Protein AF-0000000079611301 (afdb_homodimer)

Solvent-accessible surface area (backbone atoms only — not comparable to full-atom values): 60384 Å² total; per-residue (Å²): 110,64,60,29,79,48,39,49,49,77,39,54,86,66,57,67,74,75,90,48,37,31,29,57,33,34,39,70,59,72,39,68,78,80,70,61,37,40,70,50,72,88,53,59,64,58,50,51,43,54,71,76,33,84,73,52,65,70,58,49,49,52,39,39,64,24,39,48,40,23,48,59,60,24,52,86,72,90,69,54,36,18,55,52,36,37,50,32,51,33,44,34,72,75,67,62,27,31,53,46,74,77,45,54,39,65,90,45,55,52,53,48,11,31,33,31,20,25,48,69,76,46,59,77,51,37,74,70,79,64,81,60,64,60,57,54,26,43,55,63,55,66,45,59,42,47,59,63,40,22,30,62,82,43,55,51,33,51,55,50,56,54,58,53,51,50,51,44,36,61,23,32,27,30,63,19,57,46,74,79,60,74,87,58,52,84,39,28,66,36,30,52,72,55,46,66,70,43,51,57,44,14,79,68,55,22,36,40,53,42,41,18,51,53,45,57,46,49,66,57,37,44,44,51,62,74,49,73,89,45,60,87,55,39,40,61,59,34,54,71,50,57,79,55,42,35,26,43,32,45,47,51,49,48,63,43,66,45,68,38,56,38,58,57,31,24,29,54,72,28,13,59,25,52,75,55,77,78,71,96,61,54,68,69,57,54,52,50,42,71,65,52,66,60,78,92,40,83,80,60,60,33,50,70,75,38,39,71,48,50,51,43,38,74,47,20,84,78,36,54,68,79,71,60,74,34,100,53,67,40,65,40,87,60,27,59,55,55,45,64,34,39,33,57,70,42,46,52,51,41,62,67,79,62,73,49,36,69,18,49,64,64,55,16,40,30,44,49,49,49,54,44,49,51,30,50,47,41,52,50,52,51,50,46,33,70,75,38,59,92,48,31,83,74,48,46,58,54,47,36,48,54,50,33,52,28,45,38,54,72,45,45,73,55,62,78,42,82,78,64,48,71,36,56,66,66,72,69,68,72,78,68,76,65,73,68,73,76,73,78,75,80,76,77,81,76,84,79,78,76,86,78,71,78,89,76,78,77,76,76,73,78,73,79,75,80,77,76,80,69,72,76,74,77,73,77,73,76,73,76,74,71,78,71,76,75,75,74,81,76,78,71,79,79,77,80,71,82,75,78,83,78,79,83,72,88,73,74,88,87,76,94,71,94,68,96,90,73,94,88,133,110,63,60,30,79,47,38,49,48,77,38,53,86,67,57,66,74,77,91,48,39,34,30,58,32,34,40,68,59,74,38,68,77,80,72,61,37,42,71,50,70,89,54,57,64,59,49,51,44,54,71,76,32,84,73,52,63,71,58,48,51,51,40,38,65,23,40,48,40,23,47,62,61,25,52,85,70,89,69,53,36,18,54,52,34,38,50,32,52,32,44,35,70,75,66,62,28,31,54,44,76,77,44,54,40,66,90,45,54,52,52,48,11,31,34,30,21,26,49,64,78,44,59,76,52,37,74,71,80,64,81,60,62,58,55,53,22,46,53,56,53,67,49,58,43,46,59,64,40,22,31,62,82,42,56,51,33,52,55,48,56,52,58,53,50,51,49,43,35,59,24,32,28,29,63,19,58,46,73,78,60,75,86,56,53,85,39,28,66,37,29,51,73,56,45,66,69,42,51,58,45,15,79,69,56,23,35,40,53,42,42,18,50,51,47,55,45,49,65,57,37,43,43,52,62,73,48,72,90,46,61,87,55,39,41,63,59,35,54,72,50,58,82,56,42,34,25,43,33,45,49,50,46,48,64,42,64,43,66,39,56,39,59,58,31,25,30,54,72,28,14,58,23,52,74,54,75,78,71,94,60,53,71,68,58,50,53,50,41,72,65,52,66,58,79,93,41,84,79,60,61,35,51,68,75,39,41,72,49,49,52,42,39,74,46,21,82,77,35,56,66,78,72,60,74,34,99,54,67,40,67,40,89,60,26,60,54,55,46,64,32,40,32,60,69,42,47,52,49,41,64,68,79,61,74,49,36,70,19,50,65,64,55,15,39,30,44,49,50,51,54,43,47,51,29,50,48,41,51,51,50,52,50,46,34,70,76,38,57,91,48,32,80,74,49,46,59,55,47,37,48,52,49,33,51,29,44,39,56,72,46,46,74,53,60,77,42,83,78,65,47,70,37,55,64,67,74,69,70,72,78,70,76,65,73,70,74,76,72,78,74,78,76,74,78,73,82,75,79,75,88,77,70,76,89,75,78,78,75,79,76,79,78,78,73,81,78,76,80,72,69,77,74,79,72,76,73,74,72,75,73,72,76,70,76,74,74,72,79,75,79,72,80,76,76,82,70,83,77,77,84,78,77,83,75,87,64,90,76,85,88,86,74,89,75,82,84,70,88,82,134

Secondary structure (DSSP, 8-state):
---EE--S-SSTTS--S-S-BHHHHHHTTSS-TT--PEEP-S-HHHHHHHHHS---HHHHHHHHHTT-HHHHHH------HHHHHHHHTTEETTTTEEEETTEEE---HHHHHHHH---SSS--B-S------TTS--GGGG--THHHHTBTT--EE-S-HHHHHHHHHHH-GGGSPEE-----TTS-GGGGGGS-EE-TTS--S-HHHHHHHHHT--GGGS-S-TTTTTGGGS-GGGTTTGGGTTB-EEEEETTEEEEE-GGG-GGGGTB-B-PPPPPSS-HHHHHHHHH---TT-TT--HHHHTHHHHHHHHTGGG-B----B-SS--B-TTHHHHHHHHS---SS-TT---SS--S---HHHHHHHHHHHHHHHHHHHHHHHHH-GGGHHHHHHHHHHHHHHHHHTT-GGGGG----SEESS------------------------------------------------------------------------------------------------/---EE--S-SSTTS--S-S-BHHHHHHTTSS-TT--PEEP-S-HHHHHHHHHS---HHHHHHHHHTT-HHHHHH------HHHHHHHHTTEETTTTEEEETTEEE---HHHHHHHH---SSS--B-S------TTS--GGGG--THHHHTBTT--EE-S-HHHHHHHHHHH-GGGSPEE-----TTS-GGGGGGS-EE-TTS--S-HHHHHHHHHT--GGGS-S-TTTTTGGGS-GGGTTTGGGTTB-EEEEETTEEEEE-GGG-GGGGTB-B-PPPPPSS-HHHHHHHHH---TT-TT--HHHHTHHHHHHHHTGGG-B----B-SS--B-TTHHHHHHHHS---SS-TT---SS--S---HHHHHHHHHHHHHHHHHHHHHHHHH-GGGHHHHHHHHHHHHHHHHHTT-GGGGG----SEESS--------------------------------------------------------------------------------------S---------

pLDDT: mean 75.74, std 27.84, range [15.53, 97.62]

Radius of gyration: 35.21 Å; Cα contacts (8 Å, |Δi|>4): 1593; chains: 2; bounding box: 95×115×122 Å

Organism: NCBI:txid192012

Foldseek 3Di:
DQKFFFLDLLDCPQPPDDDQFLLNCQAVVVDDPQAWAAEDDPCPVVQVCVVVDPDDPVNLVLCVQLQQNQVVLLGDDDFFRLLLRLQLSQAGQSARFGQFLQFTDHCFPLLQCQQRLFAALFAAAAQDPDPPDSNGGPLQQVPQVSVVSRGSPHRYGYGDRVSVVLVCCLWQVQAHFDFPDDDDQAHGRNSSVSGDTHCPRHDGNGNLVSNQCRLQDDPVRTDLASCVVCQVSHPCSSCVVVLLRQFFAWHHHHLAIGTDHCLRSVLSVQFEREADDRDPDDPVVSVVSSPDDCVPVSPDRRCVVCVVRSVRSVVRSVGGDDHDRDPHSHYDLCRSQVSSNHGRSRSYGPPDDDPPDDDDDNNNNVVVLVLQVLLQVLVVLVVCCVVPVVCCVVSVVSNVVSCVVCVVSPNNVVNSYNDHSIDNDPPPPPDPPPPDDPPPPPPDPDPPPDPPDDDPPCPPPPDPDDPDPPPPPPPPPPPPPPPDPPDPPPDCPDDPDPDDPPPPCPDDDDDPPDDDDDDDD/DQKFFFLDLLDCPQPPDDPLFLLVCQAVVVDDPQAWAAEDDPCPVVLVCVVVDPDDPVNLVLLVQLQQNQVVLLGDDDFFRLLLRLQLSQAGQSARFGQFLQFTDHCFPLLVCQQRLFAALFAAAAQDPDPPDSNGGPVQQVPQVSVVSRGSPHRYGYGDRVSVVLVCCLWQVQAHFDFPDDDDQAHGRNSSVVGDTHCPRHDGNGNLVSNQCRLQDDPVRTDLASCVVCQVSHPCSSCVVVLLRQFFAWHHHHLAIGTDHCLRSVLSVQFEREADDRDPDDPVVSNVSSPDDCVPPSPDRRCVVCVVRSVRSVVRSVGGDDHDRDPHSHYDLCRSQVSSNHGRSRSYGPPDDDPPDDDDDNNNNVVVLVLQVLLQVLVVLVVCCVVPVVCCVVSVVSNVVSCVVCVVSPNNVVNSYNDHSIDNDPPPPPDPPPPDPPPPPPPDPPPPPDDPDDDPPPPPPPDDDDPDPPPPDPPPPPPPPPPDPPDPPPDCPDDPDPDDDPDPCPDDPDDDDDPDDDPDD

Sequence (1042 aa):
MNLGVNPGPLNEDVLFLPDTHRARALFTNTIPDNVQLNVRRGDQKFWEYIRDHHVPEPVMTYIRLAGFGGIIDCGYRTVDHALITALVERWRPETHTFHLPFGEVTVTLQDVQVLWGLSVNGQVVSGIDYVCPIEQNVAKCAELNLCKGTSYLAKEISGPMFLLQMWAWERITCMSPILYFDFDSTKPYGARWRSNLSYSQTIAHVVKGFRSQLTELHESMFKWTPYDHVLSLLPPICTSDANCWRCETYIIYWEIVEYHAPSRVTRQFNILQKIPNALPIDKAEHKRLHALTRQGKANKDWRREHHHYMQAWDGRFFNVVNGEFNNVAGVSIDYMQWFWERTVLYITNPGHHEANPHGYQNHGGRFQVMVDGVTQMYQMTGNLIGTYPENAQQLEPLRDMAIDFMGIVNQRSRLNYSTTHLTRNNVEFGDDIVPQRARRRTRTRARRQGDERGMEQNFHQEFYTPFDSQIPSVSQDFTQENYFAPNQEDSNMPNFEAGSPIPFNLNNRPSRDARRPPCGTMNLGVNPGPLNEDVLFLPDTHRARALFTNTIPDNVQLNVRRGDQKFWEYIRDHHVPEPVMTYIRLAGFGGIIDCGYRTVDHALITALVERWRPETHTFHLPFGEVTVTLQDVQVLWGLSVNGQVVSGIDYVCPIEQNVAKCAELNLCKGTSYLAKEISGPMFLLQMWAWERITCMSPILYFDFDSTKPYGARWRSNLSYSQTIAHVVKGFRSQLTELHESMFKWTPYDHVLSLLPPICTSDANCWRCETYIIYWEIVEYHAPSRVTRQFNILQKIPNALPIDKAEHKRLHALTRQGKANKDWRREHHHYMQAWDGRFFNVVNGEFNNVAGVSIDYMQWFWERTVLYITNPGHHEANPHGYQNHGGRFQVMVDGVTQMYQMTGNLIGTYPENAQQLEPLRDMAIDFMGIVNQRSRLNYSTTHLTRNNVEFGDDIVPQRARRRTRTRARRQGDERGMEQNFHQEFYTPFDSQIPSVSQDFTQENYFAPNQEDSNMPNFEAGSPIPFNLNNRPSRDARRPPCGT

InterPro domains:
  IPR019557 Aminotransferase-like, plant mobile domain [PF10536] (67-126)
  IPR019557 Aminotransferase-like, plant mobile domain [PF10536] (150-339)
  IPR044824 Protein MAINTENANCE OF MERISTEMS-like [PTHR46033] (146-439)

Structure (mmCIF, N/CA/C/O backbone):
data_AF-0000000079611301-model_v1
#
loop_
_entity.id
_entity.type
_entity.pdbx_description
1 polymer 'Aminotransferase-like plant mobile domain-containing protein'
#
loop_
_atom_site.group_PDB
_atom_site.id
_atom_site.type_symbol
_atom_site.label_atom_id
_atom_site.label_alt_id
_atom_site.label_comp_id
_atom_site.label_asym_id
_atom_site.label_entity_id
_atom_site.label_seq_id
_atom_site.pdbx_PDB_ins_code
_atom_site.Cartn_x
_atom_site.Cartn_y
_atom_site.Cartn_z
_atom_site.occupancy
_atom_site.B_iso_or_equiv
_atom_site.auth_seq_id
_atom_site.auth_comp_id
_atom_site.auth_asym_id
_atom_site.auth_atom_id
_atom_site.pdbx_PDB_model_num
ATOM 1 N N . MET A 1 1 ? -28.562 2.152 -9.594 1 69.19 1 MET A N 1
ATOM 2 C CA . MET A 1 1 ? -28.797 3.559 -9.289 1 69.19 1 MET A CA 1
ATOM 3 C C . MET A 1 1 ? -27.797 4.453 -10.023 1 69.19 1 MET A C 1
ATOM 5 O O . MET A 1 1 ? -27.984 5.672 -10.078 1 69.19 1 MET A O 1
ATOM 9 N N . ASN A 1 2 ? -26.781 3.906 -10.766 1 80.31 2 ASN A N 1
ATOM 10 C CA . ASN A 1 2 ? -25.75 4.605 -11.523 1 80.31 2 ASN A CA 1
ATOM 11 C C . ASN A 1 2 ? -24.984 5.586 -10.648 1 80.31 2 ASN A C 1
ATOM 13 O O . ASN A 1 2 ? -24.906 6.777 -10.961 1 80.31 2 ASN A O 1
ATOM 17 N N . LEU A 1 3 ? -24.484 5.059 -9.547 1 87.12 3 LEU A N 1
ATOM 18 C CA . LEU A 1 3 ? -23.734 5.867 -8.602 1 87.12 3 LEU A CA 1
ATOM 19 C C . LEU A 1 3 ? -22.328 6.164 -9.133 1 87.12 3 LEU A C 1
ATOM 21 O O . LEU A 1 3 ? -21.719 5.328 -9.805 1 87.12 3 LEU A O 1
ATOM 25 N N . GLY A 1 4 ? -21.938 7.41 -8.898 1 89.25 4 GLY A N 1
ATOM 26 C CA . GLY A 1 4 ? -20.562 7.828 -9.133 1 89.25 4 GLY A CA 1
ATOM 27 C C . GLY A 1 4 ? -19.891 8.406 -7.895 1 89.25 4 GLY A C 1
ATOM 28 O O . GLY A 1 4 ? -20.531 8.57 -6.855 1 89.25 4 GLY A O 1
ATOM 29 N N . VAL A 1 5 ? -18.656 8.578 -8.008 1 93.81 5 VAL A N 1
ATOM 30 C CA . VAL A 1 5 ? -17.891 9.117 -6.879 1 93.81 5 VAL A CA 1
ATOM 31 C C . VAL A 1 5 ? -17.656 10.609 -7.078 1 93.81 5 VAL A C 1
ATOM 33 O O . VAL A 1 5 ? -17.156 11.031 -8.125 1 93.81 5 VAL A O 1
ATOM 36 N N . ASN A 1 6 ? -18.125 11.359 -6.172 1 93.94 6 ASN A N 1
ATOM 37 C CA . ASN A 1 6 ? -17.781 12.773 -6.07 1 93.94 6 ASN A CA 1
ATOM 38 C C . ASN A 1 6 ? -16.594 13 -5.137 1 93.94 6 ASN A C 1
ATOM 40 O O . ASN A 1 6 ? -16.688 12.766 -3.93 1 93.94 6 ASN A O 1
ATOM 44 N N . PRO A 1 7 ? -15.523 13.43 -5.672 1 94.06 7 PRO A N 1
ATOM 45 C CA . PRO A 1 7 ? -14.344 13.562 -4.812 1 94.06 7 PRO A CA 1
ATOM 46 C C . PRO A 1 7 ? -14.531 14.594 -3.707 1 94.06 7 PRO A C 1
ATOM 48 O O . PRO A 1 7 ? -13.852 14.539 -2.678 1 94.06 7 PRO A O 1
ATOM 51 N N . GLY A 1 8 ? -15.469 15.461 -3.914 1 92.62 8 GLY A N 1
ATOM 52 C CA . GLY A 1 8 ? -15.648 16.594 -3.025 1 92.62 8 GLY A CA 1
ATOM 53 C C . GLY A 1 8 ? -14.992 17.875 -3.539 1 92.62 8 GLY A C 1
ATOM 54 O O . GLY A 1 8 ? -14.297 17.844 -4.555 1 92.62 8 GLY A O 1
ATOM 55 N N . PRO A 1 9 ? -15.156 18.984 -2.867 1 94.62 9 PRO A N 1
ATOM 56 C CA . PRO A 1 9 ? -16.094 19.141 -1.752 1 94.62 9 PRO A CA 1
ATOM 57 C C . PRO A 1 9 ? -17.547 19.094 -2.197 1 94.62 9 PRO A C 1
ATOM 59 O O . PRO A 1 9 ? -17.859 19.422 -3.35 1 94.62 9 PRO A O 1
ATOM 62 N N . LEU A 1 10 ? -18.406 18.656 -1.34 1 93.75 10 LEU A N 1
ATOM 63 C CA . LEU A 1 10 ? -19.844 18.672 -1.602 1 93.75 10 LEU A CA 1
ATOM 64 C C . LEU A 1 10 ? -20.422 20.062 -1.371 1 93.75 10 LEU A C 1
ATOM 66 O O . LEU A 1 10 ? -21.406 20.453 -2.012 1 93.75 10 LEU A O 1
ATOM 70 N N . ASN A 1 11 ? -19.859 20.781 -0.427 1 94.38 11 ASN A N 1
ATOM 71 C CA . ASN A 1 11 ? -20.125 22.188 -0.114 1 94.38 11 ASN A CA 1
ATOM 72 C C . ASN A 1 11 ? -18.875 23.047 -0.314 1 94.38 11 ASN A C 1
ATOM 74 O O . ASN A 1 11 ? -17.859 22.844 0.371 1 94.38 11 ASN A O 1
ATOM 78 N N . GLU A 1 12 ? -18.922 24.047 -1.12 1 92.62 12 GLU A N 1
ATOM 79 C CA . GLU A 1 12 ? -17.734 24.766 -1.56 1 92.62 12 GLU A CA 1
ATOM 80 C C . GLU A 1 12 ? -17.547 26.062 -0.76 1 92.62 12 GLU A C 1
ATOM 82 O O . GLU A 1 12 ? -16.75 26.922 -1.142 1 92.62 12 GLU A O 1
ATOM 87 N N . ASP A 1 13 ? -18.141 26.172 0.313 1 92.88 13 ASP A N 1
ATOM 88 C CA . ASP A 1 13 ? -18.094 27.422 1.069 1 92.88 13 ASP A CA 1
ATOM 89 C C . ASP A 1 13 ? -16.719 27.625 1.703 1 92.88 13 ASP A C 1
ATOM 91 O O . ASP A 1 13 ? -16.312 28.75 1.976 1 92.88 13 ASP A O 1
ATOM 95 N N . VAL A 1 14 ? -16.047 26.516 1.969 1 94.38 14 VAL A N 1
ATOM 96 C CA . VAL A 1 14 ? -14.727 26.594 2.604 1 94.38 14 VAL A CA 1
ATOM 97 C C . VAL A 1 14 ? -13.633 26.531 1.539 1 94.38 14 VAL A C 1
ATOM 99 O O . VAL A 1 14 ? -12.734 27.359 1.511 1 94.38 14 VAL A O 1
ATOM 102 N N . LEU A 1 15 ? -13.734 25.547 0.688 1 94.31 15 LEU A N 1
ATOM 103 C CA . LEU A 1 15 ? -12.773 25.391 -0.399 1 94.31 15 LEU A CA 1
ATOM 104 C C . LEU A 1 15 ? -13.266 26.078 -1.667 1 94.31 15 LEU A C 1
ATOM 106 O O . LEU A 1 15 ? -14.023 25.5 -2.441 1 94.31 15 LEU A O 1
ATOM 110 N N . PHE A 1 16 ? -12.727 27.359 -1.899 1 90.06 16 PHE A N 1
ATOM 111 C CA . PHE A 1 16 ? -13.289 28.172 -2.969 1 90.06 16 PHE A CA 1
ATOM 112 C C . PHE A 1 16 ? -12.234 28.531 -4.004 1 90.06 16 PHE A C 1
ATOM 114 O O . PHE A 1 16 ? -12.523 29.188 -5 1 90.06 16 PHE A O 1
ATOM 121 N N . LEU A 1 17 ? -11 28.203 -3.779 1 82.62 17 LEU A N 1
ATOM 122 C CA . LEU A 1 17 ? -9.969 28.562 -4.746 1 82.62 17 LEU A CA 1
ATOM 123 C C . LEU A 1 17 ? -10.125 27.766 -6.035 1 82.62 17 LEU A C 1
ATOM 125 O O . LEU A 1 17 ? -10.617 26.625 -6.012 1 82.62 17 LEU A O 1
ATOM 129 N N . PRO A 1 18 ? -9.633 28.453 -7.031 1 64.06 18 PRO A N 1
ATOM 130 C CA . PRO A 1 18 ? -9.875 27.953 -8.383 1 64.06 18 PRO A CA 1
ATOM 131 C C . PRO A 1 18 ? -9.273 26.562 -8.609 1 64.06 18 PRO A C 1
ATOM 133 O O . PRO A 1 18 ? -8.375 26.156 -7.879 1 64.06 18 PRO A O 1
ATOM 136 N N . ASP A 1 19 ? -9.727 25.906 -9.656 1 66.69 19 ASP A N 1
ATOM 137 C CA . ASP A 1 19 ? -9.75 24.484 -9.977 1 66.69 19 ASP A CA 1
ATOM 138 C C . ASP A 1 19 ? -8.406 24.031 -10.555 1 66.69 19 ASP A C 1
ATOM 140 O O . ASP A 1 19 ? -8.359 23.172 -11.43 1 66.69 19 ASP A O 1
ATOM 144 N N . THR A 1 20 ? -7.297 24.656 -10.039 1 86.44 20 THR A N 1
ATOM 145 C CA . THR A 1 20 ? -6.039 24.125 -10.562 1 86.44 20 THR A CA 1
ATOM 146 C C . THR A 1 20 ? -5.375 23.203 -9.547 1 86.44 20 THR A C 1
ATOM 148 O O . THR A 1 20 ? -4.191 22.891 -9.672 1 86.44 20 THR A O 1
ATOM 151 N N . HIS A 1 21 ? -6.121 22.859 -8.664 1 94.12 21 HIS A N 1
ATOM 152 C CA . HIS A 1 21 ? -5.535 22.016 -7.629 1 94.12 21 HIS A CA 1
ATOM 153 C C . HIS A 1 21 ? -5.191 20.625 -8.18 1 94.12 21 HIS A C 1
ATOM 155 O O . HIS A 1 21 ? -5.984 20.031 -8.906 1 94.12 21 HIS A O 1
ATOM 161 N N . ARG A 1 22 ? -4.113 20.156 -7.801 1 94.94 22 ARG A N 1
ATOM 162 C CA . ARG A 1 22 ? -3.609 18.891 -8.32 1 94.94 22 ARG A CA 1
ATOM 163 C C . ARG A 1 22 ? -4.527 17.734 -7.938 1 94.94 22 ARG A C 1
ATOM 165 O O . ARG A 1 22 ? -4.625 16.75 -8.664 1 94.94 22 ARG A O 1
ATOM 172 N N . ALA A 1 23 ? -5.207 17.812 -6.809 1 94.81 23 ALA A N 1
ATOM 173 C CA . ALA A 1 23 ? -6.141 16.766 -6.402 1 94.81 23 ALA A CA 1
ATOM 174 C C . ALA A 1 23 ? -7.242 16.562 -7.445 1 94.81 23 ALA A C 1
ATOM 176 O O . ALA A 1 23 ? -7.582 15.438 -7.797 1 94.81 23 ALA A O 1
ATOM 177 N N . ARG A 1 24 ? -7.695 17.656 -7.906 1 93.62 24 ARG A N 1
ATOM 178 C CA . ARG A 1 24 ? -8.742 17.594 -8.922 1 93.62 24 ARG A CA 1
ATOM 179 C C . ARG A 1 24 ? -8.18 17.062 -10.242 1 93.62 24 ARG A C 1
ATOM 181 O O . ARG A 1 24 ? -8.828 16.25 -10.914 1 93.62 24 ARG A O 1
ATOM 188 N N . ALA A 1 25 ? -7.07 17.516 -10.586 1 95.25 25 ALA A N 1
ATOM 189 C CA . ALA A 1 25 ? -6.43 17.078 -11.828 1 95.25 25 ALA A CA 1
ATOM 190 C C . ALA A 1 25 ? -6.148 15.586 -11.805 1 95.25 25 ALA A C 1
ATOM 192 O O . ALA A 1 25 ? -6.27 14.906 -12.828 1 95.25 25 ALA A O 1
ATOM 193 N N . LEU A 1 26 ? -5.785 15.078 -10.695 1 94.94 26 LEU A N 1
ATOM 194 C CA . LEU A 1 26 ? -5.527 13.656 -10.547 1 94.94 26 LEU A CA 1
ATOM 195 C C . LEU A 1 26 ? -6.816 12.852 -10.664 1 94.94 26 LEU A C 1
ATOM 197 O O . LEU A 1 26 ? -6.859 11.836 -11.359 1 94.94 26 LEU A O 1
ATOM 201 N N . PHE A 1 27 ? -7.82 13.352 -10.047 1 94.44 27 PHE A N 1
ATOM 202 C CA . PHE A 1 27 ? -9.094 12.648 -10.047 1 94.44 27 PHE A CA 1
ATOM 203 C C . PHE A 1 27 ? -9.672 12.562 -11.453 1 94.44 27 PHE A C 1
ATOM 205 O O . PHE A 1 27 ? -10.242 11.547 -11.836 1 94.44 27 PHE A O 1
ATOM 212 N N . THR A 1 28 ? -9.445 13.609 -12.195 1 92.56 28 THR A N 1
ATOM 213 C CA . THR A 1 28 ? -10.016 13.68 -13.539 1 92.56 28 THR A CA 1
ATOM 214 C C . THR A 1 28 ? -9.039 13.117 -14.57 1 92.56 28 THR A C 1
ATOM 216 O O . THR A 1 28 ? -9.289 13.188 -15.773 1 92.56 28 THR A O 1
ATOM 219 N N . ASN A 1 29 ? -7.891 12.656 -14.141 1 90.88 29 ASN A N 1
ATOM 220 C CA . ASN A 1 29 ? -6.855 12.094 -15.008 1 90.88 29 ASN A CA 1
ATOM 221 C C . ASN A 1 29 ? -6.309 13.141 -15.977 1 90.88 29 ASN A C 1
ATOM 223 O O . ASN A 1 29 ? -5.965 12.812 -17.109 1 90.88 29 ASN A O 1
ATOM 227 N N . THR A 1 30 ? -6.402 14.375 -15.547 1 91.38 30 THR A N 1
ATOM 228 C CA . THR A 1 30 ? -5.754 15.445 -16.297 1 91.38 30 THR A CA 1
ATOM 229 C C . THR A 1 30 ? -4.234 15.273 -16.281 1 91.38 30 THR A C 1
ATOM 231 O O . THR A 1 30 ? -3.555 15.602 -17.25 1 91.38 30 THR A O 1
ATOM 234 N N . ILE A 1 31 ? -3.791 14.828 -15.172 1 93.25 31 ILE A N 1
ATOM 235 C CA . ILE A 1 31 ? -2.385 14.469 -15.031 1 93.25 31 ILE A CA 1
ATOM 236 C C . ILE A 1 31 ? -2.264 12.992 -14.664 1 93.25 31 ILE A C 1
ATOM 238 O O . ILE A 1 31 ? -3.176 12.414 -14.07 1 93.25 31 ILE A O 1
ATOM 242 N N . PRO A 1 32 ? -1.148 12.445 -15.062 1 91.44 32 PRO A N 1
ATOM 243 C CA . PRO A 1 32 ? -0.957 11.039 -14.695 1 91.44 32 PRO A CA 1
ATOM 244 C C . PRO A 1 32 ? -0.83 10.828 -13.195 1 91.44 32 PRO A C 1
ATOM 246 O O . PRO A 1 32 ? -0.416 11.742 -12.469 1 91.44 32 PRO A O 1
ATOM 249 N N . ASP A 1 33 ? -1.156 9.664 -12.773 1 91.06 33 ASP A N 1
ATOM 250 C CA . ASP A 1 33 ? -1.203 9.383 -11.344 1 91.06 33 ASP A CA 1
ATOM 251 C C . ASP A 1 33 ? 0.193 9.102 -10.789 1 91.06 33 ASP A C 1
ATOM 253 O O . ASP A 1 33 ? 0.364 8.914 -9.586 1 91.06 33 ASP A O 1
ATOM 257 N N . ASN A 1 34 ? 1.172 9.109 -11.648 1 90.06 34 ASN A N 1
ATOM 258 C CA . ASN A 1 34 ? 2.525 8.859 -11.164 1 90.06 34 ASN A CA 1
ATOM 259 C C . ASN A 1 34 ? 3.359 10.133 -11.141 1 90.06 34 ASN A C 1
ATOM 261 O O . ASN A 1 34 ? 4.547 10.102 -10.82 1 90.06 34 ASN A O 1
ATOM 265 N N . VAL A 1 35 ? 2.754 11.266 -11.375 1 92.31 35 VAL A N 1
ATOM 266 C CA . VAL A 1 35 ? 3.475 12.531 -11.391 1 92.31 35 VAL A CA 1
ATOM 267 C C . VAL A 1 35 ? 3.826 12.945 -9.961 1 92.31 35 VAL A C 1
ATOM 269 O O . VAL A 1 35 ? 2.986 12.859 -9.062 1 92.31 35 VAL A O 1
ATOM 272 N N . GLN A 1 36 ? 5.059 13.383 -9.812 1 94.5 36 GLN A N 1
ATOM 273 C CA . GLN A 1 36 ? 5.543 13.812 -8.508 1 94.5 36 GLN A CA 1
ATOM 274 C C . GLN A 1 36 ? 6.195 15.188 -8.586 1 94.5 36 GLN A C 1
ATOM 276 O O . GLN A 1 36 ? 6.703 15.578 -9.641 1 94.5 36 GLN A O 1
ATOM 281 N N . LEU A 1 37 ? 6.102 15.867 -7.488 1 95.94 37 LEU A N 1
ATOM 282 C CA . LEU A 1 37 ? 6.812 17.141 -7.352 1 95.94 37 LEU A CA 1
ATOM 283 C C . LEU A 1 37 ? 8.297 16.906 -7.094 1 95.94 37 LEU A C 1
ATOM 285 O O . LEU A 1 37 ? 8.664 16 -6.332 1 95.94 37 LEU A O 1
ATOM 289 N N . ASN A 1 38 ? 9.078 17.672 -7.766 1 94.88 38 ASN A N 1
ATOM 290 C CA . ASN A 1 38 ? 10.492 17.719 -7.43 1 94.88 38 ASN A CA 1
ATOM 291 C C . ASN A 1 38 ? 10.781 18.703 -6.309 1 94.88 38 ASN A C 1
ATOM 293 O O . ASN A 1 38 ? 10.414 19.875 -6.406 1 94.88 38 ASN A O 1
ATOM 297 N N . VAL A 1 39 ? 11.344 18.156 -5.309 1 92.06 39 VAL A N 1
ATOM 298 C CA . VAL A 1 39 ? 11.672 19.031 -4.188 1 92.06 39 VAL A CA 1
ATOM 299 C C . VAL A 1 39 ? 13.023 19.703 -4.434 1 92.06 39 VAL A C 1
ATOM 301 O O . VAL A 1 39 ? 14.055 19.031 -4.484 1 92.06 39 VAL A O 1
ATOM 304 N N . ARG A 1 40 ? 12.969 20.969 -4.543 1 85.38 40 ARG A N 1
ATOM 305 C CA . ARG A 1 40 ? 14.195 21.734 -4.754 1 85.38 40 ARG A CA 1
ATOM 306 C C . ARG A 1 40 ? 14.812 22.156 -3.428 1 85.38 40 ARG A C 1
ATOM 308 O O . ARG A 1 40 ? 14.133 22.719 -2.572 1 85.38 40 ARG A O 1
ATOM 315 N N . ARG A 1 41 ? 16.047 21.734 -3.41 1 79.06 41 ARG A N 1
ATOM 316 C CA . ARG A 1 41 ? 16.766 22.141 -2.209 1 79.06 41 ARG A CA 1
ATOM 317 C C . ARG A 1 41 ? 17.891 23.125 -2.549 1 79.06 41 ARG A C 1
ATOM 319 O O . ARG A 1 41 ? 18.625 22.938 -3.523 1 79.06 41 ARG A O 1
ATOM 326 N N . GLY A 1 42 ? 17.828 24.266 -1.964 1 70.25 42 GLY A N 1
ATOM 327 C CA . GLY A 1 42 ? 18.875 25.266 -2.182 1 70.25 42 GLY A CA 1
ATOM 328 C C . GLY A 1 42 ? 19.969 25.219 -1.134 1 70.25 42 GLY A C 1
ATOM 329 O O . GLY A 1 42 ? 20.891 26.031 -1.151 1 70.25 42 GLY A O 1
ATOM 330 N N . ASP A 1 43 ? 19.891 24.25 -0.236 1 74.19 43 ASP A N 1
ATOM 331 C CA . ASP A 1 43 ? 20.812 24.25 0.889 1 74.19 43 ASP A CA 1
ATOM 332 C C . ASP A 1 43 ? 21.875 23.156 0.721 1 74.19 43 ASP A C 1
ATOM 334 O O . ASP A 1 43 ? 22.625 22.859 1.647 1 74.19 43 ASP A O 1
ATOM 338 N N . GLN A 1 44 ? 21.859 22.578 -0.434 1 76.56 44 GLN A N 1
ATOM 339 C CA . GLN A 1 44 ? 22.766 21.453 -0.647 1 76.56 44 GLN A CA 1
ATOM 340 C C . GLN A 1 44 ? 24.219 21.875 -0.427 1 76.56 44 GLN A C 1
ATOM 342 O O . GLN A 1 44 ? 24.969 21.172 0.24 1 76.56 44 GLN A O 1
ATOM 347 N N . LYS A 1 45 ? 24.594 23.016 -0.907 1 74.12 45 LYS A N 1
ATOM 348 C CA . LYS A 1 45 ? 25.969 23.5 -0.795 1 74.12 45 LYS A CA 1
ATOM 349 C C . LYS A 1 45 ? 26.328 23.797 0.657 1 74.12 45 LYS A C 1
ATOM 351 O O . LYS A 1 45 ? 27.469 23.578 1.072 1 74.12 45 LYS A O 1
ATOM 356 N N . PHE A 1 46 ? 25.469 24.312 1.327 1 79.12 46 PHE A N 1
ATOM 357 C CA . PHE A 1 46 ? 25.688 24.578 2.744 1 79.12 46 PHE A CA 1
ATOM 358 C C . PHE A 1 46 ? 26 23.297 3.5 1 79.12 46 PHE A C 1
ATOM 360 O O . PHE A 1 46 ? 26.984 23.25 4.25 1 79.12 46 PHE A O 1
ATOM 367 N N . TRP A 1 47 ? 25.281 22.344 3.205 1 83.12 47 TRP A N 1
ATOM 368 C CA . TRP A 1 47 ? 25.438 21.094 3.934 1 83.12 47 TRP A CA 1
ATOM 369 C C . TRP A 1 47 ? 26.703 20.359 3.484 1 83.12 47 TRP A C 1
ATOM 371 O O . TRP A 1 47 ? 27.359 19.688 4.289 1 83.12 47 TRP A O 1
ATOM 381 N N . GLU A 1 48 ? 26.938 20.453 2.23 1 81.5 48 GLU A N 1
ATOM 382 C CA . GLU A 1 48 ? 28.203 19.906 1.746 1 81.5 48 GLU A CA 1
ATOM 383 C C . GLU A 1 48 ? 29.391 20.578 2.443 1 81.5 48 GLU A C 1
ATOM 385 O O . GLU A 1 48 ? 30.359 19.906 2.809 1 81.5 48 GLU A O 1
ATOM 390 N N . TYR A 1 49 ? 29.25 21.828 2.615 1 80.88 49 TYR A N 1
ATOM 391 C CA . TYR A 1 49 ? 30.297 22.578 3.297 1 80.88 49 TYR A CA 1
ATOM 392 C C . TYR A 1 49 ? 30.453 22.094 4.738 1 80.88 49 TYR A C 1
ATOM 394 O O . TYR A 1 49 ? 31.578 21.859 5.203 1 80.88 49 TYR A O 1
ATOM 402 N N . ILE A 1 50 ? 29.391 21.969 5.387 1 79.38 50 ILE A N 1
ATOM 403 C CA . ILE A 1 50 ? 29.391 21.547 6.785 1 79.38 50 ILE A CA 1
ATOM 404 C C . ILE A 1 50 ? 29.953 20.141 6.906 1 79.38 50 ILE A C 1
ATOM 406 O O . ILE A 1 50 ? 30.656 19.828 7.871 1 79.38 50 ILE A O 1
ATOM 410 N N . ARG A 1 51 ? 29.609 19.344 6.008 1 78 51 ARG A N 1
ATOM 411 C CA . ARG A 1 51 ? 30.078 17.969 6.008 1 78 51 ARG A CA 1
ATOM 412 C C . ARG A 1 51 ? 31.578 17.906 5.773 1 78 51 ARG A C 1
ATOM 414 O O . ARG A 1 51 ? 32.281 17.156 6.453 1 78 51 ARG A O 1
ATOM 421 N N . ASP A 1 52 ? 31.969 18.656 4.816 1 80.19 52 ASP A N 1
ATOM 422 C CA . ASP A 1 52 ? 33.344 18.562 4.359 1 80.19 52 ASP A CA 1
ATOM 423 C C . ASP A 1 52 ? 34.281 19.391 5.234 1 80.19 52 ASP A C 1
ATOM 425 O O . ASP A 1 52 ? 35.5 19.156 5.277 1 80.19 52 ASP A O 1
ATOM 429 N N . HIS A 1 53 ? 33.594 20.438 5.734 1 77.38 53 HIS A N 1
ATOM 430 C CA . HIS A 1 53 ? 34.438 21.344 6.508 1 77.38 53 HIS A CA 1
ATOM 431 C C . HIS A 1 53 ? 34 21.406 7.965 1 77.38 53 HIS A C 1
ATOM 433 O O . HIS A 1 53 ? 32.812 21.234 8.266 1 77.38 53 HIS A O 1
ATOM 439 N N . HIS A 1 54 ? 35.031 21.344 8.789 1 75.38 54 HIS A N 1
ATOM 440 C CA . HIS A 1 54 ? 34.688 21.594 10.188 1 75.38 54 HIS A CA 1
ATOM 441 C C . HIS A 1 54 ? 34.312 23.062 10.414 1 75.38 54 HIS A C 1
ATOM 443 O O . HIS A 1 54 ? 35.125 23.953 10.094 1 75.38 54 HIS A O 1
ATOM 449 N N . VAL A 1 55 ? 33.062 23.281 10.719 1 76.81 55 VAL A N 1
ATOM 450 C CA . VAL A 1 55 ? 32.688 24.641 11.031 1 76.81 55 VAL A CA 1
ATOM 451 C C . VAL A 1 55 ? 33.406 25.109 12.297 1 76.81 55 VAL A C 1
ATOM 453 O O . VAL A 1 55 ? 33.25 24.484 13.359 1 76.81 55 VAL A O 1
ATOM 456 N N . PRO A 1 56 ? 34.156 26.141 12.117 1 81 56 PRO A N 1
ATOM 457 C CA . PRO A 1 56 ? 34.875 26.625 13.297 1 81 56 PRO A CA 1
ATOM 458 C C . PRO A 1 56 ? 33.969 26.938 14.469 1 81 56 PRO A C 1
ATOM 460 O O . PRO A 1 56 ? 32.844 27.406 14.258 1 81 56 PRO A O 1
ATOM 463 N N . GLU A 1 57 ? 34.438 26.812 15.625 1 83.44 57 GLU A N 1
ATOM 464 C CA . GLU A 1 57 ? 33.656 26.953 16.844 1 83.44 57 GLU A CA 1
ATOM 465 C C . GLU A 1 57 ? 33.062 28.359 16.984 1 83.44 57 GLU A C 1
ATOM 467 O O . GLU A 1 57 ? 31.922 28.516 17.359 1 83.44 57 GLU A O 1
ATOM 472 N N . PRO A 1 58 ? 33.844 29.328 16.688 1 84.75 58 PRO A N 1
ATOM 473 C CA . PRO A 1 58 ? 33.281 30.672 16.797 1 84.75 58 PRO A CA 1
ATOM 474 C C . PRO A 1 58 ? 32.094 30.891 15.852 1 84.75 58 PRO A C 1
ATOM 476 O O . PRO A 1 58 ? 31.109 31.531 16.219 1 84.75 58 PRO A O 1
ATOM 479 N N . VAL A 1 59 ? 32.25 30.328 14.711 1 81.44 59 VAL A N 1
ATOM 480 C CA . VAL A 1 59 ? 31.188 30.453 13.727 1 81.44 59 VAL A CA 1
ATOM 481 C C . VAL A 1 59 ? 29.953 29.688 14.211 1 81.44 59 VAL A C 1
ATOM 483 O O . VAL A 1 59 ? 28.828 30.188 14.109 1 81.44 59 VAL A O 1
ATOM 486 N N . MET A 1 60 ? 30.219 28.578 14.797 1 83.12 60 MET A N 1
ATOM 487 C CA . MET A 1 60 ? 29.125 27.781 15.328 1 83.12 60 MET A CA 1
ATOM 488 C C . MET A 1 60 ? 28.406 28.5 16.469 1 83.12 60 MET A C 1
ATOM 490 O O . MET A 1 60 ? 27.188 28.422 16.594 1 83.12 60 MET A O 1
ATOM 494 N N . THR A 1 61 ? 29.141 29.188 17.188 1 84.56 61 THR A N 1
ATOM 495 C CA . THR A 1 61 ? 28.578 29.938 18.297 1 84.56 61 THR A CA 1
ATOM 496 C C . THR A 1 61 ? 27.641 31.031 17.781 1 84.56 61 THR A C 1
ATOM 498 O O . THR A 1 61 ? 26.562 31.234 18.312 1 84.56 61 THR A O 1
ATOM 501 N N . TYR A 1 62 ? 28.047 31.625 16.688 1 82.5 62 TYR A N 1
ATOM 502 C CA . TYR A 1 62 ? 27.219 32.688 16.109 1 82.5 62 TYR A CA 1
ATOM 503 C C . TYR A 1 62 ? 25.953 32.094 15.477 1 82.5 62 TYR A C 1
ATOM 505 O O . TYR A 1 62 ? 24.875 32.688 15.555 1 82.5 62 TYR A O 1
ATOM 513 N N . ILE A 1 63 ? 26.141 30.984 14.945 1 80.88 63 ILE A N 1
ATOM 514 C CA . ILE A 1 63 ? 24.984 30.328 14.336 1 80.88 63 ILE A CA 1
ATOM 515 C C . ILE A 1 63 ? 23.969 29.953 15.414 1 80.88 63 ILE A C 1
ATOM 517 O O . ILE A 1 63 ? 22.766 30.172 15.242 1 80.88 63 ILE A O 1
ATOM 521 N N . ARG A 1 64 ? 24.453 29.516 16.453 1 82.81 64 ARG A N 1
ATOM 522 C CA . ARG A 1 64 ? 23.594 29.125 17.562 1 82.81 64 ARG A CA 1
ATOM 523 C C . ARG A 1 64 ? 22.938 30.344 18.203 1 82.81 64 ARG A C 1
ATOM 525 O O . ARG A 1 64 ? 21.75 30.297 18.578 1 82.81 64 ARG A O 1
ATOM 532 N N . LEU A 1 65 ? 23.688 31.344 18.281 1 78.75 65 LEU A N 1
ATOM 533 C CA . LEU A 1 65 ? 23.156 32.594 18.859 1 78.75 65 LEU A CA 1
ATOM 534 C C . LEU A 1 65 ? 22.062 33.156 17.953 1 78.75 65 LEU A C 1
ATOM 536 O O . LEU A 1 65 ? 21.109 33.781 18.453 1 78.75 65 LEU A O 1
ATOM 540 N N . ALA A 1 66 ? 22.266 32.844 16.719 1 76.25 66 ALA A N 1
ATOM 541 C CA . ALA A 1 66 ? 21.281 33.312 15.75 1 76.25 66 ALA A CA 1
ATOM 542 C C . ALA A 1 66 ? 20.031 32.438 15.758 1 76.25 66 ALA A C 1
ATOM 544 O O . ALA A 1 66 ? 19.016 32.781 15.148 1 76.25 66 ALA A O 1
ATOM 545 N N . GLY A 1 67 ? 20.062 31.312 16.469 1 76.88 67 GLY A N 1
ATOM 546 C CA . GLY A 1 67 ? 18.875 30.484 16.609 1 76.88 67 GLY A CA 1
ATOM 547 C C . GLY A 1 67 ? 18.828 29.344 15.617 1 76.88 67 GLY A C 1
ATOM 548 O O . GLY A 1 67 ? 17.828 28.625 15.539 1 76.88 67 GLY A O 1
ATOM 549 N N . PHE A 1 68 ? 19.922 29.141 14.883 1 81 68 PHE A N 1
ATOM 550 C CA . PHE A 1 68 ? 19.891 28.156 13.812 1 81 68 PHE A CA 1
ATOM 551 C C . PHE A 1 68 ? 20.625 26.891 14.219 1 81 68 PHE A C 1
ATOM 553 O O . PHE A 1 68 ? 20.797 25.984 13.406 1 81 68 PHE A O 1
ATOM 560 N N . GLY A 1 69 ? 21 26.875 15.438 1 83.69 69 GLY A N 1
ATOM 561 C CA . GLY A 1 69 ? 21.734 25.719 15.922 1 83.69 69 GLY A CA 1
ATOM 562 C C . GLY A 1 69 ? 20.969 24.422 15.805 1 83.69 69 GLY A C 1
ATOM 563 O O . GLY A 1 69 ? 21.531 23.375 15.469 1 83.69 69 GLY A O 1
ATOM 564 N N . GLY A 1 70 ? 19.688 24.516 16.094 1 85.62 70 GLY A N 1
ATOM 565 C CA . GLY A 1 70 ? 18.844 23.328 16.031 1 85.62 70 GLY A CA 1
ATOM 566 C C . GLY A 1 70 ? 18.797 22.703 14.641 1 85.62 70 GLY A C 1
ATOM 567 O O . GLY A 1 70 ? 18.797 21.484 14.5 1 85.62 70 GLY A O 1
ATOM 568 N N . ILE A 1 71 ? 18.828 23.484 13.633 1 85.5 71 ILE A N 1
ATOM 569 C CA . ILE A 1 71 ? 18.797 23 12.258 1 85.5 71 ILE A CA 1
ATOM 570 C C . ILE A 1 71 ? 20.062 22.219 11.953 1 85.5 71 ILE A C 1
ATOM 572 O O . ILE A 1 71 ? 20.016 21.188 11.289 1 85.5 71 ILE A O 1
ATOM 576 N N . ILE A 1 72 ? 21.109 22.75 12.461 1 85.25 72 ILE A N 1
ATOM 577 C CA . ILE A 1 72 ? 22.391 22.078 12.242 1 85.25 72 ILE A CA 1
ATOM 578 C C . ILE A 1 72 ? 22.406 20.734 12.969 1 85.25 72 ILE A C 1
ATOM 580 O O . ILE A 1 72 ? 22.922 19.75 12.438 1 85.25 72 ILE A O 1
ATOM 584 N N . ASP A 1 73 ? 21.844 20.797 14.086 1 88.19 73 ASP A N 1
ATOM 585 C CA . ASP A 1 73 ? 21.781 19.562 14.859 1 88.19 73 ASP A CA 1
ATOM 586 C C . ASP A 1 73 ? 20.953 18.5 14.133 1 88.19 73 ASP A C 1
ATOM 588 O O . ASP A 1 73 ? 21.25 17.312 14.242 1 88.19 73 ASP A O 1
ATOM 592 N N . CYS A 1 74 ? 19.922 18.875 13.43 1 87.69 74 CYS A N 1
ATOM 593 C CA . CYS A 1 74 ? 19.062 17.953 12.695 1 87.69 74 CYS A CA 1
ATOM 594 C C . CYS A 1 74 ? 19.75 17.453 11.43 1 87.69 74 CYS A C 1
ATOM 596 O O . CYS A 1 74 ? 19.422 16.391 10.922 1 87.69 74 CYS A O 1
ATOM 598 N N . GLY A 1 75 ? 20.625 18.188 10.945 1 83.06 75 GLY A N 1
ATOM 599 C CA . GLY A 1 75 ? 21.438 17.75 9.836 1 83.06 75 GLY A CA 1
ATOM 600 C C . GLY A 1 75 ? 20.688 17.688 8.516 1 83.06 75 GLY A C 1
ATOM 601 O O . GLY A 1 75 ? 19.609 18.266 8.398 1 83.06 75 GLY A O 1
ATOM 602 N N . TYR A 1 76 ? 21.422 17.078 7.559 1 81.25 76 TYR A N 1
ATOM 603 C CA . TYR A 1 76 ? 20.875 16.953 6.215 1 81.25 76 TYR A CA 1
ATOM 604 C C . TYR A 1 76 ? 20.281 15.555 6.004 1 81.25 76 TYR A C 1
ATOM 606 O O . TYR A 1 76 ? 20.891 14.555 6.402 1 81.25 76 TYR A O 1
ATOM 614 N N . ARG A 1 77 ? 19.062 15.57 5.484 1 86.62 77 ARG A N 1
ATOM 615 C CA . ARG A 1 77 ? 18.469 14.305 5.055 1 86.62 77 ARG A CA 1
ATOM 616 C C . ARG A 1 77 ? 17.719 14.477 3.73 1 86.62 77 ARG A C 1
ATOM 618 O O . ARG A 1 77 ? 17.141 15.523 3.467 1 86.62 77 ARG A O 1
ATOM 625 N N . THR A 1 78 ? 17.859 13.328 3 1 87.94 78 THR A N 1
ATOM 626 C CA . THR A 1 78 ? 17.109 13.328 1.745 1 87.94 78 THR A CA 1
ATOM 627 C C . THR A 1 78 ? 15.609 13.32 2.006 1 87.94 78 THR A C 1
ATOM 629 O O . THR A 1 78 ? 15.141 12.641 2.924 1 87.94 78 THR A O 1
ATOM 632 N N . VAL A 1 79 ? 14.977 14.117 1.164 1 92.38 79 VAL A N 1
ATOM 633 C CA . VAL A 1 79 ? 13.523 14.227 1.282 1 92.38 79 VAL A CA 1
ATOM 634 C C . VAL A 1 79 ? 12.852 13.273 0.293 1 92.38 79 VAL A C 1
ATOM 636 O O . VAL A 1 79 ? 13.305 13.133 -0.845 1 92.38 79 VAL A O 1
ATOM 639 N N . ASP A 1 80 ? 11.859 12.562 0.725 1 95.38 80 ASP A N 1
ATOM 640 C CA . ASP A 1 80 ? 11.055 11.695 -0.137 1 95.38 80 ASP A CA 1
ATOM 641 C C . ASP A 1 80 ? 10.055 12.516 -0.95 1 95.38 80 ASP A C 1
ATOM 643 O O . ASP A 1 80 ? 9.016 12.93 -0.432 1 95.38 80 ASP A O 1
ATOM 647 N N . HIS A 1 81 ? 10.312 12.664 -2.219 1 96.56 81 HIS A N 1
ATOM 648 C CA . HIS A 1 81 ? 9.477 13.477 -3.092 1 96.56 81 HIS A CA 1
ATOM 649 C C . HIS A 1 81 ? 8.055 12.938 -3.154 1 96.56 81 HIS A C 1
ATOM 651 O O . HIS A 1 81 ? 7.094 13.703 -3.262 1 96.56 81 HIS A O 1
ATOM 657 N N . ALA A 1 82 ? 7.969 11.648 -3.094 1 96.94 82 ALA A N 1
ATOM 658 C CA . ALA A 1 82 ? 6.656 11.008 -3.178 1 96.94 82 ALA A CA 1
ATOM 659 C C . ALA A 1 82 ? 5.805 11.336 -1.955 1 96.94 82 ALA A C 1
ATOM 661 O O . ALA A 1 82 ? 4.629 11.68 -2.084 1 96.94 82 ALA A O 1
ATOM 662 N N . LEU A 1 83 ? 6.418 11.234 -0.809 1 97.12 83 LEU A N 1
ATOM 663 C CA . LEU A 1 83 ? 5.711 11.555 0.425 1 97.12 83 LEU A CA 1
ATOM 664 C C . LEU A 1 83 ? 5.266 13.016 0.432 1 97.12 83 LEU A C 1
ATOM 666 O O . LEU A 1 83 ? 4.113 13.32 0.743 1 97.12 83 LEU A O 1
ATOM 670 N N . ILE A 1 84 ? 6.152 13.898 0.043 1 96.69 84 ILE A N 1
ATOM 671 C CA . ILE A 1 84 ? 5.848 15.32 0.004 1 96.69 84 ILE A CA 1
ATOM 672 C C . ILE A 1 84 ? 4.707 15.578 -0.98 1 96.69 84 ILE A C 1
ATOM 674 O O . ILE A 1 84 ? 3.764 16.312 -0.669 1 96.69 84 ILE A O 1
ATOM 678 N N . THR A 1 85 ? 4.805 14.961 -2.119 1 97.25 85 THR A N 1
ATOM 679 C CA . THR A 1 85 ? 3.785 15.141 -3.145 1 97.25 85 THR A CA 1
ATOM 680 C C . THR A 1 85 ? 2.416 14.703 -2.633 1 97.25 85 THR A C 1
ATOM 682 O O . THR A 1 85 ? 1.427 15.414 -2.793 1 97.25 85 THR A O 1
ATOM 685 N N . ALA A 1 86 ? 2.398 13.57 -2.02 1 97.62 86 ALA A N 1
ATOM 686 C CA . ALA A 1 86 ? 1.139 13.039 -1.507 1 97.62 86 ALA A CA 1
ATOM 687 C C . ALA A 1 86 ? 0.547 13.961 -0.444 1 97.62 86 ALA A C 1
ATOM 689 O O . ALA A 1 86 ? -0.672 14.141 -0.377 1 97.62 86 ALA A O 1
ATOM 690 N N . LEU A 1 87 ? 1.366 14.516 0.366 1 97.44 87 LEU A N 1
ATOM 691 C CA . LEU A 1 87 ? 0.904 15.445 1.387 1 97.44 87 LEU A CA 1
ATOM 692 C C . LEU A 1 87 ? 0.39 16.734 0.753 1 97.44 87 LEU A C 1
ATOM 694 O O . LEU A 1 87 ? -0.655 17.25 1.15 1 97.44 87 LEU A O 1
ATOM 698 N N . VAL A 1 88 ? 1.071 17.219 -0.216 1 96.75 88 VAL A N 1
ATOM 699 C CA . VAL A 1 88 ? 0.687 18.453 -0.895 1 96.75 88 VAL A CA 1
ATOM 700 C C . VAL A 1 88 ? -0.678 18.266 -1.556 1 96.75 88 VAL A C 1
ATOM 702 O O . VAL A 1 88 ? -1.484 19.203 -1.59 1 96.75 88 VAL A O 1
ATOM 705 N N . GLU A 1 89 ? -0.919 17.156 -2.041 1 96.75 89 GLU A N 1
ATOM 706 C CA . GLU A 1 89 ? -2.199 16.859 -2.678 1 96.75 89 GLU A CA 1
ATOM 707 C C . GLU A 1 89 ? -3.354 17 -1.688 1 96.75 89 GLU A C 1
ATOM 709 O O . GLU A 1 89 ? -4.496 17.219 -2.086 1 96.75 89 GLU A O 1
ATOM 714 N N . ARG A 1 90 ? -3.062 16.922 -0.396 1 97.31 90 ARG A N 1
ATOM 715 C CA . ARG A 1 90 ? -4.078 17.016 0.646 1 97.31 90 ARG A CA 1
ATOM 716 C C . ARG A 1 90 ? -4.078 18.406 1.287 1 97.31 90 ARG A C 1
ATOM 718 O O . ARG A 1 90 ? -4.953 18.719 2.096 1 97.31 90 ARG A O 1
ATOM 725 N N . TRP A 1 91 ? -3.123 19.172 0.874 1 96.19 91 TRP A N 1
ATOM 726 C CA . TRP A 1 91 ? -3.023 20.547 1.387 1 96.19 91 TRP A CA 1
ATOM 727 C C . TRP A 1 91 ? -4.074 21.438 0.746 1 96.19 91 TRP A C 1
ATOM 729 O O . TRP A 1 91 ? -4.297 21.375 -0.466 1 96.19 91 TRP A O 1
ATOM 739 N N . ARG A 1 92 ? -4.699 22.234 1.543 1 95.44 92 ARG A N 1
ATOM 740 C CA . ARG A 1 92 ? -5.688 23.203 1.058 1 95.44 92 ARG A CA 1
ATOM 741 C C . ARG A 1 92 ? -5.234 24.625 1.31 1 95.44 92 ARG A C 1
ATOM 743 O O . ARG A 1 92 ? -5.168 25.078 2.457 1 95.44 92 ARG A O 1
ATOM 750 N N . PRO A 1 93 ? -5.027 25.281 0.269 1 92.94 93 PRO A N 1
ATOM 751 C CA . PRO A 1 93 ? -4.543 26.656 0.422 1 92.94 93 PRO A CA 1
ATOM 752 C C . PRO A 1 93 ? -5.562 27.562 1.107 1 92.94 93 PRO A C 1
ATOM 754 O O . PRO A 1 93 ? -5.184 28.562 1.724 1 92.94 93 PRO A O 1
ATOM 757 N N . GLU A 1 94 ? -6.844 27.234 1.055 1 93.44 94 GLU A N 1
ATOM 758 C CA . GLU A 1 94 ? -7.895 28.062 1.634 1 93.44 94 GLU A CA 1
ATOM 759 C C . GLU A 1 94 ? -7.816 28.062 3.158 1 93.44 94 GLU A C 1
ATOM 761 O O . GLU A 1 94 ? -8.109 29.078 3.797 1 93.44 94 GLU A O 1
ATOM 766 N N . THR A 1 95 ? -7.391 26.922 3.695 1 93.69 95 THR A N 1
ATOM 767 C CA . THR A 1 95 ? -7.406 26.781 5.148 1 93.69 95 THR A CA 1
ATOM 768 C C . THR A 1 95 ? -5.992 26.594 5.691 1 93.69 95 THR A C 1
ATOM 770 O O . THR A 1 95 ? -5.77 26.672 6.898 1 93.69 95 THR A O 1
ATOM 773 N N . HIS A 1 96 ? -5.047 26.344 4.836 1 93.06 96 HIS A N 1
ATOM 774 C CA . HIS A 1 96 ? -3.664 26.062 5.195 1 93.06 96 HIS A CA 1
ATOM 775 C C . HIS A 1 96 ? -3.572 24.844 6.125 1 93.06 96 HIS A C 1
ATOM 777 O O . HIS A 1 96 ? -2.9 24.906 7.16 1 93.06 96 HIS A O 1
ATOM 783 N N . THR A 1 97 ? -4.32 23.859 5.723 1 96.06 97 THR A N 1
ATOM 784 C CA . THR A 1 97 ? -4.352 22.609 6.465 1 96.06 97 THR A CA 1
ATOM 785 C C . THR A 1 97 ? -4.363 21.406 5.512 1 96.06 97 THR A C 1
ATOM 787 O O . THR A 1 97 ? -4.719 21.547 4.336 1 96.06 97 THR A O 1
ATOM 790 N N . PHE A 1 98 ? -3.891 20.328 6.023 1 97.19 98 PHE A N 1
ATOM 791 C CA . PHE A 1 98 ? -4.066 19.047 5.344 1 97.19 98 PHE A CA 1
ATOM 792 C C . PHE A 1 98 ? -5.438 18.453 5.652 1 97.19 98 PHE A C 1
ATOM 794 O O . PHE A 1 98 ? -5.828 18.359 6.816 1 97.19 98 PHE A O 1
ATOM 801 N N . HIS A 1 99 ? -6.137 18.109 4.648 1 97.56 99 HIS A N 1
ATOM 802 C CA . HIS A 1 99 ? -7.41 17.422 4.832 1 97.56 99 HIS A CA 1
ATOM 803 C C . HIS A 1 99 ? -7.23 15.914 4.789 1 97.56 99 HIS A C 1
ATOM 805 O O . HIS A 1 99 ? -7.043 15.336 3.715 1 97.56 99 HIS A O 1
ATOM 811 N N . LEU A 1 100 ? -7.328 15.305 5.93 1 97.44 100 LEU A N 1
ATOM 812 C CA . LEU A 1 100 ? -7.285 13.859 6.062 1 97.44 100 LEU A CA 1
ATOM 813 C C . LEU A 1 100 ? -8.672 13.297 6.355 1 97.44 100 LEU A C 1
ATOM 815 O O . LEU A 1 100 ? -9.602 14.055 6.645 1 97.44 100 LEU A O 1
ATOM 819 N N . PRO A 1 101 ? -8.844 12.008 6.258 1 95 101 PRO A N 1
ATOM 820 C CA . PRO A 1 101 ? -10.195 11.461 6.367 1 95 101 PRO A CA 1
ATOM 821 C C . PRO A 1 101 ? -10.844 11.758 7.719 1 95 101 PRO A C 1
ATOM 823 O O . PRO A 1 101 ? -12.07 11.711 7.844 1 95 101 PRO A O 1
ATOM 826 N N . PHE A 1 102 ? -10.109 12.109 8.727 1 94.81 102 PHE A N 1
ATOM 827 C CA . PHE A 1 102 ? -10.664 12.289 10.062 1 94.81 102 PHE A CA 1
ATOM 828 C C . PHE A 1 102 ? -10.625 13.758 10.477 1 94.81 102 PHE A C 1
ATOM 830 O O . PHE A 1 102 ? -10.789 14.078 11.656 1 94.81 102 PHE A O 1
ATOM 837 N N . GLY A 1 103 ? -10.242 14.609 9.547 1 96.69 103 GLY A N 1
ATOM 838 C CA . GLY A 1 103 ? -10.273 16.031 9.867 1 96.69 103 GLY A CA 1
ATOM 839 C C . GLY A 1 103 ? -9.055 16.781 9.375 1 96.69 103 GLY A C 1
ATOM 840 O O . GLY A 1 103 ? -8.297 16.266 8.555 1 96.69 103 GLY A O 1
ATOM 841 N N . GLU A 1 104 ? -8.953 18.016 9.891 1 97.31 104 GLU A N 1
ATOM 842 C CA . GLU A 1 104 ? -7.867 18.891 9.484 1 97.31 104 GLU A CA 1
ATOM 843 C C . GLU A 1 104 ? -6.68 18.781 10.438 1 97.31 104 GLU A C 1
ATOM 845 O O . GLU A 1 104 ? -6.855 18.625 11.641 1 97.31 104 GLU A O 1
ATOM 850 N N . VAL A 1 105 ? -5.543 18.828 9.797 1 97.31 105 VAL A N 1
ATOM 851 C CA . VAL A 1 105 ? -4.293 18.859 10.539 1 97.31 105 VAL A CA 1
ATOM 852 C C . VAL A 1 105 ? -3.295 19.781 9.828 1 97.31 105 VAL A C 1
ATOM 854 O O . VAL A 1 105 ? -3.471 20.109 8.656 1 97.31 105 VAL A O 1
ATOM 857 N N . THR A 1 106 ? -2.279 20.203 10.547 1 96.12 106 THR A N 1
ATOM 858 C CA . THR A 1 106 ? -1.287 21.062 9.906 1 96.12 106 THR A CA 1
ATOM 859 C C . THR A 1 106 ? 0.031 21.031 10.68 1 96.12 106 THR A C 1
ATOM 861 O O . THR A 1 106 ? 0.117 20.422 11.742 1 96.12 106 THR A O 1
ATOM 864 N N . VAL A 1 107 ? 1.078 21.547 10.055 1 94.25 107 VAL A N 1
ATOM 865 C CA . VAL A 1 107 ? 2.324 21.828 10.766 1 94.25 107 VAL A CA 1
ATOM 866 C C . VAL A 1 107 ? 2.158 23.062 11.648 1 94.25 107 VAL A C 1
ATOM 868 O O . VAL A 1 107 ? 2.094 24.188 11.141 1 94.25 107 VAL A O 1
ATOM 871 N N . THR A 1 108 ? 2.176 22.859 12.875 1 93.12 108 THR A N 1
ATOM 872 C CA . THR A 1 108 ? 1.948 23.969 13.805 1 93.12 108 THR A CA 1
ATOM 873 C C . THR A 1 108 ? 3.266 24.641 14.188 1 93.12 108 THR A C 1
ATOM 875 O O . THR A 1 108 ? 4.344 24.109 13.898 1 93.12 108 THR A O 1
ATOM 878 N N . LEU A 1 109 ? 3.131 25.781 14.852 1 92.12 109 LEU A N 1
ATOM 879 C CA . LEU A 1 109 ? 4.32 26.453 15.375 1 92.12 109 LEU A CA 1
ATOM 880 C C . LEU A 1 109 ? 5.023 25.594 16.406 1 92.12 109 LEU A C 1
ATOM 882 O O . LEU A 1 109 ? 6.246 25.641 16.547 1 92.12 109 LEU A O 1
ATOM 886 N N . GLN A 1 110 ? 4.238 24.797 17.109 1 94.25 110 GLN A N 1
ATOM 887 C CA . GLN A 1 110 ? 4.84 23.859 18.047 1 94.25 110 GLN A CA 1
ATOM 888 C C . GLN A 1 110 ? 5.758 22.875 17.328 1 94.25 110 GLN A C 1
ATOM 890 O O . GLN A 1 110 ? 6.867 22.594 17.797 1 94.25 110 GLN A O 1
ATOM 895 N N . ASP A 1 111 ? 5.27 22.344 16.25 1 94.69 111 ASP A N 1
ATOM 896 C CA . ASP A 1 111 ? 6.066 21.406 15.477 1 94.69 111 ASP A CA 1
ATOM 897 C C . ASP A 1 111 ? 7.395 22.031 15.055 1 94.69 111 ASP A C 1
ATOM 899 O O . ASP A 1 111 ? 8.445 21.391 15.164 1 94.69 111 ASP A O 1
ATOM 903 N N . VAL A 1 112 ? 7.359 23.219 14.602 1 91.69 112 VAL A N 1
ATOM 904 C CA . VAL A 1 112 ? 8.547 23.906 14.102 1 91.69 112 VAL A CA 1
ATOM 905 C C . VAL A 1 112 ? 9.555 24.094 15.242 1 91.69 112 VAL A C 1
ATOM 907 O O . VAL A 1 112 ? 10.727 23.75 15.086 1 91.69 112 VAL A O 1
ATOM 910 N N . GLN A 1 113 ? 9.078 24.594 16.281 1 92.69 113 GLN A N 1
ATOM 911 C CA . GLN A 1 113 ? 9.961 24.906 17.406 1 92.69 113 GLN A CA 1
ATOM 912 C C . GLN A 1 113 ? 10.523 23.641 18.031 1 92.69 113 GLN A C 1
ATOM 914 O O . GLN A 1 113 ? 11.711 23.562 18.359 1 92.69 113 GLN A O 1
ATOM 919 N N . VAL A 1 114 ? 9.719 22.641 18.188 1 94.81 114 VAL A N 1
ATOM 920 C CA . VAL A 1 114 ? 10.109 21.422 18.891 1 94.81 114 VAL A CA 1
ATOM 921 C C . VAL A 1 114 ? 11.047 20.594 18 1 94.81 114 VAL A C 1
ATOM 923 O O . VAL A 1 114 ? 12.047 20.062 18.484 1 94.81 114 VAL A O 1
ATOM 926 N N . LEU A 1 115 ? 10.758 20.516 16.766 1 93.94 115 LEU A N 1
ATOM 927 C CA . LEU A 1 115 ? 11.516 19.641 15.875 1 93.94 115 LEU A CA 1
ATOM 928 C C . LEU A 1 115 ? 12.828 20.297 15.453 1 93.94 115 LEU A C 1
ATOM 930 O O . LEU A 1 115 ? 13.859 19.625 15.352 1 93.94 115 LEU A O 1
ATOM 934 N N . TRP A 1 116 ? 12.836 21.578 15.312 1 91.38 116 TRP A N 1
ATOM 935 C CA . TRP A 1 116 ? 14.016 22.219 14.742 1 91.38 116 TRP A CA 1
ATOM 936 C C . TRP A 1 116 ? 14.688 23.125 15.766 1 91.38 116 TRP A C 1
ATOM 938 O O . TRP A 1 116 ? 15.797 23.609 15.539 1 91.38 116 TRP A O 1
ATOM 948 N N . GLY A 1 117 ? 14.031 23.391 16.828 1 90.44 117 GLY A N 1
ATOM 949 C CA . GLY A 1 117 ? 14.602 24.312 17.797 1 90.44 117 GLY A CA 1
ATOM 950 C C . GLY A 1 117 ? 14.672 25.734 17.281 1 90.44 117 GLY A C 1
ATOM 951 O O . GLY A 1 117 ? 15.68 26.422 17.484 1 90.44 117 GLY A O 1
ATOM 952 N N . LEU A 1 118 ? 13.68 26.094 16.594 1 87.81 118 LEU A N 1
ATOM 953 C CA . LEU A 1 118 ? 13.602 27.453 16.047 1 87.81 118 LEU A CA 1
ATOM 954 C C . LEU A 1 118 ? 12.578 28.281 16.828 1 87.81 118 LEU A C 1
ATOM 956 O O . LEU A 1 118 ? 11.477 27.812 17.109 1 87.81 118 LEU A O 1
ATOM 960 N N . SER A 1 119 ? 13.031 29.469 17.109 1 87.12 119 SER A N 1
ATOM 961 C CA . SER A 1 119 ? 12.07 30.359 17.75 1 87.12 119 SER A CA 1
ATOM 962 C C . SER A 1 119 ? 10.945 30.734 16.781 1 87.12 119 SER A C 1
ATOM 964 O O . SER A 1 119 ? 11.188 30.969 15.602 1 87.12 119 SER A O 1
ATOM 966 N N . VAL A 1 120 ? 9.727 30.844 17.297 1 86.75 120 VAL A N 1
ATOM 967 C CA . VAL A 1 120 ? 8.57 31.141 16.453 1 86.75 120 VAL A CA 1
ATOM 968 C C . VAL A 1 120 ? 7.965 32.469 16.875 1 86.75 120 VAL A C 1
ATOM 970 O O . VAL A 1 120 ? 6.879 32.844 16.406 1 86.75 120 VAL A O 1
ATOM 973 N N . ASN A 1 121 ? 8.586 33.188 17.734 1 83.81 121 ASN A N 1
ATOM 974 C CA . ASN A 1 121 ? 8.086 34.469 18.25 1 83.81 121 ASN A CA 1
ATOM 975 C C . ASN A 1 121 ? 8.953 35.625 17.781 1 83.81 121 ASN A C 1
ATOM 977 O O . ASN A 1 121 ? 9.086 36.625 18.484 1 83.81 121 ASN A O 1
ATOM 981 N N . GLY A 1 122 ? 9.484 35.562 16.625 1 77.06 122 GLY A N 1
ATOM 982 C CA . GLY A 1 122 ? 10.359 36.625 16.156 1 77.06 122 GLY A CA 1
ATOM 983 C C . GLY A 1 122 ? 9.648 37.656 15.289 1 77.06 122 GLY A C 1
ATOM 984 O O . GLY A 1 122 ? 8.43 37.625 15.148 1 77.06 122 GLY A O 1
ATOM 985 N N . GLN A 1 123 ? 10.422 38.562 14.805 1 73.38 123 GLN A N 1
ATOM 986 C CA . GLN A 1 123 ? 9.906 39.594 13.914 1 73.38 123 GLN A CA 1
ATOM 987 C C . GLN A 1 123 ? 9.68 39.062 12.508 1 73.38 123 GLN A C 1
ATOM 989 O O . GLN A 1 123 ? 10.328 38.094 12.094 1 73.38 123 GLN A O 1
ATOM 994 N N . VAL A 1 124 ? 8.711 39.719 11.773 1 71.31 124 VAL A N 1
ATOM 995 C CA . VAL A 1 124 ? 8.352 39.312 10.422 1 71.31 124 VAL A CA 1
ATOM 996 C C . VAL A 1 124 ? 9.492 39.656 9.461 1 71.31 124 VAL A C 1
ATOM 998 O O . VAL A 1 124 ? 10.172 40.656 9.625 1 71.31 124 VAL A O 1
ATOM 1001 N N . VAL A 1 125 ? 9.734 38.688 8.508 1 68.31 125 VAL A N 1
ATOM 1002 C CA . VAL A 1 125 ? 10.75 38.906 7.484 1 68.31 125 VAL A CA 1
ATOM 1003 C C . VAL A 1 125 ? 10.094 39.562 6.254 1 68.31 125 VAL A C 1
ATOM 1005 O O . VAL A 1 125 ? 9.312 38.906 5.559 1 68.31 125 VAL A O 1
ATOM 1008 N N . SER A 1 126 ? 10.188 40.875 5.934 1 64.94 126 SER A N 1
ATOM 1009 C CA . SER A 1 126 ? 9.523 41.562 4.824 1 64.94 126 SER A CA 1
ATOM 1010 C C . SER A 1 126 ? 10.539 42.25 3.922 1 64.94 126 SER A C 1
ATOM 1012 O O . SER A 1 126 ? 10.18 43.156 3.17 1 64.94 126 SER A O 1
ATOM 1014 N N . GLY A 1 127 ? 11.828 41.719 3.51 1 52.56 127 GLY A N 1
ATOM 1015 C CA . GLY A 1 127 ? 12.758 42.156 2.488 1 52.56 127 GLY A CA 1
ATOM 1016 C C . GLY A 1 127 ? 13.656 43.281 2.961 1 52.56 127 GLY A C 1
ATOM 1017 O O . GLY A 1 127 ? 14.602 43.656 2.27 1 52.56 127 GLY A O 1
ATOM 1018 N N . ILE A 1 128 ? 13.195 44.344 3.508 1 43.59 128 ILE A N 1
ATOM 1019 C CA . ILE A 1 128 ? 14.109 45.469 3.631 1 43.59 128 ILE A CA 1
ATOM 1020 C C . ILE A 1 128 ? 15.398 45 4.316 1 43.59 128 ILE A C 1
ATOM 1022 O O . ILE A 1 128 ? 15.359 44.281 5.301 1 43.59 128 ILE A O 1
ATOM 1026 N N . ASP A 1 129 ? 16.547 45.094 3.607 1 41.22 129 ASP A N 1
ATOM 1027 C CA . ASP A 1 129 ? 17.953 44.969 3.967 1 41.22 129 ASP A CA 1
ATOM 1028 C C . ASP A 1 129 ? 18.188 45.281 5.445 1 41.22 129 ASP A C 1
ATOM 1030 O O . ASP A 1 129 ? 19.297 45.625 5.848 1 41.22 129 ASP A O 1
ATOM 1034 N N . TYR A 1 130 ? 17.234 45.688 6.102 1 37.34 130 TYR A N 1
ATOM 1035 C CA . TYR A 1 130 ? 17.797 46 7.414 1 37.34 130 TYR A CA 1
ATOM 1036 C C . TYR A 1 130 ? 18.438 44.75 8.031 1 37.34 130 TYR A C 1
ATOM 1038 O O . TYR A 1 130 ? 18.062 43.625 7.738 1 37.34 130 TYR A O 1
ATOM 1046 N N . VAL A 1 131 ? 19.844 45.031 8.461 1 35.28 131 VAL A N 1
ATOM 1047 C CA . VAL A 1 131 ? 20.641 44.188 9.352 1 35.28 131 VAL A CA 1
ATOM 1048 C C . VAL A 1 131 ? 19.734 43.5 10.359 1 35.28 131 VAL A C 1
ATOM 1050 O O . VAL A 1 131 ? 19.312 44.094 11.352 1 35.28 131 VAL A O 1
ATOM 1053 N N . CYS A 1 132 ? 18.812 43.094 10.016 1 36.84 132 CYS A N 1
ATOM 1054 C CA . CYS A 1 132 ? 18.078 42.375 11.039 1 36.84 132 CYS A CA 1
ATOM 1055 C C . CYS A 1 132 ? 19 41.406 11.797 1 36.84 132 CYS A C 1
ATOM 1057 O O . CYS A 1 132 ? 19.781 40.688 11.188 1 36.84 132 CYS A O 1
ATOM 1059 N N . PRO A 1 133 ? 19.344 41.812 13.023 1 35.97 133 PRO A N 1
ATOM 1060 C CA . PRO A 1 133 ? 20.062 40.844 13.859 1 35.97 133 PRO A CA 1
ATOM 1061 C C . PRO A 1 133 ? 19.688 39.406 13.539 1 35.97 133 PRO A C 1
ATOM 1063 O O . PRO A 1 133 ? 18.562 39.125 13.102 1 35.97 133 PRO A O 1
ATOM 1066 N N . ILE A 1 134 ? 20.734 38.625 13.359 1 35.06 134 ILE A N 1
ATOM 1067 C CA . ILE A 1 134 ? 20.766 37.188 13.211 1 35.06 134 ILE A CA 1
ATOM 1068 C C . ILE A 1 134 ? 19.625 36.562 14.016 1 35.06 134 ILE A C 1
ATOM 1070 O O . ILE A 1 134 ? 19.281 35.406 13.82 1 35.06 134 ILE A O 1
ATOM 1074 N N . GLU A 1 135 ? 19.562 37.156 15.18 1 36.19 135 GLU A N 1
ATOM 1075 C CA . GLU A 1 135 ? 18.672 36.469 16.094 1 36.19 135 GLU A CA 1
ATOM 1076 C C . GLU A 1 135 ? 17.312 36.188 15.445 1 36.19 135 GLU A C 1
ATOM 1078 O O . GLU A 1 135 ? 16.453 35.531 16.047 1 36.19 135 GLU A O 1
ATOM 1083 N N . GLN A 1 136 ? 16.922 37.156 14.703 1 37.25 136 GLN A N 1
ATOM 1084 C CA . GLN A 1 136 ? 15.492 37.219 14.469 1 37.25 136 GLN A CA 1
ATOM 1085 C C . GLN A 1 136 ? 14.992 36 13.703 1 37.25 136 GLN A C 1
ATOM 1087 O O . GLN A 1 136 ? 15.773 35.344 13.016 1 37.25 136 GLN A O 1
ATOM 1092 N N . ASN A 1 137 ? 13.484 35.875 13.688 1 38.97 137 ASN A N 1
ATOM 1093 C CA . ASN A 1 137 ? 12.43 34.844 13.758 1 38.97 137 ASN A CA 1
ATOM 1094 C C . ASN A 1 137 ? 12.461 33.938 12.539 1 38.97 137 ASN A C 1
ATOM 1096 O O . ASN A 1 137 ? 12.578 34.406 11.406 1 38.97 137 ASN A O 1
ATOM 1100 N N . VAL A 1 138 ? 12.859 32.812 12.773 1 41.22 138 VAL A N 1
ATOM 1101 C CA . VAL A 1 138 ? 12.641 31.422 12.344 1 41.22 138 VAL A CA 1
ATOM 1102 C C . VAL A 1 138 ? 11.273 31.297 11.672 1 41.22 138 VAL A C 1
ATOM 1104 O O . VAL A 1 138 ? 10.93 30.25 11.141 1 41.22 138 VAL A O 1
ATOM 1107 N N . ALA A 1 139 ? 10.359 32.219 12.07 1 43.59 139 ALA A N 1
ATOM 1108 C CA . ALA A 1 139 ? 9.148 32 11.281 1 43.59 139 ALA A CA 1
ATOM 1109 C C . ALA A 1 139 ? 9.484 31.703 9.82 1 43.59 139 ALA A C 1
ATOM 1111 O O . ALA A 1 139 ? 8.586 31.453 9.016 1 43.59 139 ALA A O 1
ATOM 1112 N N . LYS A 1 140 ? 10.656 32.094 9.438 1 43.22 140 LYS A N 1
ATOM 1113 C CA . LYS A 1 140 ? 11.117 31.875 8.07 1 43.22 140 LYS A CA 1
ATOM 1114 C C . LYS A 1 140 ? 10.789 30.469 7.602 1 43.22 140 LYS A C 1
ATOM 1116 O O . LYS A 1 140 ? 10.641 30.219 6.402 1 43.22 140 LYS A O 1
ATOM 1121 N N . CYS A 1 141 ? 11.086 29.625 8.562 1 45.59 141 CYS A N 1
ATOM 1122 C CA . CYS A 1 141 ? 11.016 28.219 8.164 1 45.59 141 CYS A CA 1
ATOM 1123 C C . CYS A 1 141 ? 9.633 27.875 7.629 1 45.59 141 CYS A C 1
ATOM 1125 O O . CYS A 1 141 ? 9.453 26.828 7 1 45.59 141 CYS A O 1
ATOM 1127 N N . ALA A 1 142 ? 8.617 28.531 8.352 1 46.78 142 ALA A N 1
ATOM 1128 C CA . ALA A 1 142 ? 7.32 27.938 8.008 1 46.78 142 ALA A CA 1
ATOM 1129 C C . ALA A 1 142 ? 7.031 28.094 6.516 1 46.78 142 ALA A C 1
ATOM 1131 O O . ALA A 1 142 ? 5.887 27.938 6.082 1 46.78 142 ALA A O 1
ATOM 1132 N N . GLU A 1 143 ? 7.934 28.781 5.777 1 49.22 143 GLU A N 1
ATOM 1133 C CA . GLU A 1 143 ? 7.504 28.953 4.391 1 49.22 143 GLU A CA 1
ATOM 1134 C C . GLU A 1 143 ? 7.18 27.609 3.748 1 49.22 143 GLU A C 1
ATOM 1136 O O . GLU A 1 143 ? 8 27.031 3.025 1 49.22 143 GLU A O 1
ATOM 1141 N N . LEU A 1 144 ? 6.277 27 4.457 1 59.53 144 LEU A N 1
ATOM 1142 C CA . LEU A 1 144 ? 5.93 25.844 3.629 1 59.53 144 LEU A CA 1
ATOM 1143 C C . LEU A 1 144 ? 5.219 26.297 2.355 1 59.53 144 LEU A C 1
ATOM 1145 O O . LEU A 1 144 ? 4.125 26.859 2.416 1 59.53 144 LEU A O 1
ATOM 1149 N N . ASN A 1 145 ? 6.027 26.672 1.237 1 73.56 145 ASN A N 1
ATOM 1150 C CA . ASN A 1 145 ? 5.523 26.938 -0.105 1 73.56 145 ASN A CA 1
ATOM 1151 C C . ASN A 1 145 ? 4.594 25.828 -0.584 1 73.56 145 ASN A C 1
ATOM 1153 O O . ASN A 1 145 ? 4.633 25.438 -1.754 1 73.56 145 ASN A O 1
ATOM 1157 N N . LEU A 1 146 ? 3.807 25.422 0.401 1 89.5 146 LEU A N 1
ATOM 1158 C CA . LEU A 1 146 ? 2.949 24.297 0.037 1 89.5 146 LEU A CA 1
ATOM 1159 C C . LEU A 1 146 ? 1.861 24.734 -0.937 1 89.5 146 LEU A C 1
ATOM 1161 O O . LEU A 1 146 ? 1.514 24 -1.862 1 89.5 146 LEU A O 1
ATOM 1165 N N . CYS A 1 147 ? 1.447 25.969 -0.734 1 91.62 147 CYS A N 1
ATOM 1166 C CA . CYS A 1 147 ? 0.342 26.453 -1.553 1 91.62 147 CYS A CA 1
ATOM 1167 C C . CYS A 1 147 ? 0.728 26.484 -3.025 1 91.62 147 CYS A C 1
ATOM 1169 O O . CYS A 1 147 ? -0.069 26.109 -3.889 1 91.62 147 CYS A O 1
ATOM 1171 N N . LYS A 1 148 ? 1.882 26.828 -3.264 1 87.88 148 LYS A N 1
ATOM 1172 C CA . LYS A 1 148 ? 2.34 26.891 -4.648 1 87.88 148 LYS A CA 1
ATOM 1173 C C . LYS A 1 148 ? 2.439 25.5 -5.254 1 87.88 148 LYS A C 1
ATOM 1175 O O . LYS A 1 148 ? 2.211 25.312 -6.449 1 87.88 148 LYS A O 1
ATOM 1180 N N . GLY A 1 149 ? 2.732 24.562 -4.473 1 92.69 149 GLY A N 1
ATOM 1181 C CA . GLY A 1 149 ? 2.883 23.188 -4.934 1 92.69 149 GLY A CA 1
ATOM 1182 C C . GLY A 1 149 ? 1.56 22.516 -5.25 1 92.69 149 GLY A C 1
ATOM 1183 O O . GLY A 1 149 ? 1.528 21.469 -5.898 1 92.69 149 GLY A O 1
ATOM 1184 N N . THR A 1 150 ? 0.464 23.109 -4.875 1 94.38 150 THR A N 1
ATOM 1185 C CA . THR A 1 150 ? -0.837 22.469 -5.035 1 94.38 150 THR A CA 1
ATOM 1186 C C . THR A 1 150 ? -1.336 22.609 -6.469 1 94.38 150 THR A C 1
ATOM 1188 O O . THR A 1 150 ? -2.266 21.922 -6.879 1 94.38 150 THR A O 1
ATOM 1191 N N . SER A 1 151 ? -0.71 23.453 -7.203 1 93.38 151 SER A N 1
ATOM 1192 C CA . SER A 1 151 ? -1.098 23.578 -8.602 1 93.38 151 SER A CA 1
ATOM 1193 C C . SER A 1 151 ? -0.619 22.391 -9.43 1 93.38 151 SER A C 1
ATOM 1195 O O . SER A 1 151 ? 0.516 21.938 -9.273 1 93.38 151 SER A O 1
ATOM 1197 N N . TYR A 1 152 ? -1.493 21.875 -10.297 1 94.06 152 TYR A N 1
ATOM 1198 C CA . TYR A 1 152 ? -1.081 20.75 -11.117 1 94.06 152 TYR A CA 1
ATOM 1199 C C . TYR A 1 152 ? -0.043 21.172 -12.148 1 94.06 152 TYR A C 1
ATOM 1201 O O . TYR A 1 152 ? 0.609 20.312 -12.766 1 94.06 152 TYR A O 1
ATOM 1209 N N . LEU A 1 153 ? 0.135 22.469 -12.297 1 91.81 153 LEU A N 1
ATOM 1210 C CA . LEU A 1 153 ? 1.132 22.984 -13.227 1 91.81 153 LEU A CA 1
ATOM 1211 C C . LEU A 1 153 ? 2.514 23.016 -12.578 1 91.81 153 LEU A C 1
ATOM 1213 O O . LEU A 1 153 ? 3.525 23.125 -13.273 1 91.81 153 LEU A O 1
ATOM 1217 N N . ALA A 1 154 ? 2.49 22.938 -11.297 1 92.88 154 ALA A N 1
ATOM 1218 C CA . ALA A 1 154 ? 3.766 23 -10.586 1 92.8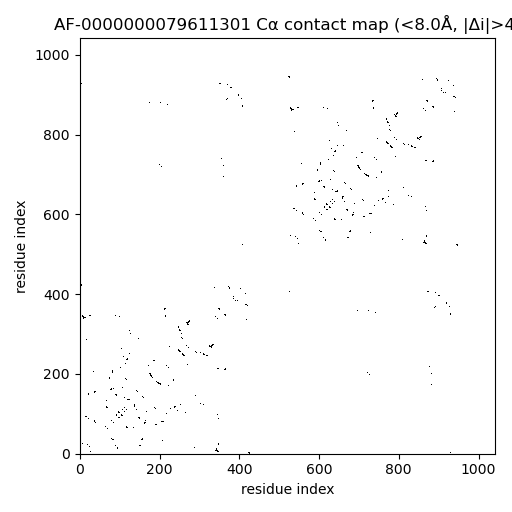8 154 ALA A CA 1
ATOM 1219 C C . ALA A 1 154 ? 4.559 21.703 -10.773 1 92.88 154 ALA A C 1
ATOM 1221 O O . ALA A 1 154 ? 4.023 20.609 -10.586 1 92.88 154 ALA A O 1
ATOM 1222 N N . LYS A 1 155 ? 5.797 21.859 -11.086 1 93.44 155 LYS A N 1
ATOM 1223 C CA . LYS A 1 155 ? 6.668 20.703 -11.258 1 93.44 155 LYS A CA 1
ATOM 1224 C C . LYS A 1 155 ? 7.613 20.547 -10.07 1 93.44 155 LYS A C 1
ATOM 1226 O O . LYS A 1 155 ? 8.148 19.469 -9.836 1 93.44 155 LYS A O 1
ATOM 1231 N N . GLU A 1 156 ? 7.746 21.688 -9.398 1 92.81 156 GLU A N 1
ATOM 1232 C CA . GLU A 1 156 ? 8.695 21.688 -8.289 1 92.81 156 GLU A CA 1
ATOM 1233 C C . GLU A 1 156 ? 8.125 22.422 -7.074 1 92.81 156 GLU A C 1
ATOM 1235 O O . GLU A 1 156 ? 7.172 23.188 -7.199 1 92.81 156 GLU A O 1
ATOM 1240 N N . ILE A 1 157 ? 8.648 22.062 -5.965 1 91.44 157 ILE A N 1
ATOM 1241 C CA . ILE A 1 157 ? 8.297 22.734 -4.715 1 91.44 157 ILE A CA 1
ATOM 1242 C C . ILE A 1 157 ? 9.57 23.016 -3.912 1 91.44 157 ILE A C 1
ATOM 1244 O O . ILE A 1 157 ? 10.547 22.281 -4.008 1 91.44 157 ILE A O 1
ATOM 1248 N N . SER A 1 158 ? 9.531 24.109 -3.291 1 84.62 158 SER A N 1
ATOM 1249 C CA . SER A 1 158 ? 10.656 24.484 -2.445 1 84.62 158 SER A CA 1
ATOM 1250 C C . SER A 1 158 ? 10.211 24.734 -1.009 1 84.62 158 SER A C 1
ATOM 1252 O O . SER A 1 158 ? 9.031 24.578 -0.683 1 84.62 158 SER A O 1
ATOM 1254 N N . GLY A 1 159 ? 11.211 24.984 -0.145 1 80.75 159 GLY A N 1
ATOM 1255 C CA . GLY A 1 159 ? 10.898 25.203 1.258 1 80.75 159 GLY A CA 1
ATOM 1256 C C . GLY A 1 159 ? 11.461 24.141 2.172 1 80.75 159 GLY A C 1
ATOM 1257 O O . GLY A 1 159 ? 12.281 23.312 1.75 1 80.75 159 GLY A O 1
ATOM 1258 N N . PRO A 1 160 ? 11.008 24.219 3.393 1 84.88 160 PRO A N 1
ATOM 1259 C CA . PRO A 1 160 ? 11.547 23.281 4.375 1 84.88 160 PRO A CA 1
ATOM 1260 C C . PRO A 1 160 ? 10.82 21.938 4.359 1 84.88 160 PRO A C 1
ATOM 1262 O O . PRO A 1 160 ? 10.234 21.531 5.367 1 84.88 160 PRO A O 1
ATOM 1265 N N . MET A 1 161 ? 11.086 21.25 3.34 1 90.38 161 MET A N 1
ATOM 1266 C CA . MET A 1 161 ? 10.336 20.031 3.109 1 90.38 161 MET A CA 1
ATOM 1267 C C . MET A 1 161 ? 10.82 18.906 4.027 1 90.38 161 MET A C 1
ATOM 1269 O O . MET A 1 161 ? 10.078 17.969 4.316 1 90.38 161 MET A O 1
ATOM 1273 N N . PHE A 1 162 ? 12.008 19.109 4.574 1 90.56 162 PHE A N 1
ATOM 1274 C CA . PHE A 1 162 ? 12.445 18.125 5.547 1 90.56 162 PHE A CA 1
ATOM 1275 C C . PHE A 1 162 ? 11.664 18.25 6.844 1 90.56 162 PHE A C 1
ATOM 1277 O O . PHE A 1 162 ? 11.375 17.25 7.504 1 90.56 162 PHE A O 1
ATOM 1284 N N . LEU A 1 163 ? 11.328 19.422 7.207 1 91.62 163 LEU A N 1
ATOM 1285 C CA . LEU A 1 163 ? 10.469 19.625 8.367 1 91.62 163 LEU A CA 1
ATOM 1286 C C . LEU A 1 163 ? 9.117 18.953 8.156 1 91.62 163 LEU A C 1
ATOM 1288 O O . LEU A 1 163 ? 8.578 18.312 9.078 1 91.62 163 LEU A O 1
ATOM 1292 N N . LEU A 1 164 ? 8.586 19.141 6.973 1 94.5 164 LEU A N 1
ATOM 1293 C CA . LEU A 1 164 ? 7.312 18.5 6.66 1 94.5 164 LEU A CA 1
ATOM 1294 C C . LEU A 1 164 ? 7.418 16.984 6.758 1 94.5 164 LEU A C 1
ATOM 1296 O O . LEU A 1 164 ? 6.531 16.328 7.305 1 94.5 164 LEU A O 1
ATOM 1300 N N . GLN A 1 165 ? 8.484 16.484 6.273 1 95.19 165 GLN A N 1
ATOM 1301 C CA . GLN A 1 165 ? 8.703 15.039 6.336 1 95.19 165 GLN A CA 1
ATOM 1302 C C . GLN A 1 165 ? 8.844 14.57 7.781 1 95.19 165 GLN A C 1
ATOM 1304 O O . GLN A 1 165 ? 8.266 13.547 8.164 1 95.19 165 GLN A O 1
ATOM 1309 N N . MET A 1 166 ? 9.57 15.297 8.602 1 94.31 166 MET A N 1
ATOM 1310 C CA . MET A 1 166 ? 9.695 14.945 10.008 1 94.31 166 MET A CA 1
ATOM 1311 C C . MET A 1 166 ? 8.344 14.992 10.711 1 94.31 166 MET A C 1
ATOM 1313 O O . MET A 1 166 ? 8.031 14.109 11.516 1 94.31 166 MET A O 1
ATOM 1317 N N . TRP A 1 167 ? 7.672 16.031 10.359 1 96.12 167 TRP A N 1
ATOM 1318 C CA . TRP A 1 167 ? 6.332 16.172 10.914 1 96.12 167 TRP A CA 1
ATOM 1319 C C . TRP A 1 167 ? 5.484 14.938 10.602 1 96.12 167 TRP A C 1
ATOM 1321 O O . TRP A 1 167 ? 4.828 14.383 11.484 1 96.12 167 TRP A O 1
ATOM 1331 N N . ALA A 1 168 ? 5.477 14.516 9.375 1 97.12 168 ALA A N 1
ATOM 1332 C CA . ALA A 1 168 ? 4.719 13.344 8.961 1 97.12 168 ALA A CA 1
ATOM 1333 C C . ALA A 1 168 ? 5.188 12.094 9.695 1 97.12 168 ALA A C 1
ATOM 1335 O O . ALA A 1 168 ? 4.371 11.281 10.141 1 97.12 168 ALA A O 1
ATOM 1336 N N . TRP A 1 169 ? 6.492 12 9.867 1 96.12 169 TRP A N 1
ATOM 1337 C CA . TRP A 1 169 ? 7.062 10.828 10.531 1 96.12 169 TRP A CA 1
ATOM 1338 C C . TRP A 1 169 ? 6.676 10.805 12.008 1 96.12 169 TRP A C 1
ATOM 1340 O O . TRP A 1 169 ? 6.473 9.727 12.586 1 96.12 169 TRP A O 1
ATOM 1350 N N . GLU A 1 170 ? 6.559 11.93 12.609 1 96.06 170 GLU A N 1
ATOM 1351 C CA . GLU A 1 170 ? 6.203 12 14.023 1 96.06 170 GLU A CA 1
ATOM 1352 C C . GLU A 1 170 ? 4.73 11.656 14.234 1 96.06 170 GLU A C 1
ATOM 1354 O O . GLU A 1 170 ? 4.375 11.031 15.234 1 96.06 170 GLU A O 1
ATOM 1359 N N . ARG A 1 171 ? 3.961 12.039 13.297 1 97.06 171 ARG A N 1
ATOM 1360 C CA . ARG A 1 171 ? 2.527 12 13.562 1 97.06 171 ARG A CA 1
ATOM 1361 C C . ARG A 1 171 ? 1.878 10.805 12.859 1 97.06 171 ARG A C 1
ATOM 1363 O O . ARG A 1 171 ? 0.856 10.289 13.32 1 97.06 171 ARG A O 1
ATOM 1370 N N . ILE A 1 172 ? 2.359 10.414 11.734 1 97.12 172 ILE A N 1
ATOM 1371 C CA . ILE A 1 172 ? 1.847 9.273 10.984 1 97.12 172 ILE A CA 1
ATOM 1372 C C . ILE A 1 172 ? 2.877 8.148 11 1 97.12 172 ILE A C 1
ATOM 1374 O O . ILE A 1 172 ? 3.543 7.895 9.992 1 97.12 172 ILE A O 1
ATOM 1378 N N . THR A 1 173 ? 2.848 7.371 12.016 1 92.44 173 THR A N 1
ATOM 1379 C CA . THR A 1 173 ? 3.93 6.434 12.297 1 92.44 173 THR A CA 1
ATOM 1380 C C . THR A 1 173 ? 3.902 5.266 11.312 1 92.44 173 THR A C 1
ATOM 1382 O O . THR A 1 173 ? 4.926 4.621 11.078 1 92.44 173 THR A O 1
ATOM 1385 N N . CYS A 1 174 ? 2.789 5.012 10.711 1 93.75 174 CYS A N 1
ATOM 1386 C CA . CYS A 1 174 ? 2.709 3.912 9.758 1 93.75 174 CYS A CA 1
ATOM 1387 C C . CYS A 1 174 ? 3.471 4.242 8.477 1 93.75 174 CYS A C 1
ATOM 1389 O O . CYS A 1 174 ? 3.725 3.361 7.652 1 93.75 174 CYS A O 1
ATOM 1391 N N . MET A 1 175 ? 3.871 5.484 8.336 1 94.56 175 MET A N 1
ATOM 1392 C CA . MET A 1 175 ? 4.645 5.898 7.172 1 94.56 175 MET A CA 1
ATOM 1393 C C . MET A 1 175 ? 6.062 6.293 7.566 1 94.56 175 MET A C 1
ATOM 1395 O O . MET A 1 175 ? 6.809 6.844 6.758 1 94.56 175 MET A O 1
ATOM 1399 N N . SER A 1 176 ? 6.41 6.047 8.766 1 94.44 176 SER A N 1
ATOM 1400 C CA . SER A 1 176 ? 7.715 6.434 9.281 1 94.44 176 SER A CA 1
ATOM 1401 C C . SER A 1 176 ? 8.695 5.262 9.25 1 94.44 176 SER A C 1
ATOM 1403 O O . SER A 1 176 ? 8.32 4.129 9.555 1 94.44 176 SER A O 1
ATOM 1405 N N . PRO A 1 177 ? 9.898 5.555 8.867 1 93.31 177 PRO A N 1
ATOM 1406 C CA . PRO A 1 177 ? 10.922 4.52 9.039 1 93.31 177 PRO A CA 1
ATOM 1407 C C . PRO A 1 177 ? 11.211 4.211 10.508 1 93.31 177 PRO A C 1
ATOM 1409 O O . PRO A 1 177 ? 10.781 4.961 11.391 1 93.31 177 PRO A O 1
ATOM 1412 N N . ILE A 1 178 ? 11.844 3.127 10.688 1 89.75 178 ILE A N 1
ATOM 1413 C CA . ILE A 1 178 ? 12.219 2.738 12.039 1 89.75 178 ILE A CA 1
ATOM 1414 C C . ILE A 1 178 ? 13.484 3.482 12.461 1 89.75 178 ILE A C 1
ATOM 1416 O O . ILE A 1 178 ? 14.469 3.518 11.719 1 89.75 178 ILE A O 1
ATOM 1420 N N . LEU A 1 179 ? 13.336 4.078 13.609 1 87.5 179 LEU A N 1
ATOM 1421 C CA . LEU A 1 179 ? 14.453 4.828 14.18 1 87.5 179 LEU A CA 1
ATOM 1422 C C . LEU A 1 179 ? 15.219 3.977 15.188 1 87.5 179 LEU A C 1
ATOM 1424 O O . LEU A 1 179 ? 14.617 3.336 16.047 1 87.5 179 LEU A O 1
ATOM 1428 N N . TYR A 1 180 ? 16.656 3.842 14.984 1 77.31 180 TYR A N 1
ATOM 1429 C CA . TYR A 1 180 ? 17.469 3.061 15.914 1 77.31 180 TYR A CA 1
ATOM 1430 C C . TYR A 1 180 ? 18.109 3.955 16.969 1 77.31 180 TYR A C 1
ATOM 1432 O O . TYR A 1 180 ? 18.844 3.477 17.828 1 77.31 180 TYR A O 1
ATOM 1440 N N . PHE A 1 181 ? 17.766 5.148 17.047 1 70.56 181 PHE A N 1
ATOM 1441 C CA . PHE A 1 181 ? 18.562 6.055 17.859 1 70.56 181 PHE A CA 1
ATOM 1442 C C . PHE A 1 181 ? 17.781 6.469 19.109 1 70.56 181 PHE A C 1
ATOM 1444 O O . PHE A 1 181 ? 16.547 6.539 19.094 1 70.56 181 PHE A O 1
ATOM 1451 N N . ASP A 1 182 ? 18.766 6.82 19.938 1 70.38 182 ASP A N 1
ATOM 1452 C CA . ASP A 1 182 ? 18.312 7.246 21.25 1 70.38 182 ASP A CA 1
ATOM 1453 C C . ASP A 1 182 ? 18.141 8.766 21.312 1 70.38 182 ASP A C 1
ATOM 1455 O O . ASP A 1 182 ? 18.875 9.5 20.641 1 70.38 182 ASP A O 1
ATOM 1459 N N . PHE A 1 183 ? 17.203 9.242 21.844 1 80.06 183 PHE A N 1
ATOM 1460 C CA . PHE A 1 183 ? 16.828 10.617 22.156 1 80.06 183 PHE A CA 1
ATOM 1461 C C . PHE A 1 183 ? 17.969 11.344 22.859 1 80.06 183 PHE A C 1
ATOM 1463 O O . PHE A 1 183 ? 18.5 10.844 23.859 1 80.06 183 PHE A O 1
ATOM 1470 N N . ASP A 1 184 ? 18.453 12.461 22.219 1 88 184 ASP A N 1
ATOM 1471 C CA . ASP A 1 184 ? 19.422 13.375 22.812 1 88 184 ASP A CA 1
ATOM 1472 C C . ASP A 1 184 ? 18.75 14.641 23.344 1 88 184 ASP A C 1
ATOM 1474 O O . ASP A 1 184 ? 18.312 15.492 22.562 1 88 184 ASP A O 1
ATOM 1478 N N . SER A 1 185 ? 18.734 14.844 24.609 1 91.06 185 SER A N 1
ATOM 1479 C CA . SER A 1 185 ? 18 15.922 25.25 1 91.06 185 SER A CA 1
ATOM 1480 C C . SER A 1 185 ? 18.688 17.266 25.047 1 91.06 185 SER A C 1
ATOM 1482 O O . SER A 1 185 ? 18.109 18.312 25.344 1 91.06 185 SER A O 1
ATOM 1484 N N . THR A 1 186 ? 19.828 17.266 24.516 1 91.94 186 THR A N 1
ATOM 1485 C CA . THR A 1 186 ? 20.547 18.516 24.297 1 91.94 186 THR A CA 1
ATOM 1486 C C . THR A 1 186 ? 20.234 19.094 22.906 1 91.94 186 THR A C 1
ATOM 1488 O O . THR A 1 186 ? 20.656 20.203 22.578 1 91.94 186 THR A O 1
ATOM 1491 N N . LYS A 1 187 ? 19.562 18.406 22.188 1 93.69 187 LYS A N 1
ATOM 1492 C CA . LYS A 1 187 ? 19.219 18.812 20.828 1 93.69 187 LYS A CA 1
ATOM 1493 C C . LYS A 1 187 ? 17.703 18.828 20.625 1 93.69 187 LYS A C 1
ATOM 1495 O O . LYS A 1 187 ? 16.953 18.266 21.422 1 93.69 187 LYS A O 1
ATOM 1500 N N . PRO A 1 188 ? 17.344 19.547 19.578 1 95 188 PRO A N 1
ATOM 1501 C CA . PRO A 1 188 ? 15.914 19.516 19.281 1 95 188 PRO A CA 1
ATOM 1502 C C . PRO A 1 188 ? 15.414 18.109 18.953 1 95 188 PRO A C 1
ATOM 1504 O O . PRO A 1 188 ? 16.219 17.234 18.609 1 95 188 PRO A O 1
ATOM 1507 N N . TYR A 1 189 ? 14.133 17.922 19.094 1 95.5 189 TYR A N 1
ATOM 1508 C CA . TYR A 1 189 ? 13.555 16.594 18.984 1 95.5 189 TYR A CA 1
ATOM 1509 C C . TYR A 1 189 ? 13.758 16.016 17.594 1 95.5 189 TYR A C 1
ATOM 1511 O O . TYR A 1 189 ? 13.859 14.797 17.422 1 95.5 189 TYR A O 1
ATOM 1519 N N . GLY A 1 190 ? 13.852 16.859 16.594 1 94.06 190 GLY A N 1
ATOM 1520 C CA . GLY A 1 190 ? 14.008 16.438 15.211 1 94.06 190 GLY A CA 1
ATOM 1521 C C . GLY A 1 190 ? 15.383 15.852 14.922 1 94.06 190 GLY A C 1
ATOM 1522 O O . GLY A 1 190 ? 15.57 15.164 13.914 1 94.06 190 GLY A O 1
ATOM 1523 N N . ALA A 1 191 ? 16.297 16.062 15.781 1 93.5 191 ALA A N 1
ATOM 1524 C CA . ALA A 1 191 ? 17.656 15.594 15.562 1 93.5 191 ALA A CA 1
ATOM 1525 C C . ALA A 1 191 ? 17.719 14.07 15.531 1 93.5 191 ALA A C 1
ATOM 1527 O O . ALA A 1 191 ? 18.656 13.5 14.961 1 93.5 191 ALA A O 1
ATOM 1528 N N . ARG A 1 192 ? 16.75 13.477 16.062 1 92.62 192 ARG A N 1
ATOM 1529 C CA . ARG A 1 192 ? 16.703 12.016 16.109 1 92.62 192 ARG A CA 1
ATOM 1530 C C . ARG A 1 192 ? 16.641 11.422 14.711 1 92.62 192 ARG A C 1
ATOM 1532 O O . ARG A 1 192 ? 17.109 10.312 14.477 1 92.62 192 ARG A O 1
ATOM 1539 N N . TRP A 1 193 ? 16.141 12.125 13.805 1 92.56 193 TRP A N 1
ATOM 1540 C CA . TRP A 1 193 ? 15.875 11.609 12.469 1 92.56 193 TRP A CA 1
ATOM 1541 C C . TRP A 1 193 ? 17.141 11.625 11.617 1 92.56 193 TRP A C 1
ATOM 1543 O O . TRP A 1 193 ? 17.141 11.148 10.484 1 92.56 193 TRP A O 1
ATOM 1553 N N . ARG A 1 194 ? 18.172 12.133 12.188 1 86.88 194 ARG A N 1
ATOM 1554 C CA . ARG A 1 194 ? 19.469 12.109 11.516 1 86.88 194 ARG A CA 1
ATOM 1555 C C . ARG A 1 194 ? 20.109 10.727 11.617 1 86.88 194 ARG A C 1
ATOM 1557 O O . ARG A 1 194 ? 21 10.398 10.836 1 86.88 194 ARG A O 1
ATOM 1564 N N . SER A 1 195 ? 19.609 9.945 12.43 1 85.62 195 SER A N 1
ATOM 1565 C CA . SER A 1 195 ? 20.172 8.625 12.703 1 85.62 195 SER A CA 1
ATOM 1566 C C . SER A 1 195 ? 19.859 7.645 11.57 1 85.62 195 SER A C 1
ATOM 1568 O O . SER A 1 195 ? 19.297 8.031 10.547 1 85.62 195 SER A O 1
ATOM 1570 N N . ASN A 1 196 ? 20.375 6.484 11.789 1 85.38 196 ASN A N 1
ATOM 1571 C CA . ASN A 1 196 ? 20.094 5.414 10.836 1 85.38 196 ASN A CA 1
ATOM 1572 C C . ASN A 1 196 ? 18.625 5.004 10.852 1 85.38 196 ASN A C 1
ATOM 1574 O O . ASN A 1 196 ? 18.031 4.859 11.922 1 85.38 196 ASN A O 1
ATOM 1578 N N . LEU A 1 197 ? 18.172 4.969 9.602 1 89.94 197 LEU A N 1
ATOM 1579 C CA . LEU A 1 197 ? 16.766 4.637 9.445 1 89.94 197 LEU A CA 1
ATOM 1580 C C . LEU A 1 197 ? 16.594 3.309 8.719 1 89.94 197 LEU A C 1
ATOM 1582 O O . LEU A 1 197 ? 17.391 2.982 7.824 1 89.94 197 LEU A O 1
ATOM 1586 N N . SER A 1 198 ? 15.633 2.52 9.172 1 90.19 198 SER A N 1
ATOM 1587 C CA . SER A 1 198 ? 15.25 1.312 8.445 1 90.19 198 SER A CA 1
ATOM 1588 C C . SER A 1 198 ? 13.906 1.491 7.746 1 90.19 198 SER A C 1
ATOM 1590 O O . SER A 1 198 ? 12.922 1.886 8.367 1 90.19 198 SER A O 1
ATOM 1592 N N . TYR A 1 199 ? 13.922 1.154 6.496 1 89.94 199 TYR A N 1
ATOM 1593 C CA . TYR A 1 199 ? 12.703 1.289 5.703 1 89.94 199 TYR A CA 1
ATOM 1594 C C . TYR A 1 199 ? 12.086 -0.074 5.406 1 89.94 199 TYR A C 1
ATOM 1596 O O . TYR A 1 199 ? 11.266 -0.208 4.5 1 89.94 199 TYR A O 1
ATOM 1604 N N . SER A 1 200 ? 12.367 -1.007 6.195 1 88.56 200 SER A N 1
ATOM 1605 C CA . SER A 1 200 ? 11.953 -2.383 5.938 1 88.56 200 SER A CA 1
ATOM 1606 C C . SER A 1 200 ? 10.453 -2.559 6.145 1 88.56 200 SER A C 1
ATOM 1608 O O . SER A 1 200 ? 9.867 -3.545 5.691 1 88.56 200 SER A O 1
ATOM 1610 N N . GLN A 1 201 ? 9.836 -1.542 6.746 1 92.5 201 GLN A N 1
ATOM 1611 C CA . GLN A 1 201 ? 8.422 -1.718 7.066 1 92.5 201 GLN A CA 1
ATOM 1612 C C . GLN A 1 201 ? 7.578 -0.596 6.469 1 92.5 201 GLN A C 1
ATOM 1614 O O . GLN A 1 201 ? 6.371 -0.529 6.707 1 92.5 201 GLN A O 1
ATOM 1619 N N . THR A 1 202 ? 8.219 0.218 5.785 1 93.38 202 THR A N 1
ATOM 1620 C CA . THR A 1 202 ? 7.512 1.368 5.234 1 93.38 202 THR A CA 1
ATOM 1621 C C . THR A 1 202 ? 7.816 1.532 3.748 1 93.38 202 THR A C 1
ATOM 1623 O O . THR A 1 202 ? 8.922 1.219 3.297 1 93.38 202 THR A O 1
ATOM 1626 N N . ILE A 1 203 ? 6.805 2.008 3.084 1 91.44 203 ILE A N 1
ATOM 1627 C CA . ILE A 1 203 ? 7.023 2.264 1.664 1 91.44 203 ILE A CA 1
ATOM 1628 C C . ILE A 1 203 ? 7.848 3.537 1.489 1 91.44 203 ILE A C 1
ATOM 1630 O O . ILE A 1 203 ? 7.84 4.414 2.355 1 91.44 203 ILE A O 1
ATOM 1634 N N . ALA A 1 204 ? 8.609 3.52 0.387 1 92.12 204 ALA A N 1
ATOM 1635 C CA . ALA A 1 204 ? 9.406 4.699 0.065 1 92.12 204 ALA A CA 1
ATOM 1636 C C . ALA A 1 204 ? 9.375 4.992 -1.433 1 92.12 204 ALA A C 1
ATOM 1638 O O . ALA A 1 204 ? 9.312 4.07 -2.25 1 92.12 204 ALA A O 1
ATOM 1639 N N . HIS A 1 205 ? 9.203 6.246 -1.784 1 93.31 205 HIS A N 1
ATOM 1640 C CA . HIS A 1 205 ? 9.422 6.773 -3.125 1 93.31 205 HIS A CA 1
ATOM 1641 C C . HIS A 1 205 ? 8.305 6.355 -4.07 1 93.31 205 HIS A C 1
ATOM 1643 O O . HIS A 1 205 ? 8.5 6.316 -5.289 1 93.31 205 HIS A O 1
ATOM 1649 N N . VAL A 1 206 ? 7.207 5.926 -3.535 1 95.38 206 VAL A N 1
ATOM 1650 C CA . VAL A 1 206 ? 6.066 5.535 -4.359 1 95.38 206 VAL A CA 1
ATOM 1651 C C . VAL A 1 206 ? 4.867 6.426 -4.039 1 95.38 206 VAL A C 1
ATOM 1653 O O . VAL A 1 206 ? 4.164 6.199 -3.051 1 95.38 206 VAL A O 1
ATOM 1656 N N . VAL A 1 207 ? 4.602 7.355 -4.891 1 96.62 207 VAL A N 1
ATOM 1657 C CA . VAL A 1 207 ? 3.598 8.375 -4.613 1 96.62 207 VAL A CA 1
ATOM 1658 C C . VAL A 1 207 ? 2.213 7.738 -4.535 1 96.62 207 VAL A C 1
ATOM 1660 O O . VAL A 1 207 ? 1.402 8.102 -3.682 1 96.62 207 VAL A O 1
ATOM 1663 N N . LYS A 1 208 ? 1.968 6.742 -5.383 1 94.81 208 LYS A N 1
ATOM 1664 C CA . LYS A 1 208 ? 0.67 6.074 -5.371 1 94.81 208 LYS A CA 1
ATOM 1665 C C . LYS A 1 208 ? 0.432 5.352 -4.051 1 94.81 208 LYS A C 1
ATOM 1667 O O . LYS A 1 208 ? -0.698 5.301 -3.559 1 94.81 208 LYS A O 1
ATOM 1672 N N . GLY A 1 209 ? 1.529 4.824 -3.578 1 94.88 209 GLY A N 1
ATOM 1673 C CA . GLY A 1 209 ? 1.436 4.148 -2.295 1 94.88 209 GLY A CA 1
ATOM 1674 C C . GLY A 1 209 ? 1.104 5.086 -1.149 1 94.88 209 GLY A C 1
ATOM 1675 O O . GLY A 1 209 ? 0.229 4.793 -0.333 1 94.88 209 GLY A O 1
ATOM 1676 N N . PHE A 1 210 ? 1.729 6.219 -1.117 1 96.5 210 PHE A N 1
ATOM 1677 C CA . PHE A 1 210 ? 1.472 7.203 -0.071 1 96.5 210 PHE A CA 1
ATOM 1678 C C . PHE A 1 210 ? 0.059 7.762 -0.189 1 96.5 210 PHE A C 1
ATOM 1680 O O . PHE A 1 210 ? -0.639 7.918 0.815 1 96.5 210 PHE A O 1
ATOM 1687 N N . ARG A 1 211 ? -0.319 8.023 -1.413 1 96 211 ARG A N 1
ATOM 1688 C CA . ARG A 1 211 ? -1.662 8.531 -1.671 1 96 211 ARG A CA 1
ATOM 1689 C C . ARG A 1 211 ? -2.723 7.586 -1.117 1 96 211 ARG A C 1
ATOM 1691 O O . ARG A 1 211 ? -3.676 8.023 -0.47 1 96 211 ARG A O 1
ATOM 1698 N N . SER A 1 212 ? -2.514 6.383 -1.406 1 95 212 SER A N 1
ATOM 1699 C CA . SER A 1 212 ? -3.453 5.363 -0.951 1 95 212 SER A CA 1
ATOM 1700 C C . SER A 1 212 ? -3.479 5.273 0.571 1 95 212 SER A C 1
ATOM 1702 O O . SER A 1 212 ? -4.551 5.227 1.179 1 95 212 SER A O 1
ATOM 1704 N N . GLN A 1 213 ? -2.346 5.266 1.186 1 95.38 213 GLN A N 1
ATOM 1705 C CA . GLN A 1 213 ? -2.256 5.16 2.639 1 95.38 213 GLN A CA 1
ATOM 1706 C C . GLN A 1 213 ? -2.904 6.363 3.318 1 95.38 213 GLN A C 1
ATOM 1708 O O . GLN A 1 213 ? -3.6 6.211 4.324 1 95.38 213 GLN A O 1
ATOM 1713 N N . LEU A 1 214 ? -2.701 7.5 2.768 1 97.06 214 LEU A N 1
ATOM 1714 C CA . LEU A 1 214 ? -3.256 8.719 3.355 1 97.06 214 LEU A CA 1
ATOM 1715 C C . LEU A 1 214 ? -4.777 8.734 3.227 1 97.06 214 LEU A C 1
ATOM 1717 O O . LEU A 1 214 ? -5.469 9.289 4.082 1 97.06 214 LEU A O 1
ATOM 1721 N N . THR A 1 215 ? -5.289 8.117 2.211 1 95.94 215 THR A N 1
ATOM 1722 C CA . THR A 1 215 ? -6.73 8.07 1.987 1 95.94 215 THR A CA 1
ATOM 1723 C C . THR A 1 215 ? -7.398 7.105 2.961 1 95.94 215 THR A C 1
ATOM 1725 O O . THR A 1 215 ? -8.578 7.262 3.287 1 95.94 215 THR A O 1
ATOM 1728 N N . GLU A 1 216 ? -6.613 6.172 3.449 1 92.94 216 GLU A N 1
ATOM 1729 C CA . GLU A 1 216 ? -7.172 5.148 4.324 1 92.94 216 GLU A CA 1
ATOM 1730 C C . GLU A 1 216 ? -6.82 5.418 5.785 1 92.94 216 GLU A C 1
ATOM 1732 O O . GLU A 1 216 ? -7.129 4.609 6.664 1 92.94 216 GLU A O 1
ATOM 1737 N N . LEU A 1 217 ? -6.258 6.492 6.047 1 94.38 217 LEU A N 1
ATOM 1738 C CA . LEU A 1 217 ? -5.785 6.789 7.395 1 94.38 217 LEU A CA 1
ATOM 1739 C C . LEU A 1 217 ? -6.949 6.883 8.367 1 94.38 217 LEU A C 1
ATOM 1741 O O . LEU A 1 217 ? -7.953 7.539 8.086 1 94.38 217 LEU A O 1
ATOM 1745 N N . HIS A 1 218 ? -6.816 6.16 9.398 1 92.31 218 HIS A N 1
ATOM 1746 C CA . HIS A 1 218 ? -7.742 6.25 10.523 1 92.31 218 HIS A CA 1
ATOM 1747 C C . HIS A 1 218 ? -7.191 7.152 11.617 1 92.31 218 HIS A C 1
ATOM 1749 O O . HIS A 1 218 ? -5.973 7.324 11.734 1 92.31 218 HIS A O 1
ATOM 1755 N N . GLU A 1 219 ? -8.016 7.691 12.406 1 92.19 219 GLU A N 1
ATOM 1756 C CA . GLU A 1 219 ? -7.594 8.641 13.43 1 92.19 219 GLU A CA 1
ATOM 1757 C C . GLU A 1 219 ? -6.641 7.992 14.43 1 92.19 219 GLU A C 1
ATOM 1759 O O . GLU A 1 219 ? -5.742 8.648 14.961 1 92.19 219 GLU A O 1
ATOM 1764 N N . SER A 1 220 ? -6.82 6.656 14.602 1 91.69 220 SER A N 1
ATOM 1765 C CA . SER A 1 220 ? -5.961 5.938 15.539 1 91.69 220 SER A CA 1
ATOM 1766 C C . SER A 1 220 ? -4.543 5.805 15 1 91.69 220 SER A C 1
ATOM 1768 O O . SER A 1 220 ? -3.617 5.477 15.742 1 91.69 220 SER A O 1
ATOM 1770 N N . MET A 1 221 ? -4.375 6.152 13.789 1 93.31 221 MET A N 1
ATOM 1771 C CA . MET A 1 221 ? -3.068 6.02 13.148 1 93.31 221 MET A CA 1
ATOM 1772 C C . MET A 1 221 ? -2.33 7.355 13.141 1 93.31 221 MET A C 1
ATOM 1774 O O . MET A 1 221 ? -1.236 7.461 12.586 1 93.31 221 MET A O 1
ATOM 1778 N N . PHE A 1 222 ? -2.922 8.352 13.719 1 96 222 PHE A N 1
ATOM 1779 C CA . PHE A 1 222 ? -2.357 9.695 13.805 1 96 222 PHE A CA 1
ATOM 1780 C C . PHE A 1 222 ? -2.068 10.078 15.25 1 96 222 PHE A C 1
ATOM 1782 O O . PHE A 1 222 ? -2.965 10.055 16.094 1 96 222 PHE A O 1
ATOM 1789 N N . LYS A 1 223 ? -0.857 10.422 15.484 1 96.44 223 LYS A N 1
ATOM 1790 C CA . LYS A 1 223 ? -0.507 10.898 16.812 1 96.44 223 LYS A CA 1
ATOM 1791 C C . LYS A 1 223 ? -0.815 12.383 16.969 1 96.44 223 LYS A C 1
ATOM 1793 O O . LYS A 1 223 ? -0.069 13.234 16.484 1 96.44 223 LYS A O 1
ATOM 1798 N N . TRP A 1 224 ? -1.735 12.648 17.703 1 96 224 TRP A N 1
ATOM 1799 C CA . TRP A 1 224 ? -2.213 14.023 17.844 1 96 224 TRP A CA 1
ATOM 1800 C C . TRP A 1 224 ? -1.229 14.867 18.641 1 96 224 TRP A C 1
ATOM 1802 O O . TRP A 1 224 ? -1.01 16.047 18.328 1 96 224 TRP A O 1
ATOM 1812 N N . THR A 1 225 ? -0.622 14.273 19.688 1 95.62 225 THR A N 1
ATOM 1813 C CA . THR A 1 225 ? 0.324 14.992 20.531 1 95.62 225 THR A CA 1
ATOM 1814 C C . THR A 1 225 ? 1.612 14.195 20.703 1 95.62 225 THR A C 1
ATOM 1816 O O . THR A 1 225 ? 1.87 13.648 21.781 1 95.62 225 THR A O 1
ATOM 1819 N N . PRO A 1 226 ? 2.422 14.242 19.734 1 95.69 226 PRO A N 1
ATOM 1820 C CA . PRO A 1 226 ? 3.592 13.359 19.734 1 95.69 226 PRO A CA 1
ATOM 1821 C C . PRO A 1 226 ? 4.68 13.82 20.703 1 95.69 226 PRO A C 1
ATOM 1823 O O . PRO A 1 226 ? 5.602 13.062 21 1 95.69 226 PRO A O 1
ATOM 1826 N N . TYR A 1 227 ? 4.555 15.016 21.297 1 95.94 227 TYR A N 1
ATOM 1827 C CA . TYR A 1 227 ? 5.688 15.594 22.016 1 95.94 227 TYR A CA 1
ATOM 1828 C C . TYR A 1 227 ? 5.426 15.609 23.516 1 95.94 227 TYR A C 1
ATOM 1830 O O . TYR A 1 227 ? 6.301 15.977 24.297 1 95.94 227 TYR A O 1
ATOM 1838 N N . ASP A 1 228 ? 4.363 15.242 23.938 1 91.81 228 ASP A N 1
ATOM 1839 C CA . ASP A 1 228 ? 3.951 15.406 25.328 1 91.81 228 ASP A CA 1
ATOM 1840 C C . ASP A 1 228 ? 4.953 14.75 26.281 1 91.81 228 ASP A C 1
ATOM 1842 O O . ASP A 1 228 ? 5.273 15.305 27.328 1 91.81 228 ASP A O 1
ATOM 1846 N N . HIS A 1 229 ? 5.465 13.719 25.906 1 90.44 229 HIS A N 1
ATOM 1847 C CA . HIS A 1 229 ? 6.324 12.945 26.797 1 90.44 229 HIS A CA 1
ATOM 1848 C C . HIS A 1 229 ? 7.746 13.5 26.797 1 90.44 229 HIS A C 1
ATOM 1850 O O . HIS A 1 229 ? 8.531 13.18 27.688 1 90.44 229 HIS A O 1
ATOM 1856 N N . VAL A 1 230 ? 8.055 14.414 25.891 1 94.19 230 VAL A N 1
ATOM 1857 C CA . VAL A 1 230 ? 9.453 14.805 25.766 1 94.19 230 VAL A CA 1
ATOM 1858 C C . VAL A 1 230 ? 9.586 16.312 25.969 1 94.19 230 VAL A C 1
ATOM 1860 O O . VAL A 1 230 ? 10.695 16.828 26.156 1 94.19 230 VAL A O 1
ATOM 1863 N N . LEU A 1 231 ? 8.609 17.047 26.031 1 95 231 LEU A N 1
ATOM 1864 C CA . LEU A 1 231 ? 8.648 18.516 26.047 1 95 231 LEU A CA 1
ATOM 1865 C C . LEU A 1 231 ? 9.492 19.016 27.219 1 95 231 LEU A C 1
ATOM 1867 O O . LEU A 1 231 ? 10.281 19.953 27.062 1 95 231 LEU A O 1
ATOM 1871 N N . SER A 1 232 ? 9.383 18.391 28.328 1 94.06 232 SER A N 1
ATOM 1872 C CA . SER A 1 232 ? 10.078 18.844 29.531 1 94.06 232 SER A CA 1
ATOM 1873 C C . SER A 1 232 ? 11.57 18.5 29.469 1 94.06 232 SER A C 1
ATOM 1875 O O . SER A 1 232 ? 12.367 19.078 30.219 1 94.06 232 SER A O 1
ATOM 1877 N N . LEU A 1 233 ? 11.891 17.672 28.562 1 94.88 233 LEU A N 1
ATOM 1878 C CA . LEU A 1 233 ? 13.266 17.203 28.5 1 94.88 233 LEU A CA 1
ATOM 1879 C C . LEU A 1 233 ? 14.047 17.969 27.422 1 94.88 233 LEU A C 1
ATOM 1881 O O . LEU A 1 233 ? 15.273 17.891 27.391 1 94.88 233 LEU A O 1
ATOM 1885 N N . LEU A 1 234 ? 13.367 18.75 26.672 1 96.06 234 LEU A N 1
ATOM 1886 C CA . LEU A 1 234 ? 13.992 19.406 25.531 1 96.06 234 LEU A CA 1
ATOM 1887 C C . LEU A 1 234 ? 14.688 20.688 25.969 1 96.06 234 LEU A C 1
ATOM 1889 O O . LEU A 1 234 ? 14.367 21.25 27.016 1 96.06 234 LEU A O 1
ATOM 1893 N N . PRO A 1 235 ? 15.664 21.109 25.172 1 93.31 235 PRO A N 1
ATOM 1894 C CA . PRO A 1 235 ? 16.281 22.406 25.469 1 93.31 235 PRO A CA 1
ATOM 1895 C C . PRO A 1 235 ? 15.258 23.547 25.516 1 93.31 235 PRO A C 1
ATOM 1897 O O . PRO A 1 235 ? 14.25 23.5 24.797 1 93.31 235 PRO A O 1
ATOM 1900 N N . PRO A 1 236 ? 15.555 24.547 26.203 1 92.5 236 PRO A N 1
ATOM 1901 C CA . PRO A 1 236 ? 14.602 25.641 26.391 1 92.5 236 PRO A CA 1
ATOM 1902 C C . PRO A 1 236 ? 14.203 26.297 25.062 1 92.5 236 PRO A C 1
ATOM 1904 O O . PRO A 1 236 ? 13.07 26.781 24.922 1 92.5 236 PRO A O 1
ATOM 1907 N N . ILE A 1 237 ? 15.023 26.312 24.172 1 89.31 237 ILE A N 1
ATOM 1908 C CA . ILE A 1 237 ? 14.734 26.969 22.891 1 89.31 237 ILE A CA 1
ATOM 1909 C C . ILE A 1 237 ? 13.555 26.266 22.219 1 89.31 237 ILE A C 1
ATOM 1911 O O . ILE A 1 237 ? 12.836 26.875 21.422 1 89.31 237 ILE A O 1
ATOM 1915 N N . CYS A 1 238 ? 13.336 25.016 22.562 1 93.75 238 CYS A N 1
ATOM 1916 C CA . CYS A 1 238 ? 12.289 24.234 21.922 1 93.75 238 CYS A CA 1
ATOM 1917 C C . CYS A 1 238 ? 10.93 24.531 22.547 1 93.75 238 CYS A C 1
ATOM 1919 O O . CYS A 1 238 ? 9.898 24.141 21.984 1 93.75 238 CYS A O 1
ATOM 1921 N N . THR A 1 239 ? 10.922 25.234 23.656 1 94.62 239 THR A N 1
ATOM 1922 C CA . THR A 1 239 ? 9.641 25.406 24.344 1 94.62 239 THR A CA 1
ATOM 1923 C C . THR A 1 239 ? 9.477 26.859 24.797 1 94.62 239 THR A C 1
ATOM 1925 O O . THR A 1 239 ? 8.438 27.219 25.359 1 94.62 239 THR A O 1
ATOM 1928 N N . SER A 1 240 ? 10.391 27.688 24.531 1 92.31 240 SER A N 1
ATOM 1929 C CA . SER A 1 240 ? 10.422 29.047 25.062 1 92.31 240 SER A CA 1
ATOM 1930 C C . SER A 1 240 ? 9.242 29.875 24.562 1 92.31 240 SER A C 1
ATOM 1932 O O . SER A 1 240 ? 8.789 30.797 25.234 1 92.31 240 SER A O 1
ATOM 1934 N N . ASP A 1 241 ? 8.719 29.516 23.406 1 91.88 241 ASP A N 1
ATOM 1935 C CA . ASP A 1 241 ? 7.66 30.297 22.781 1 91.88 241 ASP A CA 1
ATOM 1936 C C . ASP A 1 241 ? 6.336 29.547 22.797 1 91.88 241 ASP A C 1
ATOM 1938 O O . ASP A 1 241 ? 5.547 29.641 21.859 1 91.88 241 ASP A O 1
ATOM 1942 N N . ALA A 1 242 ? 6.102 28.781 23.797 1 93.25 242 ALA A N 1
ATOM 1943 C CA . ALA A 1 242 ? 4.91 27.938 23.875 1 93.25 242 ALA A CA 1
ATOM 1944 C C . ALA A 1 242 ? 3.639 28.781 23.828 1 93.25 242 ALA A C 1
ATOM 1946 O O . ALA A 1 242 ? 2.605 28.344 23.328 1 93.25 242 ALA A O 1
ATOM 1947 N N . ASN A 1 243 ? 3.734 29.969 24.266 1 91.38 243 ASN A N 1
ATOM 1948 C CA . ASN A 1 243 ? 2.586 30.875 24.281 1 91.38 243 ASN A CA 1
ATOM 1949 C C . ASN A 1 243 ? 2.16 31.281 22.875 1 91.38 243 ASN A C 1
ATOM 1951 O O . ASN A 1 243 ? 1.031 31.719 22.672 1 91.38 243 ASN A O 1
ATOM 1955 N N . CYS A 1 244 ? 3.014 31.109 21.969 1 91.69 244 CYS A N 1
ATOM 1956 C CA . CYS A 1 244 ? 2.758 31.516 20.594 1 91.69 244 CYS A CA 1
ATOM 1957 C C . CYS A 1 244 ? 2.168 30.359 19.781 1 91.69 244 CYS A C 1
ATOM 1959 O O . CYS A 1 244 ? 1.63 30.578 18.688 1 91.69 244 CYS A O 1
ATOM 1961 N N . TRP A 1 245 ? 2.166 29.188 20.312 1 93.12 245 TRP A N 1
ATOM 1962 C CA . TRP A 1 245 ? 1.835 28 19.547 1 93.12 245 TRP A CA 1
ATOM 1963 C C . TRP A 1 245 ? 0.391 28.062 19.047 1 93.12 245 TRP A C 1
ATOM 1965 O O . TRP A 1 245 ? 0.093 27.641 17.938 1 93.12 245 TRP A O 1
ATOM 1975 N N . ARG A 1 246 ? -0.465 28.656 19.859 1 95.19 246 ARG A N 1
ATOM 1976 C CA . ARG A 1 246 ? -1.892 28.609 19.547 1 95.19 246 ARG A CA 1
ATOM 1977 C C . ARG A 1 246 ? -2.414 29.984 19.188 1 95.19 246 ARG A C 1
ATOM 1979 O O . ARG A 1 246 ? -3.613 30.25 19.281 1 95.19 246 ARG A O 1
ATOM 1986 N N . CYS A 1 247 ? -1.53 30.828 18.797 1 93.12 247 CYS A N 1
ATOM 1987 C CA . CYS A 1 247 ? -1.953 32.156 18.406 1 93.12 247 CYS A CA 1
ATOM 1988 C C . CYS A 1 247 ? -2.609 32.156 17.031 1 93.12 247 CYS A C 1
ATOM 1990 O O . CYS A 1 247 ? -2.123 31.469 16.109 1 93.12 247 CYS A O 1
ATOM 1992 N N . GLU A 1 248 ? -3.717 32.812 16.984 1 92.5 248 GLU A N 1
ATOM 1993 C CA . GLU A 1 248 ? -4.359 33.031 15.695 1 92.5 248 GLU A CA 1
ATOM 1994 C C . GLU A 1 248 ? -3.912 34.344 15.078 1 92.5 248 GLU A C 1
ATOM 1996 O O . GLU A 1 248 ? -4.203 35.406 15.609 1 92.5 248 GLU A O 1
ATOM 2001 N N . THR A 1 249 ? -3.203 34.25 14.031 1 90.38 249 THR A N 1
ATOM 2002 C CA . THR A 1 249 ? -2.605 35.438 13.422 1 90.38 249 THR A CA 1
ATOM 2003 C C . THR A 1 249 ? -2.115 35.125 12.008 1 90.38 249 THR A C 1
ATOM 2005 O O . THR A 1 249 ? -2.543 34.125 11.398 1 90.38 249 THR A O 1
ATOM 2008 N N . TYR A 1 250 ? -1.354 36.062 11.445 1 88.69 250 TYR A N 1
ATOM 2009 C CA . TYR A 1 250 ? -0.816 35.906 10.102 1 88.69 250 TYR A CA 1
ATOM 2010 C C . TYR A 1 250 ? 0.687 35.656 10.141 1 88.69 250 TYR A C 1
ATOM 2012 O O . TYR A 1 250 ? 1.409 36.312 10.891 1 88.69 250 TYR A O 1
ATOM 2020 N N . ILE A 1 251 ? 1.017 34.625 9.43 1 86.19 251 ILE A N 1
ATOM 2021 C CA . ILE A 1 251 ? 2.438 34.375 9.203 1 86.19 251 ILE A CA 1
ATOM 2022 C C . ILE A 1 251 ? 2.867 35.062 7.902 1 86.19 251 ILE A C 1
ATOM 2024 O O . ILE A 1 251 ? 2.244 34.875 6.855 1 86.19 251 ILE A O 1
ATOM 2028 N N . ILE A 1 252 ? 3.914 35.875 8.008 1 85.5 252 ILE A N 1
ATOM 2029 C CA . ILE A 1 252 ? 4.324 36.688 6.871 1 85.5 252 ILE A CA 1
ATOM 2030 C C . ILE A 1 252 ? 5.773 36.375 6.508 1 85.5 252 ILE A C 1
ATOM 2032 O O . ILE A 1 252 ? 6.641 36.312 7.383 1 85.5 252 ILE A O 1
ATOM 2036 N N . TYR A 1 253 ? 5.977 36.125 5.25 1 81.38 253 TYR A N 1
ATOM 2037 C CA . TYR A 1 253 ? 7.309 35.938 4.688 1 81.38 253 TYR A CA 1
ATOM 2038 C C . TYR A 1 253 ? 7.402 36.531 3.295 1 81.38 253 TYR A C 1
ATOM 2040 O O . TYR A 1 253 ? 6.98 35.938 2.312 1 81.38 253 TYR A O 1
ATOM 2048 N N . TRP A 1 254 ? 7.984 37.656 3.205 1 81.88 254 TRP A N 1
ATOM 2049 C CA . TRP A 1 254 ? 8.07 38.406 1.952 1 81.88 254 TRP A CA 1
ATOM 2050 C C . TRP A 1 254 ? 6.688 38.594 1.34 1 81.88 254 TRP A C 1
ATOM 2052 O O . TRP A 1 254 ? 5.812 39.219 1.954 1 81.88 254 TRP A O 1
ATOM 2062 N N . GLU A 1 255 ? 6.484 37.969 0.223 1 83.19 255 GLU A N 1
ATOM 2063 C CA . GLU A 1 255 ? 5.211 38.219 -0.453 1 83.19 255 GLU A CA 1
ATOM 2064 C C . GLU A 1 255 ? 4.121 37.281 0.096 1 83.19 255 GLU A C 1
ATOM 2066 O O . GLU A 1 255 ? 2.934 37.531 -0.143 1 83.19 255 GLU A O 1
ATOM 2071 N N . ILE A 1 256 ? 4.531 36.344 0.929 1 85.12 256 ILE A N 1
ATOM 2072 C CA . ILE A 1 256 ? 3.594 35.312 1.368 1 85.12 256 ILE A CA 1
ATOM 2073 C C . ILE A 1 256 ? 2.943 35.719 2.684 1 85.12 256 ILE A C 1
ATOM 2075 O O . ILE A 1 256 ? 3.633 36.125 3.625 1 85.12 256 ILE A O 1
ATOM 2079 N N . VAL A 1 257 ? 1.651 35.781 2.672 1 87.31 257 VAL A N 1
ATOM 2080 C CA . VAL A 1 257 ? 0.854 35.969 3.875 1 87.31 257 VAL A CA 1
ATOM 2081 C C . VAL A 1 257 ? -0.135 34.844 4.055 1 87.31 257 VAL A C 1
ATOM 2083 O O . VAL A 1 257 ? -0.994 34.594 3.197 1 87.31 257 VAL A O 1
ATOM 2086 N N . GLU A 1 258 ? 0.033 34.062 5.141 1 87.94 258 GLU A N 1
ATOM 2087 C CA . GLU A 1 258 ? -0.842 32.938 5.414 1 87.94 258 GLU A CA 1
ATOM 2088 C C . GLU A 1 258 ? -1.42 33.031 6.824 1 87.94 258 GLU A C 1
ATOM 2090 O O . GLU A 1 258 ? -0.723 33.406 7.766 1 87.94 258 GLU A O 1
ATOM 2095 N N . TYR A 1 259 ? -2.643 32.719 6.855 1 89.56 259 TYR A N 1
ATOM 2096 C CA . TYR A 1 259 ? -3.312 32.75 8.148 1 89.56 259 TYR A CA 1
ATOM 2097 C C . TYR A 1 259 ? -2.99 31.516 8.969 1 89.56 259 TYR A C 1
ATOM 2099 O O . TYR A 1 259 ? -3.129 30.391 8.484 1 89.56 259 TYR A O 1
ATOM 2107 N N . HIS A 1 260 ? -2.447 31.703 10.133 1 89.38 260 HIS A N 1
ATOM 2108 C CA . HIS A 1 260 ? -2.262 30.641 11.125 1 89.38 260 HIS A CA 1
ATOM 2109 C C . HIS A 1 260 ? -3.514 30.453 11.969 1 89.38 260 HIS A C 1
ATOM 2111 O O . HIS A 1 260 ? -3.834 31.297 12.812 1 89.38 260 HIS A O 1
ATOM 2117 N N . ALA A 1 261 ? -4.195 29.297 11.781 1 92.62 261 ALA A N 1
ATOM 2118 C CA . ALA A 1 261 ? -5.496 29.078 12.414 1 92.62 261 ALA A CA 1
ATOM 2119 C C . ALA A 1 261 ? -5.488 27.812 13.273 1 92.62 261 ALA A C 1
ATOM 2121 O O . ALA A 1 261 ? -6.086 26.797 12.898 1 92.62 261 ALA A O 1
ATOM 2122 N N . PRO A 1 262 ? -4.977 27.906 14.469 1 93.75 262 PRO A N 1
ATOM 2123 C CA . PRO A 1 262 ? -4.996 26.734 15.359 1 93.75 262 PRO A CA 1
ATOM 2124 C C . PRO A 1 262 ? -6.414 26.281 15.695 1 93.75 262 PRO A C 1
ATOM 2126 O O . PRO A 1 262 ? -6.621 25.141 16.094 1 93.75 262 PRO A O 1
ATOM 2129 N N . SER A 1 263 ? -7.402 27.141 15.547 1 95.19 263 SER A N 1
ATOM 2130 C CA . SER A 1 263 ? -8.789 26.781 15.82 1 95.19 263 SER A CA 1
ATOM 2131 C C . SER A 1 263 ? -9.258 25.656 14.898 1 95.19 263 SER A C 1
ATOM 2133 O O . SER A 1 263 ? -10.234 24.969 15.195 1 95.19 263 SER A O 1
ATOM 2135 N N . ARG A 1 264 ? -8.586 25.484 13.836 1 96.19 264 ARG A N 1
ATOM 2136 C CA . ARG A 1 264 ? -8.961 24.438 12.883 1 96.19 264 ARG A CA 1
ATOM 2137 C C . ARG A 1 264 ? -8.281 23.125 13.219 1 96.19 264 ARG A C 1
ATOM 2139 O O . ARG A 1 264 ? -8.672 22.062 12.703 1 96.19 264 ARG A O 1
ATOM 2146 N N . VAL A 1 265 ? -7.293 23.156 14.086 1 96.75 265 VAL A N 1
ATOM 2147 C CA . VAL A 1 265 ? -6.52 21.969 14.383 1 96.75 265 VAL A CA 1
ATOM 2148 C C . VAL A 1 265 ? -6.328 21.828 15.891 1 96.75 265 VAL A C 1
ATOM 2150 O O . VAL A 1 265 ? -5.23 21.516 16.359 1 96.75 265 VAL A O 1
ATOM 2153 N N . THR A 1 266 ? -7.371 22.062 16.625 1 96.19 266 THR A N 1
ATOM 2154 C CA . THR A 1 266 ? -7.297 22.094 18.078 1 96.19 266 THR A CA 1
ATOM 2155 C C . THR A 1 266 ? -6.949 20.719 18.625 1 96.19 266 THR A C 1
ATOM 2157 O O . THR A 1 266 ? -6.352 20.594 19.703 1 96.19 266 THR A O 1
ATOM 2160 N N . ARG A 1 267 ? -7.277 19.672 17.875 1 96.06 267 ARG A N 1
ATOM 2161 C CA . ARG A 1 267 ? -6.98 18.312 18.312 1 96.06 267 ARG A CA 1
ATOM 2162 C C . ARG A 1 267 ? -5.477 18.109 18.5 1 96.06 267 ARG A C 1
ATOM 2164 O O . ARG A 1 267 ? -5.047 17.328 19.344 1 96.06 267 ARG A O 1
ATOM 2171 N N . GLN A 1 268 ? -4.688 18.812 17.75 1 96.06 268 GLN A N 1
ATOM 2172 C CA . GLN A 1 268 ? -3.236 18.703 17.828 1 96.06 268 GLN A CA 1
ATOM 2173 C C . GLN A 1 268 ? -2.707 19.328 19.125 1 96.06 268 GLN A C 1
ATOM 2175 O O . GLN A 1 268 ? -1.53 19.156 19.453 1 96.06 268 GLN A O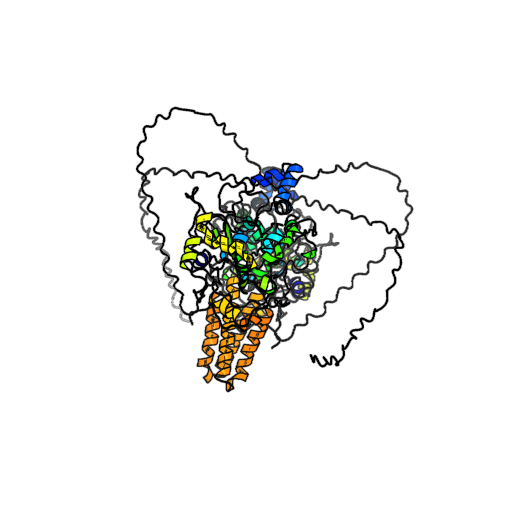 1
ATOM 2180 N N . PHE A 1 269 ? -3.564 20 19.859 1 94.69 269 PHE A N 1
ATOM 2181 C CA . PHE A 1 269 ? -3.234 20.578 21.156 1 94.69 269 PHE A CA 1
ATOM 2182 C C . PHE A 1 269 ? -4.062 19.938 22.266 1 94.69 269 PHE A C 1
ATOM 2184 O O . PHE A 1 269 ? -4.191 20.5 23.359 1 94.69 269 PHE A O 1
ATOM 2191 N N . ASN A 1 270 ? -4.703 18.797 21.906 1 93.38 270 ASN A N 1
ATOM 2192 C CA . ASN A 1 270 ? -5.531 18.062 22.859 1 93.38 270 ASN A CA 1
ATOM 2193 C C . ASN A 1 270 ? -6.754 18.859 23.281 1 93.38 270 ASN A C 1
ATOM 2195 O O . ASN A 1 270 ? -7.148 18.828 24.453 1 93.38 270 ASN A O 1
ATOM 2199 N N . ILE A 1 271 ? -7.207 19.672 22.406 1 93.94 271 ILE A N 1
ATOM 2200 C CA . ILE A 1 271 ? -8.422 20.453 22.609 1 93.94 271 ILE A CA 1
ATOM 2201 C C . ILE A 1 271 ? -9.523 19.938 21.688 1 93.94 271 ILE A C 1
ATOM 2203 O O . ILE A 1 271 ? -9.266 19.547 20.547 1 93.94 271 ILE A O 1
ATOM 2207 N N . LEU A 1 272 ? -10.75 19.922 22.203 1 94.06 272 LEU A N 1
ATOM 2208 C CA . LEU A 1 272 ? -11.898 19.469 21.422 1 94.06 272 LEU A CA 1
ATOM 2209 C C . LEU A 1 272 ? -12.039 20.297 20.141 1 94.06 272 LEU A C 1
ATOM 2211 O O . LEU A 1 272 ? -12.023 21.531 20.188 1 94.06 272 LEU A O 1
ATOM 2215 N N . GLN A 1 273 ? -12.172 19.547 19.047 1 95.56 273 GLN A N 1
ATOM 2216 C CA . GLN A 1 273 ? -12.328 20.234 17.766 1 95.56 273 GLN A CA 1
ATOM 2217 C C . GLN A 1 273 ? -13.797 20.562 17.5 1 95.56 273 GLN A C 1
ATOM 2219 O O . GLN A 1 273 ? -14.641 19.672 17.469 1 95.56 273 GLN A O 1
ATOM 2224 N N . LYS A 1 274 ? -14.086 21.781 17.344 1 94.31 274 LYS A N 1
ATOM 2225 C CA . LYS A 1 274 ? -15.398 22.281 16.938 1 94.31 274 LYS A CA 1
ATOM 2226 C C . LYS A 1 274 ? -15.359 22.812 15.516 1 94.31 274 LYS A C 1
ATOM 2228 O O . LYS A 1 274 ? -14.297 22.875 14.891 1 94.31 274 LYS A O 1
ATOM 2233 N N . ILE A 1 275 ? -16.516 23.062 14.953 1 96.25 275 ILE A N 1
ATOM 2234 C CA . ILE A 1 275 ? -16.562 23.688 13.641 1 96.25 275 ILE A CA 1
ATOM 2235 C C . ILE A 1 275 ? -15.812 25.016 13.68 1 96.25 275 ILE A C 1
ATOM 2237 O O . ILE A 1 275 ? -16.109 25.875 14.516 1 96.25 275 ILE A O 1
ATOM 2241 N N . PRO A 1 276 ? -14.82 25.141 12.906 1 94.5 276 PRO A N 1
ATOM 2242 C CA . PRO A 1 276 ? -14.031 26.359 12.953 1 94.5 276 PRO A CA 1
ATOM 2243 C C . PRO A 1 276 ? -14.812 27.594 12.461 1 94.5 276 PRO A C 1
ATOM 2245 O O . PRO A 1 276 ? -15.711 27.453 11.633 1 94.5 276 PRO A O 1
ATOM 2248 N N . ASN A 1 277 ? -14.359 28.672 12.992 1 88.75 277 ASN A N 1
ATOM 2249 C CA . ASN A 1 277 ? -14.898 29.922 12.477 1 88.75 277 ASN A CA 1
ATOM 2250 C C . ASN A 1 277 ? -14.391 30.219 11.07 1 88.75 277 ASN A C 1
ATOM 2252 O O . ASN A 1 277 ? -13.344 29.719 10.664 1 88.75 277 ASN A O 1
ATOM 2256 N N . ALA A 1 278 ? -15.156 31.047 10.383 1 87.94 278 ALA A N 1
ATOM 2257 C CA . ALA A 1 278 ? -14.695 31.516 9.078 1 87.94 278 ALA A CA 1
ATOM 2258 C C . ALA A 1 278 ? -13.406 32.344 9.211 1 87.94 278 ALA A C 1
ATOM 2260 O O . ALA A 1 278 ? -13.188 32.969 10.234 1 87.94 278 ALA A O 1
ATOM 2261 N N . LEU A 1 279 ? -12.562 32.219 8.219 1 87.12 279 LEU A N 1
ATOM 2262 C CA . LEU A 1 279 ? -11.352 33.031 8.234 1 87.12 279 LEU A CA 1
ATOM 2263 C C . LEU A 1 279 ? -11.688 34.5 8.219 1 87.12 279 LEU A C 1
ATOM 2265 O O . LEU A 1 279 ? -12.664 34.906 7.586 1 87.12 279 LEU A O 1
ATOM 2269 N N . PRO A 1 280 ? -10.945 35.281 8.938 1 85.62 280 PRO A N 1
ATOM 2270 C CA . PRO A 1 280 ? -11.219 36.719 9.031 1 85.62 280 PRO A CA 1
ATOM 2271 C C . PRO A 1 280 ? -10.859 37.469 7.75 1 85.62 280 PRO A C 1
ATOM 2273 O O . PRO A 1 280 ? -10.891 38.688 7.723 1 85.62 280 PRO A O 1
ATOM 2276 N N . ILE A 1 281 ? -10.562 36.812 6.746 1 88.25 281 ILE A N 1
ATOM 2277 C CA . ILE A 1 281 ? -10.203 37.438 5.473 1 88.25 281 ILE A CA 1
ATOM 2278 C C . ILE A 1 281 ? -11.242 37.094 4.418 1 88.25 281 ILE A C 1
ATOM 2280 O O . ILE A 1 281 ? -11.734 35.938 4.375 1 88.25 281 ILE A O 1
ATOM 2284 N N . ASP A 1 282 ? -11.578 38.094 3.662 1 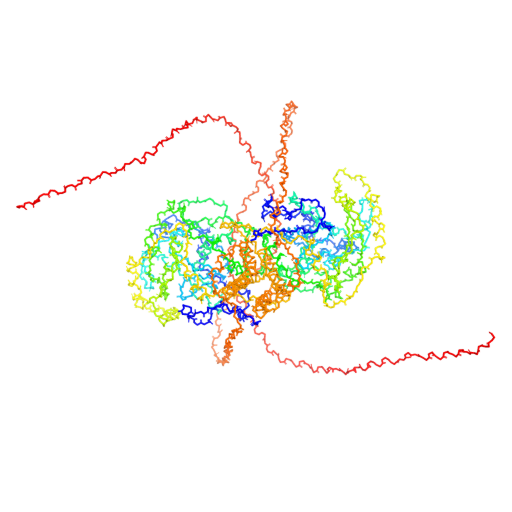90.5 282 ASP A N 1
ATOM 2285 C CA . ASP A 1 282 ? -12.539 37.844 2.592 1 90.5 282 ASP A CA 1
ATOM 2286 C C . ASP A 1 282 ? -11.922 37 1.484 1 90.5 282 ASP A C 1
ATOM 2288 O O . ASP A 1 282 ? -10.695 36.969 1.338 1 90.5 282 ASP A O 1
ATOM 2292 N N . LYS A 1 283 ? -12.766 36.406 0.747 1 91.25 283 LYS A N 1
ATOM 2293 C CA . LYS A 1 283 ? -12.344 35.5 -0.299 1 91.25 283 LYS A CA 1
ATOM 2294 C C . LYS A 1 283 ? -11.516 36.219 -1.364 1 91.25 283 LYS A C 1
ATOM 2296 O O . LYS A 1 283 ? -10.531 35.656 -1.865 1 91.25 283 LYS A O 1
ATOM 2301 N N . ALA A 1 284 ? -11.953 37.375 -1.682 1 92.56 284 ALA A N 1
ATOM 2302 C CA . ALA A 1 284 ? -11.242 38.156 -2.705 1 92.56 284 ALA A CA 1
ATOM 2303 C C . ALA A 1 284 ? -9.828 38.5 -2.252 1 92.56 284 ALA A C 1
ATOM 2305 O O . ALA A 1 284 ? -8.883 38.375 -3.033 1 92.56 284 ALA A O 1
ATOM 2306 N N . GLU A 1 285 ? -9.703 38.906 -1.049 1 93.5 285 GLU A N 1
ATOM 2307 C CA . GLU A 1 285 ? -8.391 39.219 -0.493 1 93.5 285 GLU A CA 1
ATOM 2308 C C . GLU A 1 285 ? -7.512 38 -0.387 1 93.5 285 GLU A C 1
ATOM 2310 O O . GLU A 1 285 ? -6.309 38.062 -0.64 1 93.5 285 GLU A O 1
ATOM 2315 N N . HIS A 1 286 ? -8.109 36.906 0.013 1 92.38 286 HIS A N 1
ATOM 2316 C CA . HIS A 1 286 ? -7.395 35.656 0.085 1 92.38 286 HIS A CA 1
ATOM 2317 C C . HIS A 1 286 ? -6.805 35.281 -1.271 1 92.38 286 HIS A C 1
ATOM 2319 O O . HIS A 1 286 ? -5.641 34.875 -1.357 1 92.38 286 HIS A O 1
ATOM 2325 N N . LYS A 1 287 ? -7.578 35.406 -2.295 1 90.62 287 LYS A N 1
ATOM 2326 C CA . LYS A 1 287 ? -7.137 35.125 -3.656 1 90.62 287 LYS A CA 1
ATOM 2327 C C . LYS A 1 287 ? -6.004 36.062 -4.074 1 90.62 287 LYS A C 1
ATOM 2329 O O . LYS A 1 287 ? -5.031 35.625 -4.695 1 90.62 287 LYS A O 1
ATOM 2334 N N . ARG A 1 288 ? -6.16 37.25 -3.725 1 91.75 288 ARG A N 1
ATOM 2335 C CA . ARG A 1 288 ? -5.148 38.25 -4.066 1 91.75 288 ARG A CA 1
ATOM 2336 C C . ARG A 1 288 ? -3.805 37.906 -3.428 1 91.75 288 ARG A C 1
ATOM 2338 O O . ARG A 1 288 ? -2.768 37.938 -4.09 1 91.75 288 ARG A O 1
ATOM 2345 N N . LEU A 1 289 ? -3.82 37.562 -2.188 1 89.62 289 LEU A N 1
ATOM 2346 C CA . LEU A 1 289 ? -2.598 37.25 -1.459 1 89.62 289 LEU A CA 1
ATOM 2347 C C . LEU A 1 289 ? -1.893 36.031 -2.082 1 89.62 289 LEU A C 1
ATOM 2349 O O . LEU A 1 289 ? -0.663 36 -2.17 1 89.62 289 LEU A O 1
ATOM 2353 N N . HIS A 1 290 ? -2.656 35.062 -2.57 1 88.81 290 HIS A N 1
ATOM 2354 C CA . HIS A 1 290 ? -2.082 33.875 -3.146 1 88.81 290 HIS A CA 1
ATOM 2355 C C . HIS A 1 290 ? -1.562 34.125 -4.559 1 88.81 290 HIS A C 1
ATOM 2357 O O . HIS A 1 290 ? -0.772 33.344 -5.082 1 88.81 290 HIS A O 1
ATOM 2363 N N . ALA A 1 291 ? -1.936 35.188 -5.133 1 87.69 291 ALA A N 1
ATOM 2364 C CA . ALA A 1 291 ? -1.495 35.531 -6.484 1 87.69 291 ALA A CA 1
ATOM 2365 C C . ALA A 1 291 ? -0.221 36.375 -6.449 1 87.69 291 ALA A C 1
ATOM 2367 O O . ALA A 1 291 ? 0.438 36.562 -7.477 1 87.69 291 ALA A O 1
ATOM 2368 N N . LEU A 1 292 ? 0.149 36.844 -5.32 1 86.81 292 LEU A N 1
ATOM 2369 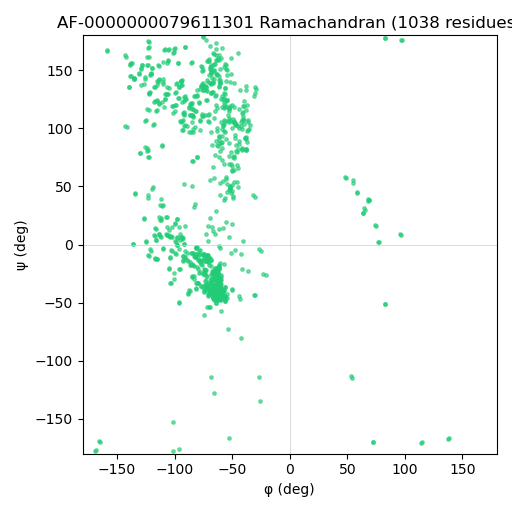C CA . LEU A 1 292 ? 1.33 37.688 -5.195 1 86.81 292 LEU A CA 1
ATOM 2370 C C . LEU A 1 292 ? 2.602 36.906 -5.457 1 86.81 292 LEU A C 1
ATOM 2372 O O . LEU A 1 292 ? 2.717 35.75 -5.027 1 86.81 292 LEU A O 1
ATOM 2376 N N . THR A 1 293 ? 3.439 37.438 -6.297 1 83.38 293 THR A N 1
ATOM 2377 C CA . THR A 1 293 ? 4.75 36.844 -6.578 1 83.38 293 THR A CA 1
ATOM 2378 C C . THR A 1 293 ? 5.844 37.906 -6.418 1 83.38 293 THR A C 1
ATOM 2380 O O . THR A 1 293 ? 5.574 39.094 -6.504 1 83.38 293 THR A O 1
ATOM 2383 N N . ARG A 1 294 ? 6.992 37.469 -6.133 1 82.06 294 ARG A N 1
ATOM 2384 C CA . ARG A 1 294 ? 8.141 38.375 -6.016 1 82.06 294 ARG A CA 1
ATOM 2385 C C . ARG A 1 294 ? 8.781 38.594 -7.379 1 82.06 294 ARG A C 1
ATOM 2387 O O . ARG A 1 294 ? 9.594 39.531 -7.531 1 82.06 294 ARG A O 1
ATOM 2394 N N . GLN A 1 295 ? 8.43 37.781 -8.211 1 79.31 295 GLN A N 1
ATOM 2395 C CA . GLN A 1 295 ? 9.055 37.875 -9.531 1 79.31 295 GLN A CA 1
ATOM 2396 C C . GLN A 1 295 ? 8.898 39.281 -10.125 1 79.31 295 GLN A C 1
ATOM 2398 O O . GLN A 1 295 ? 7.781 39.781 -10.234 1 79.31 295 GLN A O 1
ATOM 2403 N N . GLY A 1 296 ? 9.945 39.875 -10.469 1 76.44 296 GLY A N 1
ATOM 2404 C CA . GLY A 1 296 ? 9.961 41.188 -11.117 1 76.44 296 GLY A CA 1
ATOM 2405 C C . GLY A 1 296 ? 9.711 42.344 -10.148 1 76.44 296 GLY A C 1
ATOM 2406 O O . GLY A 1 296 ? 9.602 43.5 -10.562 1 76.44 296 GLY A O 1
ATOM 2407 N N . LYS A 1 297 ? 9.562 42.062 -8.891 1 80 297 LYS A N 1
ATOM 2408 C CA . LYS A 1 297 ? 9.219 43.094 -7.91 1 80 297 LYS A CA 1
ATOM 2409 C C . LYS A 1 297 ? 10.312 43.219 -6.855 1 80 297 LYS A C 1
ATOM 2411 O O . LYS A 1 297 ? 10.031 43.219 -5.656 1 80 297 LYS A O 1
ATOM 2416 N N . ALA A 1 298 ? 11.414 43.312 -7.277 1 72.81 298 ALA A N 1
ATOM 2417 C CA . ALA A 1 298 ? 12.57 43.375 -6.391 1 72.81 298 ALA A CA 1
ATOM 2418 C C . ALA A 1 298 ? 12.508 44.625 -5.496 1 72.81 298 ALA A C 1
ATOM 2420 O O . ALA A 1 298 ? 13.008 44.594 -4.371 1 72.81 298 ALA A O 1
ATOM 2421 N N . ASN A 1 299 ? 11.781 45.594 -6.004 1 73.62 299 ASN A N 1
ATOM 2422 C CA . ASN A 1 299 ? 11.812 46.844 -5.262 1 73.62 299 ASN A CA 1
ATOM 2423 C C . ASN A 1 299 ? 10.508 47.094 -4.508 1 73.62 299 ASN A C 1
ATOM 2425 O O . ASN A 1 299 ? 10.289 48.156 -3.953 1 73.62 299 ASN A O 1
ATOM 2429 N N . LYS A 1 300 ? 9.82 46.125 -4.418 1 82.88 300 LYS A N 1
ATOM 2430 C CA . LYS A 1 300 ? 8.547 46.312 -3.732 1 82.88 300 LYS A CA 1
ATOM 2431 C C . LYS A 1 300 ? 8.727 46.281 -2.219 1 82.88 300 LYS A C 1
ATOM 2433 O O . LYS A 1 300 ? 9.484 45.469 -1.686 1 82.88 300 LYS A O 1
ATOM 2438 N N . ASP A 1 301 ? 8.133 47.219 -1.615 1 84.88 301 ASP A N 1
ATOM 2439 C CA . ASP A 1 301 ? 8.133 47.312 -0.157 1 84.88 301 ASP A CA 1
ATOM 2440 C C . ASP A 1 301 ? 7.035 46.438 0.439 1 84.88 301 ASP A C 1
ATOM 2442 O O . ASP A 1 301 ? 5.918 46.906 0.676 1 84.88 301 ASP A O 1
ATOM 2446 N N . TRP A 1 302 ? 7.352 45.344 0.824 1 86.25 302 TRP A N 1
ATOM 2447 C CA . TRP A 1 302 ? 6.395 44.344 1.325 1 86.25 302 TRP A CA 1
ATOM 2448 C C . TRP A 1 302 ? 5.902 44.719 2.717 1 86.25 302 TRP A C 1
ATOM 2450 O O . TRP A 1 302 ? 4.816 44.312 3.135 1 86.25 302 TRP A O 1
ATOM 2460 N N . ARG A 1 303 ? 6.625 45.531 3.441 1 83.62 303 ARG A N 1
ATOM 2461 C CA . ARG A 1 303 ? 6.191 45.969 4.762 1 83.62 303 ARG A CA 1
ATOM 2462 C C . ARG A 1 303 ? 4.965 46.875 4.656 1 83.62 303 ARG A C 1
ATOM 2464 O O . ARG A 1 303 ? 4.051 46.781 5.48 1 83.62 303 ARG A O 1
ATOM 2471 N N . ARG A 1 304 ? 5.148 47.625 3.707 1 87.38 304 ARG A N 1
ATOM 2472 C CA . ARG A 1 304 ? 4.02 48.531 3.488 1 87.38 304 ARG A CA 1
ATOM 2473 C C . ARG A 1 304 ? 2.811 47.781 2.953 1 87.38 304 ARG A C 1
ATOM 2475 O O . ARG A 1 304 ? 1.679 48 3.379 1 87.38 304 ARG A O 1
ATOM 2482 N N . GLU A 1 305 ? 3.109 46.906 2.043 1 88.31 305 GLU A N 1
ATOM 2483 C CA . GLU A 1 305 ? 2.047 46.125 1.419 1 88.31 305 GLU A CA 1
ATOM 2484 C C . GLU A 1 305 ? 1.302 45.281 2.451 1 88.31 305 GLU A C 1
ATOM 2486 O O . GLU A 1 305 ? 0.081 45.156 2.373 1 88.31 305 GLU A O 1
ATOM 2491 N N . HIS A 1 306 ? 2.059 44.812 3.49 1 89.44 306 HIS A N 1
ATOM 2492 C CA . HIS A 1 306 ? 1.476 43.844 4.434 1 89.44 306 HIS A CA 1
ATOM 2493 C C . HIS A 1 306 ? 1.333 44.469 5.82 1 89.44 306 HIS A C 1
ATOM 2495 O O . HIS A 1 306 ? 1.27 43.75 6.82 1 89.44 306 HIS A O 1
ATOM 2501 N N . HIS A 1 307 ? 1.271 45.719 5.84 1 90.88 307 HIS A N 1
ATOM 2502 C CA . HIS A 1 307 ? 1.28 46.438 7.113 1 90.88 307 HIS A CA 1
ATOM 2503 C C . HIS A 1 307 ? 0.149 45.969 8.016 1 90.88 307 HIS A C 1
ATOM 2505 O O . HIS A 1 307 ? 0.357 45.719 9.211 1 90.88 307 HIS A O 1
ATOM 2511 N N . HIS A 1 308 ? -0.972 45.844 7.43 1 91.81 308 HIS A N 1
ATOM 2512 C CA . HIS A 1 308 ? -2.137 45.406 8.203 1 91.81 308 HIS A CA 1
ATOM 2513 C C . HIS A 1 308 ? -1.922 44.031 8.82 1 91.81 308 HIS A C 1
ATOM 2515 O O . HIS A 1 308 ? -2.279 43.812 9.977 1 91.81 308 HIS A O 1
ATOM 2521 N N . TYR A 1 309 ? -1.37 43.156 8.148 1 90.94 309 TYR A N 1
ATOM 2522 C CA . TYR A 1 309 ? -1.129 4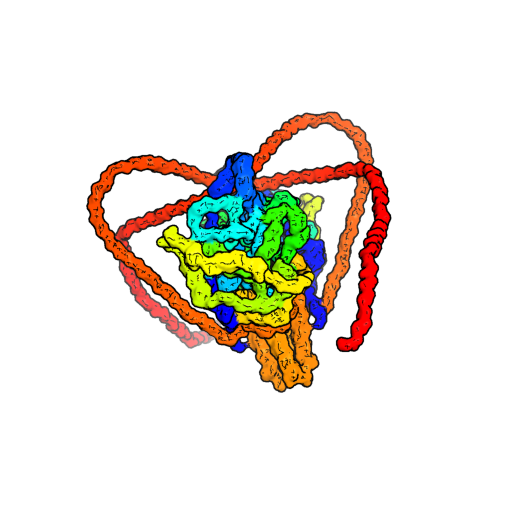1.812 8.625 1 90.94 309 TYR A CA 1
ATOM 2523 C C . TYR A 1 309 ? -0.001 41.781 9.656 1 90.94 309 TYR A C 1
ATOM 2525 O O . TYR A 1 309 ? -0.013 40.969 10.578 1 90.94 309 TYR A O 1
ATOM 2533 N N . MET A 1 310 ? 0.914 42.656 9.523 1 88.94 310 MET A N 1
ATOM 2534 C CA . MET A 1 310 ? 2.006 42.781 10.484 1 88.94 310 MET A CA 1
ATOM 2535 C C . MET A 1 310 ? 1.496 43.281 11.836 1 88.94 310 MET A C 1
ATOM 2537 O O . MET A 1 310 ? 1.977 42.844 12.883 1 88.94 310 MET A O 1
ATOM 2541 N N . GLN A 1 311 ? 0.598 44.125 11.742 1 91.06 311 GLN A N 1
ATOM 2542 C CA . GLN A 1 311 ? -0.011 44.594 12.984 1 91.06 311 GLN A CA 1
ATOM 2543 C C . GLN A 1 311 ? -0.735 43.438 13.711 1 91.06 311 GLN A C 1
ATOM 2545 O O . GLN A 1 311 ? -0.686 43.344 14.938 1 91.06 311 GLN A O 1
ATOM 2550 N N . ALA A 1 312 ? -1.408 42.688 12.922 1 90.5 312 ALA A N 1
ATOM 2551 C CA . ALA A 1 312 ? -2.066 41.531 13.516 1 90.5 312 ALA A CA 1
ATOM 2552 C C . ALA A 1 312 ? -1.051 40.594 14.172 1 90.5 312 ALA A C 1
ATOM 2554 O O . ALA A 1 312 ? -1.305 40.062 15.25 1 90.5 312 ALA A O 1
ATOM 2555 N N . TRP A 1 313 ? 0.072 40.438 13.555 1 89.81 313 TRP A N 1
ATOM 2556 C CA . TRP A 1 313 ? 1.141 39.594 14.117 1 89.81 313 TRP A CA 1
ATOM 2557 C C . TRP A 1 313 ? 1.646 40.188 15.43 1 89.81 313 TRP A C 1
ATOM 2559 O O . TRP A 1 313 ? 1.89 39.469 16.391 1 89.81 313 TRP A O 1
ATOM 2569 N N . ASP A 1 314 ? 1.742 41.438 15.445 1 88.62 314 ASP A N 1
ATOM 2570 C CA . ASP A 1 314 ? 2.236 42.125 16.641 1 88.62 314 ASP A CA 1
ATOM 2571 C C . ASP A 1 314 ? 1.272 41.938 17.812 1 88.62 314 ASP A C 1
ATOM 2573 O O . ASP A 1 314 ? 1.691 41.938 18.969 1 88.62 314 ASP A O 1
ATOM 2577 N N . GLY A 1 315 ? 0.032 41.781 17.516 1 91.56 315 GLY A N 1
ATOM 2578 C CA . GLY A 1 315 ? -0.979 41.562 18.531 1 91.56 315 GLY A CA 1
ATOM 2579 C C . GLY A 1 315 ? -1.342 40.125 18.719 1 91.56 315 GLY A C 1
ATOM 2580 O O . GLY A 1 315 ? -2.438 39.781 19.172 1 91.56 315 GLY A O 1
ATOM 2581 N N . ARG A 1 316 ? -0.456 39.219 18.328 1 91 316 ARG A N 1
ATOM 2582 C CA . ARG A 1 316 ? -0.775 37.812 18.234 1 91 316 ARG A CA 1
ATOM 2583 C C . ARG A 1 316 ? -1.18 37.25 19.609 1 91 316 ARG A C 1
ATOM 2585 O O . ARG A 1 316 ? -2.02 36.344 19.688 1 91 316 ARG A O 1
ATOM 2592 N N . PHE A 1 317 ? -0.701 37.781 20.719 1 93.69 317 PHE A N 1
ATOM 2593 C CA . PHE A 1 317 ? -0.95 37.219 22.031 1 93.69 317 PHE A CA 1
ATOM 2594 C C . PHE A 1 317 ? -2.342 37.594 22.531 1 93.69 317 PHE A C 1
ATOM 2596 O O . PHE A 1 317 ? -2.836 37.031 23.5 1 93.69 317 PHE A O 1
ATOM 2603 N N . PHE A 1 318 ? -2.992 38.406 21.781 1 93.06 318 PHE A N 1
ATOM 2604 C CA . PHE A 1 318 ? -4.359 38.781 22.141 1 93.06 318 PHE A CA 1
ATOM 2605 C C . PHE A 1 318 ? -5.348 37.75 21.594 1 93.06 318 PHE A C 1
ATOM 2607 O O . PHE A 1 318 ? -6.5 37.688 22.016 1 93.06 318 PHE A O 1
ATOM 2614 N N . ASN A 1 319 ? -4.883 37 20.672 1 92.31 319 ASN A N 1
ATOM 2615 C CA . ASN A 1 319 ? -5.758 36 20.031 1 92.31 319 ASN A CA 1
ATOM 2616 C C . ASN A 1 319 ? -5.195 34.594 20.156 1 92.31 319 ASN A C 1
ATOM 2618 O O . ASN A 1 319 ? -4.695 34.031 19.188 1 92.31 319 ASN A O 1
ATOM 2622 N N . VAL A 1 320 ? -5.293 34.031 21.281 1 94.88 320 VAL A N 1
ATOM 2623 C CA . VAL A 1 320 ? -4.797 32.688 21.547 1 94.88 320 VAL A CA 1
ATOM 2624 C C . VAL A 1 320 ? -5.969 31.734 21.703 1 94.88 320 VAL A C 1
ATOM 2626 O O . VAL A 1 320 ? -6.887 31.984 22.484 1 94.88 320 VAL A O 1
ATOM 2629 N N . VAL A 1 321 ? -5.977 30.703 20.953 1 94.06 321 VAL A N 1
ATOM 2630 C CA . VAL A 1 321 ? -7.055 29.719 21 1 94.06 321 VAL A CA 1
ATOM 2631 C C . VAL A 1 321 ? -6.965 28.891 22.281 1 94.06 321 VAL A C 1
ATOM 2633 O O . VAL A 1 321 ? -5.91 28.344 22.594 1 94.06 321 VAL A O 1
ATOM 2636 N N . ASN A 1 322 ? -8.055 28.906 23 1 88.12 322 ASN A N 1
ATOM 2637 C CA . ASN A 1 322 ? -8.156 28.125 24.219 1 88.12 322 ASN A CA 1
ATOM 2638 C C . ASN A 1 322 ? -9.352 27.188 24.188 1 88.12 322 ASN A C 1
ATOM 2640 O O . ASN A 1 322 ? -10.203 27.281 23.297 1 88.12 322 ASN A O 1
ATOM 2644 N N . GLY A 1 323 ? -9.227 26.172 24.922 1 83.56 323 GLY A N 1
ATOM 2645 C CA . GLY A 1 323 ? -10.312 25.219 25 1 83.56 323 GLY A CA 1
ATOM 2646 C C . GLY A 1 323 ? -10.141 24.203 26.125 1 83.56 323 GLY A C 1
ATOM 2647 O O . GLY A 1 323 ? -9.25 24.359 26.969 1 83.56 323 GLY A O 1
ATOM 2648 N N . GLU A 1 324 ? -11.148 23.312 26.078 1 78.62 324 GLU A N 1
ATOM 2649 C CA . GLU A 1 324 ? -11.133 22.234 27.062 1 78.62 324 GLU A CA 1
ATOM 2650 C C . GLU A 1 324 ? -10.109 21.156 26.688 1 78.62 324 GLU A C 1
ATOM 2652 O O . GLU A 1 324 ? -10.203 20.547 25.625 1 78.62 324 GLU A O 1
ATOM 2657 N N . PHE A 1 325 ? -9.141 21.188 27.516 1 76.56 325 PHE A N 1
ATOM 2658 C CA . PHE A 1 325 ? -8.156 20.125 27.312 1 76.56 325 PHE A CA 1
ATOM 2659 C C . PHE A 1 325 ? -8.727 18.766 27.719 1 76.56 325 PHE A C 1
ATOM 2661 O O . PHE A 1 325 ? -9.289 18.625 28.797 1 76.56 325 PHE A O 1
ATOM 2668 N N . ASN A 1 326 ? -9.031 17.953 26.641 1 67.12 326 ASN A N 1
ATOM 2669 C CA . ASN A 1 326 ? -9.562 16.625 26.906 1 67.12 326 ASN A CA 1
ATOM 2670 C C . ASN A 1 326 ? -8.562 15.539 26.531 1 67.12 326 ASN A C 1
ATOM 2672 O O . ASN A 1 326 ? -7.762 15.719 25.609 1 67.12 326 ASN A O 1
ATOM 2676 N N . ASN A 1 327 ? -8.227 14.758 27.406 1 64.38 327 ASN A N 1
ATOM 2677 C CA . ASN A 1 327 ? -7.285 13.664 27.219 1 64.38 327 ASN A CA 1
ATOM 2678 C C . ASN A 1 327 ? -7.586 12.859 25.969 1 64.38 327 ASN A C 1
ATOM 2680 O O . ASN A 1 327 ? -6.816 11.977 25.578 1 64.38 327 ASN A O 1
ATOM 2684 N N . VAL A 1 328 ? -8.742 13.25 25.328 1 66.69 328 VAL A N 1
ATOM 2685 C CA . VAL A 1 328 ? -9.023 12.508 24.109 1 66.69 328 VAL A CA 1
ATOM 2686 C C . VAL A 1 328 ? -9.211 13.477 22.938 1 66.69 328 VAL A C 1
ATOM 2688 O O . VAL A 1 328 ? -10.062 14.375 23 1 66.69 328 VAL A O 1
ATOM 2691 N N . ALA A 1 329 ? -8.219 13.539 22.047 1 69.56 329 ALA A N 1
ATOM 2692 C CA . ALA A 1 329 ? -8.352 14.336 20.828 1 69.56 329 ALA A CA 1
ATOM 2693 C C . ALA A 1 329 ? -9.672 14.039 20.125 1 69.56 329 ALA A C 1
ATOM 2695 O O . ALA A 1 329 ? -9.695 13.438 19.047 1 69.56 329 ALA A O 1
ATOM 2696 N N . GLY A 1 330 ? -10.742 14.594 20.75 1 86.12 330 GLY A N 1
ATOM 2697 C CA . GLY A 1 330 ? -12.07 14.289 20.234 1 86.12 330 GLY A CA 1
ATOM 2698 C C . GLY A 1 330 ? -12.633 15.391 19.344 1 86.12 330 GLY A C 1
ATOM 2699 O O . GLY A 1 330 ? -11.969 16.391 19.109 1 86.12 330 GLY A O 1
ATOM 2700 N N . VAL A 1 331 ? -13.688 15.102 18.688 1 90.06 331 VAL A N 1
ATOM 2701 C CA . VAL A 1 331 ? -14.391 16.047 17.828 1 90.06 331 VAL A CA 1
ATOM 2702 C C . VAL A 1 331 ? -15.828 16.219 18.328 1 90.06 331 VAL A C 1
ATOM 2704 O O . VAL A 1 331 ? -16.406 15.305 18.922 1 90.06 331 VAL A O 1
ATOM 2707 N N . SER A 1 332 ? -16.297 17.422 18.125 1 88.19 332 SER A N 1
ATOM 2708 C CA . SER A 1 332 ? -17.703 17.641 18.406 1 88.19 332 SER A CA 1
ATOM 2709 C C . SER A 1 332 ? -18.594 16.812 17.469 1 88.19 332 SER A C 1
ATOM 2711 O O . SER A 1 332 ? -18.156 16.406 16.391 1 88.19 332 SER A O 1
ATOM 2713 N N . ILE A 1 333 ? -19.75 16.562 17.781 1 82.56 333 ILE A N 1
ATOM 2714 C CA . ILE A 1 333 ? -20.688 15.672 17.109 1 82.56 333 ILE A CA 1
ATOM 2715 C C . ILE A 1 333 ? -20.938 16.172 15.688 1 82.56 333 ILE A C 1
ATOM 2717 O O . ILE A 1 333 ? -21.078 15.375 14.758 1 82.56 333 ILE A O 1
ATOM 2721 N N . ASP A 1 334 ? -20.906 17.5 15.555 1 92.31 334 ASP A N 1
ATOM 2722 C CA . ASP A 1 334 ? -21.281 18.078 14.273 1 92.31 334 ASP A CA 1
ATOM 2723 C C . ASP A 1 334 ? -20.062 18.281 13.383 1 92.31 334 ASP A C 1
ATOM 2725 O O . ASP A 1 334 ? -20.203 18.5 12.172 1 92.31 334 ASP A O 1
ATOM 2729 N N . TYR A 1 335 ? -18.953 18.188 13.93 1 95.56 335 TYR A N 1
ATOM 2730 C CA . TYR A 1 335 ? -17.75 18.578 13.203 1 95.56 335 TYR A CA 1
ATOM 2731 C C . TYR A 1 335 ? -17.516 17.656 12.023 1 95.56 335 TYR A C 1
ATOM 2733 O O . TYR A 1 335 ? -17.266 18.109 10.906 1 95.56 335 TYR A O 1
ATOM 2741 N N . MET A 1 336 ? -17.609 16.406 12.273 1 94.94 336 MET A N 1
ATOM 2742 C CA . MET A 1 336 ? -17.25 15.453 11.219 1 94.94 336 MET A CA 1
ATOM 2743 C C . MET A 1 336 ? -18.219 15.531 10.055 1 94.94 336 MET A C 1
ATOM 2745 O O . MET A 1 336 ? -17.828 15.43 8.898 1 94.94 336 MET A O 1
ATOM 2749 N N . GLN A 1 337 ? -19.422 15.719 10.352 1 93.69 337 GLN A N 1
ATOM 2750 C CA . GLN A 1 337 ? -20.406 15.898 9.289 1 93.69 337 GLN A CA 1
ATOM 2751 C C . GLN A 1 337 ? -20.109 17.156 8.469 1 93.69 337 GLN A C 1
ATOM 2753 O O . GLN A 1 337 ? -20.156 17.109 7.234 1 93.69 337 GLN A O 1
ATOM 2758 N N . TRP A 1 338 ? -19.844 18.172 9.211 1 96.5 338 TRP A N 1
ATOM 2759 C CA . TRP A 1 338 ? -19.469 19.422 8.57 1 96.5 338 TRP A CA 1
ATOM 2760 C C . TRP A 1 338 ? -18.234 19.25 7.699 1 96.5 338 TRP A C 1
ATOM 2762 O O . TRP A 1 338 ? -18.219 19.688 6.547 1 96.5 338 TRP A O 1
ATOM 2772 N N . PHE A 1 339 ? -17.312 18.594 8.227 1 97.06 339 PHE A N 1
ATOM 2773 C CA . PHE A 1 339 ? -16.016 18.438 7.57 1 97.06 339 PHE A CA 1
ATOM 2774 C C . PHE A 1 339 ? -16.156 17.609 6.297 1 97.06 339 PHE A C 1
ATOM 2776 O O . PHE A 1 339 ? -15.609 17.969 5.25 1 97.06 339 PHE A O 1
ATOM 2783 N N . TRP A 1 340 ? -16.875 16.516 6.305 1 95.25 340 TRP A N 1
ATOM 2784 C CA . TRP A 1 340 ? -16.984 15.609 5.176 1 95.25 340 TRP A CA 1
ATOM 2785 C C . TRP A 1 340 ? -17.703 16.266 4.008 1 95.25 340 TRP A C 1
ATOM 2787 O O . TRP A 1 340 ? -17.469 15.922 2.846 1 95.25 340 TRP A O 1
ATOM 2797 N N . GLU A 1 341 ? -18.453 17.234 4.305 1 95.81 341 GLU A N 1
ATOM 2798 C CA . GLU A 1 341 ? -19.141 17.953 3.242 1 95.81 341 GLU A CA 1
ATOM 2799 C C . GLU A 1 341 ? -18.219 18.969 2.57 1 95.81 341 GLU A C 1
ATOM 2801 O O . GLU A 1 341 ? -18.469 19.406 1.444 1 95.81 341 GLU A O 1
ATOM 2806 N N . ARG A 1 342 ? -17.203 19.281 3.266 1 96.5 342 ARG A N 1
ATOM 2807 C CA . ARG A 1 342 ? -16.406 20.422 2.812 1 96.5 342 ARG A CA 1
ATOM 2808 C C . ARG A 1 342 ? -15 19.984 2.436 1 96.5 342 ARG A C 1
ATOM 2810 O O . ARG A 1 342 ? -14.164 20.812 2.066 1 96.5 342 ARG A O 1
ATOM 2817 N N . THR A 1 343 ? -14.711 18.703 2.475 1 96.38 343 THR A N 1
ATOM 2818 C CA . THR A 1 343 ? -13.375 18.188 2.18 1 96.38 343 THR A CA 1
ATOM 2819 C C . THR A 1 343 ? -13.344 17.516 0.81 1 96.38 343 THR A C 1
ATOM 2821 O O . THR A 1 343 ? -14.398 17.219 0.232 1 96.38 343 THR A O 1
ATOM 2824 N N . VAL A 1 344 ? -12.156 17.438 0.278 1 96 344 VAL A N 1
ATOM 2825 C CA . VAL A 1 344 ? -11.883 16.562 -0.854 1 96 344 VAL A CA 1
ATOM 2826 C C . VAL A 1 344 ? -11.32 15.227 -0.353 1 96 344 VAL A C 1
ATOM 2828 O O . VAL A 1 344 ? -10.156 15.141 0.044 1 96 344 VAL A O 1
ATOM 2831 N N . LEU A 1 345 ? -12.141 14.266 -0.417 1 94.31 345 LEU A N 1
ATOM 2832 C CA . LEU A 1 345 ? -11.789 12.992 0.192 1 94.31 345 LEU A CA 1
ATOM 2833 C C . LEU A 1 345 ? -11.016 12.117 -0.788 1 94.31 345 LEU A C 1
ATOM 2835 O O . LEU A 1 345 ? -10.047 11.461 -0.406 1 94.31 345 LEU A O 1
ATOM 2839 N N . TYR A 1 346 ? -11.414 12.133 -2.037 1 94.88 346 TYR A N 1
ATOM 2840 C CA . TYR A 1 346 ? -10.82 11.258 -3.045 1 94.88 346 TYR A CA 1
ATOM 2841 C C . TYR A 1 346 ? -9.82 12.016 -3.91 1 94.88 346 TYR A C 1
ATOM 2843 O O . TYR A 1 346 ? -10.188 12.977 -4.59 1 94.88 346 TYR A O 1
ATOM 2851 N N . ILE A 1 347 ? -8.609 11.562 -3.865 1 95.12 347 ILE A N 1
ATOM 2852 C CA . ILE A 1 347 ? -7.566 12.18 -4.684 1 95.12 347 ILE A CA 1
ATOM 2853 C C . ILE A 1 347 ? -7.523 11.508 -6.051 1 95.12 347 ILE A C 1
ATOM 2855 O O . ILE A 1 347 ? -7.348 12.172 -7.074 1 95.12 347 ILE A O 1
ATOM 2859 N N . THR A 1 348 ? -7.633 10.172 -6.07 1 92.81 348 THR A N 1
ATOM 2860 C CA . THR A 1 348 ? -7.711 9.414 -7.316 1 92.81 348 THR A CA 1
ATOM 2861 C C . THR A 1 348 ? -9.078 8.766 -7.465 1 92.81 348 THR A C 1
ATOM 2863 O O . THR A 1 348 ? -9.766 8.516 -6.473 1 92.81 348 THR A O 1
ATOM 2866 N N . ASN A 1 349 ? -9.398 8.562 -8.672 1 92.31 349 ASN A N 1
ATOM 2867 C CA . ASN A 1 349 ? -10.711 8 -8.953 1 92.31 349 ASN A CA 1
ATOM 2868 C C . ASN A 1 349 ? -10.719 6.484 -8.781 1 92.31 349 ASN A C 1
ATOM 2870 O O . ASN A 1 349 ? -10.109 5.762 -9.57 1 92.31 349 ASN A O 1
ATOM 2874 N N . PRO A 1 350 ? -11.445 5.984 -7.84 1 92.06 350 PRO A N 1
ATOM 2875 C CA . PRO A 1 350 ? -11.484 4.539 -7.59 1 92.06 350 PRO A CA 1
ATOM 2876 C C . PRO A 1 350 ? -12.266 3.777 -8.656 1 92.06 350 PRO A C 1
ATOM 2878 O O . PRO A 1 350 ? -12.18 2.549 -8.734 1 92.06 350 PRO A O 1
ATOM 2881 N N . GLY A 1 351 ? -13 4.445 -9.438 1 87.31 351 GLY A N 1
ATOM 2882 C CA . GLY A 1 351 ? -13.789 3.805 -10.477 1 87.31 351 GLY A CA 1
ATOM 2883 C C . GLY A 1 351 ? -13 3.539 -11.742 1 87.31 351 GLY A C 1
ATOM 2884 O O . GLY A 1 351 ? -13.484 2.857 -12.648 1 87.31 351 GLY A O 1
ATOM 2885 N N . HIS A 1 352 ? -11.867 4.031 -11.75 1 84.19 352 HIS A N 1
ATOM 2886 C CA . HIS A 1 352 ? -11.023 3.799 -12.914 1 84.19 352 HIS A CA 1
ATOM 2887 C C . HIS A 1 352 ? -10.234 2.504 -12.773 1 84.19 352 HIS A C 1
ATOM 2889 O O . HIS A 1 352 ? -9.43 2.361 -11.844 1 84.19 352 HIS A O 1
ATOM 2895 N N . HIS A 1 353 ? -10.57 1.62 -13.75 1 81.81 353 HIS A N 1
ATOM 2896 C CA . HIS A 1 353 ? -9.891 0.329 -13.727 1 81.81 353 HIS A CA 1
ATOM 2897 C C . HIS A 1 353 ? -9.141 0.075 -15.031 1 81.81 353 HIS A C 1
ATOM 2899 O O . HIS A 1 353 ? -9.633 0.408 -16.109 1 81.81 353 HIS A O 1
ATOM 2905 N N . GLU A 1 354 ? -7.938 -0.314 -14.883 1 81.56 354 GLU A N 1
ATOM 2906 C CA . GLU A 1 354 ? -7.164 -0.768 -16.031 1 81.56 354 GLU A CA 1
ATOM 2907 C C . GLU A 1 354 ? -6.836 -2.254 -15.922 1 81.56 354 GLU A C 1
ATOM 2909 O O . GLU A 1 354 ? -6.672 -2.781 -14.82 1 81.56 354 GLU A O 1
ATOM 2914 N N . ALA A 1 355 ? -6.887 -2.9 -17.062 1 84.75 355 ALA A N 1
ATOM 2915 C CA . ALA A 1 355 ? -6.422 -4.285 -17.094 1 84.75 355 ALA A CA 1
ATOM 2916 C C . ALA A 1 355 ? -4.902 -4.359 -16.984 1 84.75 355 ALA A C 1
ATOM 2918 O O . ALA A 1 355 ? -4.188 -3.584 -17.625 1 84.75 355 ALA A O 1
ATOM 2919 N N . ASN A 1 356 ? -4.555 -5.23 -16.188 1 85.94 356 ASN A N 1
ATOM 2920 C CA . ASN A 1 356 ? -3.127 -5.449 -15.977 1 85.94 356 ASN A CA 1
ATOM 2921 C C . ASN A 1 356 ? -2.395 -4.137 -15.711 1 85.94 356 ASN A C 1
ATOM 2923 O O . ASN A 1 356 ? -1.408 -3.826 -16.391 1 85.94 356 ASN A O 1
ATOM 2927 N N . PRO A 1 357 ? -2.885 -3.482 -14.68 1 88.19 357 PRO A N 1
ATOM 2928 C CA . PRO A 1 357 ? -2.281 -2.18 -14.398 1 88.19 357 PRO A CA 1
ATOM 2929 C C . PRO A 1 357 ? -0.838 -2.289 -13.914 1 88.19 357 PRO A C 1
ATOM 2931 O O . PRO A 1 357 ? -0.482 -3.256 -13.234 1 88.19 357 PRO A O 1
ATOM 2934 N N . HIS A 1 358 ? -0.102 -1.287 -14.258 1 89.38 358 HIS A N 1
ATOM 2935 C CA . HIS A 1 358 ? 1.268 -1.223 -13.758 1 89.38 358 HIS A CA 1
ATOM 2936 C C . HIS A 1 358 ? 1.353 -0.385 -12.484 1 89.38 358 HIS A C 1
ATOM 2938 O O . HIS A 1 358 ? 0.619 0.594 -12.336 1 89.38 358 HIS A O 1
ATOM 2944 N N . GLY A 1 359 ? 2.164 -0.901 -11.625 1 91.06 359 GLY A N 1
ATOM 2945 C CA . GLY A 1 359 ? 2.453 -0.112 -10.445 1 91.06 359 GLY A CA 1
ATOM 2946 C C . GLY A 1 359 ? 1.4 -0.254 -9.359 1 91.06 359 GLY A C 1
ATOM 2947 O O . GLY A 1 359 ? 0.382 -0.92 -9.562 1 91.06 359 GLY A O 1
ATOM 2948 N N . TYR A 1 360 ? 1.652 0.396 -8.281 1 92.88 360 TYR A N 1
ATOM 2949 C CA . TYR A 1 360 ? 0.789 0.328 -7.105 1 92.88 360 TYR A CA 1
ATOM 2950 C C . TYR A 1 360 ? -0.617 0.816 -7.434 1 92.88 360 TYR A C 1
ATOM 2952 O O . TYR A 1 360 ? -0.786 1.805 -8.156 1 92.88 360 TYR A O 1
ATOM 2960 N N . GLN A 1 361 ? -1.604 0.154 -6.914 1 90.19 361 GLN A N 1
ATOM 2961 C CA . GLN A 1 361 ? -2.99 0.468 -7.246 1 90.19 361 GLN A CA 1
ATOM 2962 C C . GLN A 1 361 ? -3.646 1.29 -6.141 1 90.19 361 GLN A C 1
ATOM 2964 O O . GLN A 1 361 ? -3.139 1.349 -5.016 1 90.19 361 GLN A O 1
ATOM 2969 N N . ASN A 1 362 ? -4.789 1.871 -6.527 1 86.31 362 ASN A N 1
ATOM 2970 C CA . ASN A 1 362 ? -5.516 2.773 -5.641 1 86.31 362 ASN A CA 1
ATOM 2971 C C . ASN A 1 362 ? -6.359 2.006 -4.625 1 86.31 362 ASN A C 1
ATOM 2973 O O . ASN A 1 362 ? -7.586 2.115 -4.621 1 86.31 362 ASN A O 1
ATOM 2977 N N . HIS A 1 363 ? -5.809 1.46 -3.666 1 89 363 HIS A N 1
ATOM 2978 C CA . HIS A 1 363 ? -6.5 0.663 -2.66 1 89 363 HIS A CA 1
ATOM 2979 C C . HIS A 1 363 ? -7.238 1.553 -1.665 1 89 363 HIS A C 1
ATOM 2981 O O . HIS A 1 363 ? -8.336 1.216 -1.225 1 89 363 HIS A O 1
ATOM 2987 N N . GLY A 1 364 ? -6.637 2.613 -1.409 1 92.44 364 GLY A N 1
ATOM 2988 C CA . GLY A 1 364 ? -7.238 3.512 -0.439 1 92.44 364 GLY A CA 1
ATOM 2989 C C . GLY A 1 364 ? -8.562 4.094 -0.906 1 92.44 364 GLY A C 1
ATOM 2990 O O . GLY A 1 364 ? -9.531 4.121 -0.152 1 92.44 364 GLY A O 1
ATOM 2991 N N . GLY A 1 365 ? -8.586 4.547 -2.107 1 93.81 365 GLY A N 1
ATOM 2992 C CA . GLY A 1 365 ? -9.828 5.055 -2.67 1 93.81 365 GLY A CA 1
ATOM 2993 C C . GLY A 1 365 ? -10.938 4.02 -2.705 1 93.81 365 GLY A C 1
ATOM 2994 O O . GLY A 1 365 ? -12.086 4.32 -2.383 1 93.81 365 GLY A O 1
ATOM 2995 N N . ARG A 1 366 ? -10.602 2.824 -3.051 1 94.81 366 ARG A N 1
ATOM 2996 C CA . ARG A 1 366 ? -11.578 1.745 -3.115 1 94.81 366 ARG A CA 1
ATOM 2997 C C . ARG A 1 366 ? -12.133 1.419 -1.731 1 94.81 366 ARG A C 1
ATOM 2999 O O . ARG A 1 366 ? -13.328 1.187 -1.573 1 94.81 366 ARG A O 1
ATOM 3006 N N . PHE A 1 367 ? -11.266 1.479 -0.826 1 96.25 367 PHE A N 1
ATOM 3007 C CA . PHE A 1 367 ? -11.68 1.229 0.549 1 96.25 367 PHE A CA 1
ATOM 3008 C C . PHE A 1 367 ? -12.664 2.295 1.021 1 96.25 367 PHE A C 1
ATOM 3010 O O . PHE A 1 367 ? -13.68 1.979 1.646 1 96.25 367 PHE A O 1
ATOM 3017 N N . GLN A 1 368 ? -12.375 3.479 0.72 1 95.62 368 GLN A N 1
ATOM 3018 C CA . GLN A 1 368 ? -13.25 4.57 1.143 1 95.62 368 GLN A CA 1
ATOM 3019 C C . GLN A 1 368 ? -14.617 4.469 0.484 1 95.62 368 GLN A C 1
ATOM 3021 O O . GLN A 1 368 ? -15.633 4.793 1.101 1 95.62 368 GLN A O 1
ATOM 3026 N N . VAL A 1 369 ? -14.648 4.016 -0.732 1 96.38 369 VAL A N 1
ATOM 3027 C CA . VAL A 1 369 ? -15.922 3.809 -1.422 1 96.38 369 VAL A CA 1
ATOM 3028 C C . VAL A 1 369 ? -16.75 2.762 -0.679 1 96.38 369 VAL A C 1
ATOM 3030 O O . VAL A 1 369 ? -17.953 2.934 -0.493 1 96.38 369 VAL A O 1
ATOM 3033 N N . MET A 1 370 ? -16.062 1.743 -0.267 1 96.62 370 MET A N 1
ATOM 3034 C CA . MET A 1 370 ? -16.75 0.682 0.467 1 96.62 370 MET A CA 1
ATOM 3035 C C . MET A 1 370 ? -17.312 1.205 1.786 1 96.62 370 MET A C 1
ATOM 3037 O O . MET A 1 370 ? -18.453 0.916 2.139 1 96.62 370 MET A O 1
ATOM 3041 N N . VAL A 1 371 ? -16.531 1.946 2.447 1 96.5 371 VAL A N 1
ATOM 3042 C CA . VAL A 1 371 ? -16.953 2.514 3.723 1 96.5 371 VAL A CA 1
ATOM 3043 C C . VAL A 1 371 ? -18.188 3.402 3.512 1 96.5 371 VAL A C 1
ATOM 3045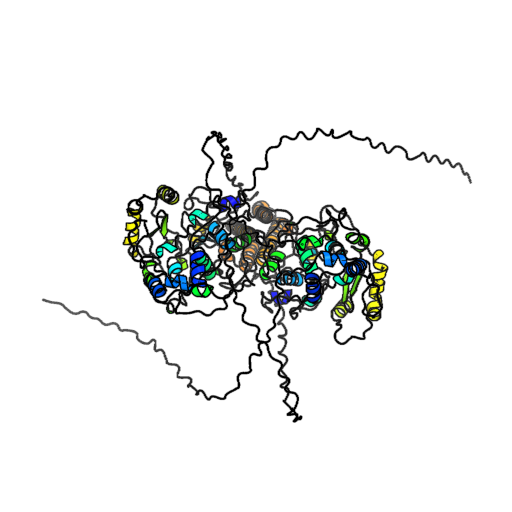 O O . VAL A 1 371 ? -19.172 3.295 4.242 1 96.5 371 VAL A O 1
ATOM 3048 N N . ASP A 1 372 ? -18.094 4.199 2.551 1 95.44 372 ASP A N 1
ATOM 3049 C CA . ASP A 1 372 ? -19.188 5.109 2.229 1 95.44 372 ASP A CA 1
ATOM 3050 C C . ASP A 1 372 ? -20.453 4.336 1.836 1 95.44 372 ASP A C 1
ATOM 3052 O O . ASP A 1 372 ? -21.547 4.66 2.287 1 95.44 372 ASP A O 1
ATOM 3056 N N . GLY A 1 373 ? -20.266 3.342 1 1 95.88 373 GLY A N 1
ATOM 3057 C CA . GLY A 1 373 ? -21.391 2.537 0.549 1 95.88 373 GLY A CA 1
ATOM 3058 C C . GLY A 1 373 ? -22.078 1.804 1.678 1 95.88 373 GLY A C 1
ATOM 3059 O O . GLY A 1 373 ? -23.312 1.817 1.768 1 95.88 373 GLY A O 1
ATOM 3060 N N . VAL A 1 374 ? -21.359 1.246 2.531 1 97 374 VAL A N 1
ATOM 3061 C CA . VAL A 1 374 ? -21.922 0.507 3.658 1 97 374 VAL A CA 1
ATOM 3062 C C . VAL A 1 374 ? -22.641 1.468 4.598 1 97 374 VAL A C 1
ATOM 3064 O O . VAL A 1 374 ? -23.688 1.134 5.148 1 97 374 VAL A O 1
ATOM 3067 N N . THR A 1 375 ? -22.047 2.592 4.758 1 96.06 375 THR A N 1
ATOM 3068 C CA . THR A 1 375 ? -22.688 3.6 5.605 1 96.06 375 THR A CA 1
ATOM 3069 C C . THR A 1 375 ? -24.047 3.992 5.047 1 96.06 375 THR A C 1
ATOM 3071 O O . THR A 1 375 ? -25.016 4.129 5.801 1 96.06 375 THR A O 1
ATOM 3074 N N . GLN A 1 376 ? -24.109 4.137 3.793 1 94.5 376 GLN A N 1
ATOM 3075 C CA . GLN A 1 376 ? -25.375 4.477 3.164 1 94.5 376 GLN A CA 1
ATOM 3076 C C . GLN A 1 376 ? -26.391 3.346 3.328 1 94.5 376 GLN A C 1
ATOM 3078 O O . GLN A 1 376 ? -27.578 3.594 3.6 1 94.5 376 GLN A O 1
ATOM 3083 N N . MET A 1 377 ? -25.938 2.168 3.166 1 95.25 377 MET A N 1
ATOM 3084 C CA . MET A 1 377 ? -26.828 1.024 3.355 1 95.25 377 MET A CA 1
ATOM 3085 C C . MET A 1 377 ? -27.344 0.963 4.793 1 95.25 377 MET A C 1
ATOM 3087 O O . MET A 1 377 ? -28.516 0.668 5.027 1 95.25 377 MET A O 1
ATOM 3091 N N . TYR A 1 378 ? -26.453 1.228 5.656 1 96.38 378 TYR A N 1
ATOM 3092 C CA . TYR A 1 378 ? -26.797 1.254 7.074 1 96.38 378 TYR A CA 1
ATOM 3093 C C . TYR A 1 378 ? -27.875 2.299 7.348 1 96.38 378 TYR A C 1
ATOM 3095 O O . TYR A 1 378 ? -28.859 2.02 8.031 1 96.38 378 TYR A O 1
ATOM 3103 N N . GLN A 1 379 ? -27.672 3.459 6.832 1 94.69 379 GLN A N 1
ATOM 3104 C CA . GLN A 1 379 ? -28.625 4.547 7.031 1 94.69 379 GLN A CA 1
ATOM 3105 C C . GLN A 1 379 ? -29.969 4.234 6.371 1 94.69 379 GLN A C 1
ATOM 3107 O O . GLN A 1 379 ? -31.031 4.5 6.941 1 94.69 379 GLN A O 1
ATOM 3112 N N . MET A 1 380 ? -29.922 3.684 5.203 1 93.44 380 MET A N 1
ATOM 3113 C CA . MET A 1 380 ? -31.141 3.311 4.496 1 93.44 380 MET A CA 1
ATOM 3114 C C . MET A 1 380 ? -31.938 2.27 5.281 1 93.44 380 MET A C 1
ATOM 3116 O O . MET A 1 380 ? -33.156 2.359 5.383 1 93.44 380 MET A O 1
ATOM 3120 N N . THR A 1 381 ? -31.234 1.313 5.766 1 95.25 381 THR A N 1
ATOM 3121 C CA . THR A 1 381 ? -31.875 0.283 6.57 1 95.25 381 THR A CA 1
ATOM 3122 C C . THR A 1 381 ? -32.5 0.888 7.824 1 95.25 381 THR A C 1
ATOM 3124 O O . THR A 1 381 ? -33.625 0.524 8.203 1 95.25 381 THR A O 1
ATOM 3127 N N . GLY A 1 382 ? -31.766 1.754 8.422 1 93.81 382 GLY A N 1
ATOM 3128 C CA . GLY A 1 382 ? -32.312 2.451 9.578 1 93.81 382 GLY A CA 1
ATOM 3129 C C . GLY A 1 382 ? -33.562 3.232 9.266 1 93.81 382 GLY A C 1
ATOM 3130 O O . GLY A 1 382 ? -34.531 3.209 10.039 1 93.81 382 GLY A O 1
ATOM 3131 N N . ASN A 1 383 ? -33.594 3.883 8.211 1 93.5 383 ASN A N 1
ATOM 3132 C CA . ASN A 1 383 ? -34.75 4.641 7.773 1 93.5 383 ASN A CA 1
ATOM 3133 C C . ASN A 1 383 ? -35.938 3.727 7.496 1 93.5 383 ASN A C 1
ATOM 3135 O O . ASN A 1 383 ? -37.094 4.082 7.789 1 93.5 383 ASN A O 1
ATOM 3139 N N . LEU A 1 384 ? -35.656 2.623 6.898 1 93.06 384 LEU A N 1
ATOM 3140 C CA . LEU A 1 384 ? -36.719 1.653 6.625 1 93.06 384 LEU A CA 1
ATOM 3141 C C . LEU A 1 384 ? -37.312 1.14 7.922 1 93.06 384 LEU A C 1
ATOM 3143 O O . LEU A 1 384 ? -38.531 0.987 8.016 1 93.06 384 LEU A O 1
ATOM 3147 N N . ILE A 1 385 ? -36.5 0.867 8.82 1 93.94 385 ILE A N 1
ATOM 3148 C CA . ILE A 1 385 ? -37 0.401 10.117 1 93.94 385 ILE A CA 1
ATOM 3149 C C . ILE A 1 385 ? -37.844 1.486 10.773 1 93.94 385 ILE A C 1
ATOM 3151 O O . ILE A 1 385 ? -38.844 1.189 11.406 1 93.94 385 ILE A O 1
ATOM 3155 N N . GLY A 1 386 ? -37.438 2.666 10.648 1 93 386 GLY A N 1
ATOM 3156 C CA . GLY A 1 386 ? -38.219 3.773 11.195 1 93 386 GLY A CA 1
ATOM 3157 C C . GLY A 1 386 ? -39.562 3.957 10.516 1 93 386 GLY A C 1
ATOM 3158 O O . GLY A 1 386 ? -40.562 4.25 11.18 1 93 386 GLY A O 1
ATOM 3159 N N . THR A 1 387 ? -39.656 3.75 9.281 1 92.56 387 THR A N 1
ATOM 3160 C CA . THR A 1 387 ? -40.875 3.941 8.492 1 92.56 387 THR A CA 1
ATOM 3161 C C . THR A 1 387 ? -41.812 2.73 8.617 1 92.56 387 THR A C 1
ATOM 3163 O O . THR A 1 387 ? -43.031 2.875 8.609 1 92.56 387 THR A O 1
ATOM 3166 N N . TYR A 1 388 ? -41.125 1.596 8.656 1 90.19 388 TYR A N 1
ATOM 3167 C CA . TYR A 1 388 ? -41.875 0.351 8.742 1 90.19 388 TYR A CA 1
ATOM 3168 C C . TYR A 1 388 ? -41.438 -0.473 9.945 1 90.19 388 TYR A C 1
ATOM 3170 O O . TYR A 1 388 ? -40.781 -1.518 9.789 1 90.19 388 TYR A O 1
ATOM 3178 N N . PRO A 1 389 ? -41.906 -0.218 11.039 1 91.69 389 PRO A N 1
ATOM 3179 C CA . PRO A 1 389 ? -41.469 -0.887 12.266 1 91.69 389 PRO A CA 1
ATOM 3180 C C . PRO A 1 389 ? -41.844 -2.363 12.305 1 91.69 389 PRO A C 1
ATOM 3182 O O . PRO A 1 389 ? -41.188 -3.158 12.984 1 91.69 389 PRO A O 1
ATOM 3185 N N . GLU A 1 390 ? -42.906 -2.764 11.594 1 88 390 GLU A N 1
ATOM 3186 C CA . GLU A 1 390 ? -43.344 -4.156 11.57 1 88 390 GLU A CA 1
ATOM 3187 C C . GLU A 1 390 ? -42.25 -5.055 10.953 1 88 390 GLU A C 1
ATOM 3189 O O . GLU A 1 390 ? -42.188 -6.25 11.25 1 88 390 GLU A O 1
ATOM 3194 N N . ASN A 1 391 ? -41.375 -4.441 10.18 1 88.19 391 ASN A N 1
ATOM 3195 C CA . ASN A 1 391 ? -40.344 -5.203 9.508 1 88.19 391 ASN A CA 1
ATOM 3196 C C . ASN A 1 391 ? -39.031 -5.148 10.281 1 88.19 391 ASN A C 1
ATOM 3198 O O . ASN A 1 391 ? -38 -5.664 9.82 1 88.19 391 ASN A O 1
ATOM 3202 N N . ALA A 1 392 ? -39 -4.598 11.406 1 91.94 392 ALA A N 1
ATOM 3203 C CA . ALA A 1 392 ? -37.812 -4.34 12.172 1 91.94 392 ALA A CA 1
ATOM 3204 C C . ALA A 1 392 ? -37.062 -5.637 12.492 1 91.94 392 ALA A C 1
ATOM 3206 O O . ALA A 1 392 ? -35.844 -5.707 12.406 1 91.94 392 ALA A O 1
ATOM 3207 N N . GLN A 1 393 ? -37.781 -6.629 12.828 1 90.81 393 GLN A N 1
ATOM 3208 C CA . GLN A 1 393 ? -37.188 -7.895 13.219 1 90.81 393 GLN A CA 1
ATOM 3209 C C . GLN A 1 393 ? -36.406 -8.516 12.062 1 90.81 393 GLN A C 1
ATOM 3211 O O . GLN A 1 393 ? -35.375 -9.172 12.273 1 90.81 393 GLN A O 1
ATOM 3216 N N . GLN A 1 394 ? -36.875 -8.258 10.883 1 89.5 394 GLN A N 1
ATOM 3217 C CA . GLN A 1 394 ? -36.25 -8.836 9.703 1 89.5 394 GLN A CA 1
ATOM 3218 C C . GLN A 1 394 ? -35.062 -7.984 9.242 1 89.5 394 GLN A C 1
ATOM 3220 O O . GLN A 1 394 ? -34.094 -8.508 8.664 1 89.5 394 GLN A O 1
ATOM 3225 N N . LEU A 1 395 ? -35.125 -6.684 9.531 1 93.44 395 LEU A N 1
ATOM 3226 C CA . LEU A 1 395 ? -34.156 -5.758 8.969 1 93.44 395 LEU A CA 1
ATOM 3227 C C . LEU A 1 395 ? -33 -5.52 9.953 1 93.44 395 LEU A C 1
ATOM 3229 O O . LEU A 1 395 ? -31.891 -5.145 9.547 1 93.44 395 LEU A O 1
ATOM 3233 N N . GLU A 1 396 ? -33.156 -5.754 11.164 1 94.12 396 GLU A N 1
ATOM 3234 C CA . GLU A 1 396 ? -32.156 -5.469 12.203 1 94.12 396 GLU A CA 1
ATOM 3235 C C . GLU A 1 396 ? -30.891 -6.277 11.984 1 94.12 396 GLU A C 1
ATOM 3237 O O . GLU A 1 396 ? -29.781 -5.773 12.211 1 94.12 396 GLU A O 1
ATOM 3242 N N . PRO A 1 397 ? -31.047 -7.48 11.5 1 92.19 397 PRO A N 1
ATOM 3243 C CA . PRO A 1 397 ? -29.812 -8.242 11.258 1 92.19 397 PRO A CA 1
ATOM 3244 C C . PRO A 1 397 ? -28.922 -7.598 10.203 1 92.19 397 PRO A C 1
ATOM 3246 O O . PRO A 1 397 ? -27.703 -7.727 10.266 1 92.19 397 PRO A O 1
ATOM 3249 N N . LEU A 1 398 ? -29.5 -6.914 9.281 1 93.5 398 LEU A N 1
ATOM 3250 C CA . LEU A 1 398 ? -28.719 -6.207 8.266 1 93.5 398 LEU A CA 1
ATOM 3251 C C . LEU A 1 398 ? -27.906 -5.07 8.898 1 93.5 398 LEU A C 1
ATOM 3253 O O . LEU A 1 398 ? -26.734 -4.887 8.578 1 93.5 398 LEU A O 1
ATOM 3257 N N . ARG A 1 399 ? -28.5 -4.402 9.758 1 93.75 399 ARG A N 1
ATOM 3258 C CA . ARG A 1 399 ? -27.828 -3.314 10.453 1 93.75 399 ARG A CA 1
ATOM 3259 C C . ARG A 1 399 ? -26.734 -3.846 11.367 1 93.75 399 ARG A C 1
ATOM 3261 O O . ARG A 1 399 ? -25.641 -3.279 11.43 1 93.75 399 ARG A O 1
ATOM 3268 N N . ASP A 1 400 ? -27.062 -4.895 12.023 1 94.12 400 ASP A N 1
ATOM 3269 C CA . ASP A 1 400 ? -26.094 -5.488 12.945 1 94.12 400 ASP A CA 1
ATOM 3270 C C . ASP A 1 400 ? -24.859 -5.996 12.195 1 94.12 400 ASP A C 1
ATOM 3272 O O . ASP A 1 400 ? -23.734 -5.887 12.688 1 94.12 400 ASP A O 1
ATOM 3276 N N . MET A 1 401 ? -25.125 -6.465 11.07 1 93.25 401 MET A N 1
ATOM 3277 C CA . MET A 1 401 ? -24.016 -6.945 10.25 1 93.25 401 MET A CA 1
ATOM 3278 C C . MET A 1 401 ? -23.078 -5.797 9.867 1 93.25 401 MET A C 1
ATOM 3280 O O . MET A 1 401 ? -21.859 -5.934 9.938 1 93.25 401 MET A O 1
ATOM 3284 N N . ALA A 1 402 ? -23.656 -4.715 9.461 1 95.75 402 ALA A N 1
ATOM 3285 C CA . ALA A 1 402 ? -22.859 -3.541 9.102 1 95.75 402 ALA A CA 1
ATOM 3286 C C . ALA A 1 402 ? -22.031 -3.062 10.281 1 95.75 402 ALA A C 1
ATOM 3288 O O . ALA A 1 402 ? -20.844 -2.75 10.125 1 95.75 402 ALA A O 1
ATOM 3289 N N . ILE A 1 403 ? -22.594 -3.109 11.43 1 95.94 403 ILE A N 1
ATOM 3290 C CA . ILE A 1 403 ? -21.922 -2.668 12.641 1 95.94 403 ILE A CA 1
ATOM 3291 C C . ILE A 1 403 ? -20.734 -3.598 12.938 1 95.94 403 ILE A C 1
ATOM 3293 O O . ILE A 1 403 ? -19.641 -3.137 13.258 1 95.94 403 ILE A O 1
ATOM 3297 N N . ASP A 1 404 ? -20.953 -4.824 12.719 1 94.5 404 ASP A N 1
ATOM 3298 C CA . ASP A 1 404 ? -19.953 -5.824 13.086 1 94.5 404 ASP A CA 1
ATOM 3299 C C . ASP A 1 404 ? -18.719 -5.734 12.172 1 94.5 404 ASP A C 1
ATOM 3301 O O . ASP A 1 404 ? -17.594 -5.57 12.656 1 94.5 404 ASP A O 1
ATOM 3305 N N . PHE A 1 405 ? -19 -5.797 10.898 1 93.69 405 PHE A N 1
ATOM 3306 C CA . PHE A 1 405 ? -17.797 -5.879 10.07 1 93.69 405 PHE A CA 1
ATOM 3307 C C . PHE A 1 405 ? -17.156 -4.508 9.93 1 93.69 405 PHE A C 1
ATOM 3309 O O . PHE A 1 405 ? -15.945 -4.41 9.719 1 93.69 405 PHE A O 1
ATOM 3316 N N . MET A 1 406 ? -17.891 -3.389 10.086 1 96 406 MET A N 1
ATOM 3317 C CA . MET A 1 406 ? -17.281 -2.068 10.172 1 96 406 MET A CA 1
ATOM 3318 C C . MET A 1 406 ? -16.422 -1.954 11.43 1 96 406 MET A C 1
ATOM 3320 O O . MET A 1 406 ? -15.422 -1.237 11.445 1 96 406 MET A O 1
ATOM 3324 N N . GLY A 1 407 ? -16.828 -2.68 12.406 1 94.44 407 GLY A N 1
ATOM 3325 C CA . GLY A 1 407 ? -16.031 -2.752 13.617 1 94.44 407 GLY A CA 1
ATOM 3326 C C . GLY A 1 407 ? -14.734 -3.516 13.43 1 94.44 407 GLY A C 1
ATOM 3327 O O . GLY A 1 407 ? -13.68 -3.098 13.922 1 94.44 407 GLY A O 1
ATOM 3328 N N . ILE A 1 408 ? -14.805 -4.562 12.688 1 93.88 408 ILE A N 1
ATOM 3329 C CA . ILE A 1 408 ? -13.625 -5.379 12.406 1 93.88 408 ILE A CA 1
ATOM 3330 C C . ILE A 1 408 ? -12.586 -4.539 11.68 1 93.88 408 ILE A C 1
ATOM 3332 O O . ILE A 1 408 ? -11.391 -4.633 11.969 1 93.88 408 ILE A O 1
ATOM 3336 N N . VAL A 1 409 ? -13.047 -3.682 10.75 1 94.88 409 VAL A N 1
ATOM 3337 C CA . VAL A 1 409 ? -12.102 -2.92 9.938 1 94.88 409 VAL A CA 1
ATOM 3338 C C . VAL A 1 409 ? -11.844 -1.56 10.578 1 94.88 409 VAL A C 1
ATOM 3340 O O . VAL A 1 409 ? -11.297 -0.66 9.945 1 94.88 409 VAL A O 1
ATOM 3343 N N . ASN A 1 410 ? -12.344 -1.275 11.766 1 92.31 410 ASN A N 1
ATOM 3344 C CA . ASN A 1 410 ? -12.102 -0.073 12.555 1 92.31 410 ASN A CA 1
ATOM 3345 C C . ASN A 1 410 ? -12.734 1.158 11.914 1 92.31 410 ASN A C 1
ATOM 3347 O O . ASN A 1 410 ? -12.109 2.221 11.852 1 92.31 410 ASN A O 1
ATOM 3351 N N . GLN A 1 411 ? -13.93 1 11.344 1 94.06 411 GLN A N 1
ATOM 3352 C CA . GLN A 1 411 ? -14.641 2.111 10.719 1 94.06 411 GLN A CA 1
ATOM 3353 C C . GLN A 1 411 ? -16.047 2.252 11.273 1 94.06 411 GLN A C 1
ATOM 3355 O O . GLN A 1 411 ? -16.922 2.832 10.633 1 94.06 411 GLN A O 1
ATOM 3360 N N . ARG A 1 412 ? -16.297 1.762 12.43 1 93.25 412 ARG A N 1
ATOM 3361 C CA . ARG A 1 412 ? -17.641 1.786 13.016 1 93.25 412 ARG A CA 1
ATOM 3362 C C . ARG A 1 412 ? -18.125 3.219 13.219 1 93.25 412 ARG A C 1
ATOM 3364 O O . ARG A 1 412 ? -19.297 3.51 13.039 1 93.25 412 ARG A O 1
ATOM 3371 N N . SER A 1 413 ? -17.203 4.098 13.547 1 89.94 413 SER A N 1
ATOM 3372 C CA . SER A 1 413 ? -17.562 5.48 13.836 1 89.94 413 SER A CA 1
ATOM 3373 C C . SER A 1 413 ? -18.141 6.172 12.609 1 89.94 413 SER A C 1
ATOM 3375 O O . SER A 1 413 ? -18.922 7.125 12.734 1 89.94 413 SER A O 1
ATOM 3377 N N . ARG A 1 414 ? -17.844 5.711 11.484 1 92.56 414 ARG A N 1
ATOM 3378 C CA . ARG A 1 414 ? -18.328 6.309 10.242 1 92.56 414 ARG A CA 1
ATOM 3379 C C . ARG A 1 414 ? -19.844 6.141 10.109 1 92.56 414 ARG A C 1
ATOM 3381 O O . ARG A 1 414 ? -20.5 6.938 9.438 1 92.56 414 ARG A O 1
ATOM 3388 N N . LEU A 1 415 ? -20.391 5.184 10.742 1 94.12 415 LEU A N 1
ATOM 3389 C CA . LEU A 1 415 ? -21.812 4.891 10.656 1 94.12 415 LEU A CA 1
ATOM 3390 C C . LEU A 1 415 ? -22.641 5.988 11.312 1 94.12 415 LEU A C 1
ATOM 3392 O O . LEU A 1 415 ? -23.844 6.082 11.086 1 94.12 415 LEU A O 1
ATOM 3396 N N . ASN A 1 416 ? -21.953 6.809 12.047 1 91 416 ASN A N 1
ATOM 3397 C CA . ASN A 1 416 ? -22.656 7.871 12.758 1 91 416 ASN A CA 1
ATOM 3398 C C . ASN A 1 416 ? -22.953 9.062 11.852 1 91 416 ASN A C 1
ATOM 3400 O O . ASN A 1 416 ? -23.703 9.961 12.227 1 91 416 ASN A O 1
ATOM 3404 N N . TYR A 1 417 ? -22.406 8.992 10.711 1 90.38 417 TYR A N 1
ATOM 3405 C CA . TYR A 1 417 ? -22.531 10.148 9.836 1 90.38 417 TYR A CA 1
ATOM 3406 C C . TYR A 1 417 ? -23.219 9.781 8.531 1 90.38 417 TYR A C 1
ATOM 3408 O O . TYR A 1 417 ? -23.016 8.695 7.992 1 90.38 417 TYR A O 1
ATOM 3416 N N . SER A 1 418 ? -23.969 10.688 7.977 1 89.62 418 SER A N 1
ATOM 3417 C CA . SER A 1 418 ? -24.797 10.375 6.82 1 89.62 418 SER A CA 1
ATOM 3418 C C . SER A 1 418 ? -24.188 10.938 5.539 1 89.62 418 SER A C 1
ATOM 3420 O O . SER A 1 418 ? -24.625 10.586 4.438 1 89.62 418 SER A O 1
ATOM 3422 N N . THR A 1 419 ? -23.219 11.75 5.691 1 90.81 419 THR A N 1
ATOM 3423 C CA . THR A 1 419 ? -22.625 12.359 4.5 1 90.81 419 THR A CA 1
ATOM 3424 C C . THR A 1 419 ? -22.031 11.297 3.588 1 90.81 419 THR A C 1
ATOM 3426 O O . THR A 1 419 ? -21.359 10.375 4.055 1 90.81 419 THR A O 1
ATOM 3429 N N . THR A 1 420 ? -22.312 11.461 2.299 1 92.94 420 THR A N 1
ATOM 3430 C CA . THR A 1 420 ? -21.812 10.484 1.342 1 92.94 420 THR A CA 1
ATOM 3431 C C . THR A 1 420 ? -21.219 11.18 0.117 1 92.94 420 THR A C 1
ATOM 3433 O O . THR A 1 420 ? -21.75 12.203 -0.328 1 92.94 420 THR A O 1
ATOM 3436 N N . HIS A 1 421 ? -20.172 10.609 -0.345 1 94.38 421 HIS A N 1
ATOM 3437 C CA . HIS A 1 421 ? -19.531 11.078 -1.569 1 94.38 421 HIS A CA 1
ATOM 3438 C C . HIS A 1 421 ? -19.969 10.242 -2.771 1 94.38 421 HIS A C 1
ATOM 3440 O O . HIS A 1 421 ? -19.516 10.484 -3.895 1 94.38 421 HIS A O 1
ATOM 3446 N N . LEU A 1 422 ? -20.781 9.297 -2.512 1 93.06 422 LEU A N 1
ATOM 3447 C CA . LEU A 1 422 ? -21.391 8.539 -3.598 1 93.06 422 LEU A CA 1
ATOM 3448 C C . LEU A 1 422 ? -22.656 9.234 -4.094 1 93.06 422 LEU A C 1
ATOM 3450 O O . LEU A 1 422 ? -23.656 9.328 -3.365 1 93.06 422 LEU A O 1
ATOM 3454 N N . THR A 1 423 ? -22.609 9.766 -5.309 1 87.62 423 THR A N 1
ATOM 3455 C CA . THR A 1 423 ? -23.719 10.57 -5.805 1 87.62 423 THR A CA 1
ATOM 3456 C C . THR A 1 423 ? -24.219 10.031 -7.145 1 87.62 423 THR A C 1
ATOM 3458 O O . THR A 1 423 ? -23.5 9.312 -7.836 1 87.62 423 THR A O 1
ATOM 3461 N N . ARG A 1 424 ? -25.531 9.977 -7.57 1 77.94 424 ARG A N 1
ATOM 3462 C CA . ARG A 1 424 ? -26.125 9.492 -8.805 1 77.94 424 ARG A CA 1
ATOM 3463 C C . ARG A 1 424 ? -25.609 10.273 -10.008 1 77.94 424 ARG A C 1
ATOM 3465 O O . ARG A 1 424 ? -25.484 9.727 -11.109 1 77.94 424 ARG A O 1
ATOM 3472 N N . ASN A 1 425 ? -25.359 11.625 -10.031 1 59.41 425 ASN A N 1
ATOM 3473 C CA . ASN A 1 425 ? -25.031 12.43 -11.203 1 59.41 425 ASN A CA 1
ATOM 3474 C C . ASN A 1 425 ? -23.531 12.469 -11.453 1 59.41 425 ASN A C 1
ATOM 3476 O O . ASN A 1 425 ? -22.75 12.617 -10.508 1 59.41 425 ASN A O 1
ATOM 3480 N N . ASN A 1 426 ? -23.109 11.641 -12.469 1 51.62 426 ASN A N 1
ATOM 3481 C CA . ASN A 1 426 ? -21.719 11.805 -12.859 1 51.62 426 ASN A CA 1
ATOM 3482 C C . ASN A 1 426 ? -21.297 13.273 -12.836 1 51.62 426 ASN A C 1
ATOM 3484 O O . ASN A 1 426 ? -21.844 14.094 -13.562 1 51.62 426 ASN A O 1
ATOM 3488 N N . VAL A 1 427 ? -20.984 13.711 -11.742 1 46.56 427 VAL A N 1
ATOM 3489 C CA . VAL A 1 427 ? -20.484 15.078 -11.773 1 46.56 427 VAL A CA 1
ATOM 3490 C C . VAL A 1 427 ? -19.641 15.289 -13.016 1 46.56 427 VAL A C 1
ATOM 3492 O O . VAL A 1 427 ? -18.594 14.641 -13.188 1 46.56 427 VAL A O 1
ATOM 3495 N N . GLU A 1 428 ? -20.281 15.539 -14.086 1 44.38 428 GLU A N 1
ATOM 3496 C CA . GLU A 1 428 ? -19.516 15.984 -15.25 1 44.38 428 GLU A CA 1
ATOM 3497 C C . GLU A 1 428 ? -18.516 17.078 -14.875 1 44.38 428 GLU A C 1
ATOM 3499 O O . GLU A 1 428 ? -18.922 18.141 -14.367 1 44.38 428 GLU A O 1
ATOM 3504 N N . PHE A 1 429 ? -17.469 16.703 -14.359 1 41.75 429 PHE A N 1
ATOM 3505 C CA . PHE A 1 429 ? -16.469 17.75 -14.234 1 41.75 429 PHE A CA 1
ATOM 3506 C C . PHE A 1 429 ? -16.297 18.516 -15.555 1 41.75 429 PHE A C 1
ATOM 3508 O O . PHE A 1 429 ? -16.328 17.906 -16.625 1 41.75 429 PHE A O 1
ATOM 3515 N N . GLY A 1 430 ? -16.828 19.75 -15.578 1 34.69 430 GLY A N 1
ATOM 3516 C CA . GLY A 1 430 ? -16.75 20.594 -16.75 1 34.69 430 GLY A CA 1
ATOM 3517 C C . GLY A 1 430 ? -15.516 20.328 -17.594 1 34.69 430 GLY A C 1
ATOM 3518 O O . GLY A 1 430 ? -14.516 19.812 -17.109 1 34.69 430 GLY A O 1
ATOM 3519 N N . ASP A 1 431 ? -15.75 20.234 -18.875 1 34.06 431 ASP A N 1
ATOM 3520 C CA . ASP A 1 431 ? -14.75 20.172 -19.938 1 34.06 431 ASP A CA 1
ATOM 3521 C C . ASP A 1 431 ? -13.555 21.062 -19.625 1 34.06 431 ASP A C 1
ATOM 3523 O O . ASP A 1 431 ? -13.703 22.266 -19.406 1 34.06 431 ASP A O 1
ATOM 3527 N N . ASP A 1 432 ? -12.695 20.641 -19.031 1 34.53 432 ASP A N 1
ATOM 3528 C CA . ASP A 1 432 ? -11.477 21.438 -18.891 1 34.53 432 ASP A CA 1
ATOM 3529 C C . ASP A 1 432 ? -11.164 22.172 -20.188 1 34.53 432 ASP A C 1
ATOM 3531 O O . ASP A 1 432 ? -11.32 21.625 -21.281 1 34.53 432 ASP A O 1
ATOM 3535 N N . ILE A 1 433 ? -11.211 23.453 -20.125 1 32 433 ILE A N 1
ATOM 3536 C CA . ILE A 1 433 ? -10.547 24.297 -21.125 1 32 433 ILE A CA 1
ATOM 3537 C C . ILE A 1 433 ? -9.18 23.703 -21.453 1 32 433 ILE A C 1
ATOM 3539 O O . ILE A 1 433 ? -8.305 23.641 -20.594 1 32 433 ILE A O 1
ATOM 3543 N N . VAL A 1 434 ? -9.195 22.781 -22.297 1 32.41 434 VAL A N 1
ATOM 3544 C CA . VAL A 1 434 ? -7.898 22.391 -22.844 1 32.41 434 VAL A CA 1
ATOM 3545 C C . VAL A 1 434 ? -7.031 23.641 -23.047 1 32.41 434 VAL A C 1
ATOM 3547 O O . VAL A 1 434 ? -7.406 24.547 -23.781 1 32.41 434 VAL A O 1
ATOM 3550 N N . PRO A 1 435 ? -6.328 23.953 -22.109 1 28.89 435 PRO A N 1
ATOM 3551 C CA . PRO A 1 435 ? -5.52 25.094 -22.562 1 28.89 435 PRO A CA 1
ATOM 3552 C C . PRO A 1 435 ? -5.016 24.938 -24 1 28.89 435 PRO A C 1
ATOM 3554 O O . PRO A 1 435 ? -4.621 23.844 -24.391 1 28.89 435 PRO A O 1
ATOM 3557 N N . GLN A 1 436 ? -5.531 25.734 -24.906 1 25.28 436 GLN A N 1
ATOM 3558 C CA . GLN A 1 436 ? -5 25.859 -26.266 1 25.28 436 GLN A CA 1
ATOM 3559 C C . GLN A 1 436 ? -3.475 25.875 -26.25 1 25.28 436 GLN A C 1
ATOM 3561 O O . GLN A 1 436 ? -2.861 26.531 -25.406 1 25.28 436 GLN A O 1
ATOM 3566 N N . ARG A 1 437 ? -2.928 24.891 -26.766 1 29.16 437 ARG A N 1
ATOM 3567 C CA . ARG A 1 437 ? -1.487 24.922 -27 1 29.16 437 ARG A CA 1
ATOM 3568 C C . ARG A 1 437 ? -1.028 26.328 -27.391 1 29.16 437 ARG A C 1
ATOM 3570 O O . ARG A 1 437 ? -1.552 26.906 -28.344 1 29.16 437 ARG A O 1
ATOM 3577 N N . ALA A 1 438 ? -0.498 27.094 -26.5 1 27.41 438 ALA A N 1
ATOM 3578 C CA . ALA A 1 438 ? 0.134 28.312 -26.984 1 27.41 438 ALA A CA 1
ATOM 3579 C C . ALA A 1 438 ? 0.833 28.078 -28.328 1 27.41 438 ALA A C 1
ATOM 3581 O O . ALA A 1 438 ? 1.612 27.125 -28.469 1 27.41 438 ALA A O 1
ATOM 3582 N N . ARG A 1 439 ? 0.371 28.484 -29.406 1 26.8 439 ARG A N 1
ATOM 3583 C CA . ARG A 1 439 ? 1.01 28.516 -30.719 1 26.8 439 ARG A CA 1
ATOM 3584 C C . ARG A 1 439 ? 2.461 28.984 -30.609 1 26.8 439 ARG A C 1
ATOM 3586 O O . ARG A 1 439 ? 2.738 30.047 -30.062 1 26.8 439 ARG A O 1
ATOM 3593 N N . ARG A 1 440 ? 3.375 28.094 -30.672 1 28.83 440 ARG A N 1
ATOM 3594 C CA . ARG A 1 440 ? 4.77 28.469 -30.875 1 28.83 440 ARG A CA 1
ATOM 3595 C C . ARG A 1 440 ? 4.902 29.531 -31.953 1 28.83 440 ARG A C 1
ATOM 3597 O O . ARG A 1 440 ? 4.543 29.297 -33.125 1 28.83 440 ARG A O 1
ATOM 3604 N N . ARG A 1 441 ? 4.793 30.797 -31.656 1 24.41 441 ARG A N 1
ATOM 3605 C CA . ARG A 1 441 ? 5.242 31.844 -32.594 1 24.41 441 ARG A CA 1
ATOM 3606 C C . ARG A 1 441 ? 6.582 31.469 -33.219 1 24.41 441 ARG A C 1
ATOM 3608 O O . ARG A 1 441 ? 7.535 31.141 -32.5 1 24.41 441 ARG A O 1
ATOM 3615 N N . THR A 1 442 ? 6.656 31.062 -34.438 1 22.73 442 THR A N 1
ATOM 3616 C CA . THR A 1 442 ? 7.809 30.922 -35.312 1 22.73 442 THR A CA 1
ATOM 3617 C C . THR A 1 442 ? 8.625 32.219 -35.375 1 22.73 442 THR A C 1
ATOM 3619 O O . THR A 1 442 ? 8.148 33.25 -35.875 1 22.73 442 THR A O 1
ATOM 3622 N N . ARG A 1 443 ? 9.438 32.531 -34.312 1 25.19 443 ARG A N 1
ATOM 3623 C CA . ARG A 1 443 ? 10.414 33.594 -34.469 1 25.19 443 ARG A CA 1
ATOM 3624 C C . ARG A 1 443 ? 11.195 33.469 -35.75 1 25.19 443 ARG A C 1
ATOM 3626 O O . ARG A 1 443 ? 11.758 32.406 -36.031 1 25.19 443 ARG A O 1
ATOM 3633 N N . THR A 1 444 ? 10.953 34.188 -36.719 1 21.53 444 THR A N 1
ATOM 3634 C CA . THR A 1 444 ? 11.695 34.5 -37.938 1 21.53 444 THR A CA 1
ATOM 3635 C C . THR A 1 444 ? 13.141 34.875 -37.625 1 21.53 444 THR A C 1
ATOM 3637 O O . THR A 1 444 ? 13.406 35.719 -36.75 1 21.53 444 THR A O 1
ATOM 3640 N N . ARG A 1 445 ? 14.102 33.938 -37.906 1 25.53 445 ARG A N 1
ATOM 3641 C CA . ARG A 1 445 ? 15.555 34.094 -37.906 1 25.53 445 ARG A CA 1
ATOM 3642 C C . ARG A 1 445 ? 16 35.344 -38.625 1 25.53 445 ARG A C 1
ATOM 3644 O O . ARG A 1 445 ? 15.969 35.406 -39.844 1 25.53 445 ARG A O 1
ATOM 3651 N N . ALA A 1 446 ? 15.812 36.5 -38.25 1 22.17 446 ALA A N 1
ATOM 3652 C CA . ALA A 1 446 ? 16.594 37.594 -38.875 1 22.17 446 ALA A CA 1
ATOM 3653 C C . ALA A 1 446 ? 18.078 37.344 -38.719 1 22.17 446 ALA A C 1
ATOM 3655 O O . ALA A 1 446 ? 18.562 37 -37.625 1 22.17 446 ALA A O 1
ATOM 3656 N N . ARG A 1 447 ? 18.922 37.156 -39.844 1 23.45 447 ARG A N 1
ATOM 3657 C CA . ARG A 1 447 ? 20.297 37 -40.281 1 23.45 447 ARG A CA 1
ATOM 3658 C C . ARG A 1 447 ? 21.172 38.125 -39.719 1 23.45 447 ARG A C 1
ATOM 3660 O O . ARG A 1 447 ? 21.25 39.219 -40.281 1 23.45 447 ARG A O 1
ATOM 3667 N N . ARG A 1 448 ? 21.172 38.5 -38.438 1 22.94 448 ARG A N 1
ATOM 3668 C CA . ARG A 1 448 ? 22.203 39.531 -38.156 1 22.94 448 ARG A CA 1
ATOM 3669 C C . ARG A 1 448 ? 23.594 39 -38.5 1 22.94 448 ARG A C 1
ATOM 3671 O O . ARG A 1 448 ? 23.922 37.844 -38.188 1 22.94 448 ARG A O 1
ATOM 3678 N N . GLN A 1 449 ? 24.484 39.5 -39.438 1 22.39 449 GLN A N 1
ATOM 3679 C CA . GLN A 1 449 ? 25.797 39.5 -40.062 1 22.39 449 GLN A CA 1
ATOM 3680 C C . GLN A 1 449 ? 26.906 39.594 -39.031 1 22.39 449 GLN A C 1
ATOM 3682 O O . GLN A 1 449 ? 28.094 39.656 -39.406 1 22.39 449 GLN A O 1
ATOM 3687 N N . GLY A 1 450 ? 26.703 39.812 -37.719 1 20.61 450 GLY A N 1
ATOM 3688 C CA . GLY A 1 450 ? 27.891 40.344 -37.062 1 20.61 450 GLY A CA 1
ATOM 3689 C C . GLY A 1 450 ? 29.078 39.406 -37.156 1 20.61 450 GLY A C 1
ATOM 3690 O O . GLY A 1 450 ? 28.922 38.219 -37.438 1 20.61 450 GLY A O 1
ATOM 3691 N N . ASP A 1 451 ? 30.406 39.938 -37.156 1 22.62 451 ASP A N 1
ATOM 3692 C CA . ASP A 1 451 ? 31.844 39.688 -37.188 1 22.62 451 ASP A CA 1
ATOM 3693 C C . ASP A 1 451 ? 32.25 38.656 -36.125 1 22.62 451 ASP A C 1
ATOM 3695 O O . ASP A 1 451 ? 32.219 38.938 -34.938 1 22.62 451 ASP A O 1
ATOM 3699 N N . GLU A 1 452 ? 31.938 37.438 -36.188 1 21.05 452 GLU A N 1
ATOM 3700 C CA . GLU A 1 452 ? 31.953 36.281 -35.312 1 21.05 452 GLU A CA 1
ATOM 3701 C C . GLU A 1 452 ? 33.375 35.812 -35.062 1 21.05 452 GLU A C 1
ATOM 3703 O O . GLU A 1 452 ? 33.656 34.594 -35.094 1 21.05 452 GLU A O 1
ATOM 3708 N N . ARG A 1 453 ? 34.375 36.688 -35.375 1 22.02 453 ARG A N 1
ATOM 3709 C CA . ARG A 1 453 ? 35.719 36.094 -35.375 1 22.02 453 ARG A CA 1
ATOM 3710 C C . ARG A 1 453 ? 36.031 35.375 -34.062 1 22.02 453 ARG A C 1
ATOM 3712 O O . ARG A 1 453 ? 36.594 34.281 -34.062 1 22.02 453 ARG A O 1
ATOM 3719 N N . GLY A 1 454 ? 36.25 36.188 -33.062 1 19.5 454 GLY A N 1
ATOM 3720 C CA . GLY A 1 454 ? 37.5 36.062 -32.344 1 19.5 454 GLY A CA 1
ATOM 3721 C C . GLY A 1 454 ? 37.594 34.75 -31.547 1 19.5 454 GLY A C 1
ATOM 3722 O O . GLY A 1 454 ? 38.469 33.938 -31.797 1 19.5 454 GLY A O 1
ATOM 3723 N N . MET A 1 455 ? 37.625 34.812 -30.078 1 18.83 455 MET A N 1
ATOM 3724 C CA . MET A 1 455 ? 38.562 34.156 -29.156 1 18.83 455 MET A CA 1
ATOM 3725 C C . MET A 1 455 ? 38.156 32.719 -28.906 1 18.83 455 MET A C 1
ATOM 3727 O O . MET A 1 455 ? 37 32.469 -28.5 1 18.83 455 MET A O 1
ATOM 3731 N N . GLU A 1 456 ? 38.719 31.672 -29.484 1 21.28 456 GLU A N 1
ATOM 3732 C CA . GLU A 1 456 ? 38.719 30.219 -29.578 1 21.28 456 GLU A CA 1
ATOM 3733 C C . GLU A 1 456 ? 38.969 29.578 -28.219 1 21.28 456 GLU A C 1
ATOM 3735 O O . GLU A 1 456 ? 40 28.953 -28 1 21.28 456 GLU A O 1
ATOM 3740 N N . GLN A 1 457 ? 38.875 30.266 -27.094 1 19.02 457 GLN A N 1
ATOM 3741 C CA . GLN A 1 457 ? 39.5 29.625 -25.953 1 19.02 457 GLN A CA 1
ATOM 3742 C C . GLN A 1 457 ? 39 28.203 -25.766 1 19.02 457 GLN A C 1
ATOM 3744 O O . GLN A 1 457 ? 37.812 27.938 -25.875 1 19.02 457 GLN A O 1
ATOM 3749 N N . ASN A 1 458 ? 39.875 27.156 -25.891 1 19.42 458 ASN A N 1
ATOM 3750 C CA . ASN A 1 458 ? 40.062 25.703 -25.891 1 19.42 458 ASN A CA 1
ATOM 3751 C C . ASN A 1 458 ? 39.469 25.062 -24.641 1 19.42 458 ASN A C 1
ATOM 3753 O O . ASN A 1 458 ? 40.094 25.047 -23.594 1 19.42 458 ASN A O 1
ATOM 3757 N N . PHE A 1 459 ? 38.281 25.391 -24.281 1 19.28 459 PHE A N 1
ATOM 3758 C CA . PHE A 1 459 ? 37.875 24.891 -22.969 1 19.28 459 PHE A CA 1
ATOM 3759 C C . PHE A 1 459 ? 37.875 23.359 -22.953 1 19.28 459 PHE A C 1
ATOM 3761 O O . PHE A 1 459 ? 37.188 22.734 -23.75 1 19.28 459 PHE A O 1
ATOM 3768 N N . HIS A 1 460 ? 39.031 22.734 -22.594 1 19.55 460 HIS A N 1
ATOM 3769 C CA . HIS A 1 460 ? 39.406 21.328 -22.469 1 19.55 460 HIS A CA 1
ATOM 3770 C C . HIS A 1 460 ? 38.344 20.547 -21.688 1 19.55 460 HIS A C 1
ATOM 3772 O O . HIS A 1 460 ? 38.031 20.906 -20.547 1 19.55 460 HIS A O 1
ATOM 3778 N N . GLN A 1 461 ? 37.469 20.031 -22.344 1 19.98 461 GLN A N 1
ATOM 3779 C CA . GLN A 1 461 ? 36.281 19.281 -21.906 1 19.98 461 GLN A CA 1
ATOM 3780 C C . GLN A 1 461 ? 36.688 17.969 -21.234 1 19.98 461 GLN A C 1
ATOM 3782 O O . GLN A 1 461 ? 37.094 17.016 -21.906 1 19.98 461 GLN A O 1
ATOM 3787 N N . GLU A 1 462 ? 37.5 18.016 -20.188 1 18.98 462 GLU A N 1
ATOM 3788 C CA . GLU A 1 462 ? 38 16.797 -19.547 1 18.98 462 GLU A CA 1
ATOM 3789 C C . GLU A 1 462 ? 36.844 15.812 -19.297 1 18.98 462 GLU A C 1
ATOM 3791 O O . GLU A 1 462 ? 35.844 16.156 -18.688 1 18.98 462 GLU A O 1
ATOM 3796 N N . PHE A 1 463 ? 36.781 14.867 -20.109 1 19.53 463 PHE A N 1
ATOM 3797 C CA . PHE A 1 463 ? 35.875 13.75 -20.328 1 19.53 463 PHE A CA 1
ATOM 3798 C C . PHE A 1 463 ? 35.812 12.852 -19.109 1 19.53 463 PHE A C 1
ATOM 3800 O O . PHE A 1 463 ? 36.844 12.336 -18.656 1 19.53 463 PHE A O 1
ATOM 3807 N N . TYR A 1 464 ? 35 13.117 -18.203 1 19.73 464 TYR A N 1
ATOM 3808 C CA . TYR A 1 464 ? 34.906 12.344 -16.969 1 19.73 464 TYR A CA 1
ATOM 3809 C C . TYR A 1 464 ? 34.625 10.883 -17.266 1 19.73 464 TYR A C 1
ATOM 3811 O O . TYR A 1 464 ? 33.812 10.57 -18.125 1 19.73 464 TYR A O 1
ATOM 3819 N N . THR A 1 465 ? 35.531 9.945 -17.188 1 20.06 465 THR A N 1
ATOM 3820 C CA . THR A 1 465 ? 35.625 8.5 -17.344 1 20.06 465 THR A CA 1
ATOM 3821 C C . THR A 1 465 ? 34.438 7.824 -16.656 1 20.06 465 THR A C 1
ATOM 3823 O O . THR A 1 465 ? 33.969 8.266 -15.594 1 20.06 465 THR A O 1
ATOM 3826 N N . PRO A 1 466 ? 33.844 6.902 -17.391 1 21.8 466 PRO A N 1
ATOM 3827 C CA . PRO A 1 466 ? 32.625 6.145 -17.141 1 21.8 466 PRO A CA 1
ATOM 3828 C C . PRO A 1 466 ? 32.688 5.289 -15.875 1 21.8 466 PRO A C 1
ATOM 3830 O O . PRO A 1 466 ? 33.625 4.473 -15.734 1 21.8 466 PRO A O 1
ATOM 3833 N N . PHE A 1 467 ? 32.5 5.754 -14.758 1 21.22 467 PHE A N 1
ATOM 3834 C CA . PHE A 1 467 ? 32.719 4.953 -13.555 1 21.22 467 PHE A CA 1
ATOM 3835 C C . PHE A 1 467 ? 31.891 3.678 -13.594 1 21.22 467 PHE A C 1
ATOM 3837 O O . PHE A 1 467 ? 30.719 3.701 -13.992 1 21.22 467 PHE A O 1
ATOM 3844 N N . ASP A 1 468 ? 32.438 2.545 -13.82 1 20.08 468 ASP A N 1
ATOM 3845 C CA . ASP A 1 468 ? 32.094 1.129 -13.812 1 20.08 468 ASP A CA 1
ATOM 3846 C C . ASP A 1 468 ? 31.234 0.781 -12.602 1 20.08 468 ASP A C 1
ATOM 3848 O O . ASP A 1 468 ? 31.641 1.041 -11.461 1 20.08 468 ASP A O 1
ATOM 3852 N N . SER A 1 469 ? 30 0.696 -12.812 1 22.45 469 SER A N 1
ATOM 3853 C CA . SER A 1 469 ? 28.938 0.464 -11.844 1 22.45 469 SER A CA 1
ATOM 3854 C C . SER A 1 469 ? 29.109 -0.873 -11.133 1 22.45 469 SER A C 1
ATOM 3856 O O . SER A 1 469 ? 28.828 -1.928 -11.703 1 22.45 469 SER A O 1
ATOM 3858 N N . GLN A 1 470 ? 30.188 -1.124 -10.594 1 21.72 470 GLN A N 1
ATOM 3859 C CA . GLN A 1 470 ? 30.375 -2.404 -9.922 1 21.72 470 GLN A CA 1
ATOM 3860 C C . GLN A 1 470 ? 29.281 -2.656 -8.891 1 21.72 470 GLN A C 1
ATOM 3862 O O . GLN A 1 470 ? 28.984 -1.787 -8.07 1 21.72 470 GLN A O 1
ATOM 3867 N N . ILE A 1 471 ? 28.406 -3.535 -9.25 1 23.38 471 ILE A N 1
ATOM 3868 C CA . ILE A 1 471 ? 27.375 -4.156 -8.43 1 23.38 471 ILE A CA 1
ATOM 3869 C C . ILE A 1 471 ? 28 -4.707 -7.152 1 23.38 471 ILE A C 1
ATOM 3871 O O . ILE A 1 471 ? 28.875 -5.566 -7.199 1 23.38 471 ILE A O 1
ATOM 3875 N N . PRO A 1 472 ? 28.25 -3.961 -6.23 1 22.03 472 PRO A N 1
ATOM 3876 C CA . PRO A 1 472 ? 29.031 -4.602 -5.168 1 22.03 472 PRO A CA 1
ATOM 3877 C C . PRO A 1 472 ? 28.406 -5.902 -4.68 1 22.03 472 PRO A C 1
ATOM 3879 O O . PRO A 1 472 ? 27.172 -6.035 -4.664 1 22.03 472 PRO A O 1
ATOM 3882 N N . SER A 1 473 ? 28.984 -6.969 -4.984 1 19.62 473 SER A N 1
ATOM 3883 C CA . SER A 1 473 ? 28.812 -8.312 -4.441 1 19.62 473 SER A CA 1
ATOM 3884 C C . SER A 1 473 ? 28.734 -8.289 -2.916 1 19.62 473 SER A C 1
ATOM 3886 O O . SER A 1 473 ? 29.672 -7.84 -2.252 1 19.62 473 SER A O 1
ATOM 3888 N N . VAL A 1 474 ? 27.609 -8.141 -2.469 1 20.94 474 VAL A N 1
ATOM 3889 C CA . VAL A 1 474 ? 27.391 -8.125 -1.027 1 20.94 474 VAL A CA 1
ATOM 3890 C C . VAL A 1 474 ? 27.922 -9.414 -0.407 1 20.94 474 VAL A C 1
ATOM 3892 O O . VAL A 1 474 ? 27.438 -10.508 -0.716 1 20.94 474 VAL A O 1
ATOM 3895 N N . SER A 1 475 ? 29.188 -9.547 -0.402 1 19.95 475 SER A N 1
ATOM 3896 C CA . SER A 1 475 ? 29.672 -10.688 0.368 1 19.95 475 SER A CA 1
ATOM 3897 C C . SER A 1 475 ? 29.094 -10.688 1.776 1 19.95 475 SER A C 1
ATOM 3899 O O . SER A 1 475 ? 29.141 -9.68 2.479 1 19.95 475 SER A O 1
ATOM 3901 N N . GLN A 1 476 ? 28.172 -11.586 2.061 1 20.02 476 GLN A N 1
ATOM 3902 C CA . GLN A 1 476 ? 27.484 -12.016 3.273 1 20.02 476 GLN A CA 1
ATOM 3903 C C . GLN A 1 476 ? 28.469 -12.352 4.379 1 20.02 476 GLN A C 1
ATOM 3905 O O . GLN A 1 476 ? 29.141 -13.383 4.32 1 20.02 476 GLN A O 1
ATOM 3910 N N . ASP A 1 477 ? 29.344 -11.469 4.602 1 20.09 477 ASP A N 1
ATOM 3911 C CA . ASP A 1 477 ? 30.156 -11.922 5.727 1 20.09 477 ASP A CA 1
ATOM 3912 C C . ASP A 1 477 ? 29.312 -12.102 6.98 1 20.09 477 ASP A C 1
ATOM 3914 O O . ASP A 1 477 ? 28.703 -11.148 7.461 1 20.09 477 ASP A O 1
ATOM 3918 N N . PHE A 1 478 ? 28.703 -13.305 7.152 1 19.23 478 PHE A N 1
ATOM 3919 C CA . PHE A 1 478 ? 28.016 -13.852 8.312 1 19.23 478 PHE A CA 1
ATOM 3920 C C . PHE A 1 478 ? 28.875 -13.773 9.555 1 19.23 478 PHE A C 1
ATOM 3922 O O . PHE A 1 478 ? 29.75 -14.617 9.766 1 19.23 478 PHE A O 1
ATOM 3929 N N . THR A 1 479 ? 29.453 -12.609 9.758 1 20.08 479 THR A N 1
ATOM 3930 C CA . THR A 1 479 ? 30.188 -12.734 11.008 1 20.08 479 THR A CA 1
ATOM 3931 C C . THR A 1 479 ? 29.25 -13.102 12.156 1 20.08 479 THR A C 1
ATOM 3933 O O . THR A 1 479 ? 28.234 -12.445 12.367 1 20.08 479 THR A O 1
ATOM 3936 N N . GLN A 1 480 ? 29.188 -14.391 12.531 1 18.94 480 GLN A N 1
ATOM 3937 C CA . GLN A 1 480 ? 28.641 -15.07 13.703 1 18.94 480 GLN A CA 1
ATOM 3938 C C . GLN A 1 480 ? 29.141 -14.438 14.992 1 18.94 480 GLN A C 1
ATOM 3940 O O . GLN A 1 480 ? 30.281 -14.648 15.398 1 18.94 480 GLN A O 1
ATOM 3945 N N . GLU A 1 481 ? 29.141 -13.102 15.055 1 19.53 481 GLU A N 1
ATOM 3946 C CA . GLU A 1 481 ? 29.625 -12.656 16.359 1 19.53 481 GLU A CA 1
ATOM 3947 C C . GLU A 1 481 ? 28.906 -13.391 17.484 1 19.53 481 GLU A C 1
ATOM 3949 O O . GLU A 1 481 ? 27.688 -13.492 17.5 1 19.53 481 GLU A O 1
ATOM 3954 N N . ASN A 1 482 ? 29.609 -14.328 18.094 1 19.25 482 ASN A N 1
ATOM 3955 C CA . ASN A 1 482 ? 29.422 -15.102 19.312 1 19.25 482 ASN A CA 1
ATOM 3956 C C . ASN A 1 482 ? 29.047 -14.211 20.5 1 19.25 482 ASN A C 1
ATOM 3958 O O . ASN A 1 482 ? 29.844 -13.359 20.906 1 19.25 482 ASN A O 1
ATOM 3962 N N . TYR A 1 483 ? 27.953 -13.617 20.406 1 18.08 483 TYR A N 1
ATOM 3963 C CA . TYR A 1 483 ? 27.547 -12.859 21.578 1 18.08 483 TYR A CA 1
ATOM 3964 C C . TYR A 1 483 ? 27.906 -13.602 22.859 1 18.08 483 TYR A C 1
ATOM 3966 O O . TYR A 1 483 ? 27.547 -14.766 23.031 1 18.08 483 TYR A O 1
ATOM 3974 N N . PHE A 1 484 ? 29.109 -13.289 23.359 1 18.39 484 PHE A N 1
ATOM 3975 C CA . PHE A 1 484 ? 29.75 -13.703 24.609 1 18.39 484 PHE A CA 1
ATOM 3976 C C . PHE A 1 484 ? 28.734 -13.711 25.75 1 18.39 484 PHE A C 1
ATOM 3978 O O . PHE A 1 484 ? 27.844 -12.867 25.812 1 18.39 484 PHE A O 1
ATOM 3985 N N . ALA A 1 485 ? 28.562 -14.93 26.312 1 19.36 485 ALA A N 1
ATOM 3986 C CA . ALA A 1 485 ? 27.875 -15.32 27.531 1 19.36 485 ALA A CA 1
ATOM 3987 C C . ALA A 1 485 ? 28.328 -14.461 28.719 1 19.36 485 ALA A C 1
ATOM 3989 O O . ALA A 1 485 ? 29.5 -14.5 29.109 1 19.36 485 ALA A O 1
ATOM 3990 N N . PRO A 1 486 ? 27.984 -13.117 28.703 1 17.97 486 PRO A N 1
ATOM 3991 C CA . PRO A 1 486 ? 28.5 -12.453 29.906 1 17.97 486 PRO A CA 1
ATOM 3992 C C . PRO A 1 486 ? 28.422 -13.328 31.141 1 17.97 486 PRO A C 1
ATOM 3994 O O . PRO A 1 486 ? 27.578 -14.219 31.219 1 17.97 486 PRO A O 1
ATOM 3997 N N . ASN A 1 487 ? 29.547 -13.625 31.766 1 18.89 487 ASN A N 1
ATOM 3998 C CA . ASN A 1 487 ? 29.797 -14.25 33.062 1 18.89 487 ASN A CA 1
ATOM 3999 C C . ASN A 1 487 ? 28.781 -13.789 34.094 1 18.89 487 ASN A C 1
ATOM 4001 O O . ASN A 1 487 ? 28.266 -12.664 34.031 1 18.89 487 ASN A O 1
ATOM 4005 N N . GLN A 1 488 ? 28.25 -14.711 34.906 1 19.84 488 GLN A N 1
ATOM 4006 C CA . GLN A 1 488 ? 27.359 -14.766 36.031 1 19.84 488 GLN A CA 1
ATOM 4007 C C . GLN A 1 488 ? 27.797 -13.812 37.156 1 19.84 488 GLN A C 1
ATOM 4009 O O . GLN A 1 488 ? 27.172 -13.75 38.219 1 19.84 488 GLN A O 1
ATOM 4014 N N . GLU A 1 489 ? 28.844 -12.938 36.969 1 18.27 489 GLU A N 1
ATOM 4015 C CA . GLU A 1 489 ? 29.203 -12.625 38.375 1 18.27 489 GLU A CA 1
ATOM 4016 C C . GLU A 1 489 ? 27.969 -12.195 39.156 1 18.27 489 GLU A C 1
ATOM 4018 O O . GLU A 1 489 ? 27.062 -11.578 38.625 1 18.27 489 GLU A O 1
ATOM 4023 N N . ASP A 1 490 ? 27.828 -12.672 40.5 1 19.16 490 ASP A N 1
ATOM 4024 C CA . ASP A 1 490 ? 27 -12.766 41.719 1 19.16 490 ASP A CA 1
ATOM 4025 C C . ASP A 1 490 ? 26.625 -11.375 42.219 1 19.16 490 ASP A C 1
ATOM 4027 O O . ASP A 1 490 ? 25.891 -11.25 43.188 1 19.16 490 ASP A O 1
ATOM 4031 N N . SER A 1 491 ? 27.344 -10.234 41.75 1 17.86 491 SER A N 1
ATOM 4032 C CA . SER A 1 491 ? 27.547 -9.305 42.844 1 17.86 491 SER A CA 1
ATOM 4033 C C . SER A 1 491 ? 26.203 -8.828 43.406 1 17.86 491 SER A C 1
ATOM 4035 O O . SER A 1 491 ? 25.219 -8.695 42.688 1 17.86 491 SER A O 1
ATOM 4037 N N . ASN A 1 492 ? 26.062 -8.703 44.812 1 18.86 492 ASN A N 1
ATOM 4038 C CA . ASN A 1 492 ? 25.188 -8.492 45.938 1 18.86 492 ASN A CA 1
ATOM 4039 C C . ASN A 1 492 ? 24.5 -7.133 45.875 1 18.86 492 ASN A C 1
ATOM 4041 O O . ASN A 1 492 ? 23.953 -6.652 46.875 1 18.86 492 ASN A O 1
ATOM 4045 N N . MET A 1 493 ? 24.516 -6.402 44.75 1 18.02 493 MET A N 1
ATOM 4046 C CA . MET A 1 493 ? 24.391 -5.012 45.188 1 18.02 493 MET A CA 1
ATOM 4047 C C . MET A 1 493 ? 23.141 -4.82 46.031 1 18.02 493 MET A C 1
ATOM 4049 O O . MET A 1 493 ? 22.062 -5.316 45.688 1 18.02 493 MET A O 1
ATOM 4053 N N . PRO A 1 494 ? 23.297 -4.074 47.219 1 18.61 494 PRO A N 1
ATOM 4054 C CA . PRO A 1 494 ? 22.469 -4.008 48.438 1 18.61 494 PRO A CA 1
ATOM 4055 C C . PRO A 1 494 ? 21.031 -3.568 48.156 1 18.61 494 PRO A C 1
ATOM 4057 O O . PRO A 1 494 ? 20.75 -3.053 47.062 1 18.61 494 PRO A O 1
ATOM 4060 N N . ASN A 1 495 ? 20.141 -3.701 49.156 1 18.81 495 ASN A N 1
ATOM 4061 C CA . ASN A 1 495 ? 18.766 -3.727 49.688 1 18.81 495 ASN A CA 1
ATOM 4062 C C . ASN A 1 495 ? 18.141 -2.338 49.656 1 18.81 495 ASN A C 1
ATOM 4064 O O . ASN A 1 495 ? 17.125 -2.107 50.312 1 18.81 495 ASN A O 1
ATOM 4068 N N . PHE A 1 496 ? 18.609 -1.347 48.781 1 18.19 496 PHE A N 1
ATOM 4069 C CA . PHE A 1 496 ? 18.281 -0.035 49.344 1 18.19 496 PHE A CA 1
ATOM 4070 C C . PHE A 1 496 ? 16.797 0.09 49.594 1 18.19 496 PHE A C 1
ATOM 4072 O O . PHE A 1 496 ? 15.977 -0.274 48.75 1 18.19 496 PHE A O 1
ATOM 4079 N N . GLU A 1 497 ? 16.438 0.275 50.875 1 17.75 497 GLU A N 1
ATOM 4080 C CA . GLU A 1 497 ? 15.195 0.408 51.625 1 17.75 497 GLU A CA 1
ATOM 4081 C C . GLU A 1 497 ? 14.359 1.575 51.125 1 17.75 497 GLU A C 1
ATOM 4083 O O . GLU A 1 497 ? 14.852 2.697 51 1 17.75 497 GLU A O 1
ATOM 4088 N N . ALA A 1 498 ? 13.547 1.299 50.156 1 18.36 498 ALA A N 1
ATOM 4089 C CA . ALA A 1 498 ? 12.617 2.32 49.688 1 18.36 498 ALA A CA 1
ATOM 4090 C C . ALA A 1 498 ? 12 3.086 50.844 1 18.36 498 ALA A C 1
ATOM 4092 O O . ALA A 1 498 ? 11.336 2.498 51.688 1 18.36 498 ALA A O 1
ATOM 4093 N N . GLY A 1 499 ? 12.758 4.121 51.375 1 17.86 499 GLY A N 1
ATOM 4094 C CA . GLY A 1 499 ? 12.336 4.969 52.5 1 17.86 499 GLY A CA 1
ATOM 4095 C C . GLY A 1 499 ? 10.891 5.426 52.375 1 17.86 499 GLY A C 1
ATOM 4096 O O . GLY A 1 499 ? 10.289 5.316 51.312 1 17.86 499 GLY A O 1
ATOM 4097 N N . SER A 1 500 ? 10.281 5.953 53.531 1 18.33 500 SER A N 1
ATOM 4098 C CA . SER A 1 500 ? 9.023 6.219 54.219 1 18.33 500 SER A CA 1
ATOM 4099 C C . SER A 1 500 ? 8.188 7.25 53.469 1 18.33 500 SER A C 1
ATOM 4101 O O . SER A 1 500 ? 8.719 8.031 52.656 1 18.33 500 SER A O 1
ATOM 4103 N N . PRO A 1 501 ? 6.859 7.152 53.594 1 19.17 501 PRO A N 1
ATOM 4104 C CA . PRO A 1 501 ? 5.68 7.871 53.094 1 19.17 501 PRO A CA 1
ATOM 4105 C C . PRO A 1 501 ? 5.734 9.367 53.406 1 19.17 501 PRO A C 1
ATOM 4107 O O . PRO A 1 501 ? 5.75 9.758 54.594 1 19.17 501 PRO A O 1
ATOM 4110 N N . ILE A 1 502 ? 6.762 10.203 53.125 1 17.94 502 ILE A N 1
ATOM 4111 C CA . ILE A 1 502 ? 6.762 11.453 53.875 1 17.94 502 ILE A CA 1
ATOM 4112 C C . ILE A 1 502 ? 5.41 12.148 53.719 1 17.94 502 ILE A C 1
ATOM 4114 O O . ILE A 1 502 ? 4.938 12.359 52.594 1 17.94 502 ILE A O 1
ATOM 4118 N N . PRO A 1 503 ? 4.578 12.375 54.844 1 19.36 503 PRO A N 1
ATOM 4119 C CA . PRO A 1 503 ? 3.295 13 55.188 1 19.36 503 PRO A CA 1
ATOM 4120 C C . PRO A 1 503 ? 3.221 14.461 54.75 1 19.36 503 PRO A C 1
ATOM 4122 O O . PRO A 1 503 ? 4.039 15.273 55.188 1 19.36 503 PRO A O 1
ATOM 4125 N N . PHE A 1 504 ? 3.369 14.891 53.531 1 16.41 504 PHE A N 1
ATOM 4126 C CA . PHE A 1 504 ? 3.48 16.344 53.406 1 16.41 504 PHE A CA 1
ATOM 4127 C C . PHE A 1 504 ? 2.254 17.031 53.969 1 16.41 504 PHE A C 1
ATOM 4129 O O . PHE A 1 504 ? 1.131 16.797 53.531 1 16.41 504 PHE A O 1
ATOM 4136 N N . ASN A 1 505 ? 2.176 17.484 55.281 1 16.48 505 ASN A N 1
ATOM 4137 C CA . ASN A 1 505 ? 1.34 18.25 56.219 1 16.48 505 ASN A CA 1
ATOM 4138 C C . ASN A 1 505 ? 1.078 19.656 55.688 1 16.48 505 ASN A C 1
ATOM 4140 O O . ASN A 1 505 ? 1.657 20.625 56.156 1 16.48 505 ASN A O 1
ATOM 4144 N N . LEU A 1 506 ? 0.849 20 54.438 1 15.78 506 LEU A N 1
ATOM 4145 C CA . LEU A 1 506 ? 0.791 21.453 54.312 1 15.78 506 LEU A CA 1
ATOM 4146 C C . LEU A 1 506 ? -0.353 22.031 55.125 1 15.78 506 LEU A C 1
ATOM 4148 O O . LEU A 1 506 ? -1.522 21.734 54.875 1 15.78 506 LEU A O 1
ATOM 4152 N N . ASN A 1 507 ? -0.327 22.359 56.5 1 15.73 507 ASN A N 1
ATOM 4153 C CA . ASN A 1 507 ? -1.052 23.031 57.562 1 15.73 507 ASN A CA 1
ATOM 4154 C C . ASN A 1 507 ? -1.635 24.359 57.125 1 15.73 507 ASN A C 1
ATOM 4156 O O . ASN A 1 507 ? -2.816 24.641 57.344 1 15.73 507 ASN A O 1
ATOM 4160 N N . ASN A 1 508 ? -0.915 25.562 57.031 1 15.66 508 ASN A N 1
ATOM 4161 C CA . ASN A 1 508 ? -1.126 26.672 57.969 1 15.66 508 ASN A CA 1
ATOM 4162 C C . ASN A 1 508 ? -2.1 27.703 57.375 1 15.66 508 ASN A C 1
ATOM 4164 O O . ASN A 1 508 ? -2.236 28.797 57.906 1 15.66 508 ASN A O 1
ATOM 4168 N N . ARG A 1 509 ? -2.699 27.812 56.219 1 17.91 509 ARG A N 1
ATOM 4169 C CA . ARG A 1 509 ? -3.025 29.234 56.062 1 17.91 509 ARG A CA 1
ATOM 4170 C C . ARG A 1 509 ? -4.055 29.672 57.094 1 17.91 509 ARG A C 1
ATOM 4172 O O . ARG A 1 509 ? -4.941 28.906 57.469 1 17.91 509 ARG A O 1
ATOM 4179 N N . PRO A 1 510 ? -4.051 31.047 57.594 1 17.48 510 PRO A N 1
ATOM 4180 C CA . PRO A 1 510 ? -4.543 31.891 58.688 1 17.48 510 PRO A CA 1
ATOM 4181 C C . PRO A 1 510 ? -6.043 32.156 58.594 1 17.48 510 PRO A C 1
ATOM 4183 O O . PRO A 1 510 ? -6.648 31.953 57.531 1 17.48 510 PRO A O 1
ATOM 4186 N N . SER A 1 511 ? -6.664 32.906 59.688 1 16.81 511 SER A N 1
ATOM 4187 C CA . SER A 1 511 ? -7.77 33.344 60.531 1 16.81 511 SER A CA 1
ATOM 4188 C C . SER A 1 511 ? -8.422 34.625 60 1 16.81 511 SER A C 1
ATOM 4190 O O . SER A 1 511 ? -9.25 35.25 60.656 1 16.81 511 SER A O 1
ATOM 4192 N N . ARG A 1 512 ? -8.93 35 58.781 1 17.08 512 ARG A N 1
ATOM 4193 C CA . ARG A 1 512 ? -9.5 36.344 58.688 1 17.08 512 ARG A CA 1
ATOM 4194 C C . ARG A 1 512 ? -10.773 36.438 59.5 1 17.08 512 ARG A C 1
ATOM 4196 O O . ARG A 1 512 ? -11.766 35.75 59.219 1 17.08 512 ARG A O 1
ATOM 4203 N N . ASP A 1 513 ? -10.867 36.938 60.812 1 15.53 513 ASP A N 1
ATOM 4204 C CA . ASP A 1 513 ? -11.805 37.5 61.781 1 15.53 513 ASP A CA 1
ATOM 4205 C C . ASP A 1 513 ? -12.305 38.875 61.312 1 15.53 513 ASP A C 1
ATOM 4207 O O . ASP A 1 513 ? -12.922 39.594 62.094 1 15.53 513 ASP A O 1
ATOM 4211 N N . ALA A 1 514 ? -12.297 39.625 60.281 1 17.16 514 ALA A N 1
ATOM 4212 C CA . ALA A 1 514 ? -12.773 41 60.5 1 17.16 514 ALA A CA 1
ATOM 4213 C C . ALA A 1 514 ? -14.281 41 60.719 1 17.16 514 ALA A C 1
ATOM 4215 O O . ALA A 1 514 ? -15.031 40.406 59.969 1 17.16 514 ALA A O 1
ATOM 4216 N N . ARG A 1 515 ? -14.875 41.938 61.75 1 17.2 515 ARG A N 1
ATOM 4217 C CA . ARG A 1 515 ? -15.859 42.438 62.719 1 17.2 515 ARG A CA 1
ATOM 4218 C C . ARG A 1 515 ? -16.703 43.531 62.094 1 17.2 515 ARG A C 1
ATOM 4220 O O . ARG A 1 515 ? -17.672 44 62.719 1 17.2 515 ARG A O 1
ATOM 4227 N N . ARG A 1 516 ? -16.609 44.406 61.125 1 19.02 516 ARG A N 1
ATOM 4228 C CA . ARG A 1 516 ? -17.406 45.562 61.531 1 19.02 516 ARG A CA 1
ATOM 4229 C C . ARG A 1 516 ? -18.875 45.188 61.656 1 19.02 516 ARG A C 1
ATOM 4231 O O . ARG A 1 516 ? -19.328 44.219 61.062 1 19.02 516 ARG A O 1
ATOM 4238 N N . PRO A 1 517 ? -19.781 46.25 62.219 1 21.56 517 PRO A N 1
ATOM 4239 C CA . PRO A 1 517 ? -20.828 46.781 63.094 1 21.56 517 PRO A CA 1
ATOM 4240 C C . PRO A 1 517 ? -22.172 46.938 62.406 1 21.56 517 PRO A C 1
ATOM 4242 O O . PRO A 1 517 ? -22.25 46.844 61.188 1 21.56 517 PRO A O 1
ATOM 4245 N N . PRO A 1 518 ? -23.078 48.031 63 1 22.59 518 PRO A N 1
ATOM 4246 C CA . PRO A 1 518 ? -24.406 48.469 63.438 1 22.59 518 PRO A CA 1
ATOM 4247 C C . PRO A 1 518 ? -25.094 49.344 62.406 1 22.59 518 PRO A C 1
ATOM 4249 O O . PRO A 1 518 ? -26.312 49.594 62.5 1 22.59 518 PRO A O 1
ATOM 4252 N N . CYS A 1 519 ? -24.609 50.188 61.469 1 20.91 519 CYS A N 1
ATOM 4253 C CA . CYS A 1 519 ? -25.375 51.438 61.406 1 20.91 519 CYS A CA 1
ATOM 4254 C C . CYS A 1 519 ? -26.844 51.156 61.188 1 20.91 519 CYS A C 1
ATOM 4256 O O . CYS A 1 519 ? -27.219 50.156 60.594 1 20.91 519 CYS A O 1
ATOM 4258 N N . GLY A 1 520 ? -27.812 52.062 61.812 1 21.66 520 GLY A N 1
ATOM 4259 C CA . GLY A 1 520 ? -29.016 52.844 62.031 1 21.66 520 GLY A CA 1
ATOM 4260 C C . GLY A 1 520 ? -29.703 53.219 60.719 1 21.66 520 GLY A C 1
ATOM 4261 O O . GLY A 1 520 ? -30.688 52.594 60.312 1 21.66 520 GLY A O 1
ATOM 4262 N N . THR A 1 521 ? -29.641 54.719 60.531 1 21.44 521 THR A N 1
ATOM 4263 C CA . THR A 1 521 ? -30.312 55.812 59.844 1 21.44 521 THR A CA 1
ATOM 4264 C C . THR A 1 521 ? -30.188 55.656 58.312 1 21.44 521 THR A C 1
ATOM 4266 O O . THR A 1 521 ? -29.125 55.281 57.812 1 21.44 521 THR A O 1
ATOM 4269 N N . MET B 1 1 ? -23.984 -9.172 16.078 1 68.38 1 MET B N 1
ATOM 4270 C CA . MET B 1 1 ? -23.922 -10.609 15.805 1 68.38 1 MET B CA 1
ATOM 4271 C C . MET B 1 1 ? -22.578 -11.195 16.234 1 68.38 1 MET B C 1
ATOM 4273 O O . MET B 1 1 ? -22.438 -12.414 16.297 1 68.38 1 MET B O 1
ATOM 4277 N N . ASN B 1 2 ? -21.578 -10.398 16.719 1 80.62 2 ASN B N 1
ATOM 4278 C CA . ASN B 1 2 ? -20.25 -10.789 17.172 1 80.62 2 ASN B CA 1
ATOM 4279 C C . ASN B 1 2 ? -19.5 -11.586 16.109 1 80.62 2 ASN B C 1
ATOM 4281 O O . ASN B 1 2 ? -19.078 -12.719 16.359 1 80.62 2 ASN B O 1
ATOM 4285 N N . LEU B 1 3 ? -19.391 -10.984 14.945 1 87.19 3 LEU B N 1
ATOM 4286 C CA . LEU B 1 3 ? -18.719 -11.617 13.812 1 87.19 3 LEU B CA 1
ATOM 4287 C C . LEU B 1 3 ? -17.203 -11.57 13.984 1 87.19 3 LEU B C 1
ATOM 4289 O O . LEU B 1 3 ? -16.672 -10.594 14.516 1 87.19 3 LEU B O 1
ATOM 4293 N N . GLY B 1 4 ? -16.594 -12.695 13.633 1 89.25 4 GLY B N 1
ATOM 4294 C CA . GLY B 1 4 ? -15.148 -12.773 13.508 1 89.25 4 GLY B CA 1
ATOM 4295 C C . GLY B 1 4 ? -14.695 -13.211 12.125 1 89.25 4 GLY B C 1
ATOM 4296 O O . GLY B 1 4 ? -15.516 -13.547 11.273 1 89.25 4 GLY B O 1
ATOM 4297 N N . VAL B 1 5 ? -13.469 -13.094 11.922 1 93.81 5 VAL B N 1
ATOM 4298 C CA . VAL B 1 5 ? -12.906 -13.469 10.633 1 93.81 5 VAL B CA 1
ATOM 4299 C C . VAL B 1 5 ? -12.281 -14.859 10.719 1 93.81 5 VAL B C 1
ATOM 4301 O O . VAL B 1 5 ? -11.445 -15.109 11.586 1 93.81 5 VAL B O 1
ATOM 4304 N N . ASN B 1 6 ? -12.773 -15.719 9.938 1 94.12 6 ASN B N 1
ATOM 4305 C CA . ASN B 1 6 ? -12.141 -17.016 9.711 1 94.12 6 ASN B CA 1
ATOM 4306 C C . ASN B 1 6 ? -11.195 -16.969 8.508 1 94.12 6 ASN B C 1
ATOM 4308 O O . ASN B 1 6 ? -11.641 -16.812 7.371 1 94.12 6 ASN B O 1
ATOM 4312 N N . PRO B 1 7 ? -9.953 -17.125 8.766 1 94.06 7 PRO B N 1
ATOM 4313 C CA . PRO B 1 7 ? -9.023 -17 7.641 1 94.06 7 PRO B CA 1
ATOM 4314 C C . PRO B 1 7 ? -9.227 -18.078 6.586 1 94.06 7 PRO B C 1
ATOM 4316 O O . PRO B 1 7 ? -8.844 -17.906 5.426 1 94.06 7 PRO B O 1
ATOM 4319 N N . GLY B 1 8 ? -9.852 -19.156 6.984 1 92.56 8 GLY B N 1
ATOM 4320 C CA . GLY B 1 8 ? -9.969 -20.328 6.133 1 92.56 8 GLY B CA 1
ATOM 4321 C C . GLY B 1 8 ? -8.922 -21.375 6.43 1 92.56 8 GLY B C 1
ATOM 4322 O O . GLY B 1 8 ? -8.023 -21.156 7.25 1 92.56 8 GLY B O 1
ATOM 4323 N N . PRO B 1 9 ? -8.961 -22.516 5.789 1 94.81 9 PRO B N 1
ATOM 4324 C CA . PRO B 1 9 ? -10.078 -22.938 4.934 1 94.81 9 PRO B CA 1
ATOM 4325 C C . PRO B 1 9 ? -11.352 -23.219 5.727 1 94.81 9 PRO B C 1
ATOM 4327 O O . PRO B 1 9 ? -11.281 -23.578 6.906 1 94.81 9 PRO B O 1
ATOM 4330 N N . LEU B 1 10 ? -12.484 -23.031 5.121 1 93.62 10 LEU B N 1
ATOM 4331 C CA . LEU B 1 10 ? -13.758 -23.391 5.73 1 93.62 10 LEU B CA 1
ATOM 4332 C C . LEU B 1 10 ? -14.031 -24.875 5.617 1 93.62 10 LEU B C 1
ATOM 4334 O O . LEU B 1 10 ? -14.703 -25.469 6.469 1 93.62 10 LEU B O 1
ATOM 4338 N N . ASN B 1 11 ? -13.578 -25.469 4.543 1 94.31 11 ASN B N 1
ATOM 4339 C CA . ASN B 1 11 ? -13.562 -26.891 4.262 1 94.31 11 ASN B CA 1
ATOM 4340 C C . ASN B 1 11 ? -12.141 -27.422 4.121 1 94.31 11 ASN B C 1
ATOM 4342 O O . ASN B 1 11 ? -11.406 -27.016 3.219 1 94.31 11 ASN B O 1
ATOM 4346 N N . GLU B 1 12 ? -11.742 -28.406 4.879 1 92.56 12 GLU B N 1
ATOM 4347 C CA . GLU B 1 12 ? -10.344 -28.812 4.988 1 92.56 12 GLU B CA 1
ATOM 4348 C C . GLU B 1 12 ? -10.055 -30.031 4.125 1 92.56 12 GLU B C 1
ATOM 4350 O O . GLU B 1 12 ? -9.008 -30.672 4.266 1 92.56 12 GLU B O 1
ATOM 4355 N N . ASP B 1 13 ? -10.867 -30.312 3.234 1 92.94 13 ASP B N 1
ATOM 4356 C CA . ASP B 1 13 ? -10.703 -31.531 2.451 1 92.94 13 ASP B CA 1
ATOM 4357 C C . ASP B 1 13 ? -9.523 -31.422 1.491 1 92.94 13 ASP B C 1
ATOM 4359 O O . ASP B 1 13 ? -8.938 -32.438 1.098 1 92.94 13 ASP B O 1
ATOM 4363 N N . VAL B 1 14 ? -9.219 -30.203 1.095 1 94.5 14 VAL B N 1
ATOM 4364 C CA . VAL B 1 14 ? -8.117 -30 0.155 1 94.5 14 VAL B CA 1
ATOM 4365 C C . VAL B 1 14 ? -6.848 -29.641 0.917 1 94.5 14 VAL B C 1
ATOM 4367 O O . VAL B 1 14 ? -5.793 -30.234 0.7 1 94.5 14 VAL B O 1
ATOM 4370 N N . LEU B 1 15 ? -6.961 -28.688 1.809 1 94.38 15 LEU B N 1
ATOM 4371 C CA . LEU B 1 15 ? -5.828 -28.281 2.625 1 94.38 15 LEU B CA 1
ATOM 4372 C C . LEU B 1 15 ? -5.809 -29.016 3.955 1 94.38 15 LEU B C 1
ATOM 4374 O O . LEU B 1 15 ? -6.473 -28.609 4.91 1 94.38 15 LEU B O 1
ATOM 4378 N N . PHE B 1 16 ? -4.957 -30.125 4.023 1 90.06 16 PHE B N 1
ATOM 4379 C CA . PHE B 1 16 ? -5.031 -31.016 5.176 1 90.06 16 PHE B CA 1
ATOM 4380 C C . PHE B 1 16 ? -3.691 -31.094 5.895 1 90.06 16 PHE B C 1
ATOM 4382 O O . PHE B 1 16 ? -3.561 -31.781 6.906 1 90.06 16 PHE B O 1
ATOM 4389 N N . LEU B 1 17 ? -2.689 -30.5 5.43 1 83.06 17 LEU B N 1
ATOM 4390 C CA . LEU B 1 17 ? -1.396 -30.594 6.102 1 83.06 17 LEU B CA 1
ATOM 4391 C C . LEU B 1 17 ? -1.412 -29.828 7.418 1 83.06 17 LEU B C 1
ATOM 4393 O O . LEU B 1 17 ? -2.109 -28.812 7.543 1 83.06 17 LEU B O 1
ATOM 4397 N N . PRO B 1 18 ? -0.635 -30.453 8.359 1 64.19 18 PRO B N 1
ATOM 4398 C CA . PRO B 1 18 ? -0.63 -29.938 9.727 1 64.19 18 PRO B CA 1
ATOM 4399 C C . PRO B 1 18 ? -0.218 -28.469 9.805 1 64.19 18 PRO B C 1
ATOM 4401 O O . PRO B 1 18 ? 0.485 -27.969 8.922 1 64.19 18 PRO B O 1
ATOM 4404 N N . ASP B 1 19 ? -0.688 -27.75 10.836 1 66.69 19 ASP B N 1
ATOM 4405 C CA . ASP B 1 19 ? -0.862 -26.297 10.836 1 66.69 19 ASP B CA 1
ATOM 4406 C C . ASP B 1 19 ? 0.435 -25.594 11.219 1 66.69 19 ASP B C 1
ATOM 4408 O O . ASP B 1 19 ? 0.649 -25.266 12.391 1 66.69 19 ASP B O 1
ATOM 4412 N N . THR B 1 20 ? 1.583 -25.922 10.594 1 86.19 20 THR B N 1
ATOM 4413 C CA . THR B 1 20 ? 2.758 -25.078 10.812 1 86.19 20 THR B CA 1
ATOM 4414 C C . THR B 1 20 ? 2.91 -24.047 9.703 1 86.19 20 THR B C 1
ATOM 4416 O O . THR B 1 20 ? 3.977 -23.453 9.547 1 86.19 20 THR B O 1
ATOM 4419 N N . HIS B 1 21 ? 1.906 -23.953 9.055 1 94.06 21 HIS B N 1
ATOM 4420 C CA . HIS B 1 21 ? 1.992 -23.031 7.934 1 94.06 21 HIS B CA 1
ATOM 4421 C C . HIS B 1 21 ? 2.115 -21.578 8.422 1 94.06 21 HIS B C 1
ATOM 4423 O O . HIS B 1 21 ? 1.41 -21.172 9.344 1 94.06 21 HIS B O 1
ATOM 4429 N N . ARG B 1 22 ? 2.908 -20.891 7.812 1 94.94 22 ARG B N 1
ATOM 4430 C CA . ARG B 1 22 ? 3.209 -19.516 8.234 1 94.94 22 ARG B CA 1
ATOM 4431 C C . ARG B 1 22 ? 1.977 -18.625 8.125 1 94.94 22 ARG B C 1
ATOM 4433 O O . ARG B 1 22 ? 1.829 -17.672 8.883 1 94.94 22 ARG B O 1
ATOM 4440 N N . ALA B 1 23 ? 1.072 -18.891 7.188 1 94.88 23 ALA B N 1
ATOM 4441 C CA . ALA B 1 23 ? -0.154 -18.109 7.059 1 94.88 23 ALA B CA 1
ATOM 4442 C C . ALA B 1 23 ? -0.974 -18.156 8.344 1 94.88 23 ALA B C 1
ATOM 4444 O O . ALA B 1 23 ? -1.477 -17.125 8.805 1 94.88 23 ALA B O 1
ATOM 4445 N N . ARG B 1 24 ? -1.025 -19.297 8.875 1 93.69 24 ARG B N 1
ATOM 4446 C CA . ARG B 1 24 ? -1.767 -19.453 10.117 1 93.69 24 ARG B CA 1
ATOM 4447 C C . ARG B 1 24 ? -1.045 -18.766 11.273 1 93.69 24 ARG B C 1
ATOM 4449 O O . ARG B 1 24 ? -1.678 -18.109 12.109 1 93.69 24 ARG B O 1
ATOM 4456 N N . ALA B 1 25 ? 0.198 -18.938 11.32 1 95.25 25 ALA B N 1
ATOM 4457 C CA . ALA B 1 25 ? 1.001 -18.328 12.375 1 95.25 25 ALA B CA 1
ATOM 4458 C C . ALA B 1 25 ? 0.898 -16.797 12.328 1 95.25 25 ALA B C 1
ATOM 4460 O O . ALA B 1 25 ? 0.877 -16.141 13.367 1 95.25 25 ALA B O 1
ATOM 4461 N N . LEU B 1 26 ? 0.838 -16.266 11.172 1 95 26 LEU B N 1
ATOM 4462 C CA . LEU B 1 26 ? 0.704 -14.82 11.008 1 95 26 LEU B CA 1
ATOM 4463 C C . LEU B 1 26 ? -0.672 -14.352 11.461 1 95 26 LEU B C 1
ATOM 4465 O O . LEU B 1 26 ? -0.783 -13.344 12.172 1 95 26 LEU B O 1
ATOM 4469 N N . PHE B 1 27 ? -1.639 -15.102 11.109 1 94.56 27 PHE B N 1
ATOM 4470 C CA . PHE B 1 27 ? -3.006 -14.719 11.445 1 94.56 27 PHE B CA 1
ATOM 4471 C C . PHE B 1 27 ? -3.219 -14.734 12.953 1 94.56 27 PHE B C 1
ATOM 4473 O O . PHE B 1 27 ? -3.912 -13.867 13.5 1 94.56 27 PHE B O 1
ATOM 4480 N N . THR B 1 28 ? -2.584 -15.664 13.602 1 92.56 28 THR B N 1
ATOM 4481 C CA . THR B 1 28 ? -2.768 -15.828 15.039 1 92.56 28 THR B CA 1
ATOM 4482 C C . THR B 1 28 ? -1.732 -15.016 15.812 1 92.56 28 THR B C 1
ATOM 4484 O O . THR B 1 28 ? -1.658 -15.109 17.031 1 92.56 28 THR B O 1
ATOM 4487 N N . ASN B 1 29 ? -0.874 -14.305 15.117 1 90.88 29 ASN B N 1
ATOM 4488 C CA . ASN B 1 29 ? 0.175 -13.484 15.719 1 90.88 29 ASN B CA 1
ATOM 4489 C C . ASN B 1 29 ? 1.181 -14.336 16.484 1 90.88 29 ASN B C 1
ATOM 4491 O O . ASN B 1 29 ? 1.707 -13.906 17.516 1 90.88 29 ASN B O 1
ATOM 4495 N N . THR B 1 30 ? 1.289 -15.562 16.047 1 91.5 30 THR B N 1
ATOM 4496 C CA . THR B 1 30 ? 2.338 -16.422 16.594 1 91.5 30 THR B CA 1
ATOM 4497 C C . THR B 1 30 ? 3.717 -15.898 16.203 1 91.5 30 THR B C 1
ATOM 4499 O O . THR B 1 30 ? 4.672 -16.031 16.969 1 91.5 30 THR B O 1
ATOM 4502 N N . ILE B 1 31 ? 3.752 -15.391 15.023 1 93.25 31 ILE B N 1
ATOM 4503 C CA . ILE B 1 31 ? 4.957 -14.711 14.555 1 93.25 31 ILE B CA 1
ATOM 4504 C C . ILE B 1 31 ? 4.633 -13.258 14.219 1 93.25 31 ILE B C 1
ATOM 4506 O O . ILE B 1 31 ? 3.492 -12.93 13.875 1 93.25 31 ILE B O 1
ATOM 4510 N N . PRO B 1 32 ? 5.641 -12.453 14.352 1 91.44 32 PRO B N 1
ATOM 4511 C CA . PRO B 1 32 ? 5.398 -11.055 13.992 1 91.44 32 PRO B CA 1
ATOM 4512 C C . PRO B 1 32 ? 5.102 -10.875 12.508 1 91.44 32 PRO B C 1
ATOM 4514 O O . PRO B 1 32 ? 5.535 -11.688 11.68 1 91.44 32 PRO B O 1
ATOM 4517 N N . ASP B 1 33 ? 4.418 -9.836 12.203 1 91.31 33 ASP B N 1
ATOM 4518 C CA . ASP B 1 33 ? 3.961 -9.625 10.828 1 91.31 33 ASP B CA 1
ATOM 4519 C C . ASP B 1 33 ? 5.07 -9.039 9.961 1 91.31 33 ASP B C 1
ATOM 4521 O O . ASP B 1 33 ? 4.887 -8.844 8.758 1 91.31 33 ASP B O 1
ATOM 4525 N N . ASN B 1 34 ? 6.199 -8.781 10.555 1 90.19 34 ASN B N 1
ATOM 4526 C CA . ASN B 1 34 ? 7.293 -8.234 9.766 1 90.19 34 ASN B CA 1
ATOM 4527 C C . ASN B 1 34 ? 8.375 -9.273 9.5 1 90.19 34 ASN B C 1
ATOM 4529 O O . ASN B 1 34 ? 9.398 -8.969 8.891 1 90.19 34 ASN B O 1
ATOM 4533 N N . VAL B 1 35 ? 8.125 -10.5 9.836 1 92.31 35 VAL B N 1
ATOM 4534 C CA . VAL B 1 35 ? 9.109 -11.562 9.641 1 92.31 35 VAL B CA 1
ATOM 4535 C C . VAL B 1 35 ? 9.18 -11.93 8.156 1 92.31 35 VAL B C 1
ATOM 4537 O O . VAL B 1 35 ? 8.148 -12.078 7.5 1 92.31 35 VAL B O 1
ATOM 4540 N N . GLN B 1 36 ? 10.398 -12.07 7.691 1 94.56 36 GLN B N 1
ATOM 4541 C CA . GLN B 1 36 ? 10.633 -12.422 6.293 1 94.56 36 GLN B CA 1
ATOM 4542 C C . GLN B 1 36 ? 11.586 -13.602 6.172 1 94.56 36 GLN B C 1
ATOM 4544 O O . GLN B 1 36 ? 12.414 -13.828 7.055 1 94.56 36 GLN B O 1
ATOM 4549 N N . LEU B 1 37 ? 11.398 -14.312 5.109 1 96 37 LEU B N 1
ATOM 4550 C CA . LEU B 1 37 ? 12.336 -15.375 4.758 1 96 37 LEU B CA 1
ATOM 4551 C C . LEU B 1 37 ? 13.609 -14.797 4.145 1 96 37 LEU B C 1
ATOM 4553 O O . LEU B 1 37 ? 13.547 -13.867 3.34 1 96 37 LEU B O 1
ATOM 4557 N N . ASN B 1 38 ? 14.695 -15.352 4.598 1 94.88 38 ASN B N 1
ATOM 4558 C CA . ASN B 1 38 ? 15.953 -15.055 3.92 1 94.88 38 ASN B CA 1
ATOM 4559 C C . ASN B 1 38 ? 16.188 -15.984 2.736 1 94.88 38 ASN B C 1
ATOM 4561 O O . ASN B 1 38 ? 16.156 -17.203 2.889 1 94.88 38 ASN B O 1
ATOM 4565 N N . VAL B 1 39 ? 16.328 -15.367 1.641 1 92.12 39 VAL B N 1
ATOM 4566 C CA . VAL B 1 39 ? 16.562 -16.172 0.45 1 92.12 39 VAL B CA 1
ATOM 4567 C C . VAL B 1 39 ? 18.062 -16.5 0.339 1 92.12 39 VAL B C 1
ATOM 4569 O O . VAL B 1 39 ? 18.875 -15.594 0.177 1 92.12 39 VAL B O 1
ATOM 4572 N N . ARG B 1 40 ? 18.328 -17.734 0.413 1 85.75 40 ARG B N 1
ATOM 4573 C CA . ARG B 1 40 ? 19.719 -18.188 0.296 1 85.75 40 ARG B CA 1
ATOM 4574 C C . ARG B 1 40 ? 20.062 -18.5 -1.153 1 85.75 40 ARG B C 1
ATOM 4576 O O . ARG B 1 40 ? 19.359 -19.266 -1.815 1 85.75 40 ARG B O 1
ATOM 4583 N N . ARG B 1 41 ? 21.125 -17.812 -1.489 1 79.12 41 ARG B N 1
ATOM 4584 C CA . ARG B 1 41 ? 21.594 -18.078 -2.844 1 79.12 41 ARG B CA 1
ATOM 4585 C C . ARG B 1 41 ? 22.953 -18.766 -2.822 1 79.12 41 ARG B C 1
ATOM 4587 O O . ARG B 1 41 ? 23.844 -18.375 -2.066 1 79.12 41 ARG B O 1
ATOM 4594 N N . GLY B 1 42 ? 23.016 -19.922 -3.383 1 70.31 42 GLY B N 1
ATOM 4595 C CA . GLY B 1 42 ? 24.281 -20.641 -3.457 1 70.31 42 GLY B CA 1
ATOM 4596 C C . GLY B 1 42 ? 25.047 -20.375 -4.734 1 70.31 42 GLY B C 1
ATOM 4597 O O . GLY B 1 42 ? 26.109 -20.953 -4.961 1 70.31 42 GLY B O 1
ATOM 4598 N N . ASP B 1 43 ? 24.547 -19.469 -5.547 1 73.88 43 ASP B N 1
ATOM 4599 C CA . ASP B 1 43 ? 25.141 -19.266 -6.859 1 73.88 43 ASP B CA 1
ATOM 4600 C C . ASP B 1 43 ? 25.906 -17.953 -6.918 1 73.88 43 ASP B C 1
ATOM 4602 O O . ASP B 1 43 ? 26.328 -17.516 -7.996 1 73.88 43 ASP B O 1
ATOM 4606 N N . GLN B 1 44 ? 26.047 -17.359 -5.793 1 76.19 44 GLN B N 1
ATOM 4607 C CA . GLN B 1 44 ? 26.688 -16.047 -5.773 1 76.19 44 GLN B CA 1
ATOM 4608 C C . GLN B 1 44 ? 28.094 -16.109 -6.359 1 76.19 44 GLN B C 1
ATOM 4610 O O . GLN B 1 44 ? 28.469 -15.258 -7.168 1 76.19 44 GLN B O 1
ATOM 4615 N N . LYS B 1 45 ? 28.844 -17.125 -6.016 1 73.25 45 LYS B N 1
ATOM 4616 C CA . LYS B 1 45 ? 30.219 -17.25 -6.477 1 73.25 45 LYS B CA 1
ATOM 4617 C C . LYS B 1 45 ? 30.281 -17.484 -7.984 1 73.25 45 LYS B C 1
ATOM 4619 O O . LYS B 1 45 ? 31.203 -17.016 -8.656 1 73.25 45 LYS B O 1
ATOM 4624 N N . PHE B 1 46 ? 29.422 -18.219 -8.438 1 78.62 46 PHE B N 1
ATOM 4625 C CA . PHE B 1 46 ? 29.344 -18.484 -9.867 1 78.62 46 PHE B CA 1
ATOM 4626 C C . PHE B 1 46 ? 29.141 -17.172 -10.641 1 78.62 46 PHE B C 1
ATOM 4628 O O . PHE B 1 46 ? 29.859 -16.906 -11.609 1 78.62 46 PHE B O 1
ATOM 4635 N N . TRP B 1 47 ? 28.297 -16.422 -10.156 1 82.81 47 TRP B N 1
ATOM 4636 C CA . TRP B 1 47 ? 27.969 -15.18 -10.859 1 82.81 47 TRP B CA 1
ATOM 4637 C C . TRP B 1 47 ? 29.094 -14.156 -10.719 1 82.81 47 TRP B C 1
ATOM 4639 O O . TRP B 1 47 ? 29.344 -13.375 -11.641 1 82.81 47 TRP B O 1
ATOM 4649 N N . GLU B 1 48 ? 29.625 -14.148 -9.547 1 81 48 GLU B N 1
ATOM 4650 C CA . GLU B 1 48 ? 30.812 -13.297 -9.367 1 81 48 GLU B CA 1
ATOM 4651 C C . GLU B 1 48 ? 31.906 -13.672 -10.359 1 81 48 GLU B C 1
ATOM 4653 O O . GLU B 1 48 ? 32.562 -12.797 -10.93 1 81 48 GLU B O 1
ATOM 4658 N N . TYR B 1 49 ? 32.031 -14.938 -10.539 1 80.69 49 TYR B N 1
ATOM 4659 C CA . TYR B 1 49 ? 33.031 -15.43 -11.477 1 80.69 49 TYR B CA 1
ATOM 4660 C C . TYR B 1 49 ? 32.719 -14.984 -12.898 1 80.69 49 TYR B C 1
ATOM 4662 O O . TYR B 1 49 ? 33.594 -14.492 -13.617 1 80.69 49 TYR B O 1
ATOM 4670 N N . ILE B 1 50 ? 31.531 -15.133 -13.266 1 79.19 50 ILE B N 1
ATOM 4671 C CA . ILE B 1 50 ? 31.094 -14.781 -14.609 1 79.19 50 ILE B CA 1
ATOM 4672 C C . ILE B 1 50 ? 31.234 -13.281 -14.828 1 79.19 50 ILE B C 1
ATOM 4674 O O . ILE B 1 50 ? 31.578 -12.836 -15.93 1 79.19 50 ILE B O 1
ATOM 4678 N N . ARG B 1 51 ? 30.938 -12.57 -13.859 1 77.44 51 ARG B N 1
ATOM 4679 C CA . ARG B 1 51 ? 31.031 -11.117 -13.93 1 77.44 51 ARG B CA 1
ATOM 4680 C C . ARG B 1 51 ? 32.5 -10.68 -14.086 1 77.44 51 ARG B C 1
ATOM 4682 O O . ARG B 1 51 ? 32.781 -9.797 -14.898 1 77.44 51 ARG B O 1
ATOM 4689 N N . ASP B 1 52 ? 33.281 -11.273 -13.266 1 79.06 52 ASP B N 1
ATOM 4690 C CA . ASP B 1 52 ? 34.656 -10.812 -13.172 1 79.06 52 ASP B CA 1
ATOM 4691 C C . ASP B 1 52 ? 35.531 -11.43 -14.273 1 79.06 52 ASP B C 1
ATOM 4693 O O . ASP B 1 52 ? 36.594 -10.906 -14.602 1 79.06 52 ASP B O 1
ATOM 4697 N N . HIS B 1 53 ? 35.031 -12.617 -14.641 1 76.81 53 HIS B N 1
ATOM 4698 C CA . HIS B 1 53 ? 35.844 -13.312 -15.625 1 76.81 53 HIS B CA 1
ATOM 4699 C C . HIS B 1 53 ? 35.094 -13.523 -16.938 1 76.81 53 HIS B C 1
ATOM 4701 O O . HIS B 1 53 ? 33.844 -13.656 -16.922 1 76.81 53 HIS B O 1
ATOM 4707 N N . HIS B 1 54 ? 35.812 -13.258 -17.984 1 75.25 54 HIS B N 1
ATOM 4708 C CA . HIS B 1 54 ? 35.219 -13.625 -19.266 1 75.25 54 HIS B CA 1
ATOM 4709 C C . HIS B 1 54 ? 35.188 -15.133 -19.438 1 75.25 54 HIS B C 1
ATOM 4711 O O . HIS B 1 54 ? 36.219 -15.812 -19.328 1 75.25 54 HIS B O 1
ATOM 4717 N N . VAL B 1 55 ? 34 -15.672 -19.422 1 76.75 55 VAL B N 1
ATOM 4718 C CA . VAL B 1 55 ? 33.875 -17.109 -19.672 1 76.75 55 VAL B CA 1
ATOM 4719 C C . VAL B 1 55 ? 34.344 -17.422 -21.078 1 76.75 55 VAL B C 1
ATOM 4721 O O . VAL B 1 55 ? 33.812 -16.906 -22.062 1 76.75 55 VAL B O 1
ATOM 4724 N N . PRO B 1 56 ? 35.375 -18.219 -21.109 1 80.5 56 PRO B N 1
ATOM 4725 C CA . PRO B 1 56 ? 35.875 -18.562 -22.453 1 80.5 56 PRO B CA 1
ATOM 4726 C C . PRO B 1 56 ? 34.781 -19.141 -23.359 1 80.5 56 PRO B C 1
ATOM 4728 O O . PRO B 1 56 ? 33.875 -19.844 -22.891 1 80.5 56 PRO B O 1
ATOM 4731 N N . GLU B 1 57 ? 34.906 -18.938 -24.594 1 83.06 57 GLU B N 1
ATOM 4732 C CA . GLU B 1 57 ? 33.906 -19.297 -25.594 1 83.06 57 GLU B CA 1
ATOM 4733 C C . GLU B 1 57 ? 33.656 -20.797 -25.625 1 83.06 57 GLU B C 1
ATOM 4735 O O . GLU B 1 57 ? 32.531 -21.25 -25.703 1 83.06 57 GLU B O 1
ATOM 4740 N N . PRO B 1 58 ? 34.719 -21.547 -25.547 1 84.31 58 PRO B N 1
ATOM 4741 C CA . PRO B 1 58 ? 34.469 -22.984 -25.547 1 84.31 58 PRO B CA 1
ATOM 4742 C C . PRO B 1 58 ? 33.625 -23.453 -24.359 1 84.31 58 PRO B C 1
ATOM 4744 O O . PRO B 1 58 ? 32.781 -24.328 -24.484 1 84.31 58 PRO B O 1
ATOM 4747 N N . VAL B 1 59 ? 33.938 -22.859 -23.266 1 81.19 59 VAL B N 1
ATOM 4748 C CA . VAL B 1 59 ? 33.188 -23.203 -22.062 1 81.19 59 VAL B CA 1
ATOM 4749 C C . VAL B 1 59 ? 31.734 -22.766 -22.203 1 81.19 59 VAL B C 1
ATOM 4751 O O . VAL B 1 59 ? 30.812 -23.516 -21.844 1 81.19 59 VAL B O 1
ATOM 4754 N N . MET B 1 60 ? 31.578 -21.641 -22.812 1 82.94 60 MET B N 1
ATOM 4755 C CA . MET B 1 60 ? 30.234 -21.125 -23.016 1 82.94 60 MET B CA 1
ATOM 4756 C C . MET B 1 60 ? 29.453 -22.047 -23.969 1 82.94 60 MET B C 1
ATOM 4758 O O . MET B 1 60 ? 28.25 -22.25 -23.781 1 82.94 60 MET B O 1
ATOM 4762 N N . THR B 1 61 ? 30.109 -22.547 -24.875 1 84.25 61 THR B N 1
ATOM 4763 C CA . THR B 1 61 ? 29.484 -23.469 -25.828 1 84.25 61 THR B CA 1
ATOM 4764 C C . THR B 1 61 ? 28.984 -24.719 -25.125 1 84.25 61 THR B C 1
ATOM 4766 O O . THR B 1 61 ? 27.875 -25.203 -25.375 1 84.25 61 THR B O 1
ATOM 4769 N N . TYR B 1 62 ? 29.781 -25.188 -24.172 1 81.69 62 TYR B N 1
ATOM 4770 C CA . TYR B 1 62 ? 29.391 -26.375 -23.438 1 81.69 62 TYR B CA 1
ATOM 4771 C C . TYR B 1 62 ? 28.234 -26.078 -22.5 1 81.69 62 TYR B C 1
ATOM 4773 O O . TYR B 1 62 ? 27.344 -26.922 -22.328 1 81.69 62 TYR B O 1
ATOM 4781 N N . ILE B 1 63 ? 28.281 -24.969 -22.016 1 80.19 63 ILE B N 1
ATOM 4782 C CA . ILE B 1 63 ? 27.188 -24.562 -21.109 1 80.19 63 ILE B CA 1
ATOM 4783 C C . ILE B 1 63 ? 25.891 -24.484 -21.891 1 80.19 63 ILE B C 1
ATOM 4785 O O . ILE B 1 63 ? 24.844 -24.969 -21.438 1 80.19 63 ILE B O 1
ATOM 4789 N N . ARG B 1 64 ? 25.984 -23.969 -23 1 82.62 64 ARG B N 1
ATOM 4790 C CA . ARG B 1 64 ? 24.797 -23.828 -23.844 1 82.62 64 ARG B CA 1
ATOM 4791 C C . ARG B 1 64 ? 24.312 -25.188 -24.344 1 82.62 64 ARG B C 1
ATOM 4793 O O . ARG B 1 64 ? 23.109 -25.438 -24.406 1 82.62 64 ARG B O 1
ATOM 4800 N N . LEU B 1 65 ? 25.234 -25.969 -24.641 1 78.38 65 LEU B N 1
ATOM 4801 C CA . LEU B 1 65 ? 24.891 -27.312 -25.094 1 78.38 65 LEU B CA 1
ATOM 4802 C C . LEU B 1 65 ? 24.234 -28.109 -23.969 1 78.38 65 LEU B C 1
ATOM 4804 O O . LEU B 1 65 ? 23.359 -28.938 -24.234 1 78.38 65 LEU B O 1
ATOM 4808 N N . ALA B 1 66 ? 24.656 -27.719 -22.812 1 75.62 66 ALA B N 1
ATOM 4809 C CA . ALA B 1 66 ? 24.078 -28.375 -21.641 1 75.62 66 ALA B CA 1
ATOM 4810 C C . ALA B 1 66 ? 22.703 -27.812 -21.312 1 75.62 66 ALA B C 1
ATOM 4812 O O . ALA B 1 66 ? 21.984 -28.359 -20.469 1 75.62 66 ALA B O 1
ATOM 4813 N N . GLY B 1 67 ? 22.281 -26.75 -21.969 1 76.5 67 GLY B N 1
ATOM 4814 C CA . GLY B 1 67 ? 20.938 -26.234 -21.797 1 76.5 67 GLY B CA 1
ATOM 4815 C C . GLY B 1 67 ? 20.859 -25.094 -20.781 1 76.5 67 GLY B C 1
ATOM 4816 O O . GLY B 1 67 ? 19.781 -24.641 -20.438 1 76.5 67 GLY B O 1
ATOM 4817 N N . PHE B 1 68 ? 22.031 -24.625 -20.359 1 80.69 68 PHE B N 1
ATOM 4818 C CA . PHE B 1 68 ? 22.016 -23.641 -19.281 1 80.69 68 PHE B CA 1
ATOM 4819 C C . PHE B 1 68 ? 22.312 -22.25 -19.828 1 80.69 68 PHE B C 1
ATOM 4821 O O . PHE B 1 68 ? 22.469 -21.297 -19.047 1 80.69 68 PHE B O 1
ATOM 4828 N N . GLY B 1 69 ? 22.359 -22.188 -21.094 1 83.31 69 GLY B N 1
ATOM 4829 C CA . GLY B 1 69 ? 22.656 -20.906 -21.719 1 83.31 69 GLY B CA 1
ATOM 4830 C C . GLY B 1 69 ? 21.641 -19.828 -21.359 1 83.31 69 GLY B C 1
ATOM 4831 O O . GLY B 1 69 ? 22.016 -18.656 -21.156 1 83.31 69 GLY B O 1
ATOM 4832 N N . GLY B 1 70 ? 20.391 -20.219 -21.328 1 85.44 70 GLY B N 1
ATOM 4833 C CA . GLY B 1 70 ? 19.344 -19.266 -21.016 1 85.44 70 GLY B CA 1
ATOM 4834 C C . GLY B 1 70 ? 19.5 -18.641 -19.641 1 85.44 70 GLY B C 1
ATOM 4835 O O . GLY B 1 70 ? 19.234 -17.453 -19.469 1 85.44 70 GLY B O 1
ATOM 4836 N N . ILE B 1 71 ? 19.953 -19.359 -18.703 1 85.31 71 ILE B N 1
ATOM 4837 C CA . ILE B 1 71 ? 20.156 -18.859 -17.344 1 85.31 71 ILE B CA 1
ATOM 4838 C C . ILE B 1 71 ? 21.234 -17.781 -17.344 1 85.31 71 ILE B C 1
ATOM 4840 O O . ILE B 1 71 ? 21.109 -16.766 -16.656 1 85.31 71 ILE B O 1
ATOM 4844 N N . ILE B 1 72 ? 22.219 -18.062 -18.109 1 84.94 72 ILE B N 1
ATOM 4845 C CA . ILE B 1 72 ? 23.328 -17.094 -18.203 1 84.94 72 ILE B CA 1
ATOM 4846 C C . ILE B 1 72 ? 22.828 -15.812 -18.859 1 84.94 72 ILE B C 1
ATOM 4848 O O . ILE B 1 72 ? 23.203 -14.711 -18.453 1 84.94 72 ILE B O 1
ATOM 4852 N N . ASP B 1 73 ? 22.031 -16.047 -19.812 1 88 73 ASP B N 1
ATOM 4853 C CA . ASP B 1 73 ? 21.484 -14.891 -20.516 1 88 73 ASP B CA 1
ATOM 4854 C C . ASP B 1 73 ? 20.641 -14.023 -19.578 1 88 73 ASP B C 1
ATOM 4856 O O . ASP B 1 73 ? 20.609 -12.805 -19.719 1 88 73 ASP B O 1
ATOM 4860 N N . CYS B 1 74 ? 19.938 -14.617 -18.641 1 87.38 74 CYS B N 1
ATOM 4861 C CA . CYS B 1 74 ? 19.078 -13.906 -17.688 1 87.38 74 CYS B CA 1
ATOM 4862 C C . CYS B 1 74 ? 19.922 -13.219 -16.625 1 87.38 74 CYS B C 1
ATOM 4864 O O . CYS B 1 74 ? 19.484 -12.234 -16.016 1 87.38 74 CYS B O 1
ATOM 4866 N N . GLY B 1 75 ? 21.031 -13.695 -16.391 1 82.88 75 GLY B N 1
ATOM 4867 C CA . GLY B 1 75 ? 21.984 -13.039 -15.5 1 82.88 75 GLY B CA 1
ATOM 4868 C C . GLY B 1 75 ? 21.578 -13.133 -14.039 1 82.88 75 GLY B C 1
ATOM 4869 O O . GLY B 1 75 ? 20.719 -13.93 -13.672 1 82.88 75 GLY B O 1
ATOM 4870 N N . TYR B 1 76 ? 22.344 -12.352 -13.273 1 81.12 76 TYR B N 1
ATOM 4871 C CA . TYR B 1 76 ? 22.125 -12.305 -11.828 1 81.12 76 TYR B CA 1
ATOM 4872 C C . TYR B 1 76 ? 21.312 -11.086 -11.438 1 81.12 76 TYR B C 1
ATOM 4874 O O . TYR B 1 76 ? 21.562 -9.977 -11.938 1 81.12 76 TYR B O 1
ATOM 4882 N N . ARG B 1 77 ? 20.281 -11.352 -10.641 1 86.56 77 ARG B N 1
ATOM 4883 C CA . ARG B 1 77 ? 19.531 -10.258 -10.039 1 86.56 77 ARG B CA 1
ATOM 4884 C C . ARG B 1 77 ? 19.203 -10.547 -8.578 1 86.56 77 ARG B C 1
ATOM 4886 O O . ARG B 1 77 ? 18.969 -11.703 -8.211 1 86.56 77 ARG B O 1
ATOM 4893 N N . THR B 1 78 ? 19.25 -9.383 -7.871 1 87.94 78 THR B N 1
ATOM 4894 C CA . THR B 1 78 ? 18.859 -9.516 -6.473 1 87.94 78 THR B CA 1
ATOM 4895 C C . THR B 1 78 ? 17.375 -9.875 -6.352 1 87.94 78 THR B C 1
ATOM 4897 O O . THR B 1 78 ? 16.547 -9.367 -7.105 1 87.94 78 THR B O 1
ATOM 4900 N N . VAL B 1 79 ? 17.188 -10.781 -5.402 1 92.5 79 VAL B N 1
ATOM 4901 C CA . VAL B 1 79 ? 15.82 -11.234 -5.16 1 92.5 79 VAL B CA 1
ATOM 4902 C C . VAL B 1 79 ? 15.211 -10.438 -4.008 1 92.5 79 VAL B C 1
ATOM 4904 O O . VAL B 1 79 ? 15.883 -10.156 -3.014 1 92.5 79 VAL B O 1
ATOM 4907 N N . ASP B 1 80 ? 14 -10 -4.164 1 95.38 80 ASP B N 1
ATOM 4908 C CA . ASP B 1 80 ? 13.25 -9.328 -3.107 1 95.38 80 ASP B CA 1
ATOM 4909 C C . ASP B 1 80 ? 12.711 -10.336 -2.096 1 95.38 80 ASP B C 1
ATOM 4911 O O . ASP B 1 80 ? 11.703 -11 -2.352 1 95.38 80 ASP B O 1
ATOM 4915 N N . HIS B 1 81 ? 13.289 -10.367 -0.932 1 96.56 81 HIS B N 1
ATOM 4916 C CA . HIS B 1 81 ? 12.914 -11.336 0.096 1 96.56 81 HIS B CA 1
ATOM 4917 C C . HIS B 1 81 ? 11.461 -11.148 0.525 1 96.56 81 HIS B C 1
ATOM 4919 O O . HIS B 1 81 ? 10.773 -12.117 0.841 1 96.56 81 HIS B O 1
ATOM 4925 N N . ALA B 1 82 ? 11.078 -9.914 0.527 1 96.94 82 ALA B N 1
ATOM 4926 C CA . ALA B 1 82 ? 9.711 -9.602 0.952 1 96.94 82 ALA B CA 1
ATOM 4927 C C . ALA B 1 82 ? 8.695 -10.164 -0.034 1 96.94 82 ALA B C 1
ATOM 4929 O O . ALA B 1 82 ? 7.695 -10.766 0.371 1 96.94 82 ALA B O 1
ATOM 4930 N N . LEU B 1 83 ? 8.961 -9.953 -1.284 1 97.12 83 LEU B N 1
ATOM 4931 C CA . LEU B 1 83 ? 8.07 -10.469 -2.314 1 97.12 83 LEU B CA 1
ATOM 4932 C C . LEU B 1 83 ? 7.996 -11.992 -2.258 1 97.12 83 LEU B C 1
ATOM 4934 O O . LEU B 1 83 ? 6.906 -12.57 -2.283 1 97.12 83 LEU B O 1
ATOM 4938 N N . ILE B 1 84 ? 9.117 -12.617 -2.123 1 96.75 84 ILE B N 1
ATOM 4939 C CA . ILE B 1 84 ? 9.18 -14.078 -2.053 1 96.75 84 ILE B CA 1
ATOM 4940 C C . ILE B 1 84 ? 8.414 -14.562 -0.827 1 96.75 84 ILE B C 1
ATOM 4942 O O . ILE B 1 84 ? 7.617 -15.508 -0.917 1 96.75 84 ILE B O 1
ATOM 4946 N N . THR B 1 85 ? 8.641 -13.906 0.275 1 97.38 85 THR B N 1
ATOM 4947 C CA . THR B 1 85 ? 7.973 -14.297 1.515 1 97.38 85 THR B CA 1
ATOM 4948 C C . THR B 1 85 ? 6.457 -14.211 1.366 1 97.38 85 THR B C 1
ATOM 4950 O O . THR B 1 85 ? 5.738 -15.133 1.741 1 97.38 85 THR B O 1
ATOM 4953 N N . ALA B 1 86 ? 6.02 -13.133 0.806 1 97.62 86 ALA B N 1
ATOM 4954 C CA . ALA B 1 86 ? 4.586 -12.93 0.635 1 97.62 86 ALA B CA 1
ATOM 4955 C C . ALA B 1 86 ? 3.986 -14 -0.277 1 97.62 86 ALA B C 1
ATOM 4957 O O . ALA B 1 86 ? 2.867 -14.469 -0.046 1 97.62 86 ALA B O 1
ATOM 4958 N N . LEU B 1 87 ? 4.699 -14.367 -1.271 1 97.44 87 LEU B N 1
ATOM 4959 C CA . LEU B 1 87 ? 4.234 -15.414 -2.174 1 97.44 87 LEU B CA 1
ATOM 4960 C C . LEU B 1 87 ? 4.215 -16.766 -1.47 1 97.44 87 LEU B C 1
ATOM 4962 O O . LEU B 1 87 ? 3.256 -17.531 -1.61 1 97.44 87 LEU B O 1
ATOM 4966 N N . VAL B 1 88 ? 5.207 -17.031 -0.72 1 96.62 88 VAL B N 1
ATOM 4967 C CA . VAL B 1 88 ? 5.301 -18.297 -0.005 1 96.62 88 VAL B CA 1
ATOM 4968 C C . VAL B 1 88 ? 4.137 -18.438 0.976 1 96.62 88 VAL B C 1
ATOM 4970 O O . VAL B 1 88 ? 3.607 -19.531 1.179 1 96.62 88 VAL B O 1
ATOM 4973 N N . GLU B 1 89 ? 3.768 -17.391 1.546 1 96.81 89 GLU B N 1
ATOM 4974 C CA . GLU B 1 89 ? 2.65 -17.391 2.486 1 96.81 89 GLU B CA 1
ATOM 4975 C C . GLU B 1 89 ? 1.356 -17.828 1.807 1 96.81 89 GLU B C 1
ATOM 4977 O O . GLU B 1 89 ? 0.434 -18.312 2.469 1 96.81 89 GLU B O 1
ATOM 4982 N N . ARG B 1 90 ? 1.294 -17.734 0.482 1 97.38 90 ARG B N 1
ATOM 4983 C CA . ARG B 1 90 ? 0.103 -18.094 -0.279 1 97.38 90 ARG B CA 1
ATOM 4984 C C . ARG B 1 90 ? 0.273 -19.453 -0.947 1 97.38 90 ARG B C 1
ATOM 4986 O O . ARG B 1 90 ? -0.673 -19.984 -1.53 1 97.38 90 ARG B O 1
ATOM 4993 N N . TRP B 1 91 ? 1.457 -19.969 -0.796 1 96.12 91 TRP B N 1
ATOM 4994 C CA . TRP B 1 91 ? 1.744 -21.281 -1.358 1 96.12 91 TRP B CA 1
ATOM 4995 C C . TRP B 1 91 ? 1.124 -22.391 -0.507 1 96.12 91 TRP B C 1
ATOM 4997 O O . TRP B 1 91 ? 1.202 -22.359 0.723 1 96.12 91 TRP B O 1
ATOM 5007 N N . ARG B 1 92 ? 0.525 -23.328 -1.146 1 95.5 92 ARG B N 1
ATOM 5008 C CA . ARG B 1 92 ? -0.057 -24.484 -0.464 1 95.5 92 ARG B CA 1
ATOM 5009 C C . ARG B 1 92 ? 0.655 -25.781 -0.861 1 95.5 92 ARG B C 1
ATOM 5011 O O . ARG B 1 92 ? 0.544 -26.219 -2.004 1 95.5 92 ARG B O 1
ATOM 5018 N N . PRO B 1 93 ? 1.249 -26.344 0.085 1 92.88 93 PRO B N 1
ATOM 5019 C CA . PRO B 1 93 ? 1.991 -27.562 -0.222 1 92.88 93 PRO B CA 1
ATOM 5020 C C . PRO B 1 93 ? 1.082 -28.703 -0.664 1 92.88 93 PRO B C 1
ATOM 5022 O O . PRO B 1 93 ? 1.525 -29.609 -1.374 1 92.88 93 PRO B O 1
ATOM 5025 N N . GLU B 1 94 ? -0.191 -28.688 -0.287 1 93.5 94 GLU B N 1
ATOM 5026 C CA . GLU B 1 94 ? -1.123 -29.75 -0.613 1 93.5 94 GLU B CA 1
ATOM 5027 C C . GLU B 1 94 ? -1.426 -29.797 -2.109 1 93.5 94 GLU B C 1
ATOM 5029 O O . GLU B 1 94 ? -1.622 -30.859 -2.684 1 93.5 94 GLU B O 1
ATOM 5034 N N . THR B 1 95 ? -1.438 -28.594 -2.709 1 93.75 95 THR B N 1
ATOM 5035 C CA . THR B 1 95 ? -1.843 -28.516 -4.105 1 93.75 95 THR B CA 1
ATOM 5036 C C . THR B 1 95 ? -0.692 -28 -4.973 1 93.75 95 THR B C 1
ATOM 5038 O O . THR B 1 95 ? -0.765 -28.062 -6.203 1 93.75 95 THR B O 1
ATOM 5041 N N . HIS B 1 96 ? 0.353 -27.5 -4.371 1 93 96 HIS B N 1
ATOM 5042 C CA . HIS B 1 96 ? 1.5 -26.922 -5.055 1 93 96 HIS B CA 1
ATOM 5043 C C . HIS B 1 96 ? 1.073 -25.75 -5.941 1 93 96 HIS B C 1
ATOM 5045 O O . HIS B 1 96 ? 1.468 -25.672 -7.109 1 93 96 HIS B O 1
ATOM 5051 N N . THR B 1 97 ? 0.241 -24.953 -5.352 1 96.06 97 THR B N 1
ATOM 5052 C CA . THR B 1 97 ? -0.269 -23.766 -6.023 1 96.06 97 THR B CA 1
ATOM 5053 C C . THR B 1 97 ? -0.327 -22.578 -5.059 1 96.06 97 THR B C 1
ATOM 5055 O O . THR B 1 97 ? -0.335 -22.766 -3.838 1 96.06 97 THR B O 1
ATOM 5058 N N . PHE B 1 98 ? -0.27 -21.438 -5.629 1 97.19 98 PHE B N 1
ATOM 5059 C CA . PHE B 1 98 ? -0.574 -20.219 -4.891 1 97.19 98 PHE B CA 1
ATOM 5060 C C . PHE B 1 98 ? -2.078 -19.969 -4.832 1 97.19 98 PHE B C 1
ATOM 5062 O O . PHE B 1 98 ? -2.758 -20.016 -5.859 1 97.19 98 PHE B O 1
ATOM 5069 N N . HIS B 1 99 ? -2.561 -19.766 -3.684 1 97.62 99 HIS B N 1
ATOM 5070 C CA . HIS B 1 99 ? -3.965 -19.406 -3.523 1 97.62 99 HIS B CA 1
ATOM 5071 C C . HIS B 1 99 ? -4.145 -17.891 -3.479 1 97.62 99 HIS B C 1
ATOM 5073 O O . HIS B 1 99 ? -3.848 -17.25 -2.465 1 97.62 99 HIS B O 1
ATOM 5079 N N . LEU B 1 100 ? -4.656 -17.359 -4.543 1 97.38 100 LEU B N 1
ATOM 5080 C CA . LEU B 1 100 ? -4.996 -15.953 -4.637 1 97.38 100 LEU B CA 1
ATOM 5081 C C . LEU B 1 100 ? -6.504 -15.742 -4.555 1 97.38 100 LEU B C 1
ATOM 5083 O O . LEU B 1 100 ? -7.27 -16.703 -4.621 1 97.38 100 LEU B O 1
ATOM 5087 N N . PRO B 1 101 ? -6.941 -14.523 -4.383 1 95 101 PRO B N 1
ATOM 5088 C CA . PRO B 1 101 ? -8.375 -14.32 -4.137 1 95 101 PRO B CA 1
ATOM 5089 C C . PRO B 1 101 ? -9.242 -14.805 -5.293 1 95 101 PRO B C 1
ATOM 5091 O O . PRO B 1 101 ? -10.438 -15.055 -5.105 1 95 101 PRO B O 1
ATOM 5094 N N . PHE B 1 102 ? -8.719 -15 -6.473 1 94.75 102 PHE B N 1
ATOM 5095 C CA . PHE B 1 102 ? -9.531 -15.344 -7.633 1 94.75 102 PHE B CA 1
ATOM 5096 C C . PHE B 1 102 ? -9.242 -16.766 -8.094 1 94.75 102 PHE B C 1
ATOM 5098 O O . PHE B 1 102 ? -9.625 -17.156 -9.195 1 94.75 102 PHE B O 1
ATOM 5105 N N . GLY B 1 103 ? -8.445 -17.484 -7.301 1 96.62 103 GLY B N 1
ATOM 5106 C CA . GLY B 1 103 ? -8.227 -18.875 -7.652 1 96.62 103 GLY B CA 1
ATOM 5107 C C . GLY B 1 103 ? -6.777 -19.312 -7.484 1 96.62 103 GLY B C 1
ATOM 5108 O O . GLY B 1 103 ? -5.984 -18.609 -6.852 1 96.62 103 GLY B O 1
ATOM 5109 N N . GLU B 1 104 ? -6.52 -20.484 -8.062 1 97.25 104 GLU B N 1
ATOM 5110 C CA . GLU B 1 104 ? -5.188 -21.078 -7.961 1 97.25 104 GLU B CA 1
ATOM 5111 C C . GLU B 1 104 ? -4.328 -20.719 -9.172 1 97.25 104 GLU B C 1
ATOM 5113 O O . GLU B 1 104 ? -4.832 -20.641 -10.289 1 97.25 104 GLU B O 1
ATOM 5118 N N . VAL B 1 105 ? -3.104 -20.484 -8.836 1 97.25 105 VAL B N 1
ATOM 5119 C CA . VAL B 1 105 ? -2.102 -20.25 -9.875 1 97.25 105 VAL B CA 1
ATOM 5120 C C . VAL B 1 105 ? -0.774 -20.891 -9.453 1 97.25 105 VAL B C 1
ATOM 5122 O O . VAL B 1 105 ? -0.572 -21.203 -8.281 1 97.25 105 VAL B O 1
ATOM 5125 N N . THR B 1 106 ? 0.117 -21.078 -10.406 1 96.19 106 THR B N 1
ATOM 5126 C CA . THR B 1 106 ? 1.408 -21.656 -10.062 1 96.19 106 THR B CA 1
ATOM 5127 C C . THR B 1 106 ? 2.451 -21.328 -11.125 1 96.19 106 THR B C 1
ATOM 5129 O O . THR B 1 106 ? 2.127 -20.75 -12.164 1 96.19 106 THR B O 1
ATOM 5132 N N . VAL B 1 107 ? 3.707 -21.578 -10.797 1 94.19 107 VAL B N 1
ATOM 5133 C CA . VAL B 1 107 ? 4.766 -21.547 -11.797 1 94.19 107 VAL B CA 1
ATOM 5134 C C . VAL B 1 107 ? 4.691 -22.828 -12.648 1 94.19 107 VAL B C 1
ATOM 5136 O O . VAL B 1 107 ? 5.027 -23.906 -12.18 1 94.19 107 VAL B O 1
ATOM 5139 N N . THR B 1 108 ? 4.359 -22.672 -13.836 1 93.12 108 THR B N 1
ATOM 5140 C CA . THR B 1 108 ? 4.18 -23.828 -14.711 1 93.12 108 THR B CA 1
ATOM 5141 C C . THR B 1 108 ? 5.488 -24.172 -15.422 1 93.12 108 THR B C 1
ATOM 5143 O O . THR B 1 108 ? 6.445 -23.406 -15.391 1 93.12 108 THR B O 1
ATOM 5146 N N . LEU B 1 109 ? 5.465 -25.344 -16.078 1 92.06 109 LEU B N 1
ATOM 5147 C CA . LEU B 1 109 ? 6.609 -25.734 -16.891 1 92.06 109 LEU B CA 1
ATOM 5148 C C . LEU B 1 109 ? 6.809 -24.75 -18.047 1 92.06 109 LEU B C 1
ATOM 5150 O O . LEU B 1 109 ? 7.938 -24.516 -18.484 1 92.06 109 LEU B O 1
ATOM 5154 N N . GLN B 1 110 ? 5.699 -24.188 -18.516 1 94.25 110 GLN B N 1
ATOM 5155 C CA . GLN B 1 110 ? 5.809 -23.156 -19.547 1 94.25 110 GLN B CA 1
ATOM 5156 C C . GLN B 1 110 ? 6.617 -21.969 -19.047 1 94.25 110 GLN B C 1
ATOM 5158 O O . GLN B 1 110 ? 7.477 -21.453 -19.766 1 94.25 110 GLN B O 1
ATOM 5163 N N . ASP B 1 111 ? 6.301 -21.547 -17.859 1 94.56 111 ASP B N 1
ATOM 5164 C CA . ASP B 1 111 ? 7.016 -20.422 -17.281 1 94.56 111 ASP B CA 1
ATOM 5165 C C . ASP B 1 111 ? 8.516 -20.688 -17.219 1 94.56 111 ASP B C 1
ATOM 5167 O O . ASP B 1 111 ? 9.328 -19.828 -17.562 1 94.56 111 ASP B O 1
ATOM 5171 N N . VAL B 1 112 ? 8.883 -21.844 -16.812 1 91.5 112 VAL B N 1
ATOM 5172 C CA . VAL B 1 112 ? 10.289 -22.219 -16.641 1 91.5 112 VAL B CA 1
ATOM 5173 C C . VAL B 1 112 ? 10.992 -22.188 -18 1 91.5 112 VAL B C 1
ATOM 5175 O O . VAL B 1 112 ? 12.062 -21.578 -18.125 1 91.5 112 VAL B O 1
ATOM 5178 N N . GLN B 1 113 ? 10.414 -22.812 -18.891 1 92.56 113 GLN B N 1
ATOM 5179 C CA . GLN B 1 113 ? 11.039 -22.938 -20.203 1 92.56 113 GLN B CA 1
ATOM 5180 C C . GLN B 1 113 ? 11.109 -21.594 -20.922 1 92.56 113 GLN B C 1
ATOM 5182 O O . GLN B 1 113 ? 12.133 -21.25 -21.516 1 92.56 113 GLN B O 1
ATOM 5187 N N . VAL B 1 114 ? 10.078 -20.828 -20.844 1 94.75 114 VAL B N 1
ATOM 5188 C CA . VAL B 1 114 ? 9.992 -19.578 -21.578 1 94.75 114 VAL B CA 1
ATOM 5189 C C . VAL B 1 114 ? 10.891 -18.516 -20.922 1 94.75 114 VAL B C 1
ATOM 5191 O O . VAL B 1 114 ? 11.586 -17.781 -21.625 1 94.75 114 VAL B O 1
ATOM 5194 N N . LEU B 1 115 ? 10.914 -18.484 -19.656 1 93.81 115 LEU B N 1
ATOM 5195 C CA . LEU B 1 115 ? 11.633 -17.422 -18.953 1 93.81 115 LEU B CA 1
ATOM 5196 C C . LEU B 1 115 ? 13.125 -17.734 -18.891 1 93.81 115 LEU B C 1
ATOM 5198 O O . LEU B 1 115 ? 13.961 -16.844 -19.016 1 93.81 115 LEU B O 1
ATOM 5202 N N . TRP B 1 116 ? 13.469 -18.969 -18.797 1 91.25 116 TRP B N 1
ATOM 5203 C CA . TRP B 1 116 ? 14.875 -19.297 -18.547 1 91.25 116 TRP B CA 1
ATOM 5204 C C . TRP B 1 116 ? 15.469 -20.047 -19.734 1 91.25 116 TRP B C 1
ATOM 5206 O O . TRP B 1 116 ? 16.688 -20.25 -19.797 1 91.25 116 TRP B O 1
ATOM 5216 N N . GLY B 1 117 ? 14.656 -20.484 -20.609 1 90.38 117 GLY B N 1
ATOM 5217 C CA . GLY B 1 117 ? 15.172 -21.281 -21.719 1 90.38 117 GLY B CA 1
ATOM 5218 C C . GLY B 1 117 ? 15.703 -22.641 -21.281 1 90.38 117 GLY B C 1
ATOM 5219 O O . GLY B 1 117 ? 16.766 -23.062 -21.734 1 90.38 117 GLY B O 1
ATOM 5220 N N . LEU B 1 118 ? 15.023 -23.188 -20.359 1 87.75 118 LEU B N 1
ATOM 5221 C CA . LEU B 1 118 ? 15.398 -24.516 -19.859 1 87.75 118 LEU B CA 1
ATOM 5222 C C . LEU B 1 118 ? 14.445 -25.578 -20.375 1 87.75 118 LEU B C 1
ATOM 5224 O O . LEU B 1 118 ? 13.227 -25.391 -20.359 1 87.75 118 LEU B O 1
ATOM 5228 N N . SER B 1 119 ? 15.07 -26.625 -20.812 1 87.06 119 SER B N 1
ATOM 5229 C CA . SER B 1 119 ? 14.227 -27.75 -21.219 1 87.06 119 SER B CA 1
ATOM 5230 C C . SER B 1 119 ? 13.492 -28.344 -20.016 1 87.06 119 SER B C 1
ATOM 5232 O O . SER B 1 119 ? 14.062 -28.484 -18.938 1 87.06 119 SER B O 1
ATOM 5234 N N . VAL B 1 120 ? 12.242 -28.75 -20.219 1 86.5 120 VAL B N 1
ATOM 5235 C CA . VAL B 1 120 ? 11.445 -29.281 -19.125 1 86.5 120 VAL B CA 1
ATOM 5236 C C . VAL B 1 120 ? 11.094 -30.75 -19.422 1 86.5 120 VAL B C 1
ATOM 5238 O O . VAL B 1 120 ? 10.273 -31.344 -18.719 1 86.5 120 VAL B O 1
ATOM 5241 N N . ASN B 1 121 ? 11.641 -31.312 -20.438 1 83.38 121 ASN B N 1
ATOM 5242 C CA . ASN B 1 121 ? 11.367 -32.688 -20.859 1 83.38 121 ASN B CA 1
ATOM 5243 C C . ASN B 1 121 ? 12.578 -33.562 -20.656 1 83.38 121 ASN B C 1
ATOM 5245 O O . ASN B 1 121 ? 12.82 -34.5 -21.453 1 83.38 121 ASN B O 1
ATOM 5249 N N . GLY B 1 122 ? 13.289 -33.406 -19.625 1 76.81 122 GLY B N 1
ATOM 5250 C CA . GLY B 1 122 ? 14.484 -34.219 -19.406 1 76.81 122 GLY B CA 1
ATOM 5251 C C . GLY B 1 122 ? 14.289 -35.344 -18.422 1 76.81 122 GLY B C 1
ATOM 5252 O O . GLY B 1 122 ? 13.164 -35.594 -17.969 1 76.81 122 GLY B O 1
ATOM 5253 N N . GLN B 1 123 ? 15.359 -36.031 -18.188 1 72.88 123 GLN B N 1
ATOM 5254 C CA . GLN B 1 123 ? 15.336 -37.125 -17.219 1 72.88 123 GLN B CA 1
ATOM 5255 C C . GLN B 1 123 ? 15.344 -36.625 -15.781 1 72.88 123 GLN B C 1
ATOM 5257 O O . GLN B 1 123 ? 15.82 -35.5 -15.523 1 72.88 123 GLN B O 1
ATOM 5262 N N . VAL B 1 124 ? 14.758 -37.438 -14.852 1 70.19 124 VAL B N 1
ATOM 5263 C CA . VAL B 1 124 ? 14.656 -37.094 -13.445 1 70.19 124 VAL B CA 1
ATOM 5264 C C . VAL B 1 124 ? 16.047 -37.094 -12.805 1 70.19 124 VAL B C 1
ATOM 5266 O O . VAL B 1 124 ? 16.875 -37.938 -13.148 1 70.19 124 VAL B O 1
ATOM 5269 N N . VAL B 1 125 ? 16.281 -36.062 -11.922 1 67.25 125 VAL B N 1
ATOM 5270 C CA . VAL B 1 125 ? 17.547 -36.031 -11.188 1 67.25 125 VAL B CA 1
ATOM 5271 C C . VAL B 1 125 ? 17.391 -36.75 -9.859 1 67.25 125 VAL B C 1
ATOM 5273 O O . VAL B 1 125 ? 16.656 -36.312 -8.969 1 67.25 125 VAL B O 1
ATOM 5276 N N . SER B 1 126 ? 17.844 -38.031 -9.602 1 64.31 126 SER B N 1
ATOM 5277 C CA . SER B 1 126 ? 17.656 -38.844 -8.391 1 64.31 126 SER B CA 1
ATOM 5278 C C . SER B 1 126 ? 18.984 -39.281 -7.805 1 64.31 126 SER B C 1
ATOM 5280 O O . SER B 1 126 ? 19.047 -40.25 -7.062 1 64.31 126 SER B O 1
ATOM 5282 N N . GLY B 1 127 ? 20.156 -38.469 -7.656 1 51.25 127 GLY B N 1
ATOM 5283 C CA . GLY B 1 127 ? 21.375 -38.688 -6.895 1 51.25 127 GLY B CA 1
ATOM 5284 C C . GLY B 1 127 ? 22.375 -39.562 -7.629 1 51.25 127 GLY B C 1
ATOM 5285 O O . GLY B 1 127 ? 23.531 -39.688 -7.203 1 51.25 127 GLY B O 1
ATOM 5286 N N . ILE B 1 128 ? 22.062 -40.688 -8.125 1 42.81 128 ILE B N 1
ATOM 5287 C CA . ILE B 1 128 ? 23.188 -41.531 -8.508 1 42.81 128 ILE B CA 1
ATOM 5288 C C . ILE B 1 128 ? 24.141 -40.75 -9.414 1 42.81 128 ILE B C 1
ATOM 5290 O O . ILE B 1 128 ? 23.703 -40.062 -10.336 1 42.81 128 ILE B O 1
ATOM 5294 N N . ASP B 1 129 ? 25.422 -40.562 -8.977 1 40.81 129 ASP B N 1
ATOM 5295 C CA . ASP B 1 129 ? 26.625 -40.062 -9.625 1 40.81 129 ASP B CA 1
ATOM 5296 C C . ASP B 1 129 ? 26.578 -40.312 -11.133 1 40.81 129 ASP B C 1
ATOM 5298 O O . ASP B 1 129 ? 27.609 -40.344 -11.805 1 40.81 129 ASP B O 1
ATOM 5302 N N . TYR B 1 130 ? 25.625 -40.938 -11.578 1 37.22 130 TYR B N 1
ATOM 5303 C CA . TYR B 1 130 ? 25.875 -41.094 -13 1 37.22 130 TYR B CA 1
ATOM 5304 C C . TYR B 1 130 ? 26 -39.719 -13.672 1 37.22 130 TYR B C 1
ATOM 5306 O O . TYR B 1 130 ? 25.375 -38.75 -13.234 1 37.22 130 TYR B O 1
ATOM 5314 N N . VAL B 1 131 ? 27.266 -39.562 -14.414 1 35.44 131 VAL B N 1
ATOM 5315 C CA . VAL B 1 131 ? 27.562 -38.562 -15.414 1 35.44 131 VAL B CA 1
ATOM 5316 C C . VAL B 1 131 ? 26.281 -38.156 -16.156 1 35.44 131 VAL B C 1
ATOM 5318 O O . VAL B 1 131 ? 25.844 -38.906 -17.047 1 35.44 131 VAL B O 1
ATOM 5321 N N . CYS B 1 132 ? 25.375 -38.031 -15.594 1 37 132 CYS B N 1
ATOM 5322 C CA . CYS B 1 132 ? 24.266 -37.531 -16.391 1 37 132 CYS B CA 1
ATOM 5323 C C . CYS B 1 132 ? 24.719 -36.469 -17.375 1 37 132 CYS B C 1
ATOM 5325 O O . CYS B 1 132 ? 25.406 -35.5 -16.984 1 37 132 CYS B O 1
ATOM 5327 N N . PRO B 1 133 ? 24.828 -36.875 -18.641 1 36.12 133 PRO B N 1
ATOM 5328 C CA . PRO B 1 133 ? 25.062 -35.812 -19.609 1 36.12 133 PRO B CA 1
ATOM 5329 C C . PRO B 1 133 ? 24.422 -34.469 -19.219 1 36.12 133 PRO B C 1
ATOM 5331 O O . PRO B 1 133 ? 23.391 -34.469 -18.531 1 36.12 133 PRO B O 1
ATOM 5334 N N . ILE B 1 134 ? 25.25 -33.469 -19.234 1 35.47 134 ILE B N 1
ATOM 5335 C CA . ILE B 1 134 ? 24.938 -32.031 -19.078 1 35.47 134 ILE B CA 1
ATOM 5336 C C . ILE B 1 134 ? 23.547 -31.75 -19.609 1 35.47 134 ILE B C 1
ATOM 5338 O O . ILE B 1 134 ? 22.953 -30.703 -19.297 1 35.47 134 ILE B O 1
ATOM 5342 N N . GLU B 1 135 ? 23.406 -32.406 -20.766 1 36.19 135 GLU B N 1
ATOM 5343 C CA . GLU B 1 135 ? 22.188 -32 -21.469 1 36.19 135 GLU B CA 1
ATOM 5344 C C . GLU B 1 135 ? 20.984 -32.062 -20.547 1 36.19 135 GLU B C 1
ATOM 5346 O O . GLU B 1 135 ? 19.875 -31.672 -20.922 1 36.19 135 GLU B O 1
ATOM 5351 N N . GLN B 1 136 ? 21.031 -33.094 -19.766 1 37.53 136 GLN B N 1
ATOM 5352 C CA . GLN B 1 136 ? 19.766 -33.531 -19.203 1 37.53 136 GLN B CA 1
ATOM 5353 C C . GLN B 1 136 ? 19.188 -32.469 -18.281 1 37.53 136 GLN B C 1
ATOM 5355 O O . GLN B 1 136 ? 19.922 -31.625 -17.75 1 37.53 136 GLN B O 1
ATOM 5360 N N . ASN B 1 137 ? 17.703 -32.656 -17.969 1 39.56 137 ASN B N 1
ATOM 5361 C CA . ASN B 1 137 ? 16.469 -31.891 -17.734 1 39.56 137 ASN B CA 1
ATOM 5362 C C . ASN B 1 137 ? 16.578 -31.031 -16.484 1 39.56 137 ASN B C 1
ATOM 5364 O O . ASN B 1 137 ? 16.906 -31.531 -15.414 1 39.56 137 ASN B O 1
ATOM 5368 N N . VAL B 1 138 ? 16.875 -29.875 -16.672 1 41.06 138 VAL B N 1
ATOM 5369 C CA . VAL B 1 138 ? 16.578 -28.609 -16.047 1 41.06 138 VAL B CA 1
ATOM 5370 C C . VAL B 1 138 ? 15.266 -28.719 -15.266 1 41.06 138 VAL B C 1
ATOM 5372 O O . VAL B 1 138 ? 14.867 -27.766 -14.578 1 41.06 138 VAL B O 1
ATOM 5375 N N . ALA B 1 139 ? 14.43 -29.672 -15.711 1 43.19 139 ALA B N 1
ATOM 5376 C CA . ALA B 1 139 ? 13.289 -29.703 -14.789 1 43.19 139 ALA B CA 1
ATOM 5377 C C . ALA B 1 139 ? 13.734 -29.453 -13.352 1 43.19 139 ALA B C 1
ATOM 5379 O O . ALA B 1 139 ? 12.914 -29.422 -12.438 1 43.19 139 ALA B O 1
ATOM 5380 N N . LYS B 1 140 ? 15.008 -29.719 -13.086 1 42.91 140 LYS B N 1
ATOM 5381 C CA . LYS B 1 140 ? 15.664 -29.562 -11.797 1 42.91 140 LYS B CA 1
ATOM 5382 C C . LYS B 1 140 ? 15.266 -28.234 -11.133 1 42.91 140 LYS B C 1
ATOM 5384 O O . LYS B 1 140 ? 15.328 -28.109 -9.914 1 42.91 140 LYS B O 1
ATOM 5389 N N . CYS B 1 141 ? 15.359 -27.281 -12.047 1 44.97 141 CYS B N 1
ATOM 5390 C CA . CYS B 1 141 ? 15.281 -25.922 -11.5 1 44.97 141 CYS B CA 1
ATOM 5391 C C . CYS B 1 141 ? 14.023 -25.75 -10.664 1 44.97 141 CYS B C 1
ATOM 5393 O O . CYS B 1 141 ? 13.93 -24.797 -9.867 1 44.97 141 CYS B O 1
ATOM 5395 N N . ALA B 1 142 ? 12.93 -26.328 -11.266 1 47 142 ALA B N 1
ATOM 5396 C CA . ALA B 1 142 ? 11.742 -25.75 -10.641 1 47 142 ALA B CA 1
ATOM 5397 C C . ALA B 1 142 ? 11.703 -26.062 -9.148 1 47 142 ALA B C 1
ATOM 5399 O O . ALA B 1 142 ? 10.625 -26.125 -8.547 1 47 142 ALA B O 1
ATOM 5400 N N . GLU B 1 143 ? 12.742 -26.844 -8.641 1 49.19 143 GLU B N 1
ATOM 5401 C CA . GLU B 1 143 ? 12.531 -27.141 -7.227 1 49.19 143 GLU B CA 1
ATOM 5402 C C . GLU B 1 143 ? 12.227 -25.875 -6.434 1 49.19 143 GLU B C 1
ATOM 5404 O O . GLU B 1 143 ? 13.141 -25.219 -5.93 1 49.19 143 GLU B O 1
ATOM 5409 N N . LEU B 1 144 ? 11.141 -25.375 -6.82 1 58.94 144 LEU B N 1
ATOM 5410 C CA . LEU B 1 144 ? 10.82 -24.312 -5.859 1 58.94 144 LEU B CA 1
ATOM 5411 C C . LEU B 1 144 ? 10.586 -24.906 -4.473 1 58.94 144 LEU B C 1
ATOM 5413 O O . LEU B 1 144 ? 9.703 -25.75 -4.285 1 58.94 144 LEU B O 1
ATOM 5417 N N . ASN B 1 145 ? 11.719 -25.047 -3.639 1 74.06 145 ASN B N 1
ATOM 5418 C CA . ASN B 1 145 ? 11.625 -25.406 -2.225 1 74.06 145 ASN B CA 1
ATOM 5419 C C . ASN B 1 145 ? 10.609 -24.531 -1.494 1 74.06 145 ASN B C 1
ATOM 5421 O O . ASN B 1 145 ? 10.852 -24.094 -0.365 1 74.06 145 ASN B O 1
ATOM 5425 N N . LEU B 1 146 ? 9.539 -24.359 -2.248 1 89.5 146 LEU B N 1
ATOM 5426 C CA . LEU B 1 146 ? 8.562 -23.469 -1.646 1 89.5 146 LEU B CA 1
ATOM 5427 C C . LEU B 1 146 ? 7.887 -24.125 -0.446 1 89.5 146 LEU B C 1
ATOM 5429 O O . LEU B 1 146 ? 7.613 -23.469 0.558 1 89.5 146 LEU B O 1
ATOM 5433 N N . CYS B 1 147 ? 7.742 -25.438 -0.566 1 91.5 147 CYS B N 1
ATOM 5434 C CA . CYS B 1 147 ? 7.027 -26.141 0.488 1 91.5 147 CYS B CA 1
ATOM 5435 C C . CYS B 1 147 ? 7.773 -26.047 1.814 1 91.5 147 CYS B C 1
ATOM 5437 O O . CYS B 1 147 ? 7.156 -25.844 2.863 1 91.5 147 CYS B O 1
ATOM 5439 N N . LYS B 1 148 ? 8.984 -26.109 1.732 1 87.81 148 LYS B N 1
ATOM 5440 C CA . LYS B 1 148 ? 9.781 -26 2.955 1 87.81 148 LYS B CA 1
ATOM 5441 C C . LYS B 1 148 ? 9.695 -24.609 3.557 1 87.81 148 LYS B C 1
ATOM 5443 O O . LYS B 1 148 ? 9.742 -24.453 4.777 1 87.81 148 LYS B O 1
ATOM 5448 N N . GLY B 1 149 ? 9.555 -23.656 2.754 1 92.5 149 GLY B N 1
ATOM 5449 C CA . GLY B 1 149 ? 9.477 -22.281 3.203 1 92.5 149 GLY B CA 1
ATOM 5450 C C . GLY B 1 149 ? 8.156 -21.938 3.863 1 92.5 149 GLY B C 1
ATOM 5451 O O . GLY B 1 149 ? 8.047 -20.906 4.531 1 92.5 149 GLY B O 1
ATOM 5452 N N . THR B 1 150 ? 7.18 -22.781 3.762 1 94.38 150 THR B N 1
ATOM 5453 C CA . THR B 1 150 ? 5.844 -22.469 4.262 1 94.38 150 THR B CA 1
ATOM 5454 C C . THR B 1 150 ? 5.77 -22.672 5.77 1 94.38 150 THR B C 1
ATOM 5456 O O . THR B 1 150 ? 4.832 -22.203 6.422 1 94.38 150 THR B O 1
ATOM 5459 N N . SER B 1 151 ? 6.738 -23.297 6.305 1 93.31 151 SER B N 1
ATOM 5460 C CA . SER B 1 151 ? 6.754 -23.469 7.754 1 93.31 151 SER B CA 1
ATOM 5461 C C . SER B 1 151 ? 7.117 -22.172 8.469 1 93.31 151 SER B C 1
ATOM 5463 O O . SER B 1 151 ? 8.031 -21.469 8.047 1 93.31 151 SER B O 1
ATOM 5465 N N . TYR B 1 152 ? 6.391 -21.875 9.539 1 94 152 TYR B N 1
ATOM 5466 C CA . TYR B 1 152 ? 6.703 -20.641 10.266 1 94 152 TYR B CA 1
ATOM 5467 C C . TYR B 1 152 ? 8.039 -20.766 10.992 1 94 152 TYR B C 1
ATOM 5469 O O . TYR B 1 152 ? 8.594 -19.766 11.453 1 94 152 TYR B O 1
ATOM 5477 N N . LEU B 1 153 ? 8.555 -21.969 11.055 1 91.94 153 LEU B N 1
ATOM 5478 C CA . LEU B 1 153 ? 9.844 -22.219 11.688 1 91.94 153 LEU B CA 1
ATOM 5479 C C . LEU B 1 153 ? 10.984 -21.938 10.719 1 91.94 153 LEU B C 1
ATOM 5481 O O . LEU B 1 153 ? 12.141 -21.766 11.133 1 91.94 153 LEU B O 1
ATOM 5485 N N . ALA B 1 154 ? 10.633 -21.906 9.477 1 93.06 154 ALA B N 1
ATOM 5486 C CA . ALA B 1 154 ? 11.664 -21.688 8.469 1 93.06 154 ALA B CA 1
ATOM 5487 C C . ALA B 1 154 ? 12.156 -20.25 8.5 1 93.06 154 ALA B C 1
ATOM 5489 O O . ALA B 1 154 ? 11.352 -19.312 8.484 1 93.06 154 ALA B O 1
ATOM 5490 N N . LYS B 1 155 ? 13.422 -20.094 8.5 1 93.44 155 LYS B N 1
ATOM 5491 C CA . LYS B 1 155 ? 14.016 -18.75 8.484 1 93.44 155 LYS B CA 1
ATOM 5492 C C . LYS B 1 155 ? 14.578 -18.406 7.109 1 93.44 155 LYS B C 1
ATOM 5494 O O . LYS B 1 155 ? 14.781 -17.234 6.785 1 93.44 155 LYS B O 1
ATOM 5499 N N . GLU B 1 156 ? 14.805 -19.484 6.395 1 92.88 156 GLU B N 1
ATOM 5500 C CA . GLU B 1 156 ? 15.422 -19.297 5.082 1 92.88 156 GLU B CA 1
ATOM 5501 C C . GLU B 1 156 ? 14.758 -20.188 4.027 1 92.88 156 GLU B C 1
ATOM 5503 O O . GLU B 1 156 ? 14.078 -21.156 4.363 1 92.88 156 GLU B O 1
ATOM 5508 N N . ILE B 1 157 ? 14.891 -19.766 2.832 1 91.38 157 ILE B N 1
ATOM 5509 C CA . ILE B 1 157 ? 14.414 -20.547 1.688 1 91.38 157 ILE B CA 1
ATOM 5510 C C . ILE B 1 157 ? 15.477 -20.547 0.589 1 91.38 157 ILE B C 1
ATOM 5512 O O . ILE B 1 157 ? 16.234 -19.578 0.452 1 91.38 157 ILE B O 1
ATOM 5516 N N . SER B 1 158 ? 15.555 -21.625 -0.023 1 84.62 158 SER B N 1
ATOM 5517 C CA . SER B 1 158 ? 16.5 -21.766 -1.129 1 84.62 158 SER B CA 1
ATOM 5518 C C . SER B 1 158 ? 15.781 -22.156 -2.418 1 84.62 158 SER B C 1
ATOM 5520 O O . SER B 1 158 ? 14.555 -22.281 -2.439 1 84.62 158 SER B O 1
ATOM 5522 N N . GLY B 1 159 ? 16.562 -22.188 -3.506 1 80.44 159 GLY B N 1
ATOM 5523 C CA . GLY B 1 159 ? 15.984 -22.516 -4.793 1 80.44 159 GLY B CA 1
ATOM 5524 C C . GLY B 1 159 ? 16.016 -21.375 -5.785 1 80.44 159 GLY B C 1
ATOM 5525 O O . GLY B 1 159 ? 16.703 -20.375 -5.562 1 80.44 159 GLY B O 1
ATOM 5526 N N . PRO B 1 160 ? 15.32 -21.609 -6.875 1 84.69 160 PRO B N 1
ATOM 5527 C CA . PRO B 1 160 ? 15.352 -20.594 -7.934 1 84.69 160 PRO B CA 1
ATOM 5528 C C . PRO B 1 160 ? 14.352 -19.469 -7.699 1 84.69 160 PRO B C 1
ATOM 5530 O O . PRO B 1 160 ? 13.453 -19.25 -8.516 1 84.69 160 PRO B O 1
ATOM 5533 N N . MET B 1 161 ? 14.703 -18.703 -6.746 1 90.25 161 MET B N 1
ATOM 5534 C CA . MET B 1 161 ? 13.75 -17.688 -6.301 1 90.25 161 MET B CA 1
ATOM 5535 C C . MET B 1 161 ? 13.711 -16.516 -7.277 1 90.25 161 MET B C 1
ATOM 5537 O O . MET B 1 161 ? 12.719 -15.797 -7.348 1 90.25 161 MET B O 1
ATOM 5541 N N . PHE B 1 162 ? 14.734 -16.438 -8.117 1 90.19 162 PHE B N 1
ATOM 5542 C CA . PHE B 1 162 ? 14.672 -15.398 -9.133 1 90.19 162 PHE B CA 1
ATOM 5543 C C . PHE B 1 162 ? 13.641 -15.75 -10.203 1 90.19 162 PHE B C 1
ATOM 5545 O O . PHE B 1 162 ? 12.969 -14.867 -10.742 1 90.19 162 PHE B O 1
ATOM 5552 N N . LEU B 1 163 ? 13.523 -16.984 -10.5 1 91.56 163 LEU B N 1
ATOM 5553 C CA . LEU B 1 163 ? 12.477 -17.406 -11.422 1 91.56 163 LEU B CA 1
ATOM 5554 C C . LEU B 1 163 ? 11.102 -17.078 -10.867 1 91.56 163 LEU B C 1
ATOM 5556 O O . LEU B 1 163 ? 10.227 -16.609 -11.602 1 91.56 163 LEU B O 1
ATOM 5560 N N . LEU B 1 164 ? 10.945 -17.344 -9.594 1 94.44 164 LEU B N 1
ATOM 5561 C CA . LEU B 1 164 ? 9.672 -17.031 -8.953 1 94.44 164 LEU B CA 1
ATOM 5562 C C . LEU B 1 164 ? 9.383 -15.523 -9.031 1 94.44 164 LEU B C 1
ATOM 5564 O O . LEU B 1 164 ? 8.258 -15.117 -9.32 1 94.44 164 LEU B O 1
ATOM 5568 N N . GLN B 1 165 ? 10.383 -14.766 -8.812 1 95.19 165 GLN B N 1
ATOM 5569 C CA . GLN B 1 165 ? 10.234 -13.312 -8.891 1 95.19 165 GLN B CA 1
ATOM 5570 C C . GLN B 1 165 ? 9.891 -12.867 -10.305 1 95.19 165 GLN B C 1
ATOM 5572 O O . GLN B 1 165 ? 9.008 -12.031 -10.508 1 95.19 165 GLN B O 1
ATOM 5577 N N . MET B 1 166 ? 10.547 -13.422 -11.305 1 94.19 166 MET B N 1
ATOM 5578 C CA . MET B 1 166 ? 10.234 -13.094 -12.695 1 94.19 166 MET B CA 1
ATOM 5579 C C . MET B 1 166 ? 8.805 -13.484 -13.039 1 94.19 166 MET B C 1
ATOM 5581 O O . MET B 1 166 ? 8.102 -12.734 -13.719 1 94.19 166 MET B O 1
ATOM 5585 N N . TRP B 1 167 ? 8.508 -14.648 -12.555 1 96.06 167 TRP B N 1
ATOM 5586 C CA . TRP B 1 167 ? 7.145 -15.117 -12.766 1 96.06 167 TRP B CA 1
ATOM 5587 C C . TRP B 1 167 ? 6.133 -14.117 -12.219 1 96.06 167 TRP B C 1
ATOM 5589 O O . TRP B 1 167 ? 5.168 -13.766 -12.898 1 96.06 167 TRP B O 1
ATOM 5599 N N . ALA B 1 168 ? 6.332 -13.68 -11.023 1 97.12 168 ALA B N 1
ATOM 5600 C CA . ALA B 1 168 ? 5.438 -12.711 -10.398 1 97.12 168 ALA B CA 1
ATOM 5601 C C . ALA B 1 168 ? 5.402 -11.406 -11.195 1 97.12 168 ALA B C 1
ATOM 5603 O O . ALA B 1 168 ? 4.332 -10.828 -11.406 1 97.12 168 ALA B O 1
ATOM 5604 N N . TRP B 1 169 ? 6.562 -11.008 -11.68 1 95.94 169 TRP B N 1
ATOM 5605 C CA . TRP B 1 169 ? 6.656 -9.758 -12.43 1 95.94 169 TRP B CA 1
ATOM 5606 C C . TRP B 1 169 ? 5.922 -9.867 -13.766 1 95.94 169 TRP B C 1
ATOM 5608 O O . TRP B 1 169 ? 5.332 -8.898 -14.242 1 95.94 169 TRP B O 1
ATOM 5618 N N . GLU B 1 170 ? 5.922 -11.008 -14.344 1 96 170 GLU B N 1
ATOM 5619 C CA . GLU B 1 170 ? 5.254 -11.203 -15.625 1 96 170 GLU B CA 1
ATOM 5620 C C . GLU B 1 170 ? 3.738 -11.227 -15.461 1 96 170 GLU B C 1
ATOM 5622 O O . GLU B 1 170 ? 3.008 -10.734 -16.328 1 96 170 GLU B O 1
ATOM 5627 N N . ARG B 1 171 ? 3.35 -11.766 -14.367 1 97.06 171 ARG B N 1
ATOM 5628 C CA . ARG B 1 171 ? 1.925 -12.062 -14.266 1 97.06 171 ARG B CA 1
ATOM 5629 C C . ARG B 1 171 ? 1.207 -11.039 -13.398 1 97.06 171 ARG B C 1
ATOM 5631 O O . ARG B 1 171 ? 0.013 -10.797 -13.578 1 97.06 171 ARG B O 1
ATOM 5638 N N . ILE B 1 172 ? 1.858 -10.516 -12.406 1 97.12 172 ILE B N 1
ATOM 5639 C CA . ILE B 1 172 ? 1.292 -9.508 -11.523 1 97.12 172 ILE B CA 1
ATOM 5640 C C . ILE B 1 172 ? 1.988 -8.172 -11.758 1 97.12 172 ILE B C 1
ATOM 5642 O O . ILE B 1 172 ? 2.801 -7.734 -10.938 1 97.12 172 ILE B O 1
ATOM 5646 N N . THR B 1 173 ? 1.521 -7.445 -12.711 1 92.38 173 THR B N 1
ATOM 5647 C CA . THR B 1 173 ? 2.246 -6.293 -13.227 1 92.38 173 THR B CA 1
ATOM 5648 C C . THR B 1 173 ? 2.193 -5.133 -12.234 1 92.38 173 THR B C 1
ATOM 5650 O O . THR B 1 173 ? 3.066 -4.262 -12.242 1 92.38 173 THR B O 1
ATOM 5653 N N . CYS B 1 174 ? 1.237 -5.133 -11.359 1 93.69 174 CYS B N 1
ATOM 5654 C CA . CYS B 1 174 ? 1.144 -4.051 -10.383 1 93.69 174 CYS B CA 1
ATOM 5655 C C . CYS B 1 174 ? 2.254 -4.156 -9.344 1 93.69 174 CYS B C 1
ATOM 5657 O O . CYS B 1 174 ? 2.492 -3.213 -8.586 1 93.69 174 CYS B O 1
ATOM 5659 N N . MET B 1 175 ? 2.951 -5.262 -9.359 1 94.5 175 MET B N 1
ATOM 5660 C CA . MET B 1 175 ? 4.062 -5.449 -8.43 1 94.5 175 MET B CA 1
ATOM 5661 C C . MET B 1 175 ? 5.391 -5.512 -9.18 1 94.5 175 MET B C 1
ATOM 5663 O O . MET B 1 175 ? 6.422 -5.852 -8.594 1 94.5 175 MET B O 1
ATOM 5667 N N . SER B 1 176 ? 5.355 -5.219 -10.414 1 94.31 176 SER B N 1
ATOM 5668 C CA . SER B 1 176 ? 6.547 -5.301 -11.25 1 94.31 176 SER B CA 1
ATOM 5669 C C . SER B 1 176 ? 7.195 -3.932 -11.422 1 94.31 176 SER B C 1
ATOM 5671 O O . SER B 1 176 ? 6.5 -2.93 -11.594 1 94.31 176 SER B O 1
ATOM 5673 N N . PRO B 1 177 ? 8.5 -3.912 -11.352 1 93.31 177 PRO B N 1
ATOM 5674 C CA . PRO B 1 177 ? 9.164 -2.67 -11.75 1 93.31 177 PRO B CA 1
ATOM 5675 C C . PRO B 1 177 ? 8.992 -2.354 -13.234 1 93.31 177 PRO B C 1
ATOM 5677 O O . PRO B 1 177 ? 8.547 -3.207 -14 1 93.31 177 PRO B O 1
ATOM 5680 N N . ILE B 1 178 ? 9.281 -1.143 -13.531 1 89.62 178 ILE B N 1
ATOM 5681 C CA . ILE B 1 178 ? 9.203 -0.722 -14.922 1 89.62 178 ILE B CA 1
ATOM 5682 C C . ILE B 1 178 ? 10.461 -1.153 -15.664 1 89.62 178 ILE B C 1
ATOM 5684 O O . ILE B 1 178 ? 11.578 -0.936 -15.188 1 89.62 178 ILE B O 1
ATOM 5688 N N . LEU B 1 179 ? 10.188 -1.814 -16.766 1 87.38 179 LEU B N 1
ATOM 5689 C CA . LEU B 1 179 ? 11.273 -2.291 -17.609 1 87.38 179 LEU B CA 1
ATOM 5690 C C . LEU B 1 179 ? 11.547 -1.312 -18.75 1 87.38 179 LEU B C 1
ATOM 5692 O O . LEU B 1 179 ? 10.617 -0.854 -19.406 1 87.38 179 LEU B O 1
ATOM 5696 N N . TYR B 1 180 ? 12.906 -0.831 -18.906 1 77.19 180 TYR B N 1
ATOM 5697 C CA . TYR B 1 180 ? 13.258 0.094 -19.969 1 77.19 180 TYR B CA 1
ATOM 5698 C C . TYR B 1 180 ? 13.797 -0.655 -21.188 1 77.19 180 TYR B C 1
ATOM 5700 O O . TYR B 1 180 ? 14.094 -0.047 -22.219 1 77.19 180 TYR B O 1
ATOM 5708 N N . PHE B 1 181 ? 13.797 -1.888 -21.172 1 70.62 181 PHE B N 1
ATOM 5709 C CA . PHE B 1 181 ? 14.539 -2.6 -22.203 1 70.62 181 PHE B CA 1
ATOM 5710 C C . PHE B 1 181 ? 13.594 -3.242 -23.219 1 70.62 181 PHE B C 1
ATOM 5712 O O . PHE B 1 181 ? 12.469 -3.619 -22.875 1 70.62 181 PHE B O 1
ATOM 5719 N N . ASP B 1 182 ? 14.391 -3.361 -24.312 1 69.88 182 ASP B N 1
ATOM 5720 C CA . ASP B 1 182 ? 13.711 -3.936 -25.469 1 69.88 182 ASP B CA 1
ATOM 5721 C C . ASP B 1 182 ? 13.922 -5.445 -25.547 1 69.88 182 ASP B C 1
ATOM 5723 O O . ASP B 1 182 ? 14.961 -5.953 -25.109 1 69.88 182 ASP B O 1
ATOM 5727 N N . PHE B 1 183 ? 13.031 -6.164 -25.812 1 79.5 183 PHE B N 1
ATOM 5728 C CA . PHE B 1 183 ? 12.93 -7.602 -26.062 1 79.5 183 PHE B CA 1
ATOM 5729 C C . PHE B 1 183 ? 13.992 -8.055 -27.062 1 79.5 183 PHE B C 1
ATOM 5731 O O . PHE B 1 183 ? 14.125 -7.469 -28.125 1 79.5 183 PHE B O 1
ATOM 5738 N N . ASP B 1 184 ? 14.898 -8.984 -26.578 1 87.62 184 ASP B N 1
ATOM 5739 C CA . ASP B 1 184 ? 15.875 -9.656 -27.438 1 87.62 184 ASP B CA 1
ATOM 5740 C C . ASP B 1 184 ? 15.398 -11.055 -27.812 1 87.62 184 ASP B C 1
ATOM 5742 O O . ASP B 1 184 ? 15.398 -11.961 -26.969 1 87.62 184 ASP B O 1
ATOM 5746 N N . SER B 1 185 ? 15.133 -11.312 -29.047 1 90.88 185 SER B N 1
ATOM 5747 C CA . SER B 1 185 ? 14.539 -12.555 -29.516 1 90.88 185 SER B CA 1
ATOM 5748 C C . SER B 1 185 ? 15.555 -13.695 -29.516 1 90.88 185 SER B C 1
ATOM 5750 O O . SER B 1 185 ? 15.188 -14.859 -29.703 1 90.88 185 SER B O 1
ATOM 5752 N N . THR B 1 186 ? 16.766 -13.391 -29.297 1 91.81 186 THR B N 1
ATOM 5753 C CA . THR B 1 186 ? 17.797 -14.422 -29.297 1 91.81 186 THR B CA 1
ATOM 5754 C C . THR B 1 186 ? 17.969 -15.016 -27.906 1 91.81 186 THR B C 1
ATOM 5756 O O . THR B 1 186 ? 18.703 -15.992 -27.734 1 91.81 186 THR B O 1
ATOM 5759 N N . LYS B 1 187 ? 17.359 -14.492 -27 1 93.56 187 LYS B N 1
ATOM 5760 C CA . LYS B 1 187 ? 17.469 -14.922 -25.609 1 93.56 187 LYS B CA 1
ATOM 5761 C C . LYS B 1 187 ? 16.109 -15.305 -25.047 1 93.56 187 LYS B C 1
ATOM 5763 O O . LYS B 1 187 ? 15.07 -14.945 -25.609 1 93.56 187 LYS B O 1
ATOM 5768 N N . PRO B 1 188 ? 16.172 -16.047 -23.969 1 95 188 PRO B N 1
ATOM 5769 C CA . PRO B 1 188 ? 14.883 -16.344 -23.344 1 95 188 PRO B CA 1
ATOM 5770 C C . PRO B 1 188 ? 14.164 -15.086 -22.859 1 95 188 PRO B C 1
ATOM 5772 O O . PRO B 1 188 ? 14.797 -14.039 -22.672 1 95 188 PRO B O 1
ATOM 5775 N N . TYR B 1 189 ? 12.883 -15.211 -22.672 1 95.44 189 TYR B N 1
ATOM 5776 C CA . TYR B 1 189 ? 12.055 -14.047 -22.391 1 95.44 189 TYR B CA 1
ATOM 5777 C C . TYR B 1 189 ? 12.453 -13.406 -21.062 1 95.44 189 TYR B C 1
ATOM 5779 O O . TYR B 1 189 ? 12.305 -12.195 -20.891 1 95.44 189 TYR B O 1
ATOM 5787 N N . GLY B 1 190 ? 12.977 -14.188 -20.141 1 93.94 190 GLY B N 1
ATOM 5788 C CA . GLY B 1 190 ? 13.375 -13.695 -18.828 1 93.94 190 GLY B CA 1
ATOM 5789 C C . GLY B 1 190 ? 14.602 -12.797 -18.859 1 93.94 190 GLY B C 1
ATOM 5790 O O . GLY B 1 190 ? 14.867 -12.062 -17.922 1 93.94 190 GLY B O 1
ATOM 5791 N N . ALA B 1 191 ? 15.297 -12.805 -19.922 1 93.44 191 ALA B N 1
ATOM 5792 C CA . ALA B 1 191 ? 16.531 -12.023 -20.047 1 93.44 191 ALA B CA 1
ATOM 5793 C C . ALA B 1 191 ? 16.234 -10.523 -19.984 1 93.44 191 ALA B C 1
ATOM 5795 O O . ALA B 1 191 ? 17.125 -9.727 -19.641 1 93.44 191 ALA B O 1
ATOM 5796 N N . ARG B 1 192 ? 15.039 -10.188 -20.25 1 92.44 192 ARG B N 1
ATOM 5797 C CA . ARG B 1 192 ? 14.648 -8.781 -20.234 1 92.44 192 ARG B CA 1
ATOM 5798 C C . ARG B 1 192 ? 14.781 -8.18 -18.844 1 92.44 192 ARG B C 1
ATOM 5800 O O . ARG B 1 192 ? 15.008 -6.977 -18.703 1 92.44 192 ARG B O 1
ATOM 5807 N N . TRP B 1 193 ? 14.695 -8.961 -17.859 1 92.44 193 TRP B N 1
ATOM 5808 C CA . TRP B 1 193 ? 14.664 -8.477 -16.484 1 92.44 193 TRP B CA 1
ATOM 5809 C C . TRP B 1 193 ? 16.062 -8.172 -15.984 1 92.44 193 TRP B C 1
ATOM 5811 O O . TRP B 1 193 ? 16.234 -7.684 -14.867 1 92.44 193 TRP B O 1
ATOM 5821 N N . ARG B 1 194 ? 17.016 -8.43 -16.797 1 86.62 194 ARG B N 1
ATOM 5822 C CA . ARG B 1 194 ? 18.391 -8.078 -16.469 1 86.62 194 ARG B CA 1
ATOM 5823 C C . ARG B 1 194 ? 18.641 -6.59 -16.688 1 86.62 194 ARG B C 1
ATOM 5825 O O . ARG B 1 194 ? 19.594 -6.031 -16.141 1 86.62 194 ARG B O 1
ATOM 5832 N N . SER B 1 195 ? 17.797 -5.977 -17.344 1 85.38 195 SER B N 1
ATOM 5833 C CA . SER B 1 195 ? 17.953 -4.57 -17.703 1 85.38 195 SER B CA 1
ATOM 5834 C C . SER B 1 195 ? 17.688 -3.662 -16.5 1 85.38 195 SER B C 1
ATOM 5836 O O . SER B 1 195 ? 17.516 -4.141 -15.383 1 85.38 195 SER B O 1
ATOM 5838 N N . ASN B 1 196 ? 17.828 -2.416 -16.797 1 85.19 196 ASN B N 1
ATOM 5839 C CA . ASN B 1 196 ? 17.547 -1.413 -15.773 1 85.19 196 ASN B CA 1
ATOM 5840 C C . ASN B 1 196 ? 16.062 -1.366 -15.422 1 85.19 196 ASN B C 1
ATOM 5842 O O . ASN B 1 196 ? 15.211 -1.412 -16.312 1 85.19 196 ASN B O 1
ATOM 5846 N N . LEU B 1 197 ? 15.93 -1.39 -14.094 1 89.81 197 LEU B N 1
ATOM 5847 C CA . LEU B 1 197 ? 14.562 -1.397 -13.586 1 89.81 197 LEU B CA 1
ATOM 5848 C C . LEU B 1 197 ? 14.266 -0.124 -12.805 1 89.81 197 LEU B C 1
ATOM 5850 O O . LEU B 1 197 ? 15.148 0.416 -12.133 1 89.81 197 LEU B O 1
ATOM 5854 N N . SER B 1 198 ? 13.062 0.395 -12.984 1 90.25 198 SER B N 1
ATOM 5855 C CA . SER B 1 198 ? 12.586 1.501 -12.156 1 90.25 198 SER B CA 1
ATOM 5856 C C . SER B 1 198 ? 11.547 1.029 -11.148 1 90.25 198 SER B C 1
ATOM 5858 O O . SER B 1 198 ? 10.562 0.388 -11.523 1 90.25 198 SER B O 1
ATOM 5860 N N . TYR B 1 199 ? 11.789 1.396 -9.938 1 89.69 199 TYR B N 1
ATOM 5861 C CA . TYR B 1 199 ? 10.875 1.007 -8.867 1 89.69 199 TYR B CA 1
ATOM 5862 C C . TYR B 1 199 ? 10.047 2.197 -8.398 1 89.69 199 TYR B C 1
ATOM 5864 O O . TYR B 1 199 ? 9.477 2.166 -7.305 1 89.69 199 TYR B O 1
ATOM 5872 N N . SER B 1 200 ? 9.891 3.15 -9.203 1 88.5 200 SER B N 1
ATOM 5873 C CA . SER B 1 200 ? 9.242 4.398 -8.812 1 88.5 200 SER B CA 1
ATOM 5874 C C . SER B 1 200 ? 7.738 4.207 -8.625 1 88.5 200 SER B C 1
ATOM 5876 O O . SER B 1 200 ? 7.074 5.043 -8.016 1 88.5 200 SER B O 1
ATOM 5878 N N . GLN B 1 201 ? 7.254 3.059 -9.078 1 92.5 201 GLN B N 1
ATOM 5879 C CA . GLN B 1 201 ? 5.805 2.887 -9.031 1 92.5 201 GLN B CA 1
ATOM 5880 C C . GLN B 1 201 ? 5.426 1.616 -8.273 1 92.5 201 GLN B C 1
ATOM 5882 O O . GLN B 1 201 ? 4.25 1.264 -8.195 1 92.5 201 GLN B O 1
ATOM 5887 N N . THR B 1 202 ? 6.398 0.993 -7.797 1 93.5 202 THR B N 1
ATOM 5888 C CA . THR B 1 202 ? 6.141 -0.276 -7.125 1 93.5 202 THR B CA 1
ATOM 5889 C C . THR B 1 202 ? 6.836 -0.319 -5.766 1 93.5 202 THR B C 1
ATOM 5891 O O . THR B 1 202 ? 7.91 0.259 -5.594 1 93.5 202 THR B O 1
ATOM 5894 N N . ILE B 1 203 ? 6.164 -1.015 -4.891 1 91.75 203 ILE B N 1
ATOM 5895 C CA . ILE B 1 203 ? 6.777 -1.178 -3.578 1 91.75 203 ILE B CA 1
ATOM 5896 C C . ILE B 1 203 ? 7.902 -2.207 -3.658 1 91.75 203 ILE B C 1
ATOM 5898 O O . ILE B 1 203 ? 7.891 -3.084 -4.527 1 91.75 203 ILE B O 1
ATOM 5902 N N . ALA B 1 204 ? 8.891 -1.974 -2.777 1 92.31 204 ALA B N 1
ATOM 5903 C CA . ALA B 1 204 ? 10 -2.918 -2.699 1 92.31 204 ALA B CA 1
ATOM 5904 C C . ALA B 1 204 ? 10.414 -3.162 -1.251 1 92.31 204 ALA B C 1
ATOM 5906 O O . ALA B 1 204 ? 10.344 -2.256 -0.417 1 92.31 204 ALA B O 1
ATOM 5907 N N . HIS B 1 205 ? 10.641 -4.414 -0.901 1 93.44 205 HIS B N 1
ATOM 5908 C CA . HIS B 1 205 ? 11.305 -4.836 0.327 1 93.44 205 HIS B CA 1
ATOM 5909 C C . HIS B 1 205 ? 10.383 -4.676 1.533 1 93.44 205 HIS B C 1
ATOM 5911 O O . HIS B 1 205 ? 10.852 -4.57 2.668 1 93.44 205 HIS B O 1
ATOM 5917 N N . VAL B 1 206 ? 9.117 -4.527 1.3 1 95.44 206 VAL B N 1
ATOM 5918 C CA . VAL B 1 206 ? 8.156 -4.398 2.395 1 95.44 206 VAL B CA 1
ATOM 5919 C C . VAL B 1 206 ? 7.164 -5.555 2.355 1 95.44 206 VAL B C 1
ATOM 5921 O O . VAL B 1 206 ? 6.203 -5.535 1.579 1 95.44 206 VAL B O 1
ATOM 5924 N N . VAL B 1 207 ? 7.344 -6.48 3.229 1 96.69 207 VAL B N 1
ATOM 5925 C CA . VAL B 1 207 ? 6.574 -7.719 3.182 1 96.69 207 VAL B CA 1
ATOM 5926 C C . VAL B 1 207 ? 5.102 -7.422 3.465 1 96.69 207 VAL B C 1
ATOM 5928 O O . VAL B 1 207 ? 4.215 -7.992 2.826 1 96.69 207 VAL B O 1
ATOM 5931 N N . LYS B 1 208 ? 4.84 -6.488 4.367 1 95 208 LYS B N 1
ATOM 5932 C CA . LYS B 1 208 ? 3.461 -6.148 4.699 1 95 208 LYS B CA 1
ATOM 5933 C C . LYS B 1 208 ? 2.74 -5.543 3.5 1 95 208 LYS B C 1
ATOM 5935 O O . LYS B 1 208 ? 1.545 -5.773 3.303 1 95 208 LYS B O 1
ATOM 5940 N N . GLY B 1 209 ? 3.527 -4.793 2.785 1 94.94 209 GLY B N 1
ATOM 5941 C CA . GLY B 1 209 ? 2.965 -4.195 1.584 1 94.94 209 GLY B CA 1
ATOM 5942 C C . GLY B 1 209 ? 2.594 -5.219 0.528 1 94.94 209 GLY B C 1
ATOM 5943 O O . GLY B 1 209 ? 1.5 -5.164 -0.039 1 94.94 209 GLY B O 1
ATOM 5944 N N . PHE B 1 210 ? 3.439 -6.168 0.314 1 96.5 210 PHE B N 1
ATOM 5945 C CA . PHE B 1 210 ? 3.172 -7.215 -0.664 1 96.5 210 PHE B CA 1
ATOM 5946 C C . PHE B 1 210 ? 2.004 -8.086 -0.216 1 96.5 210 PHE B C 1
ATOM 5948 O O . PHE B 1 210 ? 1.134 -8.43 -1.021 1 96.5 210 PHE B O 1
ATOM 5955 N N . ARG B 1 211 ? 2.018 -8.391 1.054 1 96.06 211 ARG B N 1
ATOM 5956 C CA . ARG B 1 211 ? 0.939 -9.195 1.621 1 96.06 211 ARG B CA 1
ATOM 5957 C C . ARG B 1 211 ? -0.418 -8.547 1.375 1 96.06 211 ARG B C 1
ATOM 5959 O O . ARG B 1 211 ? -1.37 -9.211 0.971 1 96.06 211 ARG B O 1
ATOM 5966 N N . SER B 1 212 ? -0.441 -7.32 1.642 1 95.06 212 SER B N 1
ATOM 5967 C CA . SER B 1 212 ? -1.681 -6.57 1.466 1 95.06 212 SER B CA 1
ATOM 5968 C C . SER B 1 212 ? -2.102 -6.535 0 1 95.06 212 SER B C 1
ATOM 5970 O O . SER B 1 212 ? -3.27 -6.762 -0.323 1 95.06 212 SER B O 1
ATOM 5972 N N . GLN B 1 213 ? -1.188 -6.273 -0.873 1 95.31 213 GLN B N 1
ATOM 5973 C CA . GLN B 1 213 ? -1.487 -6.191 -2.299 1 95.31 213 GLN B CA 1
ATOM 5974 C C . GLN B 1 213 ? -1.979 -7.531 -2.834 1 95.31 213 GLN B C 1
ATOM 5976 O O . GLN B 1 213 ? -2.916 -7.582 -3.633 1 95.31 213 GLN B O 1
ATOM 5981 N N . LEU B 1 214 ? -1.374 -8.57 -2.387 1 97 214 LEU B N 1
ATOM 5982 C CA . LEU B 1 214 ? -1.757 -9.898 -2.855 1 97 214 LEU B CA 1
ATOM 5983 C C . LEU B 1 214 ? -3.146 -10.273 -2.354 1 97 214 LEU B C 1
ATOM 5985 O O . LEU B 1 214 ? -3.883 -10.992 -3.029 1 97 214 LEU B O 1
ATOM 5989 N N . THR B 1 215 ? -3.514 -9.773 -1.221 1 95.88 215 THR B N 1
ATOM 5990 C CA . THR B 1 215 ? -4.824 -10.062 -0.647 1 95.88 215 THR B CA 1
ATOM 5991 C C . THR B 1 215 ? -5.922 -9.312 -1.396 1 95.88 215 THR B C 1
ATOM 5993 O O . THR B 1 215 ? -7.07 -9.758 -1.435 1 95.88 215 THR B O 1
ATOM 5996 N N . GLU B 1 216 ? -5.539 -8.227 -2.023 1 93 216 GLU B N 1
ATOM 5997 C CA . GLU B 1 216 ? -6.523 -7.391 -2.707 1 93 216 GLU B CA 1
ATOM 5998 C C . GLU B 1 216 ? -6.488 -7.621 -4.215 1 93 216 GLU B C 1
ATOM 6000 O O . GLU B 1 216 ? -7.188 -6.938 -4.969 1 93 216 GLU B O 1
ATOM 6005 N N . LEU B 1 217 ? -5.758 -8.539 -4.641 1 94.38 217 LEU B N 1
ATOM 6006 C CA . LEU B 1 217 ? -5.574 -8.758 -6.07 1 94.38 217 LEU B CA 1
ATOM 6007 C C . LEU B 1 217 ? -6.887 -9.156 -6.73 1 94.38 217 LEU B C 1
ATOM 6009 O O . LEU B 1 217 ? -7.609 -10.016 -6.223 1 94.38 217 LEU B O 1
ATOM 6013 N N . HIS B 1 218 ? -7.191 -8.461 -7.75 1 92.25 218 HIS B N 1
ATOM 6014 C CA . HIS B 1 218 ? -8.32 -8.805 -8.609 1 92.25 218 HIS B CA 1
ATOM 6015 C C . HIS B 1 218 ? -7.859 -9.586 -9.836 1 92.25 218 HIS B C 1
ATOM 6017 O O . HIS B 1 218 ? -6.707 -9.461 -10.258 1 92.25 218 HIS B O 1
ATOM 6023 N N . GLU B 1 219 ? -8.703 -10.32 -10.406 1 92.19 219 GLU B N 1
ATOM 6024 C CA . GLU B 1 219 ? -8.336 -11.18 -11.531 1 92.19 219 GLU B CA 1
ATOM 6025 C C . GLU B 1 219 ? -7.848 -10.352 -12.719 1 92.19 219 GLU B C 1
ATOM 6027 O O . GLU B 1 219 ? -6.984 -10.797 -13.477 1 92.19 219 GLU B O 1
ATOM 6032 N N . SER B 1 220 ? -8.367 -9.109 -12.805 1 91.5 220 SER B N 1
ATOM 6033 C CA . SER B 1 220 ? -7.969 -8.234 -13.906 1 91.5 220 SER B CA 1
ATOM 6034 C C . SER B 1 220 ? -6.531 -7.754 -13.727 1 91.5 220 SER B C 1
ATOM 6036 O O . SER B 1 220 ? -5.93 -7.234 -14.672 1 91.5 220 SER B O 1
ATOM 6038 N N . MET B 1 221 ? -5.992 -8.016 -12.602 1 93.25 221 MET B N 1
ATOM 6039 C CA . MET B 1 221 ? -4.637 -7.555 -12.305 1 93.25 221 MET B CA 1
ATOM 6040 C C . MET B 1 221 ? -3.625 -8.68 -12.516 1 93.25 221 MET B C 1
ATOM 6042 O O . MET B 1 221 ? -2.434 -8.5 -12.25 1 93.25 221 MET B O 1
ATOM 6046 N N . PHE B 1 222 ? -4.094 -9.805 -12.961 1 95.88 222 PHE B N 1
ATOM 6047 C CA . PHE B 1 222 ? -3.268 -10.984 -13.219 1 95.88 222 PHE B CA 1
ATOM 6048 C C . PHE B 1 222 ? -3.264 -11.328 -14.703 1 95.88 222 PHE B C 1
ATOM 6050 O O . PHE B 1 222 ? -4.32 -11.555 -15.297 1 95.88 222 PHE B O 1
ATOM 6057 N N . LYS B 1 223 ? -2.102 -11.383 -15.25 1 96.38 223 LYS B N 1
ATOM 6058 C CA . LYS B 1 223 ? -1.99 -11.805 -16.641 1 96.38 223 LYS B CA 1
ATOM 6059 C C . LYS B 1 223 ? -1.963 -13.328 -16.75 1 96.38 223 LYS B C 1
ATOM 6061 O O . LYS B 1 223 ? -0.939 -13.961 -16.484 1 96.38 223 LYS B O 1
ATOM 6066 N N . TRP B 1 224 ? -2.953 -13.836 -17.25 1 95.94 224 TRP B N 1
ATOM 6067 C CA . TRP B 1 224 ? -3.109 -15.281 -17.297 1 95.94 224 TRP B CA 1
ATOM 6068 C C . TRP B 1 224 ? -2.18 -15.898 -18.344 1 95.94 224 TRP B C 1
ATOM 6070 O O . TRP B 1 224 ? -1.618 -16.969 -18.125 1 95.94 224 TRP B O 1
ATOM 6080 N N . THR B 1 225 ? -2.004 -15.211 -19.484 1 95.62 225 THR B N 1
ATOM 6081 C CA . THR B 1 225 ? -1.154 -15.719 -20.562 1 95.62 225 THR B CA 1
ATOM 6082 C C . THR B 1 225 ? -0.172 -14.641 -21.016 1 95.62 225 THR B C 1
ATOM 6084 O O . THR B 1 225 ? -0.32 -14.086 -22.109 1 95.62 225 THR B O 1
ATOM 6087 N N . PRO B 1 226 ? 0.851 -14.461 -20.281 1 95.69 226 PRO B N 1
ATOM 6088 C CA . PRO B 1 226 ? 1.74 -13.328 -20.547 1 95.69 226 PRO B CA 1
ATOM 6089 C C . PRO B 1 226 ? 2.637 -13.555 -21.766 1 95.69 226 PRO B C 1
ATOM 6091 O O . PRO B 1 226 ? 3.254 -12.609 -22.266 1 95.69 226 PRO B O 1
ATOM 6094 N N . TYR B 1 227 ? 2.65 -14.758 -22.328 1 96 227 TYR B N 1
ATOM 6095 C CA . TYR B 1 227 ? 3.674 -15.07 -23.328 1 96 227 TYR B CA 1
ATOM 6096 C C . TYR B 1 227 ? 3.064 -15.203 -24.719 1 96 227 TYR B C 1
ATOM 6098 O O . TYR B 1 227 ? 3.785 -15.375 -25.703 1 96 227 TYR B O 1
ATOM 6106 N N . ASP B 1 228 ? 1.883 -15.109 -24.859 1 91.88 228 ASP B N 1
ATOM 6107 C CA . ASP B 1 228 ? 1.191 -15.414 -26.109 1 91.88 228 ASP B CA 1
ATOM 6108 C C . ASP B 1 228 ? 1.747 -14.578 -27.266 1 91.88 228 ASP B C 1
ATOM 6110 O O . ASP B 1 228 ? 1.932 -15.078 -28.375 1 91.88 228 ASP B O 1
ATOM 6114 N N . HIS B 1 229 ? 2.07 -13.43 -27 1 90.44 229 HIS B N 1
ATOM 6115 C CA . HIS B 1 229 ? 2.475 -12.508 -28.047 1 90.44 229 HIS B CA 1
ATOM 6116 C C . HIS B 1 229 ? 3.941 -12.703 -28.422 1 90.44 229 HIS B C 1
ATOM 6118 O O . HIS B 1 229 ? 4.391 -12.234 -29.469 1 90.44 229 HIS B O 1
ATOM 6124 N N . VAL B 1 230 ? 4.68 -13.484 -27.641 1 94.19 230 VAL B N 1
ATOM 6125 C CA . VAL B 1 230 ? 6.121 -13.531 -27.875 1 94.19 230 VAL B CA 1
ATOM 6126 C C . VAL B 1 230 ? 6.559 -14.969 -28.156 1 94.19 230 VAL B C 1
ATOM 6128 O O . VAL B 1 230 ? 7.676 -15.203 -28.625 1 94.19 230 VAL B O 1
ATOM 6131 N N . LEU B 1 231 ? 5.797 -15.922 -28 1 95.12 231 LEU B N 1
ATOM 6132 C CA . LEU B 1 231 ? 6.184 -17.328 -28.062 1 95.12 231 LEU B CA 1
ATOM 6133 C C . LEU B 1 231 ? 6.809 -17.656 -29.422 1 95.12 231 LEU B C 1
ATOM 6135 O O . LEU B 1 231 ? 7.812 -18.375 -29.484 1 95.12 231 LEU B O 1
ATOM 6139 N N . SER B 1 232 ? 6.266 -17.109 -30.469 1 94.12 232 SER B N 1
ATOM 6140 C CA . SER B 1 232 ? 6.734 -17.406 -31.812 1 94.12 232 SER B CA 1
ATOM 6141 C C . SER B 1 232 ? 8.062 -16.719 -32.094 1 94.12 232 SER B C 1
ATOM 6143 O O . SER B 1 232 ? 8.773 -17.109 -33.031 1 94.12 232 SER B O 1
ATOM 6145 N N . LEU B 1 233 ? 8.391 -15.82 -31.281 1 94.88 233 LEU B N 1
ATOM 6146 C CA . LEU B 1 233 ? 9.586 -15.031 -31.531 1 94.88 233 LEU B CA 1
ATOM 6147 C C . LEU B 1 233 ? 10.766 -15.547 -30.719 1 94.88 233 LEU B C 1
ATOM 6149 O O . LEU B 1 233 ? 11.914 -15.188 -30.984 1 94.88 233 LEU B O 1
ATOM 6153 N N . LEU B 1 234 ? 10.5 -16.453 -29.859 1 96.12 234 LEU B N 1
ATOM 6154 C CA . LEU B 1 234 ? 11.531 -16.906 -28.922 1 96.12 234 LEU B CA 1
ATOM 6155 C C . LEU B 1 234 ? 12.383 -18 -29.547 1 96.12 234 LEU B C 1
ATOM 6157 O O . LEU B 1 234 ? 11.953 -18.656 -30.5 1 96.12 234 LEU B O 1
ATOM 6161 N N . PRO B 1 235 ? 13.602 -18.141 -29.031 1 93.5 235 PRO B N 1
ATOM 6162 C CA . PRO B 1 235 ? 14.406 -19.266 -29.5 1 93.5 235 PRO B CA 1
ATOM 6163 C C . PRO B 1 235 ? 13.711 -20.609 -29.328 1 93.5 235 PRO B C 1
ATOM 6165 O O . PRO B 1 235 ? 12.914 -20.781 -28.406 1 93.5 235 PRO B O 1
ATOM 6168 N N . PRO B 1 236 ? 14.047 -21.547 -30.109 1 92.56 236 PRO B N 1
ATOM 6169 C CA . PRO B 1 236 ? 13.375 -22.844 -30.078 1 92.56 236 PRO B CA 1
ATOM 6170 C C . PRO B 1 236 ? 13.477 -23.531 -28.719 1 92.56 236 PRO B C 1
ATOM 6172 O O . PRO B 1 236 ? 12.555 -24.25 -28.312 1 92.56 236 PRO B O 1
ATOM 6175 N N . ILE B 1 237 ? 14.461 -23.328 -28.031 1 89.38 237 ILE B N 1
ATOM 6176 C CA . ILE B 1 237 ? 14.656 -23.984 -26.75 1 89.38 237 ILE B CA 1
ATOM 6177 C C . ILE B 1 237 ? 13.547 -23.562 -25.781 1 89.38 237 ILE B C 1
ATOM 6179 O O . ILE B 1 237 ? 13.219 -24.297 -24.844 1 89.38 237 ILE B O 1
ATOM 6183 N N . CYS B 1 238 ? 12.969 -22.422 -26.031 1 93.75 238 CYS B N 1
ATOM 6184 C CA . CYS B 1 238 ? 11.953 -21.891 -25.125 1 93.75 238 CYS B CA 1
ATOM 6185 C C . CYS B 1 238 ? 10.594 -22.516 -25.406 1 93.75 238 CYS B C 1
ATOM 6187 O O . CYS B 1 238 ? 9.664 -22.359 -24.609 1 93.75 238 CYS B O 1
ATOM 6189 N N . THR B 1 239 ? 10.477 -23.234 -26.5 1 94.69 239 THR B N 1
ATOM 6190 C CA . THR B 1 239 ? 9.148 -23.734 -26.859 1 94.69 239 THR B CA 1
ATOM 6191 C C . THR B 1 239 ? 9.219 -25.188 -27.297 1 94.69 239 THR B C 1
ATOM 6193 O O . THR B 1 239 ? 8.195 -25.812 -27.578 1 94.69 239 THR B O 1
ATOM 6196 N N . SER B 1 240 ? 10.336 -25.781 -27.297 1 92.44 240 SER B N 1
ATOM 6197 C CA . SER B 1 240 ? 10.562 -27.109 -27.859 1 92.44 240 SER B CA 1
ATOM 6198 C C . SER B 1 240 ? 9.773 -28.172 -27.094 1 92.44 240 SER B C 1
ATOM 6200 O O . SER B 1 240 ? 9.391 -29.188 -27.672 1 92.44 240 SER B O 1
ATOM 6202 N N . ASP B 1 241 ? 9.5 -27.906 -25.828 1 91.69 241 ASP B N 1
ATOM 6203 C CA . ASP B 1 241 ? 8.836 -28.906 -25 1 91.69 241 ASP B CA 1
ATOM 6204 C C . ASP B 1 241 ? 7.41 -28.484 -24.656 1 91.69 241 ASP B C 1
ATOM 6206 O O . ASP B 1 241 ? 6.922 -28.734 -23.562 1 91.69 241 ASP B O 1
ATOM 6210 N N . ALA B 1 242 ? 6.77 -27.812 -25.547 1 93.31 242 ALA B N 1
ATOM 6211 C CA . ALA B 1 242 ? 5.43 -27.281 -25.312 1 93.31 242 ALA B CA 1
ATOM 6212 C C . ALA B 1 242 ? 4.445 -28.406 -25 1 93.31 242 ALA B C 1
ATOM 6214 O O . ALA B 1 242 ? 3.492 -28.203 -24.234 1 93.31 242 ALA B O 1
ATOM 6215 N N . ASN B 1 243 ? 4.723 -29.562 -25.469 1 91.69 243 ASN B N 1
ATOM 6216 C CA . ASN B 1 243 ? 3.85 -30.703 -25.25 1 91.69 243 ASN B CA 1
ATOM 6217 C C . ASN B 1 243 ? 3.891 -31.156 -23.781 1 91.69 243 ASN B C 1
ATOM 6219 O O . ASN B 1 243 ? 2.992 -31.859 -23.328 1 91.69 243 ASN B O 1
ATOM 6223 N N . CYS B 1 244 ? 4.867 -30.75 -23.109 1 91.69 244 CYS B N 1
ATOM 6224 C CA . CYS B 1 244 ? 5.059 -31.172 -21.719 1 91.69 244 CYS B CA 1
ATOM 6225 C C . CYS B 1 244 ? 4.426 -30.172 -20.75 1 91.69 244 CYS B C 1
ATOM 6227 O O . CYS B 1 244 ? 4.246 -30.484 -19.578 1 91.69 244 CYS B O 1
ATOM 6229 N N . TRP B 1 245 ? 4.012 -29.047 -21.234 1 93.12 245 TRP B N 1
ATOM 6230 C CA . TRP B 1 245 ? 3.607 -27.953 -20.359 1 93.12 245 TRP B CA 1
ATOM 6231 C C . TRP B 1 245 ? 2.383 -28.328 -19.531 1 93.12 245 TRP B C 1
ATOM 6233 O O . TRP B 1 245 ? 2.277 -27.953 -18.359 1 93.12 245 TRP B O 1
ATOM 6243 N N . ARG B 1 246 ? 1.513 -29.125 -20.109 1 95.25 246 ARG B N 1
ATOM 6244 C CA . ARG B 1 246 ? 0.238 -29.422 -19.469 1 95.25 246 ARG B CA 1
ATOM 6245 C C . ARG B 1 246 ? 0.167 -30.875 -19.031 1 95.25 246 ARG B C 1
ATOM 6247 O O . ARG B 1 246 ? -0.922 -31.422 -18.844 1 95.25 246 ARG B O 1
ATOM 6254 N N . CYS B 1 247 ? 1.303 -31.453 -18.891 1 93.19 247 CYS B N 1
ATOM 6255 C CA . CYS B 1 247 ? 1.324 -32.844 -18.438 1 93.19 247 CYS B CA 1
ATOM 6256 C C . CYS B 1 247 ? 1.04 -32.938 -16.953 1 93.19 247 CYS B C 1
ATOM 6258 O O . CYS B 1 247 ? 1.562 -32.156 -16.156 1 93.19 247 CYS B O 1
ATOM 6260 N N . GLU B 1 248 ? 0.16 -33.844 -16.656 1 92.56 248 GLU B N 1
ATOM 6261 C CA . GLU B 1 248 ? -0.071 -34.188 -15.25 1 92.56 248 GLU B CA 1
ATOM 6262 C C . GLU B 1 248 ? 0.817 -35.344 -14.797 1 92.56 248 GLU B C 1
ATOM 6264 O O . GLU B 1 248 ? 0.668 -36.469 -15.281 1 92.56 248 GLU B O 1
ATOM 6269 N N . THR B 1 249 ? 1.717 -35.031 -13.961 1 90.5 249 THR B N 1
ATOM 6270 C CA . THR B 1 249 ? 2.711 -36.031 -13.555 1 90.5 249 THR B CA 1
ATOM 6271 C C . THR B 1 249 ? 3.445 -35.562 -12.297 1 90.5 249 THR B C 1
ATOM 6273 O O . THR B 1 249 ? 2.959 -34.719 -11.57 1 90.5 249 THR B O 1
ATOM 6276 N N . TYR B 1 250 ? 4.531 -36.312 -11.961 1 88.5 250 TYR B N 1
ATOM 6277 C CA . TYR B 1 250 ? 5.324 -35.969 -10.789 1 88.5 250 TYR B CA 1
ATOM 6278 C C . TYR B 1 250 ? 6.668 -35.375 -11.195 1 88.5 250 TYR B C 1
ATOM 6280 O O . TYR B 1 250 ? 7.32 -35.875 -12.109 1 88.5 250 TYR B O 1
ATOM 6288 N N . ILE B 1 251 ? 6.902 -34.25 -10.57 1 85.81 251 ILE B N 1
ATOM 6289 C CA . ILE B 1 251 ? 8.242 -33.688 -10.688 1 85.81 251 ILE B CA 1
ATOM 6290 C C . ILE B 1 251 ? 9.125 -34.188 -9.555 1 85.81 251 ILE B C 1
ATOM 6292 O O . ILE B 1 251 ? 8.75 -34.125 -8.383 1 85.81 251 ILE B O 1
ATOM 6296 N N . ILE B 1 252 ? 10.273 -34.719 -9.938 1 85.25 252 ILE B N 1
ATOM 6297 C CA . ILE B 1 252 ? 11.133 -35.375 -8.961 1 85.25 252 ILE B CA 1
ATOM 6298 C C . ILE B 1 252 ? 12.508 -34.719 -8.953 1 85.25 252 ILE B C 1
ATOM 6300 O O . ILE B 1 252 ? 13.102 -34.469 -10.016 1 85.25 252 ILE B O 1
ATOM 6304 N N . TYR B 1 253 ? 12.945 -34.375 -7.793 1 81.25 253 TYR B N 1
ATOM 6305 C CA . TYR B 1 253 ? 14.289 -33.844 -7.566 1 81.25 253 TYR B CA 1
ATOM 6306 C C . TYR B 1 253 ? 14.867 -34.375 -6.262 1 81.25 253 TYR B C 1
ATOM 6308 O O . TYR B 1 253 ? 14.57 -33.844 -5.184 1 81.25 253 TYR B O 1
ATOM 6316 N N . TRP B 1 254 ? 15.695 -35.312 -6.34 1 81.75 254 TRP B N 1
ATOM 6317 C CA . TRP B 1 254 ? 16.266 -35.969 -5.172 1 81.75 254 TRP B CA 1
ATOM 6318 C C . TRP B 1 254 ? 15.156 -36.469 -4.246 1 81.75 254 TRP B C 1
ATOM 6320 O O . TRP B 1 254 ? 14.32 -37.281 -4.648 1 81.75 254 TRP B O 1
ATOM 6330 N N . GLU B 1 255 ? 15.102 -35.906 -3.086 1 83 255 GLU B N 1
ATOM 6331 C CA . GLU B 1 255 ? 14.133 -36.406 -2.123 1 83 255 GLU B CA 1
ATOM 6332 C C . GLU B 1 255 ? 12.75 -35.812 -2.361 1 83 255 GLU B C 1
ATOM 6334 O O . GLU B 1 255 ? 11.75 -36.312 -1.842 1 83 255 GLU B O 1
ATOM 6339 N N . ILE B 1 256 ? 12.703 -34.812 -3.23 1 84.62 256 ILE B N 1
ATOM 6340 C CA . ILE B 1 256 ? 11.469 -34.031 -3.395 1 84.62 256 ILE B CA 1
ATOM 6341 C C . ILE B 1 256 ? 10.633 -34.656 -4.523 1 84.62 256 ILE B C 1
ATOM 6343 O O . ILE B 1 256 ? 11.148 -34.875 -5.621 1 84.62 256 ILE B O 1
ATOM 6347 N N . VAL B 1 257 ? 9.43 -35 -4.203 1 87.19 257 VAL B N 1
ATOM 6348 C CA . VAL B 1 257 ? 8.445 -35.438 -5.18 1 87.19 257 VAL B CA 1
ATOM 6349 C C . VAL B 1 257 ? 7.195 -34.562 -5.074 1 87.19 257 VAL B C 1
ATOM 6351 O O . VAL B 1 257 ? 6.543 -34.531 -4.027 1 87.19 257 VAL B O 1
ATOM 6354 N N . GLU B 1 258 ? 6.902 -33.844 -6.137 1 87.75 258 GLU B N 1
ATOM 6355 C CA . GLU B 1 258 ? 5.742 -32.938 -6.152 1 87.75 258 GLU B CA 1
ATOM 6356 C C . GLU B 1 258 ? 4.871 -33.188 -7.379 1 87.75 258 GLU B C 1
ATOM 6358 O O . GLU B 1 258 ? 5.387 -33.438 -8.477 1 87.75 258 GLU B O 1
ATOM 6363 N N . TYR B 1 259 ? 3.652 -33.188 -7.109 1 89.56 259 TYR B N 1
ATOM 6364 C CA . TYR B 1 259 ? 2.711 -33.438 -8.203 1 89.56 259 TYR B CA 1
ATOM 6365 C C . TYR B 1 259 ? 2.514 -32.188 -9.039 1 89.56 259 TYR B C 1
ATOM 6367 O O . TYR B 1 259 ? 2.232 -31.109 -8.5 1 89.56 259 TYR B O 1
ATOM 6375 N N . HIS B 1 260 ? 2.781 -32.281 -10.289 1 89.31 260 HIS B N 1
ATOM 6376 C CA . HIS B 1 260 ? 2.461 -31.25 -11.266 1 89.31 260 HIS B CA 1
ATOM 6377 C C . HIS B 1 260 ? 1.028 -31.391 -11.766 1 89.31 260 HIS B C 1
ATOM 6379 O O . HIS B 1 260 ? 0.719 -32.312 -12.523 1 89.31 260 HIS B O 1
ATOM 6385 N N . ALA B 1 261 ? 0.158 -30.406 -11.391 1 92.69 261 ALA B N 1
ATOM 6386 C CA . ALA B 1 261 ? -1.271 -30.531 -11.664 1 92.69 261 ALA B CA 1
ATOM 6387 C C . ALA B 1 261 ? -1.775 -29.328 -12.461 1 92.69 261 ALA B C 1
ATOM 6389 O O . ALA B 1 261 ? -2.494 -28.469 -11.93 1 92.69 261 ALA B O 1
ATOM 6390 N N . PRO B 1 262 ? -1.565 -29.328 -13.75 1 93.94 262 PRO B N 1
ATOM 6391 C CA . PRO B 1 262 ? -2.08 -28.219 -14.57 1 93.94 262 PRO B CA 1
ATOM 6392 C C . PRO B 1 262 ? -3.604 -28.125 -14.539 1 93.94 262 PRO B C 1
ATOM 6394 O O . PRO B 1 262 ? -4.164 -27.078 -14.836 1 93.94 262 PRO B O 1
ATOM 6397 N N . SER B 1 263 ? -4.289 -29.188 -14.18 1 95.25 263 SER B N 1
ATOM 6398 C CA . SER B 1 263 ? -5.746 -29.172 -14.102 1 95.25 263 SER B CA 1
ATOM 6399 C C . SER B 1 263 ? -6.23 -28.172 -13.062 1 95.25 263 SER B C 1
ATOM 6401 O O . SER B 1 263 ? -7.387 -27.734 -13.094 1 95.25 263 SER B O 1
ATOM 6403 N N . ARG B 1 264 ? -5.387 -27.812 -12.188 1 96.12 264 ARG B N 1
ATOM 6404 C CA . ARG B 1 264 ? -5.75 -26.859 -11.141 1 96.12 264 ARG B CA 1
ATOM 6405 C C . ARG B 1 264 ? -5.516 -25.422 -11.594 1 96.12 264 ARG B C 1
ATOM 6407 O O . ARG B 1 264 ? -6.008 -24.484 -10.977 1 96.12 264 ARG B O 1
ATOM 6414 N N . VAL B 1 265 ? -4.785 -25.25 -12.68 1 96.69 265 VAL B N 1
ATOM 6415 C CA . VAL B 1 265 ? -4.418 -23.906 -13.117 1 96.69 265 VAL B CA 1
ATOM 6416 C C . VAL B 1 265 ? -4.641 -23.781 -14.625 1 96.69 265 VAL B C 1
ATOM 6418 O O . VAL B 1 265 ? -3.795 -23.234 -15.336 1 96.69 265 VAL B O 1
ATOM 6421 N N . THR B 1 266 ? -5.738 -24.266 -15.078 1 96.19 266 THR B N 1
ATOM 6422 C CA . THR B 1 266 ? -6.02 -24.328 -16.516 1 96.19 266 THR B CA 1
ATOM 6423 C C . THR B 1 266 ? -6.16 -22.922 -17.094 1 96.19 266 THR B C 1
ATOM 6425 O O . THR B 1 266 ? -5.891 -22.703 -18.266 1 96.19 266 THR B O 1
ATOM 6428 N N . ARG B 1 267 ? -6.516 -21.969 -16.234 1 96 267 ARG B N 1
ATOM 6429 C CA . ARG B 1 267 ? -6.668 -20.594 -16.703 1 96 267 ARG B CA 1
ATOM 6430 C C . ARG B 1 267 ? -5.348 -20.047 -17.25 1 96 267 ARG B C 1
ATOM 6432 O O . ARG B 1 267 ? -5.34 -19.203 -18.156 1 96 267 ARG B O 1
ATOM 6439 N N . GLN B 1 268 ? -4.254 -20.531 -16.75 1 96.06 268 GLN B N 1
ATOM 6440 C CA . GLN B 1 268 ? -2.934 -20.078 -17.172 1 96.06 268 GLN B CA 1
ATOM 6441 C C . GLN B 1 268 ? -2.605 -20.578 -18.578 1 96.06 268 GLN B C 1
ATOM 6443 O O . GLN B 1 268 ? -1.624 -20.156 -19.188 1 96.06 268 GLN B O 1
ATOM 6448 N N . PHE B 1 269 ? -3.436 -21.453 -19.094 1 94.69 269 PHE B N 1
ATOM 6449 C CA . PHE B 1 269 ? -3.305 -21.984 -20.453 1 94.69 269 PHE B CA 1
ATOM 6450 C C . PHE B 1 269 ? -4.504 -21.594 -21.297 1 94.69 269 PHE B C 1
ATOM 6452 O O . PHE B 1 269 ? -4.758 -22.203 -22.344 1 94.69 269 PHE B O 1
ATOM 6459 N N . ASN B 1 270 ? -5.293 -20.625 -20.781 1 93.31 270 ASN B N 1
ATOM 6460 C CA . ASN B 1 270 ? -6.477 -20.141 -21.469 1 93.31 270 ASN B CA 1
ATOM 6461 C C . ASN B 1 270 ? -7.539 -21.219 -21.609 1 93.31 270 ASN B C 1
ATOM 6463 O O . ASN B 1 270 ? -8.211 -21.312 -22.641 1 93.31 270 ASN B O 1
ATOM 6467 N N . ILE B 1 271 ? -7.566 -22.078 -20.672 1 93.94 271 ILE B N 1
ATOM 6468 C CA . ILE B 1 271 ? -8.57 -23.141 -20.578 1 93.94 271 ILE B CA 1
ATOM 6469 C C . ILE B 1 271 ? -9.508 -22.875 -19.406 1 93.94 271 ILE B C 1
ATOM 6471 O O . ILE B 1 271 ? -9.07 -22.406 -18.359 1 93.94 271 ILE B O 1
ATOM 6475 N N . LEU B 1 272 ? -10.797 -23.141 -19.609 1 94 272 LEU B N 1
ATOM 6476 C CA . LEU B 1 272 ? -11.789 -22.953 -18.547 1 94 272 LEU B CA 1
ATOM 6477 C C . LEU B 1 272 ? -11.414 -23.75 -17.297 1 94 272 LEU B C 1
ATOM 6479 O O . LEU B 1 272 ? -11.117 -24.938 -17.391 1 94 272 LEU B O 1
ATOM 6483 N N . GLN B 1 273 ? -11.438 -23.031 -16.172 1 95.56 273 GLN B N 1
ATOM 6484 C CA . GLN B 1 273 ? -11.109 -23.688 -14.922 1 95.56 273 GLN B CA 1
ATOM 6485 C C . GLN B 1 273 ? -12.344 -24.359 -14.32 1 95.56 273 GLN B C 1
ATOM 6487 O O . GLN B 1 273 ? -13.352 -23.688 -14.055 1 95.56 273 GLN B O 1
ATOM 6492 N N . LYS B 1 274 ? -12.273 -25.594 -14.148 1 94.44 274 LYS B N 1
ATOM 6493 C CA . LYS B 1 274 ? -13.289 -26.375 -13.453 1 94.44 274 LYS B CA 1
ATOM 6494 C C . LYS B 1 274 ? -12.781 -26.859 -12.094 1 94.44 274 LYS B C 1
ATOM 6496 O O . LYS B 1 274 ? -11.617 -26.641 -11.742 1 94.44 274 LYS B O 1
ATOM 6501 N N . ILE B 1 275 ? -13.68 -27.344 -11.273 1 96.25 275 ILE B N 1
ATOM 6502 C CA . ILE B 1 275 ? -13.258 -27.938 -10.008 1 96.25 275 ILE B CA 1
ATOM 6503 C C . ILE B 1 275 ? -12.25 -29.047 -10.266 1 96.25 275 ILE B C 1
ATOM 6505 O O . ILE B 1 275 ? -12.531 -29.984 -11.023 1 96.25 275 ILE B O 1
ATOM 6509 N N . PRO B 1 276 ? -11.109 -28.906 -9.758 1 94.56 276 PRO B N 1
ATOM 6510 C CA . PRO B 1 276 ? -10.086 -29.922 -10.039 1 94.56 276 PRO B CA 1
ATOM 6511 C C . PRO B 1 276 ? -10.406 -31.266 -9.398 1 94.56 276 PRO B C 1
ATOM 6513 O O . PRO B 1 276 ? -11.086 -31.328 -8.375 1 94.56 276 PRO B O 1
ATOM 6516 N N . ASN B 1 277 ? -9.852 -32.219 -10.047 1 88.81 277 ASN B N 1
ATOM 6517 C CA . ASN B 1 277 ? -9.938 -33.562 -9.445 1 88.81 277 ASN B CA 1
ATOM 6518 C C . ASN B 1 277 ? -9.039 -33.688 -8.219 1 88.81 277 ASN B C 1
ATOM 6520 O O . ASN B 1 277 ? -8.078 -32.906 -8.07 1 88.81 277 ASN B O 1
ATOM 6524 N N . ALA B 1 278 ? -9.391 -34.656 -7.371 1 88.12 278 ALA B N 1
ATOM 6525 C CA . ALA B 1 278 ? -8.516 -34.938 -6.238 1 88.12 278 ALA B CA 1
ATOM 6526 C C . ALA B 1 278 ? -7.152 -35.438 -6.707 1 88.12 278 ALA B C 1
ATOM 6528 O O . ALA B 1 278 ? -7.035 -36.062 -7.77 1 88.12 278 ALA B O 1
ATOM 6529 N N . LEU B 1 279 ? -6.152 -35.094 -5.949 1 87.19 279 LEU B N 1
ATOM 6530 C CA . LEU B 1 279 ? -4.82 -35.594 -6.285 1 87.19 279 LEU B CA 1
ATOM 6531 C C . LEU B 1 279 ? -4.781 -37.094 -6.227 1 87.19 279 LEU B C 1
ATOM 6533 O O . LEU B 1 279 ? -5.445 -37.719 -5.387 1 87.19 279 LEU B O 1
ATOM 6537 N N . PRO B 1 280 ? -4.078 -37.719 -7.137 1 85.81 280 PRO B N 1
ATOM 6538 C CA . PRO B 1 280 ? -4.027 -39.156 -7.199 1 85.81 280 PRO B CA 1
ATOM 6539 C C . PRO B 1 280 ? -3.223 -39.781 -6.055 1 85.81 280 PRO B C 1
ATOM 6541 O O . PRO B 1 280 ? -3.094 -41 -5.973 1 85.81 280 PRO B O 1
ATOM 6544 N N . ILE B 1 281 ? -2.764 -39.031 -5.184 1 88.31 281 ILE B N 1
ATOM 6545 C CA . ILE B 1 281 ? -1.971 -39.531 -4.055 1 88.31 281 ILE B CA 1
ATOM 6546 C C . ILE B 1 281 ? -2.779 -39.406 -2.766 1 88.31 281 ILE B C 1
ATOM 6548 O O . ILE B 1 281 ? -3.496 -38.406 -2.566 1 88.31 281 ILE B O 1
ATOM 6552 N N . ASP B 1 282 ? -2.682 -40.438 -1.979 1 90.56 282 ASP B N 1
ATOM 6553 C CA . ASP B 1 282 ? -3.385 -40.406 -0.701 1 90.56 282 ASP B CA 1
ATOM 6554 C C . ASP B 1 282 ? -2.727 -39.406 0.249 1 90.56 282 ASP B C 1
ATOM 6556 O O . ASP B 1 282 ? -1.547 -39.062 0.095 1 90.56 282 ASP B O 1
ATOM 6560 N N . LYS B 1 283 ? -3.502 -39 1.179 1 91.38 283 LYS B N 1
ATOM 6561 C CA . LYS B 1 283 ? -3.059 -37.969 2.115 1 91.38 283 LYS B CA 1
ATOM 6562 C C . LYS B 1 283 ? -1.853 -38.438 2.922 1 91.38 283 LYS B C 1
ATOM 6564 O O . LYS B 1 283 ? -0.93 -37.688 3.184 1 91.38 283 LYS B O 1
ATOM 6569 N N . ALA B 1 284 ? -1.88 -39.688 3.309 1 92.69 284 ALA B N 1
ATOM 6570 C CA . ALA B 1 284 ? -0.782 -40.219 4.102 1 92.69 284 ALA B CA 1
ATOM 6571 C C . ALA B 1 284 ? 0.518 -40.25 3.303 1 92.69 284 ALA B C 1
ATOM 6573 O O . ALA B 1 284 ? 1.579 -39.906 3.828 1 92.69 284 ALA B O 1
ATOM 6574 N N . GLU B 1 285 ? 0.442 -40.656 2.092 1 93.62 285 GLU B N 1
ATOM 6575 C CA . GLU B 1 285 ? 1.614 -40.688 1.221 1 93.62 285 GLU B CA 1
ATOM 6576 C C . GLU B 1 285 ? 2.117 -39.25 0.942 1 93.62 285 GLU B C 1
ATOM 6578 O O . GLU B 1 285 ? 3.326 -39.031 0.889 1 93.62 285 GLU B O 1
ATOM 6583 N N . HIS B 1 286 ? 1.187 -38.375 0.735 1 92.38 286 HIS B N 1
ATOM 6584 C CA . HIS B 1 286 ? 1.541 -36.969 0.527 1 92.38 286 HIS B CA 1
ATOM 6585 C C . HIS B 1 286 ? 2.34 -36.438 1.705 1 92.38 286 HIS B C 1
ATOM 6587 O O . HIS B 1 286 ? 3.367 -35.781 1.514 1 92.38 286 HIS B O 1
ATOM 6593 N N . LYS B 1 287 ? 1.901 -36.719 2.885 1 90.62 287 LYS B N 1
ATOM 6594 C CA . LYS B 1 287 ? 2.586 -36.281 4.102 1 90.62 287 LYS B CA 1
ATOM 6595 C C . LYS B 1 287 ? 3.975 -36.906 4.199 1 90.62 287 LYS B C 1
ATOM 6597 O O . LYS B 1 287 ? 4.938 -36.25 4.57 1 90.62 287 LYS B O 1
ATOM 6602 N N . ARG B 1 288 ? 4.031 -38.125 3.852 1 91.94 288 ARG B N 1
ATOM 6603 C CA . ARG B 1 288 ? 5.305 -38.844 3.9 1 91.94 288 ARG B CA 1
ATOM 6604 C C . ARG B 1 288 ? 6.324 -38.188 2.965 1 91.94 288 ARG B C 1
ATOM 6606 O O . ARG B 1 288 ? 7.477 -37.969 3.352 1 91.94 288 ARG B O 1
ATOM 6613 N N . LEU B 1 289 ? 5.922 -37.906 1.774 1 89.75 289 LEU B N 1
ATOM 6614 C CA . LEU B 1 289 ? 6.812 -37.312 0.778 1 89.75 289 LEU B CA 1
ATOM 6615 C C . LEU B 1 289 ? 7.344 -35.969 1.246 1 89.75 289 LEU B C 1
ATOM 6617 O O . LEU B 1 289 ? 8.508 -35.656 1.027 1 89.75 289 LEU B O 1
ATOM 6621 N N . HIS B 1 290 ? 6.508 -35.188 1.938 1 88.88 290 HIS B N 1
ATOM 6622 C CA . HIS B 1 290 ? 6.898 -33.875 2.395 1 88.88 290 HIS B CA 1
ATOM 6623 C C . HIS B 1 290 ? 7.789 -33.938 3.627 1 88.88 290 HIS B C 1
ATOM 6625 O O . HIS B 1 290 ? 8.469 -32.969 3.969 1 88.88 290 HIS B O 1
ATOM 6631 N N . ALA B 1 291 ? 7.828 -35.062 4.262 1 87.62 291 ALA B N 1
ATOM 6632 C CA . ALA B 1 291 ? 8.656 -35.25 5.449 1 87.62 291 ALA B CA 1
ATOM 6633 C C . ALA B 1 291 ? 10.047 -35.781 5.074 1 87.62 291 ALA B C 1
ATOM 6635 O O . ALA B 1 291 ? 10.969 -35.75 5.898 1 87.62 291 ALA B O 1
ATOM 6636 N N . LEU B 1 292 ? 10.234 -36.188 3.865 1 86.94 292 LEU B N 1
ATOM 6637 C CA . LEU B 1 292 ? 11.516 -36.719 3.426 1 86.94 292 LEU B CA 1
ATOM 6638 C C . LEU B 1 292 ? 12.586 -35.625 3.391 1 86.94 292 LEU B C 1
ATOM 6640 O O . LEU B 1 292 ? 12.312 -34.5 2.975 1 86.94 292 LEU B O 1
ATOM 6644 N N . THR B 1 293 ? 13.688 -35.906 3.98 1 83.19 293 THR B N 1
ATOM 6645 C CA . THR B 1 293 ? 14.852 -35.031 3.945 1 83.19 293 THR B CA 1
ATOM 6646 C C . THR B 1 293 ? 16.094 -35.812 3.498 1 83.19 293 THR B C 1
ATOM 6648 O O . THR B 1 293 ? 16.156 -37.031 3.613 1 83.19 293 THR B O 1
ATOM 6651 N N . ARG B 1 294 ? 17 -35.094 2.955 1 82.25 294 ARG B N 1
ATOM 6652 C CA . ARG B 1 294 ? 18.266 -35.688 2.537 1 82.25 294 ARG B CA 1
ATOM 6653 C C . ARG B 1 294 ? 19.25 -35.75 3.693 1 82.25 294 ARG B C 1
ATOM 6655 O O . ARG B 1 294 ? 20.266 -36.438 3.615 1 82.25 294 ARG B O 1
ATOM 6662 N N . GLN B 1 295 ? 18.938 -35.031 4.625 1 79.25 295 GLN B N 1
ATOM 6663 C CA . GLN B 1 295 ? 19.859 -34.906 5.75 1 79.25 295 GLN B CA 1
ATOM 6664 C C . GLN B 1 295 ? 20.188 -36.281 6.324 1 79.25 295 GLN B C 1
ATOM 6666 O O . GLN B 1 295 ? 19.281 -37.062 6.684 1 79.25 295 GLN B O 1
ATOM 6671 N N . GLY B 1 296 ? 21.422 -36.625 6.379 1 76.38 296 GLY B N 1
ATOM 6672 C CA . GLY B 1 296 ? 21.891 -37.875 6.957 1 76.38 296 GLY B CA 1
ATOM 6673 C C . GLY B 1 296 ? 21.688 -39.062 6.047 1 76.38 296 GLY B C 1
ATOM 6674 O O . GLY B 1 296 ? 21.969 -40.188 6.438 1 76.38 296 GLY B O 1
ATOM 6675 N N . LYS B 1 297 ? 21.188 -38.875 4.867 1 80.44 297 LYS B N 1
ATOM 6676 C CA . LYS B 1 297 ? 20.859 -39.969 3.969 1 80.44 297 LYS B CA 1
ATOM 6677 C C . LYS B 1 297 ? 21.656 -39.875 2.67 1 80.44 297 LYS B C 1
ATOM 6679 O O . LYS B 1 297 ? 21.094 -39.969 1.579 1 80.44 297 LYS B O 1
ATOM 6684 N N . ALA B 1 298 ? 22.812 -39.688 2.795 1 72.81 298 ALA B N 1
ATOM 6685 C CA . ALA B 1 298 ? 23.703 -39.5 1.646 1 72.81 298 ALA B CA 1
ATOM 6686 C C . ALA B 1 298 ? 23.719 -40.719 0.757 1 72.81 298 ALA B C 1
ATOM 6688 O O . ALA B 1 298 ? 23.906 -40.625 -0.457 1 72.81 298 ALA B O 1
ATOM 6689 N N . ASN B 1 299 ? 23.422 -41.844 1.402 1 73.75 299 ASN B N 1
ATOM 6690 C CA . ASN B 1 299 ? 23.562 -43.094 0.645 1 73.75 299 ASN B CA 1
ATOM 6691 C C . ASN B 1 299 ? 22.219 -43.656 0.226 1 73.75 299 ASN B C 1
ATOM 6693 O O . ASN B 1 299 ? 22.141 -44.75 -0.291 1 73.75 299 ASN B O 1
ATOM 6697 N N . LYS B 1 300 ? 21.312 -42.906 0.36 1 83.12 300 LYS B N 1
ATOM 6698 C CA . LYS B 1 300 ? 19.984 -43.406 0.011 1 83.12 300 LYS B CA 1
ATOM 6699 C C . LYS B 1 300 ? 19.781 -43.406 -1.501 1 83.12 300 LYS B C 1
ATOM 6701 O O . LYS B 1 300 ? 20.156 -42.469 -2.184 1 83.12 300 LYS B O 1
ATOM 6706 N N . ASP B 1 301 ? 19.281 -44.469 -1.965 1 84.75 301 ASP B N 1
ATOM 6707 C CA . ASP B 1 301 ? 18.953 -44.594 -3.379 1 84.75 301 ASP B CA 1
ATOM 6708 C C . ASP B 1 301 ? 17.562 -44.031 -3.662 1 84.75 301 ASP B C 1
ATOM 6710 O O . ASP B 1 301 ? 16.562 -44.75 -3.619 1 84.75 301 ASP B O 1
ATOM 6714 N N . TRP B 1 302 ? 17.531 -42.875 -4.086 1 86.06 302 TRP B N 1
ATOM 6715 C CA . TRP B 1 302 ? 16.281 -42.156 -4.309 1 86.06 302 TRP B CA 1
ATOM 6716 C C . TRP B 1 302 ? 15.562 -42.688 -5.551 1 86.06 302 TRP B C 1
ATOM 6718 O O . TRP B 1 302 ? 14.344 -42.562 -5.676 1 86.06 302 TRP B O 1
ATOM 6728 N N . ARG B 1 303 ? 16.25 -43.312 -6.457 1 83.62 303 ARG B N 1
ATOM 6729 C CA . ARG B 1 303 ? 15.633 -43.875 -7.645 1 83.62 303 ARG B CA 1
ATOM 6730 C C . ARG B 1 303 ? 14.711 -45.062 -7.273 1 83.62 303 ARG B C 1
ATOM 6732 O O . ARG B 1 303 ? 13.633 -45.188 -7.844 1 83.62 303 ARG B O 1
ATOM 6739 N N . ARG B 1 304 ? 15.281 -45.719 -6.422 1 87.44 304 ARG B N 1
ATOM 6740 C CA . ARG B 1 304 ? 14.484 -46.844 -5.961 1 87.44 304 ARG B CA 1
ATOM 6741 C C . ARG B 1 304 ? 13.305 -46.375 -5.125 1 87.44 304 ARG B C 1
ATOM 6743 O O . ARG B 1 304 ? 12.188 -46.906 -5.266 1 87.44 304 ARG B O 1
ATOM 6750 N N . GLU B 1 305 ? 13.602 -45.469 -4.273 1 88.38 305 GLU B N 1
ATOM 6751 C CA . GLU B 1 305 ? 12.57 -44.938 -3.387 1 88.38 305 GLU B CA 1
ATOM 6752 C C . GLU B 1 305 ? 11.422 -44.312 -4.184 1 88.38 305 GLU B C 1
ATOM 6754 O O . GLU B 1 305 ? 10.25 -44.469 -3.805 1 88.38 305 GLU B O 1
ATOM 6759 N N . HIS B 1 306 ? 11.766 -43.688 -5.359 1 89.44 306 HIS B N 1
ATOM 6760 C CA . HIS B 1 306 ? 10.758 -42.938 -6.105 1 89.44 306 HIS B CA 1
ATOM 6761 C C . HIS B 1 306 ? 10.43 -43.625 -7.426 1 89.44 306 HIS B C 1
ATOM 6763 O O . HIS B 1 306 ? 9.945 -42.969 -8.359 1 89.44 306 HIS B O 1
ATOM 6769 N N . HIS B 1 307 ? 10.68 -44.844 -7.465 1 90.94 307 HIS B N 1
ATOM 6770 C CA . HIS B 1 307 ? 10.539 -45.594 -8.719 1 90.94 307 HIS B CA 1
ATOM 6771 C C . HIS B 1 307 ? 9.141 -45.406 -9.297 1 90.94 307 HIS B C 1
ATOM 6773 O O . HIS B 1 307 ? 8.984 -45.188 -10.5 1 90.94 307 HIS B O 1
ATOM 6779 N N . HIS B 1 308 ? 8.203 -45.531 -8.453 1 91.88 308 HIS B N 1
ATOM 6780 C CA . HIS B 1 308 ? 6.812 -45.438 -8.891 1 91.88 308 HIS B CA 1
ATOM 6781 C C . HIS B 1 308 ? 6.531 -44.062 -9.516 1 91.88 308 HIS B C 1
ATOM 6783 O O . HIS B 1 308 ? 5.855 -43.969 -10.539 1 91.88 308 HIS B O 1
ATOM 6789 N N . TYR B 1 309 ? 7.008 -43.094 -8.977 1 90.75 309 TYR B N 1
ATOM 6790 C CA . TYR B 1 309 ? 6.789 -41.719 -9.461 1 90.75 309 TYR B CA 1
ATOM 6791 C C . TYR B 1 309 ? 7.59 -41.469 -10.734 1 90.75 309 TYR B C 1
ATOM 6793 O O . TYR B 1 309 ? 7.156 -40.719 -11.602 1 90.75 309 TYR B O 1
ATOM 6801 N N . MET B 1 310 ? 8.695 -42.094 -10.852 1 88.75 310 MET B N 1
ATOM 6802 C CA . MET B 1 310 ? 9.508 -41.969 -12.055 1 88.75 310 MET B CA 1
ATOM 6803 C C . MET B 1 310 ? 8.812 -42.625 -13.258 1 88.75 310 MET B C 1
ATOM 6805 O O . MET B 1 310 ? 8.898 -42.094 -14.375 1 88.75 310 MET B O 1
ATOM 6809 N N . GLN B 1 311 ? 8.195 -43.625 -12.969 1 91.12 311 GLN B N 1
ATOM 6810 C CA . GLN B 1 311 ? 7.426 -44.281 -14.031 1 91.12 311 GLN B CA 1
ATOM 6811 C C . GLN B 1 311 ? 6.301 -43.375 -14.516 1 91.12 311 GLN B C 1
ATOM 6813 O O . GLN B 1 311 ? 6.02 -43.312 -15.719 1 91.12 311 GLN B O 1
ATOM 6818 N N . ALA B 1 312 ? 5.684 -42.75 -13.586 1 90.5 312 ALA B N 1
ATOM 6819 C CA . ALA B 1 312 ? 4.645 -41.812 -13.961 1 90.5 312 ALA B CA 1
ATOM 6820 C C . ALA B 1 312 ? 5.219 -40.688 -14.82 1 90.5 312 ALA B C 1
ATOM 6822 O O . ALA B 1 312 ? 4.586 -40.25 -15.789 1 90.5 312 ALA B O 1
ATOM 6823 N N . TRP B 1 313 ? 6.383 -40.219 -14.492 1 89.62 313 TRP B N 1
ATOM 6824 C CA . TRP B 1 313 ? 7.055 -39.219 -15.281 1 89.62 313 TRP B CA 1
ATOM 6825 C C . TRP B 1 313 ? 7.348 -39.719 -16.688 1 89.62 313 TRP B C 1
ATOM 6827 O O . TRP B 1 313 ? 7.168 -38.969 -17.656 1 89.62 313 TRP B O 1
ATOM 6837 N N . ASP B 1 314 ? 7.738 -40.906 -16.75 1 88.56 314 ASP B N 1
ATOM 6838 C CA . ASP B 1 314 ? 8.07 -41.469 -18.047 1 88.56 314 ASP B CA 1
ATOM 6839 C C . ASP B 1 314 ? 6.832 -41.562 -18.938 1 88.56 314 ASP B C 1
ATOM 6841 O O . ASP B 1 314 ? 6.938 -41.5 -20.172 1 88.56 314 ASP B O 1
ATOM 6845 N N . GLY B 1 315 ? 5.711 -41.688 -18.328 1 91.62 315 GLY B N 1
ATOM 6846 C CA . GLY B 1 315 ? 4.461 -41.75 -19.062 1 91.62 315 GLY B CA 1
ATOM 6847 C C . GLY B 1 315 ? 3.723 -40.438 -19.125 1 91.62 315 GLY B C 1
ATOM 6848 O O . GLY B 1 315 ? 2.502 -40.406 -19.281 1 91.62 315 GLY B O 1
ATOM 6849 N N . ARG B 1 316 ? 4.445 -39.375 -18.938 1 90.75 316 ARG B N 1
ATOM 6850 C CA . ARG B 1 316 ? 3.826 -38.062 -18.734 1 90.75 316 ARG B CA 1
ATOM 6851 C C . ARG B 1 316 ? 2.98 -37.656 -19.938 1 90.75 316 ARG B C 1
ATOM 6853 O O . ARG B 1 316 ? 1.955 -37 -19.797 1 90.75 316 ARG B O 1
ATOM 6860 N N . PHE B 1 317 ? 3.273 -38.062 -21.156 1 93.75 317 PHE B N 1
ATOM 6861 C CA . PHE B 1 317 ? 2.584 -37.625 -22.359 1 93.75 317 PHE B CA 1
ATOM 6862 C C . PHE B 1 317 ? 1.241 -38.344 -22.516 1 93.75 317 PHE B C 1
ATOM 6864 O O . PHE B 1 317 ? 0.407 -37.938 -23.328 1 93.75 317 PHE B O 1
ATOM 6871 N N . PHE B 1 318 ? 0.997 -39.25 -21.641 1 93.25 318 PHE B N 1
ATOM 6872 C CA . PHE B 1 318 ? -0.291 -39.938 -21.656 1 93.25 318 PHE B CA 1
ATOM 6873 C C . PHE B 1 318 ? -1.324 -39.156 -20.859 1 93.25 318 PHE B C 1
ATOM 6875 O O . PHE B 1 318 ? -2.527 -39.406 -20.984 1 93.25 318 PHE B O 1
ATOM 6882 N N . ASN B 1 319 ? -0.842 -38.281 -20.062 1 92.38 319 ASN B N 1
ATOM 6883 C CA . ASN B 1 319 ? -1.738 -37.5 -19.203 1 92.38 319 ASN B CA 1
ATOM 6884 C C . ASN B 1 319 ? -1.576 -36 -19.422 1 92.38 319 ASN B C 1
ATOM 6886 O O . ASN B 1 319 ? -1.011 -35.312 -18.578 1 92.38 319 ASN B O 1
ATOM 6890 N N . VAL B 1 320 ? -2.082 -35.531 -20.469 1 94.94 320 VAL B N 1
ATOM 6891 C CA . VAL B 1 320 ? -1.997 -34.125 -20.812 1 94.94 320 VAL B CA 1
ATOM 6892 C C . VAL B 1 320 ? -3.365 -33.469 -20.641 1 94.94 320 VAL B C 1
ATOM 6894 O O . VAL B 1 320 ? -4.363 -33.969 -21.172 1 94.94 320 VAL B O 1
ATOM 6897 N N . VAL B 1 321 ? -3.443 -32.438 -19.875 1 94.12 321 VAL B N 1
ATOM 6898 C CA . VAL B 1 321 ? -4.695 -31.75 -19.609 1 94.12 321 VAL B CA 1
ATOM 6899 C C . VAL B 1 321 ? -5.125 -30.984 -20.859 1 94.12 321 VAL B C 1
ATOM 6901 O O . VAL B 1 321 ? -4.348 -30.188 -21.406 1 94.12 321 VAL B O 1
ATOM 6904 N N . ASN B 1 322 ? -6.316 -31.281 -21.281 1 88.25 322 ASN B N 1
ATOM 6905 C CA . ASN B 1 322 ? -6.902 -30.594 -22.422 1 88.25 322 ASN B CA 1
ATOM 6906 C C . ASN B 1 322 ? -8.242 -29.938 -22.062 1 88.25 322 ASN B C 1
ATOM 6908 O O . ASN B 1 322 ? -8.789 -30.203 -21 1 88.25 322 ASN B O 1
ATOM 6912 N N . GLY B 1 323 ? -8.547 -28.953 -22.781 1 83.31 323 GLY B N 1
ATOM 6913 C CA . GLY B 1 323 ? -9.812 -28.281 -22.562 1 83.31 323 GLY B CA 1
ATOM 6914 C C . GLY B 1 323 ? -10.164 -27.297 -23.656 1 83.31 323 GLY B C 1
ATOM 6915 O O . GLY B 1 323 ? -9.484 -27.234 -24.688 1 83.31 323 GLY B O 1
ATOM 6916 N N . GLU B 1 324 ? -11.32 -26.672 -23.359 1 78.38 324 GLU B N 1
ATOM 6917 C CA . GLU B 1 324 ? -11.797 -25.656 -24.281 1 78.38 324 GLU B CA 1
ATOM 6918 C C . GLU B 1 324 ? -11 -24.375 -24.141 1 78.38 324 GLU B C 1
ATOM 6920 O O . GLU B 1 324 ? -10.977 -23.766 -23.078 1 78.38 324 GLU B O 1
ATOM 6925 N N . PHE B 1 325 ? -10.281 -24.188 -25.172 1 76.44 325 PHE B N 1
ATOM 6926 C CA . PHE B 1 325 ? -9.562 -22.906 -25.203 1 76.44 325 PHE B CA 1
ATOM 6927 C C . PHE B 1 325 ? -10.523 -21.75 -25.406 1 76.44 325 PHE B C 1
ATOM 6929 O O . PHE B 1 325 ? -11.359 -21.781 -26.312 1 76.44 325 PHE B O 1
ATOM 6936 N N . ASN B 1 326 ? -10.75 -21 -24.25 1 67 326 ASN B N 1
ATOM 6937 C CA . ASN B 1 326 ? -11.648 -19.844 -24.312 1 67 326 ASN B CA 1
ATOM 6938 C C . ASN B 1 326 ? -10.883 -18.531 -24.188 1 67 326 ASN B C 1
ATOM 6940 O O . ASN B 1 326 ? -9.852 -18.469 -23.516 1 67 326 ASN B O 1
ATOM 6944 N N . ASN B 1 327 ? -10.93 -17.75 -25.125 1 63.72 327 ASN B N 1
ATOM 6945 C CA . ASN B 1 327 ? -10.266 -16.438 -25.172 1 63.72 327 ASN B CA 1
ATOM 6946 C C . ASN B 1 327 ? -10.422 -15.695 -23.844 1 63.72 327 ASN B C 1
ATOM 6948 O O . ASN B 1 327 ? -9.805 -14.648 -23.656 1 63.72 327 ASN B O 1
ATOM 6952 N N . VAL B 1 328 ? -11.273 -16.297 -22.938 1 66.31 328 VAL B N 1
ATOM 6953 C CA . VAL B 1 328 ? -11.406 -15.602 -21.672 1 66.31 328 VAL B CA 1
ATOM 6954 C C . VAL B 1 328 ? -11.07 -16.562 -20.531 1 66.31 328 VAL B C 1
ATOM 6956 O O . VAL B 1 328 ? -11.68 -17.625 -20.406 1 66.31 328 VAL B O 1
ATOM 6959 N N . ALA B 1 329 ? -9.891 -16.359 -19.906 1 68.62 329 ALA B N 1
ATOM 6960 C CA . ALA B 1 329 ? -9.539 -17.125 -18.719 1 68.62 329 ALA B CA 1
ATOM 6961 C C . ALA B 1 329 ? -10.68 -17.125 -17.703 1 68.62 329 ALA B C 1
ATOM 6963 O O . ALA B 1 329 ? -10.586 -16.5 -16.656 1 68.62 329 ALA B O 1
ATOM 6964 N N . GLY B 1 330 ? -11.703 -17.953 -18.031 1 85.75 330 GLY B N 1
ATOM 6965 C CA . GLY B 1 330 ? -12.898 -17.953 -17.219 1 85.75 330 GLY B CA 1
ATOM 6966 C C . GLY B 1 330 ? -12.953 -19.109 -16.25 1 85.75 330 GLY B C 1
ATOM 6967 O O . GLY B 1 330 ? -12.023 -19.922 -16.188 1 85.75 330 GLY B O 1
ATOM 6968 N N . VAL B 1 331 ? -13.852 -19.062 -15.344 1 90.06 331 VAL B N 1
ATOM 6969 C CA . VAL B 1 331 ? -14.07 -20.125 -14.359 1 90.06 331 VAL B CA 1
ATOM 6970 C C . VAL B 1 331 ? -15.5 -20.656 -14.484 1 90.06 331 VAL B C 1
ATOM 6972 O O . VAL B 1 331 ? -16.406 -19.922 -14.891 1 90.06 331 VAL B O 1
ATOM 6975 N N . SER B 1 332 ? -15.594 -21.922 -14.219 1 88.12 332 SER B N 1
ATOM 6976 C CA . SER B 1 332 ? -16.938 -22.484 -14.148 1 88.12 332 SER B CA 1
ATOM 6977 C C . SER B 1 332 ? -17.734 -21.859 -13.008 1 88.12 332 SER B C 1
ATOM 6979 O O . SER B 1 332 ? -17.156 -21.312 -12.062 1 88.12 332 SER B O 1
ATOM 6981 N N . ILE B 1 333 ? -18.984 -21.891 -13.016 1 82.69 333 ILE B N 1
ATOM 6982 C CA . ILE B 1 333 ? -19.906 -21.234 -12.102 1 82.69 333 ILE B CA 1
ATOM 6983 C C . ILE B 1 333 ? -19.656 -21.734 -10.672 1 82.69 333 ILE B C 1
ATOM 6985 O O . ILE B 1 333 ? -19.75 -20.953 -9.719 1 82.69 333 ILE B O 1
ATOM 6989 N N . ASP B 1 334 ? -19.281 -23 -10.578 1 92.31 334 ASP B N 1
ATOM 6990 C CA . ASP B 1 334 ? -19.172 -23.594 -9.258 1 92.31 334 ASP B CA 1
ATOM 6991 C C . ASP B 1 334 ? -17.766 -23.484 -8.703 1 92.31 334 ASP B C 1
ATOM 6993 O O . ASP B 1 334 ? -17.531 -23.688 -7.512 1 92.31 334 ASP B O 1
ATOM 6997 N N . TYR B 1 335 ? -16.875 -23.172 -9.516 1 95.56 335 TYR B N 1
ATOM 6998 C CA . TYR B 1 335 ? -15.477 -23.234 -9.125 1 95.56 335 TYR B CA 1
ATOM 6999 C C . TYR B 1 335 ? -15.172 -22.234 -8.008 1 95.56 335 TYR B C 1
ATOM 7001 O O . TYR B 1 335 ? -14.547 -22.594 -7.004 1 95.56 335 TYR B O 1
ATOM 7009 N N . MET B 1 336 ? -15.625 -21.062 -8.203 1 94.88 336 MET B N 1
ATOM 7010 C CA . MET B 1 336 ? -15.25 -20.016 -7.246 1 94.88 336 MET B CA 1
ATOM 7011 C C . MET B 1 336 ? -15.859 -20.297 -5.875 1 94.88 336 MET B C 1
ATOM 7013 O O . MET B 1 336 ? -15.211 -20.078 -4.848 1 94.88 336 MET B O 1
ATOM 7017 N N . GLN B 1 337 ? -17.016 -20.75 -5.848 1 93.62 337 GLN B N 1
ATOM 7018 C CA . GLN B 1 337 ? -17.641 -21.125 -4.578 1 93.62 337 GLN B CA 1
ATOM 7019 C C . GLN B 1 337 ? -16.859 -22.25 -3.898 1 93.62 337 GLN B C 1
ATOM 7021 O O . GLN B 1 337 ? -16.594 -22.188 -2.697 1 93.62 337 GLN B O 1
ATOM 7026 N N . TRP B 1 338 ? -16.562 -23.203 -4.723 1 96.5 338 TRP B N 1
ATOM 7027 C CA . TRP B 1 338 ? -15.758 -24.328 -4.234 1 96.5 338 TRP B CA 1
ATOM 7028 C C . TRP B 1 338 ? -14.414 -23.844 -3.693 1 96.5 338 TRP B C 1
ATOM 7030 O O . TRP B 1 338 ? -14.008 -24.219 -2.598 1 96.5 338 TRP B O 1
ATOM 7040 N N . PHE B 1 339 ? -13.82 -23 -4.418 1 97.12 339 PHE B N 1
ATOM 7041 C CA . PHE B 1 339 ? -12.484 -22.516 -4.098 1 97.12 339 PHE B CA 1
ATOM 7042 C C . PHE B 1 339 ? -12.492 -21.703 -2.803 1 97.12 339 PHE B C 1
ATOM 7044 O O . PHE B 1 339 ? -11.641 -21.906 -1.938 1 97.12 339 PHE B O 1
ATOM 7051 N N . TRP B 1 340 ? -13.43 -20.828 -2.598 1 95.25 340 TRP B N 1
ATOM 7052 C CA . TRP B 1 340 ? -13.469 -19.938 -1.445 1 95.25 340 TRP B CA 1
ATOM 7053 C C . TRP B 1 340 ? -13.703 -20.719 -0.158 1 95.25 340 TRP B C 1
ATOM 7055 O O . TRP B 1 340 ? -13.273 -20.297 0.919 1 95.25 340 TRP B O 1
ATOM 7065 N N . GLU B 1 341 ? -14.25 -21.828 -0.291 1 95.75 341 GLU B N 1
ATOM 7066 C CA . GLU B 1 341 ? -14.469 -22.672 0.88 1 95.75 341 GLU B CA 1
ATOM 7067 C C . GLU B 1 341 ? -13.188 -23.406 1.271 1 95.75 341 GLU B C 1
ATOM 7069 O O . GLU B 1 341 ? -13.047 -23.859 2.412 1 95.75 341 GLU B O 1
ATOM 7074 N N . ARG B 1 342 ? -12.336 -23.5 0.351 1 96.5 342 ARG B N 1
ATOM 7075 C CA . ARG B 1 342 ? -11.211 -24.406 0.562 1 96.5 342 ARG B CA 1
ATOM 7076 C C . ARG B 1 342 ? -9.891 -23.641 0.594 1 96.5 342 ARG B C 1
ATOM 7078 O O . ARG B 1 342 ? -8.82 -24.234 0.722 1 96.5 342 ARG B O 1
ATOM 7085 N N . THR B 1 343 ? -9.938 -22.312 0.507 1 96.44 343 THR B N 1
ATOM 7086 C CA . THR B 1 343 ? -8.727 -21.5 0.482 1 96.44 343 THR B CA 1
ATOM 7087 C C . THR B 1 343 ? -8.523 -20.797 1.818 1 96.44 343 THR B C 1
ATOM 7089 O O . THR B 1 343 ? -9.445 -20.734 2.639 1 96.44 343 THR B O 1
ATOM 7092 N N . VAL B 1 344 ? -7.289 -20.422 2.051 1 96 344 VAL B N 1
ATOM 7093 C CA . VAL B 1 344 ? -6.961 -19.453 3.104 1 96 344 VAL B CA 1
ATOM 7094 C C . VAL B 1 344 ? -6.883 -18.047 2.516 1 96 344 VAL B C 1
ATOM 7096 O O . VAL B 1 344 ? -5.91 -17.703 1.837 1 96 344 VAL B O 1
ATOM 7099 N N . LEU B 1 345 ? -7.863 -17.328 2.807 1 94.31 345 LEU B N 1
ATOM 7100 C CA . LEU B 1 345 ? -7.992 -16.016 2.17 1 94.31 345 LEU B CA 1
ATOM 7101 C C . LEU B 1 345 ? -7.227 -14.953 2.953 1 94.31 345 LEU B C 1
ATOM 7103 O O . LEU B 1 345 ? -6.574 -14.094 2.363 1 94.31 345 LEU B O 1
ATOM 7107 N N . TYR B 1 346 ? -7.281 -15.023 4.262 1 94.94 346 TYR B N 1
ATOM 7108 C CA . TYR B 1 346 ? -6.684 -14 5.117 1 94.94 346 TYR B CA 1
ATOM 7109 C C . TYR B 1 346 ? -5.352 -14.477 5.688 1 94.94 346 TYR B C 1
ATOM 7111 O O . TYR B 1 346 ? -5.301 -15.477 6.41 1 94.94 346 TYR B O 1
ATOM 7119 N N . ILE B 1 347 ? -4.32 -13.75 5.352 1 95.25 347 ILE B N 1
ATOM 7120 C CA . ILE B 1 347 ? -2.996 -14.07 5.867 1 95.25 347 ILE B CA 1
ATOM 7121 C C . ILE B 1 347 ? -2.777 -13.367 7.203 1 95.25 347 ILE B C 1
ATOM 7123 O O . ILE B 1 347 ? -2.201 -13.945 8.133 1 95.25 347 ILE B O 1
ATOM 7127 N N . THR B 1 348 ? -3.201 -12.094 7.297 1 92.94 348 THR B N 1
ATOM 7128 C CA . THR B 1 348 ? -3.15 -11.344 8.547 1 92.94 348 THR B CA 1
ATOM 7129 C C . THR B 1 348 ? -4.559 -11.023 9.047 1 92.94 348 THR B C 1
ATOM 7131 O O . THR B 1 348 ? -5.508 -10.984 8.258 1 92.94 348 THR B O 1
ATOM 7134 N N . ASN B 1 349 ? -4.609 -10.859 10.281 1 92.38 349 ASN B N 1
ATOM 7135 C CA . ASN B 1 349 ? -5.91 -10.617 10.898 1 92.38 349 ASN B CA 1
ATOM 7136 C C . ASN B 1 349 ? -6.32 -9.156 10.781 1 92.38 349 ASN B C 1
ATOM 7138 O O . ASN B 1 349 ? -5.727 -8.281 11.414 1 92.38 349 ASN B O 1
ATOM 7142 N N . PRO B 1 350 ? -7.355 -8.867 10.07 1 92.12 350 PRO B N 1
ATOM 7143 C CA . PRO B 1 350 ? -7.797 -7.484 9.883 1 92.12 350 PRO B CA 1
ATOM 7144 C C . PRO B 1 350 ? -8.445 -6.898 11.133 1 92.12 350 PRO B C 1
ATOM 7146 O O . PRO B 1 350 ? -8.633 -5.684 11.227 1 92.12 350 PRO B O 1
ATOM 7149 N N . GLY B 1 351 ? -8.773 -7.688 12.055 1 87.44 351 GLY B N 1
ATOM 7150 C CA . GLY B 1 351 ? -9.414 -7.223 13.273 1 87.44 351 GLY B CA 1
ATOM 7151 C C . GLY B 1 351 ? -8.422 -6.738 14.32 1 87.44 351 GLY B C 1
ATOM 7152 O O . GLY B 1 351 ? -8.812 -6.164 15.336 1 87.44 351 GLY B O 1
ATOM 7153 N N . HIS B 1 352 ? -7.25 -6.949 14.023 1 84.12 352 HIS B N 1
ATOM 7154 C CA . HIS B 1 352 ? -6.223 -6.488 14.953 1 84.12 352 HIS B CA 1
ATOM 7155 C C . HIS B 1 352 ? -5.828 -5.043 14.664 1 84.12 352 HIS B C 1
ATOM 7157 O O . HIS B 1 352 ? -5.352 -4.73 13.57 1 84.12 352 HIS B O 1
ATOM 7163 N N . HIS B 1 353 ? -6.113 -4.242 15.742 1 81.75 353 HIS B N 1
ATOM 7164 C CA . HIS B 1 353 ? -5.793 -2.828 15.594 1 81.75 353 HIS B CA 1
ATOM 7165 C C . HIS B 1 353 ? -4.832 -2.363 16.688 1 81.75 353 HIS B C 1
ATOM 7167 O O . HIS B 1 353 ? -4.961 -2.764 17.844 1 81.75 353 HIS B O 1
ATOM 7173 N N . GLU B 1 354 ? -3.82 -1.709 16.234 1 81.81 354 GLU B N 1
ATOM 7174 C CA . GLU B 1 354 ? -2.92 -1.05 17.188 1 81.81 354 GLU B CA 1
ATOM 7175 C C . GLU B 1 354 ? -2.992 0.468 17.047 1 81.81 354 GLU B C 1
ATOM 7177 O O . GLU B 1 354 ? -3.248 0.987 15.953 1 81.81 354 GLU B O 1
ATOM 7182 N N . ALA B 1 355 ? -2.912 1.099 18.188 1 85.25 355 ALA B N 1
ATOM 7183 C CA . ALA B 1 355 ? -2.803 2.555 18.141 1 85.25 355 ALA B CA 1
ATOM 7184 C C . ALA B 1 355 ? -1.421 2.986 17.656 1 85.25 355 ALA B C 1
ATOM 7186 O O . ALA B 1 355 ? -0.406 2.424 18.078 1 85.25 355 ALA B O 1
ATOM 7187 N N . ASN B 1 356 ? -1.489 3.898 16.828 1 86.25 356 ASN B N 1
ATOM 7188 C CA . ASN B 1 356 ? -0.253 4.441 16.266 1 86.25 356 ASN B CA 1
ATOM 7189 C C . ASN B 1 356 ? 0.681 3.334 15.797 1 86.25 356 ASN B C 1
ATOM 7191 O O . ASN B 1 356 ? 1.846 3.283 16.188 1 86.25 356 ASN B O 1
ATOM 7195 N N . PRO B 1 357 ? 0.112 2.557 14.891 1 88.56 357 PRO B N 1
ATOM 7196 C CA . PRO B 1 357 ? 0.916 1.424 14.43 1 88.56 357 PRO B CA 1
ATOM 7197 C C . PRO B 1 357 ? 2.129 1.858 13.609 1 88.56 357 PRO B C 1
ATOM 7199 O O . PRO B 1 357 ? 2.078 2.877 12.914 1 88.56 357 PRO B O 1
ATOM 7202 N N . HIS B 1 358 ? 3.143 1.058 13.734 1 89.75 358 HIS B N 1
ATOM 7203 C CA . HIS B 1 358 ? 4.324 1.302 12.914 1 89.75 358 HIS B CA 1
ATOM 7204 C C . HIS B 1 358 ? 4.289 0.471 11.633 1 89.75 358 HIS B C 1
ATOM 7206 O O . HIS B 1 358 ? 3.789 -0.655 11.633 1 89.75 358 HIS B O 1
ATOM 7212 N N . GLY B 1 359 ? 4.723 1.141 10.609 1 91.44 359 GLY B N 1
ATOM 7213 C CA . GLY B 1 359 ? 4.891 0.405 9.367 1 91.44 359 GLY B CA 1
ATOM 7214 C C . GLY B 1 359 ? 3.6 0.261 8.578 1 91.44 359 GLY B C 1
ATOM 7215 O O . GLY B 1 359 ? 2.533 0.659 9.055 1 91.44 359 GLY B O 1
ATOM 7216 N N . TYR B 1 360 ? 3.736 -0.339 7.449 1 93.12 360 TYR B N 1
ATOM 7217 C CA . TYR B 1 360 ? 2.621 -0.506 6.523 1 93.12 360 TYR B CA 1
ATOM 7218 C C . TYR B 1 360 ? 1.495 -1.306 7.168 1 93.12 360 TYR B C 1
ATOM 7220 O O . TYR B 1 360 ? 1.745 -2.289 7.867 1 93.12 360 TYR B O 1
ATOM 7228 N N . GLN B 1 361 ? 0.274 -0.908 6.934 1 90.56 361 GLN B N 1
ATOM 7229 C CA . GLN B 1 361 ? -0.872 -1.534 7.582 1 90.56 361 GLN B CA 1
ATOM 7230 C C . GLN B 1 361 ? -1.561 -2.525 6.648 1 90.56 361 GLN B C 1
ATOM 7232 O O . GLN B 1 361 ? -1.341 -2.498 5.438 1 90.56 361 GLN B O 1
ATOM 7237 N N . ASN B 1 362 ? -2.412 -3.344 7.293 1 87.12 362 ASN B N 1
ATOM 7238 C CA . ASN B 1 362 ? -3.1 -4.422 6.586 1 87.12 362 ASN B CA 1
ATOM 7239 C C . ASN B 1 362 ? -4.32 -3.908 5.832 1 87.12 362 ASN B C 1
ATOM 7241 O O . ASN B 1 362 ? -5.449 -4.312 6.121 1 87.12 362 ASN B O 1
ATOM 7245 N N . HIS B 1 363 ? -4.16 -3.27 4.781 1 89.38 363 HIS B N 1
ATOM 7246 C CA . HIS B 1 363 ? -5.246 -2.689 3.998 1 89.38 363 HIS B CA 1
ATOM 7247 C C . HIS B 1 363 ? -5.969 -3.76 3.188 1 89.38 363 HIS B C 1
ATOM 7249 O O . HIS B 1 363 ? -7.191 -3.707 3.035 1 89.38 363 HIS B O 1
ATOM 7255 N N . GLY B 1 364 ? -5.211 -4.652 2.766 1 92.56 364 GLY B N 1
ATOM 7256 C CA . GLY B 1 364 ? -5.805 -5.699 1.949 1 92.56 364 GLY B CA 1
ATOM 7257 C C . GLY B 1 364 ? -6.793 -6.562 2.711 1 92.56 364 GLY B C 1
ATOM 7258 O O . GLY B 1 364 ? -7.891 -6.844 2.219 1 92.56 364 GLY B O 1
ATOM 7259 N N . GLY B 1 365 ? -6.422 -6.957 3.863 1 93.81 365 GLY B N 1
ATOM 7260 C CA . GLY B 1 365 ? -7.328 -7.727 4.695 1 93.81 365 GLY B CA 1
ATOM 7261 C C . GLY B 1 365 ? -8.609 -6.984 5.035 1 93.81 365 GLY B C 1
ATOM 7262 O O . GLY B 1 365 ? -9.695 -7.562 4.992 1 93.81 365 GLY B O 1
ATOM 7263 N N . ARG B 1 366 ? -8.492 -5.738 5.332 1 95 366 ARG B N 1
ATOM 7264 C CA . ARG B 1 366 ? -9.656 -4.926 5.664 1 95 366 ARG B CA 1
ATOM 7265 C C . ARG B 1 366 ? -10.586 -4.781 4.465 1 95 366 ARG B C 1
ATOM 7267 O O . ARG B 1 366 ? -11.805 -4.844 4.613 1 95 366 ARG B O 1
ATOM 7274 N N . PHE B 1 367 ? -9.977 -4.656 3.375 1 96.31 367 PHE B N 1
ATOM 7275 C CA . PHE B 1 367 ? -10.766 -4.555 2.15 1 96.31 367 PHE B CA 1
ATOM 7276 C C . PHE B 1 367 ? -11.547 -5.836 1.901 1 96.31 367 PHE B C 1
ATOM 7278 O O . PHE B 1 367 ? -12.727 -5.793 1.555 1 96.31 367 PHE B O 1
ATOM 7285 N N . GLN B 1 368 ? -10.922 -6.914 2.086 1 95.62 368 GLN B N 1
ATOM 7286 C CA . GLN B 1 368 ? -11.586 -8.195 1.857 1 95.62 368 GLN B CA 1
ATOM 7287 C C . GLN B 1 368 ? -12.742 -8.398 2.832 1 95.62 368 GLN B C 1
ATOM 7289 O O . GLN B 1 368 ? -13.766 -8.977 2.473 1 95.62 368 GLN B O 1
ATOM 7294 N N . VAL B 1 369 ? -12.586 -7.93 4.035 1 96.38 369 VAL B N 1
ATOM 7295 C CA . VAL B 1 369 ? -13.656 -8.008 5.02 1 96.38 369 VAL B CA 1
ATOM 7296 C C . VAL B 1 369 ? -14.867 -7.211 4.531 1 96.38 369 VAL B C 1
ATOM 7298 O O . VAL B 1 369 ? -16 -7.668 4.641 1 96.38 369 VAL B O 1
ATOM 7301 N N . MET B 1 370 ? -14.562 -6.062 3.992 1 96.62 370 MET B N 1
ATOM 7302 C CA . MET B 1 370 ? -15.633 -5.219 3.479 1 96.62 370 MET B CA 1
ATOM 7303 C C . MET B 1 370 ? -16.359 -5.898 2.32 1 96.62 370 MET B C 1
ATOM 7305 O O . MET B 1 370 ? -17.594 -5.898 2.268 1 96.62 370 MET B O 1
ATOM 7309 N N . VAL B 1 371 ? -15.609 -6.457 1.475 1 96.5 371 VAL B N 1
ATOM 7310 C CA . VAL B 1 371 ? -16.188 -7.148 0.326 1 96.5 371 VAL B CA 1
ATOM 7311 C C . VAL B 1 371 ? -17.078 -8.297 0.805 1 96.5 371 VAL B C 1
ATOM 7313 O O . VAL B 1 371 ? -18.203 -8.445 0.342 1 96.5 371 VAL B O 1
ATOM 7316 N N . ASP B 1 372 ? -16.578 -9.016 1.692 1 95.5 372 ASP B N 1
ATOM 7317 C CA . ASP B 1 372 ? -17.312 -10.156 2.244 1 95.5 372 ASP B CA 1
ATOM 7318 C C . ASP B 1 372 ? -18.578 -9.688 2.955 1 95.5 372 ASP B C 1
ATOM 7320 O O . ASP B 1 372 ? -19.656 -10.281 2.773 1 95.5 372 ASP B O 1
ATOM 7324 N N . GLY B 1 373 ? -18.453 -8.656 3.746 1 96 373 GLY B N 1
ATOM 7325 C CA . GLY B 1 373 ? -19.578 -8.133 4.48 1 96 373 GLY B CA 1
ATOM 7326 C C . GLY B 1 373 ? -20.688 -7.621 3.58 1 96 373 GLY B C 1
ATOM 7327 O O . GLY B 1 373 ? -21.859 -7.93 3.793 1 96 373 GLY B O 1
ATOM 7328 N N . VAL B 1 374 ? -20.344 -6.926 2.588 1 97.06 374 VAL B N 1
ATOM 7329 C CA . VAL B 1 374 ? -21.328 -6.379 1.653 1 97.06 374 VAL B CA 1
ATOM 7330 C C . VAL B 1 374 ? -22 -7.512 0.887 1 97.06 374 VAL B C 1
ATOM 7332 O O . VAL B 1 374 ? -23.203 -7.457 0.618 1 97.06 374 VAL B O 1
ATOM 7335 N N . THR B 1 375 ? -21.219 -8.469 0.561 1 96 375 THR B N 1
ATOM 7336 C CA . THR B 1 375 ? -21.781 -9.625 -0.132 1 96 375 THR B CA 1
ATOM 7337 C C . THR B 1 375 ? -22.828 -10.312 0.729 1 96 375 THR B C 1
ATOM 7339 O O . THR B 1 375 ? -23.891 -10.695 0.231 1 96 375 THR B O 1
ATOM 7342 N N . GLN B 1 376 ? -22.562 -10.422 1.954 1 94.56 376 GLN B N 1
ATOM 7343 C CA . GLN B 1 376 ? -23.516 -11.031 2.863 1 94.56 376 GLN B CA 1
ATOM 7344 C C . GLN B 1 376 ? -24.781 -10.18 2.984 1 94.56 376 GLN B C 1
ATOM 7346 O O . GLN B 1 376 ? -25.891 -10.703 3.002 1 94.56 376 GLN B O 1
ATOM 7351 N N . MET B 1 377 ? -24.594 -8.914 3.064 1 95.38 377 MET B N 1
ATOM 7352 C CA . MET B 1 377 ? -25.75 -8.023 3.131 1 95.38 377 MET B CA 1
ATOM 7353 C C . MET B 1 377 ? -26.594 -8.125 1.866 1 95.38 377 MET B C 1
ATOM 7355 O O . MET B 1 377 ? -27.828 -8.125 1.936 1 95.38 377 MET B O 1
ATOM 7359 N N . TYR B 1 378 ? -25.906 -8.211 0.802 1 96.44 378 TYR B N 1
ATOM 7360 C CA . TYR B 1 378 ? -26.578 -8.359 -0.483 1 96.44 378 TYR B CA 1
ATOM 7361 C C . TYR B 1 378 ? -27.406 -9.641 -0.519 1 96.44 378 TYR B C 1
ATOM 7363 O O . TYR B 1 378 ? -28.562 -9.617 -0.925 1 96.44 378 TYR B O 1
ATOM 7371 N N . GLN B 1 379 ? -26.812 -10.703 -0.096 1 94.75 379 GLN B N 1
ATOM 7372 C CA . GLN B 1 379 ? -27.5 -11.984 -0.088 1 94.75 379 GLN B CA 1
ATOM 7373 C C . GLN B 1 379 ? -28.672 -11.977 0.885 1 94.75 379 GLN B C 1
ATOM 7375 O O . GLN B 1 379 ? -29.75 -12.508 0.579 1 94.75 379 GLN B O 1
ATOM 7380 N N . MET B 1 380 ? -28.484 -11.398 2.018 1 93.62 380 MET B N 1
ATOM 7381 C CA . MET B 1 380 ? -29.547 -11.297 3.01 1 93.62 380 MET B CA 1
ATOM 7382 C C . MET B 1 380 ? -30.719 -10.5 2.465 1 93.62 380 MET B C 1
ATOM 7384 O O . MET B 1 380 ? -31.875 -10.875 2.662 1 93.62 380 MET B O 1
ATOM 7388 N N . THR B 1 381 ? -30.391 -9.414 1.853 1 95.31 381 THR B N 1
ATOM 7389 C CA . THR B 1 381 ? -31.438 -8.594 1.258 1 95.31 381 THR B CA 1
ATOM 7390 C C . THR B 1 381 ? -32.188 -9.367 0.177 1 95.31 381 THR B C 1
ATOM 7392 O O . THR B 1 381 ? -33.406 -9.289 0.088 1 95.31 381 THR B O 1
ATOM 7395 N N . GLY B 1 382 ? -31.438 -10.062 -0.609 1 93.62 382 GLY B N 1
ATOM 7396 C CA . GLY B 1 382 ? -32.062 -10.898 -1.616 1 93.62 382 GLY B CA 1
ATOM 7397 C C . GLY B 1 382 ? -33 -11.945 -1.027 1 93.62 382 GLY B C 1
ATOM 7398 O O . GLY B 1 382 ? -34.094 -12.172 -1.544 1 93.62 382 GLY B O 1
ATOM 7399 N N . ASN B 1 383 ? -32.594 -12.539 -0.011 1 93.31 383 ASN B N 1
ATOM 7400 C CA . ASN B 1 383 ? -33.406 -13.539 0.67 1 93.31 383 ASN B CA 1
ATOM 7401 C C . ASN B 1 383 ? -34.688 -12.922 1.256 1 93.31 383 ASN B C 1
ATOM 7403 O O . ASN B 1 383 ? -35.75 -13.547 1.237 1 93.31 383 ASN B O 1
ATOM 7407 N N . LEU B 1 384 ? -34.531 -11.773 1.807 1 93.06 384 LEU B N 1
ATOM 7408 C CA . LEU B 1 384 ? -35.688 -11.07 2.361 1 93.06 384 LEU B CA 1
ATOM 7409 C C . LEU B 1 384 ? -36.688 -10.758 1.271 1 93.06 384 LEU B C 1
ATOM 7411 O O . LEU B 1 384 ? -37.906 -10.891 1.482 1 93.06 384 LEU B O 1
ATOM 7415 N N . ILE B 1 385 ? -36.219 -10.305 0.193 1 93.94 385 ILE B N 1
ATOM 7416 C CA . ILE B 1 385 ? -37.094 -10.008 -0.934 1 93.94 385 ILE B CA 1
ATOM 7417 C C . ILE B 1 385 ? -37.812 -11.281 -1.391 1 93.94 385 ILE B C 1
ATOM 7419 O O . ILE B 1 385 ? -39 -11.258 -1.742 1 93.94 385 ILE B O 1
ATOM 7423 N N . GLY B 1 386 ? -37.125 -12.336 -1.404 1 92.94 386 GLY B N 1
ATOM 7424 C CA . GLY B 1 386 ? -37.719 -13.609 -1.777 1 92.94 386 GLY B CA 1
ATOM 7425 C C . GLY B 1 386 ? -38.781 -14.094 -0.796 1 92.94 386 GLY B C 1
ATOM 7426 O O . GLY B 1 386 ? -39.812 -14.633 -1.199 1 92.94 386 GLY B O 1
ATOM 7427 N N . THR B 1 387 ? -38.625 -13.883 0.438 1 92.62 387 THR B N 1
ATOM 7428 C CA . THR B 1 387 ? -39.5 -14.328 1.496 1 92.62 387 THR B CA 1
ATOM 7429 C C . THR B 1 387 ? -40.688 -13.383 1.635 1 92.62 387 THR B C 1
ATOM 7431 O O . THR B 1 387 ? -41.812 -13.812 1.94 1 92.62 387 THR B O 1
ATOM 7434 N N . TYR B 1 388 ? -40.344 -12.109 1.453 1 90.06 388 TYR B N 1
ATOM 7435 C CA . TYR B 1 388 ? -41.375 -11.086 1.591 1 90.06 388 TYR B CA 1
ATOM 7436 C C . TYR B 1 388 ? -41.438 -10.211 0.343 1 90.06 388 TYR B C 1
ATOM 7438 O O . TYR B 1 388 ? -41.062 -9.039 0.375 1 90.06 388 TYR B O 1
ATOM 7446 N N . PRO B 1 389 ? -42.094 -10.602 -0.61 1 91.5 389 PRO B N 1
ATOM 7447 C CA . PRO B 1 389 ? -42.125 -9.883 -1.885 1 91.5 389 PRO B CA 1
ATOM 7448 C C . PRO B 1 389 ? -42.844 -8.547 -1.786 1 91.5 389 PRO B C 1
ATOM 7450 O O . PRO B 1 389 ? -42.594 -7.633 -2.578 1 91.5 389 PRO B O 1
ATOM 7453 N N . GLU B 1 390 ? -43.781 -8.375 -0.828 1 87.81 390 GLU B N 1
ATOM 7454 C CA . GLU B 1 390 ? -44.5 -7.125 -0.653 1 87.81 390 GLU B CA 1
ATOM 7455 C C . GLU B 1 390 ? -43.562 -5.98 -0.288 1 87.81 390 GLU B C 1
ATOM 7457 O O . GLU B 1 390 ? -43.875 -4.812 -0.552 1 87.81 390 GLU B O 1
ATOM 7462 N N . ASN B 1 391 ? -42.406 -6.348 0.229 1 88.31 391 ASN B N 1
ATOM 7463 C CA . ASN B 1 391 ? -41.438 -5.34 0.643 1 88.31 391 ASN B CA 1
ATOM 7464 C C . ASN B 1 391 ? -40.375 -5.105 -0.434 1 88.31 391 ASN B C 1
ATOM 7466 O O . ASN B 1 391 ? -39.406 -4.352 -0.221 1 88.31 391 ASN B O 1
ATOM 7470 N N . ALA B 1 392 ? -40.5 -5.684 -1.537 1 91.75 392 ALA B N 1
ATOM 7471 C CA . ALA B 1 392 ? -39.5 -5.668 -2.59 1 91.75 392 ALA B CA 1
ATOM 7472 C C . ALA B 1 392 ? -39.188 -4.242 -3.047 1 91.75 392 ALA B C 1
ATOM 7474 O O . ALA B 1 392 ? -38.031 -3.883 -3.264 1 91.75 392 ALA B O 1
ATOM 7475 N N . GLN B 1 393 ? -40.188 -3.449 -3.143 1 90.88 393 GLN B N 1
ATOM 7476 C CA . GLN B 1 393 ? -40.031 -2.086 -3.635 1 90.88 393 GLN B CA 1
ATOM 7477 C C . GLN B 1 393 ? -39.156 -1.262 -2.686 1 90.88 393 GLN B C 1
ATOM 7479 O O . GLN B 1 393 ? -38.406 -0.392 -3.121 1 90.88 393 GLN B O 1
ATOM 7484 N N . GLN B 1 394 ? -39.25 -1.596 -1.433 1 89.44 394 GLN B N 1
ATOM 7485 C CA . GLN B 1 394 ? -38.5 -0.854 -0.425 1 89.44 394 GLN B CA 1
ATOM 7486 C C . GLN B 1 394 ? -37.062 -1.387 -0.295 1 89.44 394 GLN B C 1
ATOM 7488 O O . GLN B 1 394 ? -36.156 -0.638 0.039 1 89.44 394 GLN B O 1
ATOM 7493 N N . LEU B 1 395 ? -36.875 -2.674 -0.615 1 93.44 395 LEU B N 1
ATOM 7494 C CA . LEU B 1 395 ? -35.594 -3.33 -0.344 1 93.44 395 LEU B CA 1
ATOM 7495 C C . LEU B 1 395 ? -34.719 -3.318 -1.581 1 93.44 395 LEU B C 1
ATOM 7497 O O . LEU B 1 395 ? -33.5 -3.412 -1.469 1 93.44 395 LEU B O 1
ATOM 7501 N N . GLU B 1 396 ? -35.219 -3.172 -2.705 1 94.06 396 GLU B N 1
ATOM 7502 C CA . GLU B 1 396 ? -34.469 -3.24 -3.963 1 94.06 396 GLU B CA 1
ATOM 7503 C C . GLU B 1 396 ? -33.406 -2.146 -4.039 1 94.06 396 GLU B C 1
ATOM 7505 O O . GLU B 1 396 ? -32.312 -2.377 -4.535 1 94.06 396 GLU B O 1
ATOM 7510 N N . PRO B 1 397 ? -33.75 -0.999 -3.498 1 92.06 397 PRO B N 1
ATOM 7511 C CA . PRO B 1 397 ? -32.719 0.038 -3.541 1 92.06 397 PRO B CA 1
ATOM 7512 C C . PRO B 1 397 ? -31.453 -0.344 -2.752 1 92.06 397 PRO B C 1
ATOM 7514 O O . PRO B 1 397 ? -30.344 0.073 -3.104 1 92.06 397 PRO B O 1
ATOM 7517 N N . LEU B 1 398 ? -31.609 -1.116 -1.733 1 93.38 398 LEU B N 1
ATOM 7518 C CA . LEU B 1 398 ? -30.469 -1.588 -0.96 1 93.38 398 LEU B CA 1
ATOM 7519 C C . LEU B 1 398 ? -29.594 -2.521 -1.793 1 93.38 398 LEU B C 1
ATOM 7521 O O . LEU B 1 398 ? -28.375 -2.412 -1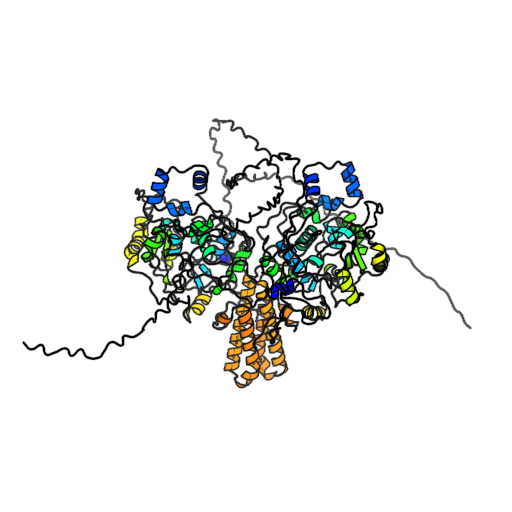.776 1 93.38 398 LEU B O 1
ATOM 7525 N N . ARG B 1 399 ? -30.219 -3.338 -2.482 1 93.69 399 ARG B N 1
ATOM 7526 C CA . ARG B 1 399 ? -29.5 -4.262 -3.354 1 93.69 399 ARG B CA 1
ATOM 7527 C C . ARG B 1 399 ? -28.797 -3.52 -4.488 1 93.69 399 ARG B C 1
ATOM 7529 O O . ARG B 1 399 ? -27.656 -3.816 -4.824 1 93.69 399 ARG B O 1
ATOM 7536 N N . ASP B 1 400 ? -29.5 -2.596 -5.023 1 94 400 ASP B N 1
ATOM 7537 C CA . ASP B 1 400 ? -28.953 -1.821 -6.133 1 94 400 ASP B CA 1
ATOM 7538 C C . ASP B 1 400 ? -27.75 -1.009 -5.691 1 94 400 ASP B C 1
ATOM 7540 O O . ASP B 1 400 ? -26.781 -0.854 -6.449 1 94 400 ASP B O 1
ATOM 7544 N N . MET B 1 401 ? -27.828 -0.583 -4.52 1 93.25 401 MET B N 1
ATOM 7545 C CA . MET B 1 401 ? -26.703 0.169 -3.971 1 93.25 401 MET B CA 1
ATOM 7546 C C . MET B 1 401 ? -25.453 -0.709 -3.863 1 93.25 401 MET B C 1
ATOM 7548 O O . MET B 1 401 ? -24.359 -0.286 -4.23 1 93.25 401 MET B O 1
ATOM 7552 N N . ALA B 1 402 ? -25.625 -1.884 -3.371 1 95.69 402 ALA B N 1
ATOM 7553 C CA . ALA B 1 402 ? -24.516 -2.822 -3.252 1 95.69 402 ALA B CA 1
ATOM 7554 C C . ALA B 1 402 ? -23.906 -3.125 -4.617 1 95.69 402 ALA B C 1
ATOM 7556 O O . ALA B 1 402 ? -22.688 -3.141 -4.77 1 95.69 402 ALA B O 1
ATOM 7557 N N . ILE B 1 403 ? -24.734 -3.264 -5.574 1 95.88 403 ILE B N 1
ATOM 7558 C CA . ILE B 1 403 ? -24.281 -3.568 -6.926 1 95.88 403 ILE B CA 1
ATOM 7559 C C . ILE B 1 403 ? -23.469 -2.398 -7.477 1 95.88 403 ILE B C 1
ATOM 7561 O O . ILE B 1 403 ? -22.406 -2.596 -8.07 1 95.88 403 ILE B O 1
ATOM 7565 N N . ASP B 1 404 ? -23.906 -1.231 -7.191 1 94.5 404 ASP B N 1
ATOM 7566 C CA . ASP B 1 404 ? -23.297 -0.035 -7.758 1 94.5 404 ASP B CA 1
ATOM 7567 C C . ASP B 1 404 ? -21.906 0.192 -7.184 1 94.5 404 ASP B C 1
ATOM 7569 O O . ASP B 1 404 ? -20.922 0.282 -7.926 1 94.5 404 ASP B O 1
ATOM 7573 N N . PHE B 1 405 ? -21.859 0.224 -5.871 1 93.75 405 PHE B N 1
ATOM 7574 C CA . PHE B 1 405 ? -20.547 0.611 -5.363 1 93.75 405 PHE B CA 1
ATOM 7575 C C . PHE B 1 405 ? -19.578 -0.562 -5.422 1 93.75 405 PHE B C 1
ATOM 7577 O O . PHE B 1 405 ? -18.359 -0.365 -5.516 1 93.75 405 PHE B O 1
ATOM 7584 N N . MET B 1 406 ? -20.047 -1.837 -5.418 1 96.06 406 MET B N 1
ATOM 7585 C CA . MET B 1 406 ? -19.188 -2.975 -5.695 1 96.06 406 MET B CA 1
ATOM 7586 C C . MET B 1 406 ? -18.656 -2.924 -7.129 1 96.06 406 MET B C 1
ATOM 7588 O O . MET B 1 406 ? -17.547 -3.389 -7.406 1 96.06 406 MET B O 1
ATOM 7592 N N . GLY B 1 407 ? -19.453 -2.348 -7.941 1 94.38 407 GLY B N 1
ATOM 7593 C CA . GLY B 1 407 ? -19.016 -2.127 -9.312 1 94.38 407 GLY B CA 1
ATOM 7594 C C . GLY B 1 407 ? -17.922 -1.071 -9.422 1 94.38 407 GLY B C 1
ATOM 7595 O O . GLY B 1 407 ? -16.953 -1.243 -10.172 1 94.38 407 GLY B O 1
ATOM 7596 N N . ILE B 1 408 ? -18.078 -0.046 -8.664 1 93.94 408 ILE B N 1
ATOM 7597 C CA . ILE B 1 408 ? -17.094 1.033 -8.664 1 93.94 408 ILE B CA 1
ATOM 7598 C C . ILE B 1 408 ? -15.734 0.492 -8.234 1 93.94 408 ILE B C 1
ATOM 7600 O O . ILE B 1 408 ? -14.703 0.855 -8.812 1 93.94 408 ILE B O 1
ATOM 7604 N N . VAL B 1 409 ? -15.734 -0.425 -7.254 1 94.94 409 VAL B N 1
ATOM 7605 C CA . VAL B 1 409 ? -14.469 -0.913 -6.723 1 94.94 409 VAL B CA 1
ATOM 7606 C C . VAL B 1 409 ? -14.062 -2.193 -7.445 1 94.94 409 VAL B C 1
ATOM 7608 O O . VAL B 1 409 ? -13.172 -2.914 -6.992 1 94.94 409 VAL B O 1
ATOM 7611 N N . ASN B 1 410 ? -14.742 -2.629 -8.477 1 92.25 410 ASN B N 1
ATOM 7612 C CA . ASN B 1 410 ? -14.422 -3.762 -9.336 1 92.25 410 ASN B CA 1
ATOM 7613 C C . ASN B 1 410 ? -14.57 -5.09 -8.602 1 92.25 410 ASN B C 1
ATOM 7615 O O . ASN B 1 410 ? -13.719 -5.977 -8.734 1 92.25 410 ASN B O 1
ATOM 7619 N N . GLN B 1 411 ? -15.594 -5.199 -7.754 1 94.06 411 GLN B N 1
ATOM 7620 C CA . GLN B 1 411 ? -15.836 -6.43 -7.004 1 94.06 411 GLN B CA 1
ATOM 7621 C C . GLN B 1 411 ? -17.266 -6.918 -7.207 1 94.06 411 GLN B C 1
ATOM 7623 O O . GLN B 1 411 ? -17.797 -7.672 -6.383 1 94.06 411 GLN B O 1
ATOM 7628 N N . ARG B 1 412 ? -17.906 -6.535 -8.25 1 93.25 412 ARG B N 1
ATOM 7629 C CA . ARG B 1 412 ? -19.297 -6.895 -8.492 1 93.25 412 ARG B CA 1
ATOM 7630 C C . ARG B 1 412 ? -19.453 -8.406 -8.609 1 93.25 412 ARG B C 1
ATOM 7632 O O . ARG B 1 412 ? -20.453 -8.961 -8.156 1 93.25 412 ARG B O 1
ATOM 7639 N N . SER B 1 413 ? -18.469 -9.055 -9.18 1 89.81 413 SER B N 1
ATOM 7640 C CA . SER B 1 413 ? -18.562 -10.492 -9.414 1 89.81 413 SER B CA 1
ATOM 7641 C C . SER B 1 413 ? -18.641 -11.266 -8.094 1 89.81 413 SER B C 1
ATOM 7643 O O . SER B 1 413 ? -19.188 -12.375 -8.055 1 89.81 413 SER B O 1
ATOM 7645 N N . ARG B 1 414 ? -18.188 -10.711 -7.074 1 92.62 414 ARG B N 1
ATOM 7646 C CA . ARG B 1 414 ? -18.203 -11.359 -5.773 1 92.62 414 ARG B CA 1
ATOM 7647 C C . ARG B 1 414 ? -19.625 -11.555 -5.266 1 92.62 414 ARG B C 1
ATOM 7649 O O . ARG B 1 414 ? -19.891 -12.461 -4.477 1 92.62 414 ARG B O 1
ATOM 7656 N N . LEU B 1 415 ? -20.516 -10.773 -5.711 1 94.25 415 LEU B N 1
ATOM 7657 C CA . LEU B 1 415 ? -21.906 -10.82 -5.262 1 94.25 415 LEU B CA 1
ATOM 7658 C C . LEU B 1 415 ? -22.594 -12.102 -5.727 1 94.25 415 LEU B C 1
ATOM 7660 O O . LEU B 1 415 ? -23.641 -12.469 -5.211 1 94.25 415 LEU B O 1
ATOM 7664 N N . ASN B 1 416 ? -21.922 -12.766 -6.637 1 90.81 416 ASN B N 1
ATOM 7665 C CA . ASN B 1 416 ? -22.5 -13.984 -7.188 1 90.81 416 ASN B CA 1
ATOM 7666 C C . ASN B 1 416 ? -22.266 -15.18 -6.273 1 90.81 416 ASN B C 1
ATOM 7668 O O . ASN B 1 416 ? -22.844 -16.25 -6.473 1 90.81 416 ASN B O 1
ATOM 7672 N N . TYR B 1 417 ? -21.5 -14.945 -5.305 1 90.44 417 TYR B N 1
ATOM 7673 C CA . TYR B 1 417 ? -21.125 -16.078 -4.465 1 90.44 417 TYR B CA 1
ATOM 7674 C C . TYR B 1 417 ? -21.547 -15.844 -3.018 1 90.44 417 TYR B C 1
ATOM 7676 O O . TYR B 1 417 ? -21.469 -14.719 -2.514 1 90.44 417 TYR B O 1
ATOM 7684 N N . SER B 1 418 ? -21.906 -16.859 -2.338 1 90 418 SER B N 1
ATOM 7685 C CA . SER B 1 418 ? -22.484 -16.719 -1.003 1 90 418 SER B CA 1
ATOM 7686 C C . SER B 1 418 ? -21.469 -17.094 0.077 1 90 418 SER B C 1
ATOM 7688 O O . SER B 1 418 ? -21.688 -16.812 1.258 1 90 418 SER B O 1
ATOM 7690 N N . THR B 1 419 ? -20.391 -17.672 -0.318 1 90.88 419 THR B N 1
ATOM 7691 C CA . THR B 1 419 ? -19.406 -18.078 0.672 1 90.88 419 THR B CA 1
ATOM 7692 C C . THR B 1 419 ? -18.875 -16.875 1.443 1 90.88 419 THR B C 1
ATOM 7694 O O . THR B 1 419 ? -18.578 -15.836 0.853 1 90.88 419 THR B O 1
ATOM 7697 N N . THR B 1 420 ? -18.781 -17.062 2.746 1 92.94 420 THR B N 1
ATOM 7698 C CA . THR B 1 420 ? -18.297 -15.969 3.578 1 92.94 420 THR B CA 1
ATOM 7699 C C . THR B 1 420 ? -17.266 -16.469 4.598 1 92.94 420 THR B C 1
ATOM 7701 O O . THR B 1 420 ? -17.406 -17.578 5.117 1 92.94 420 THR B O 1
ATOM 7704 N N . HIS B 1 421 ? -16.312 -15.648 4.805 1 94.38 421 HIS B N 1
ATOM 7705 C CA . HIS B 1 421 ? -15.297 -15.914 5.824 1 94.38 421 HIS B CA 1
ATOM 7706 C C . HIS B 1 421 ? -15.609 -15.172 7.117 1 94.38 421 HIS B C 1
ATOM 7708 O O . HIS B 1 421 ? -14.852 -15.258 8.086 1 94.38 421 HIS B O 1
ATOM 7714 N N . LEU B 1 422 ? -16.672 -14.453 7.094 1 93.12 422 LEU B N 1
ATOM 7715 C CA . LEU B 1 422 ? -17.156 -13.836 8.32 1 93.12 422 LEU B CA 1
ATOM 7716 C C . LEU B 1 422 ? -18.062 -14.789 9.094 1 93.12 422 LEU B C 1
ATOM 7718 O O . LEU B 1 422 ? -19.141 -15.133 8.625 1 93.12 422 LEU B O 1
ATOM 7722 N N . THR B 1 423 ? -17.562 -15.227 10.242 1 87.62 423 THR B N 1
ATOM 7723 C CA . THR B 1 423 ? -18.297 -16.25 10.977 1 87.62 423 THR B CA 1
ATOM 7724 C C . THR B 1 423 ? -18.562 -15.812 12.406 1 87.62 423 THR B C 1
ATOM 7726 O O . THR B 1 423 ? -17.875 -14.93 12.93 1 87.62 423 THR B O 1
ATOM 7729 N N . ARG B 1 424 ? -19.688 -16.078 13.156 1 77 424 ARG B N 1
ATOM 7730 C CA . ARG B 1 424 ? -20.062 -15.719 14.523 1 77 424 ARG B CA 1
ATOM 7731 C C . ARG B 1 424 ? -19.094 -16.328 15.531 1 77 424 ARG B C 1
ATOM 7733 O O . ARG B 1 424 ? -18.844 -15.734 16.594 1 77 424 ARG B O 1
ATOM 7740 N N . ASN B 1 425 ? -18.625 -17.547 15.461 1 59.09 425 ASN B N 1
ATOM 7741 C CA . ASN B 1 425 ? -17.844 -18.234 16.5 1 59.09 425 ASN B CA 1
ATOM 7742 C C . ASN B 1 425 ? -16.359 -17.906 16.391 1 59.09 425 ASN B C 1
ATOM 7744 O O . ASN B 1 425 ? -15.812 -17.844 15.281 1 59.09 425 ASN B O 1
ATOM 7748 N N . ASN B 1 426 ? -15.898 -17.031 17.344 1 51.25 426 ASN B N 1
ATOM 7749 C CA . ASN B 1 426 ? -14.453 -16.859 17.406 1 51.25 426 ASN B CA 1
ATOM 7750 C C . ASN B 1 426 ? -13.711 -18.172 17.172 1 51.25 426 ASN B C 1
ATOM 7752 O O . ASN B 1 426 ? -13.875 -19.125 17.938 1 51.25 426 ASN B O 1
ATOM 7756 N N . VAL B 1 427 ? -13.578 -18.5 16.016 1 46.66 427 VAL B N 1
ATOM 7757 C CA . VAL B 1 427 ? -12.773 -19.703 15.828 1 46.66 427 VAL B CA 1
ATOM 7758 C C . VAL B 1 427 ? -11.625 -19.703 16.828 1 46.66 427 VAL B C 1
ATOM 7760 O O . VAL B 1 427 ? -10.758 -18.828 16.812 1 46.66 427 VAL B O 1
ATOM 7763 N N . GLU B 1 428 ? -11.906 -20.109 18.016 1 44.56 428 GLU B N 1
ATOM 7764 C CA . GLU B 1 428 ? -10.812 -20.375 18.938 1 44.56 428 GLU B CA 1
ATOM 7765 C C . GLU B 1 428 ? -9.711 -21.188 18.281 1 44.56 428 GLU B C 1
ATOM 7767 O O . GLU B 1 428 ? -9.953 -22.312 17.828 1 44.56 428 GLU B O 1
ATOM 7772 N N . PHE B 1 429 ? -8.93 -20.562 17.562 1 42.31 429 PHE B N 1
ATOM 7773 C CA . PHE B 1 429 ? -7.77 -21.344 17.156 1 42.31 429 PHE B CA 1
ATOM 7774 C C . PHE B 1 429 ? -7.129 -22.031 18.344 1 42.31 429 PHE B C 1
ATOM 7776 O O . PHE B 1 429 ? -7.051 -21.453 19.438 1 42.31 429 PHE B O 1
ATOM 7783 N N . GLY B 1 430 ? -7.297 -23.359 18.422 1 35.12 430 GLY B N 1
ATOM 7784 C CA . GLY B 1 430 ? -6.734 -24.156 19.5 1 35.12 430 GLY B CA 1
ATOM 7785 C C . GLY B 1 430 ? -5.449 -23.594 20.062 1 35.12 430 GLY B C 1
ATOM 7786 O O . GLY B 1 430 ? -4.754 -22.828 19.391 1 35.12 430 GLY B O 1
ATOM 7787 N N . ASP B 1 431 ? -5.395 -23.594 21.391 1 33.94 431 ASP B N 1
ATOM 7788 C CA . ASP B 1 431 ? -4.246 -23.25 22.219 1 33.94 431 ASP B CA 1
ATOM 7789 C C . ASP B 1 431 ? -2.945 -23.75 21.578 1 33.94 431 ASP B C 1
ATOM 7791 O O . ASP B 1 431 ? -2.818 -24.922 21.25 1 33.94 431 ASP B O 1
ATOM 7795 N N . ASP B 1 432 ? -2.346 -23 20.969 1 34.97 432 ASP B N 1
ATOM 7796 C CA . ASP B 1 432 ? -0.992 -23.312 20.531 1 34.97 432 ASP B CA 1
ATOM 7797 C C . ASP B 1 432 ? -0.244 -24.125 21.594 1 34.97 432 ASP B C 1
ATOM 7799 O O . ASP B 1 432 ? -0.287 -23.781 22.781 1 34.97 432 ASP B O 1
ATOM 7803 N N . ILE B 1 433 ? -0.051 -25.359 21.344 1 32.16 433 ILE B N 1
ATOM 7804 C CA . ILE B 1 433 ? 1.022 -26.062 22.062 1 32.16 433 ILE B CA 1
ATOM 7805 C C . ILE B 1 433 ? 2.248 -25.156 22.141 1 32.16 433 ILE B C 1
ATOM 7807 O O . ILE B 1 433 ? 2.842 -24.797 21.125 1 32.16 433 ILE B O 1
ATOM 7811 N N . VAL B 1 434 ? 2.184 -24.297 23.078 1 31.88 434 VAL B N 1
ATOM 7812 C CA . VAL B 1 434 ? 3.443 -23.625 23.359 1 31.88 434 VAL B CA 1
ATOM 7813 C C . VAL B 1 434 ? 4.602 -24.609 23.25 1 31.88 434 VAL B C 1
ATOM 7815 O O . VAL B 1 434 ? 4.629 -25.625 23.969 1 31.88 434 VAL B O 1
ATOM 7818 N N . PRO B 1 435 ? 5.156 -24.719 22.172 1 29.14 435 PRO B N 1
ATOM 7819 C CA . PRO B 1 435 ? 6.293 -25.625 22.328 1 29.14 435 PRO B CA 1
ATOM 7820 C C . PRO B 1 435 ? 7.059 -25.406 23.625 1 29.14 435 PRO B C 1
ATOM 7822 O O . PRO B 1 435 ? 7.273 -24.266 24.031 1 29.14 435 PRO B O 1
ATOM 7825 N N . GLN B 1 436 ? 6.93 -26.344 24.578 1 25.45 436 GLN B N 1
ATOM 7826 C CA . GLN B 1 436 ? 7.777 -26.375 25.766 1 25.45 436 GLN B CA 1
ATOM 7827 C C . GLN B 1 436 ? 9.227 -26.047 25.406 1 25.45 436 GLN B C 1
ATOM 7829 O O . GLN B 1 436 ? 9.742 -26.5 24.391 1 25.45 436 GLN B O 1
ATOM 7834 N N . ARG B 1 437 ? 9.656 -24.969 25.891 1 27.69 437 ARG B N 1
ATOM 7835 C CA . ARG B 1 437 ? 11.086 -24.688 25.781 1 27.69 437 ARG B CA 1
ATOM 7836 C C . ARG B 1 437 ? 11.898 -25.969 25.938 1 27.69 437 ARG B C 1
ATOM 7838 O O . ARG B 1 437 ? 11.758 -26.688 26.922 1 27.69 437 ARG B O 1
ATOM 7845 N N . ALA B 1 438 ? 12.312 -26.562 24.859 1 28.03 438 ALA B N 1
ATOM 7846 C CA . ALA B 1 438 ? 13.289 -27.641 25.047 1 28.03 438 ALA B CA 1
ATOM 7847 C C . ALA B 1 438 ? 14.219 -27.328 26.219 1 28.03 438 ALA B C 1
ATOM 7849 O O . ALA B 1 438 ? 14.797 -26.234 26.297 1 28.03 438 ALA B O 1
ATOM 7850 N N . ARG B 1 439 ? 14.078 -27.875 27.344 1 27.23 439 ARG B N 1
ATOM 7851 C CA . ARG B 1 439 ? 15.016 -27.844 28.469 1 27.23 439 ARG B CA 1
ATOM 7852 C C . ARG B 1 439 ? 16.453 -27.969 27.969 1 27.23 439 ARG B C 1
ATOM 7854 O O . ARG B 1 439 ? 16.797 -28.906 27.25 1 27.23 439 ARG B O 1
ATOM 7861 N N . ARG B 1 440 ? 17.156 -26.891 28.016 1 27.19 440 ARG B N 1
ATOM 7862 C CA . ARG B 1 440 ? 18.594 -26.953 27.828 1 27.19 440 ARG B CA 1
ATOM 7863 C C . ARG B 1 440 ? 19.219 -28.062 28.656 1 27.19 440 ARG B C 1
ATOM 7865 O O . ARG B 1 440 ? 19.125 -28.047 29.891 1 27.19 440 ARG B O 1
ATOM 7872 N N . ARG B 1 441 ? 19.266 -29.297 28.172 1 24.19 441 ARG B N 1
ATOM 7873 C CA . ARG B 1 441 ? 20.125 -30.281 28.828 1 24.19 441 ARG B CA 1
ATOM 7874 C C . ARG B 1 441 ? 21.453 -29.656 29.219 1 24.19 441 ARG B C 1
ATOM 7876 O O . ARG B 1 441 ? 22.094 -28.953 28.422 1 24.19 441 ARG B O 1
ATOM 7883 N N . THR B 1 442 ? 21.703 -29.406 30.453 1 23.47 442 THR B N 1
ATOM 7884 C CA . THR B 1 442 ? 22.953 -29.094 31.141 1 23.47 442 THR B CA 1
ATOM 7885 C C . THR B 1 442 ? 24.078 -30.031 30.688 1 23.47 442 THR B C 1
ATOM 7887 O O . THR B 1 442 ? 24 -31.25 30.891 1 23.47 442 THR B O 1
ATOM 7890 N N . ARG B 1 443 ? 24.734 -29.75 29.547 1 23.83 443 ARG B N 1
ATOM 7891 C CA . ARG B 1 443 ? 25.969 -30.453 29.188 1 23.83 443 ARG B CA 1
ATOM 7892 C C . ARG B 1 443 ? 26.922 -30.5 30.359 1 23.83 443 ARG B C 1
ATOM 7894 O O . ARG B 1 443 ? 27.281 -29.453 30.922 1 23.83 443 ARG B O 1
ATOM 7901 N N . THR B 1 444 ? 26.938 -31.484 31.109 1 22.03 444 THR B N 1
ATOM 7902 C CA . THR B 1 444 ? 28.031 -31.844 32 1 22.03 444 THR B CA 1
ATOM 7903 C C . THR B 1 444 ? 29.375 -31.734 31.312 1 22.03 444 THR B C 1
ATOM 7905 O O . THR B 1 444 ? 29.562 -32.312 30.234 1 22.03 444 THR B O 1
ATOM 7908 N N . ARG B 1 445 ? 30.125 -30.641 31.578 1 24.12 445 ARG B N 1
ATOM 7909 C CA . ARG B 1 445 ? 31.531 -30.422 31.234 1 24.12 445 ARG B CA 1
ATOM 7910 C C . ARG B 1 445 ? 32.375 -31.641 31.547 1 24.12 445 ARG B C 1
ATOM 7912 O O . ARG B 1 445 ? 32.656 -31.938 32.719 1 24.12 445 ARG B O 1
ATOM 7919 N N . ALA B 1 446 ? 32.281 -32.719 30.984 1 22.94 446 ALA B N 1
ATOM 7920 C CA . ALA B 1 446 ? 33.406 -33.625 31.172 1 22.94 446 ALA B CA 1
ATOM 7921 C C . ALA B 1 446 ? 34.719 -32.938 30.812 1 22.94 446 ALA B C 1
ATOM 7923 O O . ALA B 1 446 ? 34.812 -32.281 29.797 1 22.94 446 ALA B O 1
ATOM 7924 N N . ARG B 1 447 ? 35.656 -32.719 31.797 1 24.47 447 ARG B N 1
ATOM 7925 C CA . ARG B 1 447 ? 37.031 -32.281 31.953 1 24.47 447 ARG B CA 1
ATOM 7926 C C . ARG B 1 447 ? 37.938 -32.969 30.938 1 24.47 447 ARG B C 1
ATOM 7928 O O . ARG B 1 447 ? 38.344 -34.125 31.125 1 24.47 447 ARG B O 1
ATOM 7935 N N . ARG B 1 448 ? 37.656 -32.938 29.578 1 20.94 448 ARG B N 1
ATOM 7936 C CA . ARG B 1 448 ? 38.688 -33.594 28.766 1 20.94 448 ARG B CA 1
ATOM 7937 C C . ARG B 1 448 ? 40.062 -32.938 29.031 1 20.94 448 ARG B C 1
ATOM 7939 O O . ARG B 1 448 ? 40.188 -31.734 29.016 1 20.94 448 ARG B O 1
ATOM 7946 N N . GLN B 1 449 ? 41.062 -33.5 29.734 1 22.14 449 GLN B N 1
ATOM 7947 C CA . GLN B 1 449 ? 42.531 -33.406 29.938 1 22.14 449 GLN B CA 1
ATOM 7948 C C . GLN B 1 449 ? 43.25 -33.188 28.609 1 22.14 449 GLN B C 1
ATOM 7950 O O . GLN B 1 449 ? 44.469 -33.219 28.562 1 22.14 449 GLN B O 1
ATOM 7955 N N . GLY B 1 450 ? 42.562 -33.031 27.422 1 20 450 GLY B N 1
ATOM 7956 C CA . GLY B 1 450 ? 43.5 -33.25 26.344 1 20 450 GLY B CA 1
ATOM 7957 C C . GLY B 1 450 ? 44.625 -32.219 26.297 1 20 450 GLY B C 1
ATOM 7958 O O . GLY B 1 450 ? 44.5 -31.156 26.906 1 20 450 GLY B O 1
ATOM 7959 N N . ASP B 1 451 ? 45.906 -32.594 25.859 1 22.5 451 ASP B N 1
ATOM 7960 C CA . ASP B 1 451 ? 47.25 -32.188 25.516 1 22.5 451 ASP B CA 1
ATOM 7961 C C . ASP B 1 451 ? 47.219 -30.984 24.547 1 22.5 451 ASP B C 1
ATOM 7963 O O . ASP B 1 451 ? 46.781 -31.109 23.406 1 22.5 451 ASP B O 1
ATOM 7967 N N . GLU B 1 452 ? 46.938 -29.75 24.938 1 22.09 452 GLU B N 1
ATOM 7968 C CA . GLU B 1 452 ? 46.625 -28.422 24.391 1 22.09 452 GLU B CA 1
ATOM 7969 C C . GLU B 1 452 ? 47.812 -27.859 23.625 1 22.09 452 GLU B C 1
ATOM 7971 O O . GLU B 1 452 ? 47.875 -26.656 23.359 1 22.09 452 GLU B O 1
ATOM 7976 N N . ARG B 1 453 ? 48.875 -28.625 23.375 1 21.81 453 ARG B N 1
ATOM 7977 C CA . ARG B 1 453 ? 50.094 -27.906 23.016 1 21.81 453 ARG B CA 1
ATOM 7978 C C . ARG B 1 453 ? 49.875 -27.062 21.75 1 21.81 453 ARG B C 1
ATOM 7980 O O . ARG B 1 453 ? 50.469 -26 21.594 1 21.81 453 ARG B O 1
ATOM 7987 N N . GLY B 1 454 ? 49.469 -27.75 20.703 1 18.78 454 GLY B N 1
ATOM 7988 C CA . GLY B 1 454 ? 50.25 -27.438 19.516 1 18.78 454 GLY B CA 1
ATOM 7989 C C . GLY B 1 454 ? 50.062 -26 19.047 1 18.78 454 GLY B C 1
ATOM 7990 O O . GLY B 1 454 ? 49.656 -25.141 19.812 1 18.78 454 GLY B O 1
ATOM 7991 N N . MET B 1 455 ? 49.688 -25.734 17.625 1 18.98 455 MET B N 1
ATOM 7992 C CA . MET B 1 455 ? 50.219 -24.844 16.594 1 18.98 455 MET B CA 1
ATOM 7993 C C . MET B 1 455 ? 49.562 -23.469 16.688 1 18.98 455 MET B C 1
ATOM 7995 O O . MET B 1 455 ? 48.344 -23.344 16.641 1 18.98 455 MET B O 1
ATOM 7999 N N . GLU B 1 456 ? 50.094 -22.469 17.297 1 20.47 456 GLU B N 1
ATOM 8000 C CA . GLU B 1 456 ? 49.906 -21.047 17.578 1 20.47 456 GLU B CA 1
ATOM 8001 C C . GLU B 1 456 ? 49.75 -20.234 16.297 1 20.47 456 GLU B C 1
ATOM 8003 O O . GLU B 1 456 ? 50.688 -19.547 15.883 1 20.47 456 GLU B O 1
ATOM 8008 N N . GLN B 1 457 ? 49.406 -20.797 15.133 1 19.06 457 GLN B N 1
ATOM 8009 C CA . GLN B 1 457 ? 49.719 -19.938 13.984 1 19.06 457 GLN B CA 1
ATOM 8010 C C . GLN B 1 457 ? 49.031 -18.578 14.117 1 19.06 457 GLN B C 1
ATOM 8012 O O . GLN B 1 457 ? 47.875 -18.5 14.578 1 19.06 457 GLN B O 1
ATOM 8017 N N . ASN B 1 458 ? 49.781 -17.438 14.109 1 19.36 458 ASN B N 1
ATOM 8018 C CA . ASN B 1 458 ? 49.781 -15.984 14.258 1 19.36 458 ASN B CA 1
ATOM 8019 C C . ASN B 1 458 ? 48.781 -15.328 13.32 1 19.36 458 ASN B C 1
ATOM 8021 O O . ASN B 1 458 ? 49.062 -15.117 12.141 1 19.36 458 ASN B O 1
ATOM 8025 N N . PHE B 1 459 ? 47.562 -15.828 13.211 1 19.41 459 PHE B N 1
ATOM 8026 C CA . PHE B 1 459 ? 46.781 -15.242 12.133 1 19.41 459 PHE B CA 1
ATOM 8027 C C . PHE B 1 459 ? 46.594 -13.75 12.359 1 19.41 459 PHE B C 1
ATOM 8029 O O . PHE B 1 459 ? 46.094 -13.336 13.414 1 19.41 459 PHE B O 1
ATOM 8036 N N . HIS B 1 460 ? 47.469 -12.875 11.789 1 19.52 460 HIS B N 1
ATOM 8037 C CA . HIS B 1 460 ? 47.562 -11.422 11.766 1 19.52 460 HIS B CA 1
ATOM 8038 C C . HIS B 1 460 ? 46.188 -10.789 11.438 1 19.52 460 HIS B C 1
ATOM 8040 O O . HIS B 1 460 ? 45.562 -11.148 10.438 1 19.52 460 HIS B O 1
ATOM 8046 N N . GLN B 1 461 ? 45.562 -10.32 12.367 1 19.27 461 GLN B N 1
ATOM 8047 C CA . GLN B 1 461 ? 44.219 -9.727 12.469 1 19.27 461 GLN B CA 1
ATOM 8048 C C . GLN B 1 461 ? 44.156 -8.383 11.758 1 19.27 461 GLN B C 1
ATOM 8050 O O . GLN B 1 461 ? 44.625 -7.375 12.273 1 19.27 461 GLN B O 1
ATOM 8055 N N . GLU B 1 462 ? 44.5 -8.289 10.492 1 19.66 462 GLU B N 1
ATOM 8056 C CA . GLU B 1 462 ? 44.594 -6.988 9.828 1 19.66 462 GLU B CA 1
ATOM 8057 C C . GLU B 1 462 ? 43.281 -6.207 10.016 1 19.66 462 GLU B C 1
ATOM 8059 O O . GLU B 1 462 ? 42.188 -6.738 9.805 1 19.66 462 GLU B O 1
ATOM 8064 N N . PHE B 1 463 ? 43.375 -5.176 10.758 1 18.98 463 PHE B N 1
ATOM 8065 C CA . PHE B 1 463 ? 42.438 -4.199 11.305 1 18.98 463 PHE B CA 1
ATOM 8066 C C . PHE B 1 463 ? 41.719 -3.447 10.188 1 18.98 463 PHE B C 1
ATOM 8068 O O . PHE B 1 463 ? 42.375 -2.857 9.32 1 18.98 463 PHE B O 1
ATOM 8075 N N . TYR B 1 464 ? 40.625 -3.877 9.766 1 18.75 464 TYR B N 1
ATOM 8076 C CA . TYR B 1 464 ? 39.875 -3.293 8.664 1 18.75 464 TYR B CA 1
ATOM 8077 C C . TYR B 1 464 ? 39.438 -1.871 8.992 1 18.75 464 TYR B C 1
ATOM 8079 O O . TYR B 1 464 ? 38.969 -1.605 10.094 1 18.75 464 TYR B O 1
ATOM 8087 N N . THR B 1 465 ? 40.062 -0.788 8.547 1 20.12 465 THR B N 1
ATOM 8088 C CA . THR B 1 465 ? 39.844 0.651 8.664 1 20.12 465 THR B CA 1
ATOM 8089 C C . THR B 1 465 ? 38.406 1.008 8.359 1 20.12 465 THR B C 1
ATOM 8091 O O . THR B 1 465 ? 37.781 0.377 7.52 1 20.12 465 THR B O 1
ATOM 8094 N N . PRO B 1 466 ? 37.906 1.905 9.148 1 20.34 466 PRO B N 1
ATOM 8095 C CA . PRO B 1 466 ? 36.531 2.377 9.289 1 20.34 466 PRO B CA 1
ATOM 8096 C C . PRO B 1 466 ? 36 3.055 8.023 1 20.34 466 PRO B C 1
ATOM 8098 O O . PRO B 1 466 ? 36.625 3.975 7.504 1 20.34 466 PRO B O 1
ATOM 8101 N N . PHE B 1 467 ? 35.5 2.373 7.133 1 20.31 467 PHE B N 1
ATOM 8102 C CA . PHE B 1 467 ? 35.125 2.977 5.855 1 20.31 467 PHE B CA 1
ATOM 8103 C C . PHE B 1 467 ? 34.125 4.113 6.062 1 20.31 467 PHE B C 1
ATOM 8105 O O . PHE B 1 467 ? 33.188 3.98 6.844 1 20.31 467 PHE B O 1
ATOM 8112 N N . ASP B 1 468 ? 34.5 5.359 6.004 1 19.42 468 ASP B N 1
ATOM 8113 C CA . ASP B 1 468 ? 33.844 6.66 6.008 1 19.42 468 ASP B CA 1
ATOM 8114 C C . ASP B 1 468 ? 32.625 6.66 5.09 1 19.42 468 ASP B C 1
ATOM 8116 O O . ASP B 1 468 ? 32.688 6.16 3.963 1 19.42 468 ASP B O 1
ATOM 8120 N N . SER B 1 469 ? 31.516 6.844 5.629 1 21 469 SER B N 1
ATOM 8121 C CA . SER B 1 469 ? 30.125 6.82 5.176 1 21 469 SER B CA 1
ATOM 8122 C C . SER B 1 469 ? 29.891 7.867 4.094 1 21 469 SER B C 1
ATOM 8124 O O . SER B 1 469 ? 29.297 8.914 4.355 1 21 469 SER B O 1
ATOM 8126 N N . GLN B 1 470 ? 30.781 7.969 3.209 1 21.44 470 GLN B N 1
ATOM 8127 C CA . GLN B 1 470 ? 30.531 9.102 2.322 1 21.44 470 GLN B CA 1
ATOM 8128 C C . GLN B 1 470 ? 29.188 8.961 1.604 1 21.44 470 GLN B C 1
ATOM 8130 O O . GLN B 1 470 ? 28.90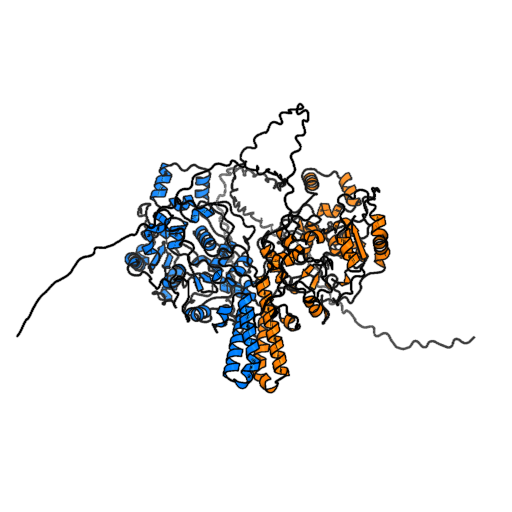6 7.914 1.024 1 21.44 470 GLN B O 1
ATOM 8135 N N . ILE B 1 471 ? 28.281 9.742 2.061 1 21.2 471 ILE B N 1
ATOM 8136 C CA . ILE B 1 471 ? 26.953 10.008 1.513 1 21.2 471 ILE B CA 1
ATOM 8137 C C . ILE B 1 471 ? 27.078 10.406 0.042 1 21.2 471 ILE B C 1
ATOM 8139 O O . ILE B 1 471 ? 27.766 11.367 -0.297 1 21.2 471 ILE B O 1
ATOM 8143 N N . PRO B 1 472 ? 27.094 9.516 -0.807 1 21.28 472 PRO B N 1
ATOM 8144 C CA . PRO B 1 472 ? 27.375 10.016 -2.152 1 21.28 472 PRO B CA 1
ATOM 8145 C C . PRO B 1 472 ? 26.453 11.156 -2.564 1 21.28 472 PRO B C 1
ATOM 8147 O O . PRO B 1 472 ? 25.281 11.172 -2.193 1 21.28 472 PRO B O 1
ATOM 8150 N N . SER B 1 473 ? 26.938 12.328 -2.572 1 19.48 473 SER B N 1
ATOM 8151 C CA . SER B 1 473 ? 26.328 13.531 -3.121 1 19.48 473 SER B CA 1
ATOM 8152 C C . SER B 1 473 ? 25.828 13.305 -4.547 1 19.48 473 SER B C 1
ATOM 8154 O O . SER B 1 473 ? 26.578 12.812 -5.395 1 19.48 473 SER B O 1
ATOM 8156 N N . VAL B 1 474 ? 24.641 13.109 -4.672 1 20.12 474 VAL B N 1
ATOM 8157 C CA . VAL B 1 474 ? 23.906 12.914 -5.914 1 20.12 474 VAL B CA 1
ATOM 8158 C C . VAL B 1 474 ? 24.203 14.055 -6.883 1 20.12 474 VAL B C 1
ATOM 8160 O O . VAL B 1 474 ? 23.859 15.211 -6.621 1 20.12 474 VAL B O 1
ATOM 8163 N N . SER B 1 475 ? 25.406 14.023 -7.328 1 20.28 475 SER B N 1
ATOM 8164 C CA . SER B 1 475 ? 25.625 15.055 -8.336 1 20.28 475 SER B CA 1
ATOM 8165 C C . SER B 1 475 ? 24.641 14.906 -9.492 1 20.28 475 SER B C 1
ATOM 8167 O O . SER B 1 475 ? 24.516 13.828 -10.078 1 20.28 475 SER B O 1
ATOM 8169 N N . GLN B 1 476 ? 23.562 15.648 -9.484 1 19.05 476 GLN B N 1
ATOM 8170 C CA . GLN B 1 476 ? 22.562 15.867 -10.516 1 19.05 476 GLN B CA 1
ATOM 8171 C C . GLN B 1 476 ? 23.203 16.234 -11.852 1 19.05 476 GLN B C 1
ATOM 8173 O O . GLN B 1 476 ? 23.719 17.344 -12.008 1 19.05 476 GLN B O 1
ATOM 8178 N N . ASP B 1 477 ? 24.109 15.461 -12.227 1 20.08 477 ASP B N 1
ATOM 8179 C CA . ASP B 1 477 ? 24.625 15.898 -13.523 1 20.08 477 ASP B CA 1
ATOM 8180 C C . ASP B 1 477 ? 23.531 15.93 -14.578 1 20.08 477 ASP B C 1
ATOM 8182 O O . ASP B 1 477 ? 22.906 14.906 -14.867 1 20.08 477 ASP B O 1
ATOM 8186 N N . PHE B 1 478 ? 22.75 17.016 -14.625 1 19.52 478 PHE B N 1
ATOM 8187 C CA . PHE B 1 478 ? 21.797 17.391 -15.664 1 19.52 478 PHE B CA 1
ATOM 8188 C C . PHE B 1 478 ? 22.453 17.359 -17.031 1 19.52 478 PHE B C 1
ATOM 8190 O O . PHE B 1 478 ? 23.203 18.266 -17.391 1 19.52 478 PHE B O 1
ATOM 8197 N N . THR B 1 479 ? 23.125 16.266 -17.297 1 19.75 479 THR B N 1
ATOM 8198 C CA . THR B 1 479 ? 23.641 16.328 -18.656 1 19.75 479 THR B CA 1
ATOM 8199 C C . THR B 1 479 ? 22.516 16.562 -19.641 1 19.75 479 THR B C 1
ATOM 8201 O O . THR B 1 479 ? 21.547 15.797 -19.688 1 19.75 479 THR B O 1
ATOM 8204 N N . GLN B 1 480 ? 22.234 17.828 -19.938 1 19.53 480 GLN B N 1
ATOM 8205 C CA . GLN B 1 480 ? 21.422 18.359 -21.031 1 19.53 480 GLN B CA 1
ATOM 8206 C C . GLN B 1 480 ? 21.844 17.766 -22.375 1 19.53 480 GLN B C 1
ATOM 8208 O O . GLN B 1 480 ? 22.891 18.141 -22.922 1 19.53 480 GLN B O 1
ATOM 8213 N N . GLU B 1 481 ? 22.031 16.422 -22.422 1 19.28 481 GLU B N 1
ATOM 8214 C CA . GLU B 1 481 ? 22.328 15.969 -23.781 1 19.28 481 GLU B CA 1
ATOM 8215 C C . GLU B 1 481 ? 21.391 16.641 -24.797 1 19.28 481 GLU B C 1
ATOM 8217 O O . GLU B 1 481 ? 20.172 16.641 -24.625 1 19.28 481 GLU B O 1
ATOM 8222 N N . ASN B 1 482 ? 21.922 17.656 -25.453 1 19.52 482 ASN B N 1
ATOM 8223 C CA . ASN B 1 482 ? 21.484 18.391 -26.625 1 19.52 482 ASN B CA 1
ATOM 8224 C C . ASN B 1 482 ? 21.078 17.453 -27.766 1 19.52 482 ASN B C 1
ATOM 8226 O O . ASN B 1 482 ? 21.922 16.75 -28.328 1 19.52 482 ASN B O 1
ATOM 8230 N N . TYR B 1 483 ? 20.203 16.562 -27.484 1 18.23 483 TYR B N 1
ATOM 8231 C CA . TYR B 1 483 ? 19.812 15.727 -28.609 1 18.23 483 TYR B CA 1
ATOM 8232 C C . TYR B 1 483 ? 19.734 16.547 -29.891 1 18.23 483 TYR B C 1
ATOM 8234 O O . TYR B 1 483 ? 19.047 17.562 -29.953 1 18.23 483 TYR B O 1
ATOM 8242 N N . PHE B 1 484 ? 20.859 16.547 -30.594 1 18.08 484 PHE B N 1
ATOM 8243 C CA . PHE B 1 484 ? 21.188 17.078 -31.891 1 18.08 484 PHE B CA 1
ATOM 8244 C C . PHE B 1 484 ? 20.047 16.859 -32.875 1 18.08 484 PHE B C 1
ATOM 8246 O O . PHE B 1 484 ? 19.375 15.836 -32.844 1 18.08 484 PHE B O 1
ATOM 8253 N N . ALA B 1 485 ? 19.547 18.016 -33.375 1 19.08 485 ALA B N 1
ATOM 8254 C CA . ALA B 1 485 ? 18.609 18.219 -34.469 1 19.08 485 ALA B CA 1
ATOM 8255 C C . ALA B 1 485 ? 19.047 17.438 -35.719 1 19.08 485 ALA B C 1
ATOM 8257 O O . ALA B 1 485 ? 20.078 17.719 -36.312 1 19.08 485 ALA B O 1
ATOM 8258 N N . PRO B 1 486 ? 19.094 16.031 -35.656 1 17.55 486 PRO B N 1
ATOM 8259 C CA . PRO B 1 486 ? 19.531 15.516 -36.938 1 17.55 486 PRO B CA 1
ATOM 8260 C C . PRO B 1 486 ? 18.922 16.281 -38.125 1 17.55 486 PRO B C 1
ATOM 8262 O O . PRO B 1 486 ? 17.859 16.891 -37.969 1 17.55 486 PRO B O 1
ATOM 8265 N N . ASN B 1 487 ? 19.781 16.797 -38.969 1 18.86 487 ASN B N 1
ATOM 8266 C CA . ASN B 1 487 ? 19.562 17.422 -40.281 1 18.86 487 ASN B CA 1
ATOM 8267 C C . ASN B 1 487 ? 18.469 16.703 -41.062 1 18.86 487 ASN B C 1
ATOM 8269 O O . ASN B 1 487 ? 18.297 15.492 -40.938 1 18.86 487 ASN B O 1
ATOM 8273 N N . GLN B 1 488 ? 17.547 17.453 -41.625 1 19.75 488 GLN B N 1
ATOM 8274 C CA . GLN B 1 488 ? 16.422 17.25 -42.531 1 19.75 488 GLN B CA 1
ATOM 8275 C C . GLN B 1 488 ? 16.844 16.453 -43.75 1 19.75 488 GLN B C 1
ATOM 8277 O O . GLN B 1 488 ? 16.141 16.422 -44.75 1 19.75 488 GLN B O 1
ATOM 8282 N N . GLU B 1 489 ? 18.016 15.688 -43.781 1 18.05 489 GLU B N 1
ATOM 8283 C CA . GLU B 1 489 ? 18.062 15.43 -45.219 1 18.05 489 GLU B CA 1
ATOM 8284 C C . GLU B 1 489 ? 16.734 14.883 -45.719 1 18.05 489 GLU B C 1
ATOM 8286 O O . GLU B 1 489 ? 16 14.234 -44.969 1 18.05 489 GLU B O 1
ATOM 8291 N N . ASP B 1 490 ? 16.344 15.219 -47 1 19.14 490 ASP B N 1
ATOM 8292 C CA . ASP B 1 490 ? 15.305 15.273 -48.031 1 19.14 490 ASP B CA 1
ATOM 8293 C C . ASP B 1 490 ? 14.805 13.875 -48.375 1 19.14 490 ASP B C 1
ATOM 8295 O O . ASP B 1 490 ? 13.883 13.719 -49.188 1 19.14 490 ASP B O 1
ATOM 8299 N N . SER B 1 491 ? 15.602 12.742 -47.969 1 17.84 491 SER B N 1
ATOM 8300 C CA . SER B 1 491 ? 15.523 11.773 -49.062 1 17.84 491 SER B CA 1
ATOM 8301 C C . SER B 1 491 ? 14.086 11.328 -49.281 1 17.84 491 SER B C 1
ATOM 8303 O O . SER B 1 491 ? 13.281 11.281 -48.344 1 17.84 491 SER B O 1
ATOM 8305 N N . ASN B 1 492 ? 13.672 11.07 -50.562 1 18.53 492 ASN B N 1
ATOM 8306 C CA . ASN B 1 492 ? 12.555 10.891 -51.5 1 18.53 492 ASN B CA 1
ATOM 8307 C C . ASN B 1 492 ? 11.766 9.617 -51.188 1 18.53 492 ASN B C 1
ATOM 8309 O O . ASN B 1 492 ? 11.016 9.117 -52.031 1 18.53 492 ASN B O 1
ATOM 8313 N N . MET B 1 493 ? 11.953 8.992 -49.969 1 18.16 493 MET B N 1
ATOM 8314 C CA . MET B 1 493 ? 11.586 7.602 -50.25 1 18.16 493 MET B CA 1
ATOM 8315 C C . MET B 1 493 ? 10.18 7.516 -50.812 1 18.16 493 MET B C 1
ATOM 8317 O O . MET B 1 493 ? 9.258 8.164 -50.312 1 18.16 493 MET B O 1
ATOM 8321 N N . PRO B 1 494 ? 10.016 6.66 -51.938 1 18.45 494 PRO B N 1
ATOM 8322 C CA . PRO B 1 494 ? 8.891 6.656 -52.875 1 18.45 494 PRO B CA 1
ATOM 8323 C C . PRO B 1 494 ? 7.555 6.375 -52.188 1 18.45 494 PRO B C 1
ATOM 8325 O O . PRO B 1 494 ? 7.523 5.883 -51.062 1 18.45 494 PRO B O 1
ATOM 8328 N N . ASN B 1 495 ? 6.453 6.738 -52.844 1 18.12 495 ASN B N 1
ATOM 8329 C CA . ASN B 1 495 ? 5.004 6.922 -52.875 1 18.12 495 ASN B CA 1
ATOM 8330 C C . ASN B 1 495 ? 4.27 5.594 -52.719 1 18.12 495 ASN B C 1
ATOM 8332 O O . ASN B 1 495 ? 3.08 5.5 -53.031 1 18.12 495 ASN B O 1
ATOM 8336 N N . PHE B 1 496 ? 4.895 4.539 -51.969 1 18.09 496 PHE B N 1
ATOM 8337 C CA . PHE B 1 496 ? 4.277 3.281 -52.375 1 18.09 496 PHE B CA 1
ATOM 8338 C C . PHE B 1 496 ? 2.762 3.35 -52.219 1 18.09 496 PHE B C 1
ATOM 8340 O O . PHE B 1 496 ? 2.252 3.871 -51.219 1 18.09 496 PHE B O 1
ATOM 8347 N N . GLU B 1 497 ? 2.066 3.08 -53.312 1 17.14 497 GLU B N 1
ATOM 8348 C CA . GLU B 1 497 ? 0.685 3.119 -53.781 1 17.14 497 GLU B CA 1
ATOM 8349 C C . GLU B 1 497 ? -0.222 2.264 -52.906 1 17.14 497 GLU B C 1
ATOM 8351 O O . GLU B 1 497 ? 0.198 1.221 -52.406 1 17.14 497 GLU B O 1
ATOM 8356 N N . ALA B 1 498 ? -1.217 2.865 -52.438 1 18.3 498 ALA B N 1
ATOM 8357 C CA . ALA B 1 498 ? -2.402 2.504 -51.656 1 18.3 498 ALA B CA 1
ATOM 8358 C C . ALA B 1 498 ? -3.053 1.238 -52.188 1 18.3 498 ALA B C 1
ATOM 8360 O O . ALA B 1 498 ? -3.709 1.274 -53.25 1 18.3 498 ALA B O 1
ATOM 8361 N N . GLY B 1 499 ? -2.189 0.055 -52.438 1 17.25 499 GLY B N 1
ATOM 8362 C CA . GLY B 1 499 ? -2.867 -0.963 -53.25 1 17.25 499 GLY B CA 1
ATOM 8363 C C . GLY B 1 499 ? -4.238 -1.322 -52.688 1 17.25 499 GLY B C 1
ATOM 8364 O O . GLY B 1 499 ? -4.551 -1.027 -51.531 1 17.25 499 GLY B O 1
ATOM 8365 N N . SER B 1 500 ? -5.129 -1.946 -53.594 1 18.62 500 SER B N 1
ATOM 8366 C CA . SER B 1 500 ? -6.547 -2.182 -53.844 1 18.62 500 SER B CA 1
ATOM 8367 C C . SER B 1 500 ? -7.148 -3.119 -52.812 1 18.62 500 SER B C 1
ATOM 8369 O O . SER B 1 500 ? -6.434 -3.914 -52.188 1 18.62 500 SER B O 1
ATOM 8371 N N . PRO B 1 501 ? -8.391 -2.926 -52.469 1 19.02 501 PRO B N 1
ATOM 8372 C CA . PRO B 1 501 ? -9.383 -3.475 -51.531 1 19.02 501 PRO B CA 1
ATOM 8373 C C . PRO B 1 501 ? -9.617 -4.973 -51.75 1 19.02 501 PRO B C 1
ATOM 8375 O O . PRO B 1 501 ? -10.125 -5.383 -52.781 1 19.02 501 PRO B O 1
ATOM 8378 N N . ILE B 1 502 ? -8.578 -5.93 -51.75 1 18.91 502 ILE B N 1
ATOM 8379 C CA . ILE B 1 502 ? -8.945 -7.199 -52.375 1 18.91 502 ILE B CA 1
ATOM 8380 C C . ILE B 1 502 ? -10.172 -7.781 -51.688 1 18.91 502 ILE B C 1
ATOM 8382 O O . ILE B 1 502 ? -10.211 -7.875 -50.438 1 18.91 502 ILE B O 1
ATOM 8386 N N . PRO B 1 503 ? -11.281 -8.125 -52.438 1 19.56 503 PRO B N 1
ATOM 8387 C CA . PRO B 1 503 ? -12.656 -8.586 -52.219 1 19.56 503 PRO B CA 1
ATOM 8388 C C . PRO B 1 503 ? -12.719 -9.992 -51.625 1 19.56 503 PRO B C 1
ATOM 8390 O O . PRO B 1 503 ? -12.172 -10.938 -52.219 1 19.56 503 PRO B O 1
ATOM 8393 N N . PHE B 1 504 ? -12.297 -10.281 -50.406 1 17.91 504 PHE B N 1
ATOM 8394 C CA . PHE B 1 504 ? -12.273 -11.68 -50 1 17.91 504 PHE B CA 1
ATOM 8395 C C . PHE B 1 504 ? -13.648 -12.312 -50.156 1 17.91 504 PHE B C 1
ATOM 8397 O O . PHE B 1 504 ? -14.625 -11.875 -49.562 1 17.91 504 PHE B O 1
ATOM 8404 N N . ASN B 1 505 ? -13.898 -13.039 -51.344 1 17.14 505 ASN B N 1
ATOM 8405 C CA . ASN B 1 505 ? -15.07 -13.75 -51.875 1 17.14 505 ASN B CA 1
ATOM 8406 C C . ASN B 1 505 ? -15.43 -14.953 -51 1 17.14 505 ASN B C 1
ATOM 8408 O O . ASN B 1 505 ? -14.656 -15.906 -50.906 1 17.14 505 ASN B O 1
ATOM 8412 N N . LEU B 1 506 ? -16.031 -14.828 -49.906 1 17.17 506 LEU B N 1
ATOM 8413 C CA . LEU B 1 506 ? -16.531 -15.922 -49.062 1 17.17 506 LEU B CA 1
ATOM 8414 C C . LEU B 1 506 ? -17.484 -16.812 -49.875 1 17.17 506 LEU B C 1
ATOM 8416 O O . LEU B 1 506 ? -18.672 -16.906 -49.562 1 17.17 506 LEU B O 1
ATOM 8420 N N . ASN B 1 507 ? -17.234 -17.141 -51.188 1 16.12 507 ASN B N 1
ATOM 8421 C CA . ASN B 1 507 ? -18.312 -17.719 -52 1 16.12 507 ASN B CA 1
ATOM 8422 C C . ASN B 1 507 ? -18.594 -19.172 -51.562 1 16.12 507 ASN B C 1
ATOM 8424 O O . ASN B 1 507 ? -19.703 -19.672 -51.781 1 16.12 507 ASN B O 1
ATOM 8428 N N . ASN B 1 508 ? -17.734 -20.25 -51.438 1 16.27 508 ASN B N 1
ATOM 8429 C CA . ASN B 1 508 ? -18.109 -21.453 -52.188 1 16.27 508 ASN B CA 1
ATOM 8430 C C . ASN B 1 508 ? -19.109 -22.297 -51.406 1 16.27 508 ASN B C 1
ATOM 8432 O O . ASN B 1 508 ? -18.812 -22.75 -50.281 1 16.27 508 ASN B O 1
ATOM 8436 N N . ARG B 1 509 ? -20.453 -22.312 -51.594 1 17.97 509 ARG B N 1
ATOM 8437 C CA . ARG B 1 509 ? -21.562 -23.188 -51.219 1 17.97 509 ARG B CA 1
ATOM 8438 C C . ARG B 1 509 ? -21.391 -24.594 -51.75 1 17.97 509 ARG B C 1
ATOM 8440 O O . ARG B 1 509 ? -21.438 -24.797 -52.969 1 17.97 509 ARG B O 1
ATOM 8447 N N . PRO B 1 510 ? -20.438 -25.562 -51.25 1 16.58 510 PRO B N 1
ATOM 8448 C CA . PRO B 1 510 ? -20.484 -26.828 -51.969 1 16.58 510 PRO B CA 1
ATOM 8449 C C . PRO B 1 510 ? -21.859 -27.469 -52 1 16.58 510 PRO B C 1
ATOM 8451 O O . PRO B 1 510 ? -22.656 -27.219 -51.062 1 16.58 510 PRO B O 1
ATOM 8454 N N . SER B 1 511 ? -22.344 -28.109 -53.125 1 17.05 511 SER B N 1
ATOM 8455 C CA . SER B 1 511 ? -23.484 -28.812 -53.719 1 17.05 511 SER B CA 1
ATOM 8456 C C . SER B 1 511 ? -23.703 -30.172 -53.062 1 17.05 511 SER B C 1
ATOM 8458 O O . SER B 1 511 ? -22.781 -30.719 -52.438 1 17.05 511 SER B O 1
ATOM 8460 N N . ARG B 1 512 ? -24.906 -30.922 -53.375 1 17.62 512 ARG B N 1
ATOM 8461 C CA . ARG B 1 512 ? -25.891 -31.953 -53.094 1 17.62 512 ARG B CA 1
ATOM 8462 C C . ARG B 1 512 ? -25.328 -33.344 -53.375 1 17.62 512 ARG B C 1
ATOM 8464 O O . ARG B 1 512 ? -25.578 -34.281 -52.625 1 17.62 512 ARG B O 1
ATOM 8471 N N . ASP B 1 513 ? -24.859 -33.844 -54.625 1 16.56 513 ASP B N 1
ATOM 8472 C CA . ASP B 1 513 ? -25.391 -35 -55.312 1 16.56 513 ASP B CA 1
ATOM 8473 C C . ASP B 1 513 ? -24.641 -36.281 -54.906 1 16.56 513 ASP B C 1
ATOM 8475 O O . ASP B 1 513 ? -24.812 -37.344 -55.531 1 16.56 513 ASP B O 1
ATOM 8479 N N . ALA B 1 514 ? -23.844 -36.719 -54 1 17.16 514 ALA B N 1
ATOM 8480 C CA . ALA B 1 514 ? -23.125 -37.938 -54.312 1 17.16 514 ALA B CA 1
ATOM 8481 C C . ALA B 1 514 ? -24.016 -39.156 -54.156 1 17.16 514 ALA B C 1
ATOM 8483 O O . ALA B 1 514 ? -24.484 -39.469 -53.062 1 17.16 514 ALA B O 1
ATOM 8484 N N . ARG B 1 515 ? -24.641 -39.75 -55.25 1 19.09 515 ARG B N 1
ATOM 8485 C CA . ARG B 1 515 ? -25.328 -41 -55.625 1 19.09 515 ARG B CA 1
ATOM 8486 C C . ARG B 1 515 ? -24.406 -42.188 -55.5 1 19.09 515 ARG B C 1
ATOM 8488 O O . ARG B 1 515 ? -23.406 -42.281 -56.219 1 19.09 515 ARG B O 1
ATOM 8495 N N . ARG B 1 516 ? -23.984 -42.812 -54.438 1 18.08 516 ARG B N 1
ATOM 8496 C CA . ARG B 1 516 ? -23.203 -44.031 -54.562 1 18.08 516 ARG B CA 1
ATOM 8497 C C . ARG B 1 516 ? -24.031 -45.156 -55.188 1 18.08 516 ARG B C 1
ATOM 8499 O O . ARG B 1 516 ? -25.172 -45.375 -54.812 1 18.08 516 ARG B O 1
ATOM 8506 N N . PRO B 1 517 ? -23.703 -45.688 -56.438 1 22.08 517 PRO B N 1
ATOM 8507 C CA . PRO B 1 517 ? -24.219 -46.781 -57.25 1 22.08 517 PRO B CA 1
ATOM 8508 C C . PRO B 1 517 ? -24.281 -48.125 -56.5 1 22.08 517 PRO B C 1
ATOM 8510 O O . PRO B 1 517 ? -23.703 -48.25 -55.406 1 22.08 517 PRO B O 1
ATOM 8513 N N . PRO B 1 518 ? -24.5 -49.375 -57.344 1 24.89 518 PRO B N 1
ATOM 8514 C CA . PRO B 1 518 ? -24.969 -50.75 -57.406 1 24.89 518 PRO B CA 1
ATOM 8515 C C . PRO B 1 518 ? -23.938 -51.75 -56.938 1 24.89 518 PRO B C 1
ATOM 8517 O O . PRO B 1 518 ? -24.219 -52.969 -56.844 1 24.89 518 PRO B O 1
ATOM 8520 N N . CYS B 1 519 ? -23.047 -51.844 -56.156 1 20.47 519 CYS B N 1
ATOM 8521 C CA . CYS B 1 519 ? -22.172 -53 -56.312 1 20.47 519 CYS B CA 1
ATOM 8522 C C . CYS B 1 519 ? -22.953 -54.281 -56.219 1 20.47 519 CYS B C 1
ATOM 8524 O O . CYS B 1 519 ? -23.688 -54.5 -55.25 1 20.47 519 CYS B O 1
ATOM 8526 N N . GLY B 1 520 ? -23.312 -55.031 -57.438 1 20.88 520 GLY B N 1
ATOM 8527 C CA . GLY B 1 520 ? -23.562 -56.406 -57.844 1 20.88 520 GLY B CA 1
ATOM 8528 C C . GLY B 1 520 ? -22.859 -57.406 -56.969 1 20.88 520 GLY B C 1
ATOM 8529 O O . GLY B 1 520 ? -22.531 -57.125 -55.812 1 20.88 520 GLY B O 1
ATOM 8530 N N . THR B 1 521 ? -22.234 -58.406 -57.938 1 21.05 521 THR B N 1
ATOM 8531 C CA . THR B 1 521 ? -21.297 -59.5 -58.156 1 21.05 521 THR B CA 1
ATOM 8532 C C . THR B 1 521 ? -19.938 -59.188 -57.531 1 21.05 521 THR B C 1
ATOM 8534 O O . THR B 1 521 ? -19.422 -58.062 -57.688 1 21.05 521 THR B O 1
#